Protein AF-A0A1V3NXW6-F1 (afdb_monomer_lite)

Structure (mmCIF, N/CA/C/O backbone):
data_AF-A0A1V3NXW6-F1
#
_entry.id   AF-A0A1V3NXW6-F1
#
loop_
_atom_site.group_PDB
_atom_site.id
_atom_site.type_symbol
_atom_site.label_atom_id
_atom_site.label_alt_id
_atom_site.label_comp_id
_atom_site.label_asym_id
_atom_site.label_entity_id
_atom_site.label_seq_id
_atom_site.pdbx_PDB_ins_code
_atom_site.Cartn_x
_atom_site.Cartn_y
_atom_site.Cartn_z
_atom_site.occupancy
_atom_site.B_iso_or_equiv
_atom_site.auth_seq_id
_atom_site.auth_comp_id
_atom_site.auth_asym_id
_atom_site.auth_atom_id
_atom_site.pdbx_PDB_model_num
ATOM 1 N N . MET A 1 1 ? -33.697 25.728 35.405 1.00 32.59 1 MET A N 1
ATOM 2 C CA . MET A 1 1 ? -32.642 25.578 34.386 1.00 32.59 1 MET A CA 1
ATOM 3 C C . MET A 1 1 ? -33.211 24.656 33.324 1.00 32.59 1 MET A C 1
ATOM 5 O O . MET A 1 1 ? -33.412 23.488 33.623 1.00 32.59 1 MET A O 1
ATOM 9 N N . ARG A 1 2 ? -33.664 25.202 32.186 1.00 36.44 2 ARG A N 1
ATOM 10 C CA . ARG A 1 2 ? -34.114 24.376 31.054 1.00 36.44 2 ARG A CA 1
ATOM 11 C C . ARG A 1 2 ? -32.851 23.839 30.372 1.00 36.44 2 ARG A C 1
ATOM 13 O O . ARG A 1 2 ? -31.898 24.595 30.221 1.00 36.44 2 ARG A O 1
ATOM 20 N N . THR A 1 3 ? -32.864 22.539 30.113 1.00 41.47 3 THR A N 1
ATOM 21 C CA . THR A 1 3 ? -31.847 21.686 29.481 1.00 41.47 3 THR A CA 1
ATOM 22 C C . THR A 1 3 ? -30.960 22.409 28.466 1.00 41.47 3 THR A C 1
ATOM 24 O O . THR A 1 3 ? -31.478 23.018 27.532 1.00 41.47 3 THR A O 1
ATOM 27 N N . THR A 1 4 ? -29.636 22.310 28.628 1.00 50.97 4 THR A N 1
ATOM 28 C CA . THR A 1 4 ? -28.677 22.497 27.530 1.00 50.97 4 THR A CA 1
ATOM 29 C C . THR A 1 4 ? -29.110 21.573 26.395 1.00 50.97 4 THR A C 1
ATOM 31 O O . THR A 1 4 ? -29.297 20.376 26.608 1.00 50.97 4 THR A O 1
ATOM 34 N N . LEU A 1 5 ? -29.391 22.154 25.233 1.00 60.00 5 LEU A N 1
ATOM 35 C CA . LEU A 1 5 ? -29.762 21.433 24.022 1.00 60.00 5 LEU A CA 1
ATOM 36 C C . LEU A 1 5 ? -28.616 21.572 23.035 1.00 60.00 5 LEU A C 1
ATOM 38 O O . LEU A 1 5 ? -28.133 22.675 22.789 1.00 60.00 5 LEU A O 1
ATOM 42 N N . ASN A 1 6 ? -28.225 20.440 22.473 1.00 72.75 6 ASN A N 1
ATOM 43 C CA . ASN A 1 6 ? -27.075 20.309 21.598 1.00 72.75 6 ASN A CA 1
ATOM 44 C C . ASN A 1 6 ? -27.329 21.060 20.281 1.00 72.75 6 ASN A C 1
ATOM 46 O O . ASN A 1 6 ? -28.394 20.911 19.670 1.00 72.75 6 ASN A O 1
ATOM 50 N N . ILE A 1 7 ? -26.343 21.833 19.821 1.00 84.00 7 ILE A N 1
ATOM 51 C CA . ILE A 1 7 ? -26.401 22.553 18.542 1.00 84.00 7 ILE A CA 1
ATOM 52 C C . ILE A 1 7 ? -26.446 21.525 17.396 1.00 84.00 7 ILE A C 1
ATOM 54 O O . ILE A 1 7 ? -25.496 20.782 17.195 1.00 84.00 7 ILE A O 1
ATOM 58 N N . GLN A 1 8 ? -27.550 21.434 16.657 1.00 83.75 8 GLN A N 1
ATOM 59 C CA . GLN A 1 8 ? -27.714 20.390 15.630 1.00 83.75 8 GLN A CA 1
ATOM 60 C C . GLN A 1 8 ? -26.934 20.653 14.335 1.00 83.75 8 GLN A C 1
ATOM 62 O O . GLN A 1 8 ? -26.404 19.712 13.754 1.00 83.75 8 GLN A O 1
ATOM 67 N N . ASP A 1 9 ? -26.865 21.906 13.887 1.00 90.19 9 ASP A N 1
ATOM 68 C CA . ASP A 1 9 ? -26.136 22.298 12.680 1.00 90.19 9 ASP A CA 1
ATOM 69 C C . ASP A 1 9 ? -24.688 22.699 13.026 1.00 90.19 9 ASP A C 1
ATOM 71 O O . ASP A 1 9 ? -24.457 23.284 14.080 1.00 90.19 9 ASP A O 1
ATOM 75 N N . PRO A 1 10 ? -23.680 22.415 12.188 1.00 90.44 10 PRO A N 1
ATOM 76 C CA . PRO A 1 10 ? -22.312 22.856 12.447 1.00 90.44 10 PRO A CA 1
ATOM 77 C C . PRO A 1 10 ? -22.213 24.379 12.300 1.00 90.44 10 PRO A C 1
ATOM 79 O O . PRO A 1 10 ? -22.417 24.907 11.209 1.00 90.44 10 PRO A O 1
ATOM 82 N N . LEU A 1 11 ? -21.909 25.096 13.381 1.00 93.94 11 LEU A N 1
ATOM 83 C CA . LEU A 1 11 ? -21.852 26.557 13.392 1.00 93.94 11 LEU A CA 1
ATOM 84 C C . LEU A 1 11 ? -20.415 27.072 13.456 1.00 93.94 11 LEU A C 1
ATOM 86 O O . LEU A 1 11 ? -19.607 26.592 14.247 1.00 93.94 11 LEU A O 1
ATOM 90 N N . PHE A 1 12 ? -20.145 28.122 12.689 1.00 95.31 12 PHE A N 1
ATOM 91 C CA . PHE A 1 12 ? -19.035 29.041 12.896 1.00 95.31 12 PHE A CA 1
ATOM 92 C C . PHE A 1 12 ? -19.565 30.307 13.559 1.00 95.31 12 PHE A C 1
ATOM 94 O O . PHE A 1 12 ? -20.517 30.915 13.068 1.00 95.31 12 PHE A O 1
ATOM 101 N N . VAL A 1 13 ? -18.963 30.689 14.681 1.00 95.44 13 VAL A N 1
ATOM 102 C CA . VAL A 1 13 ? -19.357 31.851 15.481 1.00 95.44 13 VAL A CA 1
ATOM 103 C C . VAL A 1 13 ? -18.159 32.784 15.598 1.00 95.44 13 VAL A C 1
ATOM 105 O O . VAL A 1 13 ? -17.116 32.366 16.096 1.00 95.44 13 VAL A O 1
ATOM 108 N N . SER A 1 14 ? -18.297 34.029 15.143 1.00 95.31 14 SER A N 1
ATOM 109 C CA . SER A 1 14 ? -17.258 35.052 15.294 1.00 95.31 14 SER A CA 1
ATOM 110 C C . SER A 1 14 ? -17.494 35.926 16.521 1.00 95.31 14 SER A C 1
ATOM 112 O O . SER A 1 14 ? -18.639 36.205 16.897 1.00 95.31 14 SER A O 1
ATOM 114 N N . ALA A 1 15 ? -16.405 36.367 17.144 1.00 91.56 15 ALA A N 1
ATOM 115 C CA . ALA A 1 15 ? -16.421 37.231 18.312 1.00 91.56 15 ALA A CA 1
ATOM 116 C C . ALA A 1 15 ? -15.258 38.247 18.288 1.00 91.56 15 ALA A C 1
ATOM 118 O O . ALA A 1 15 ? -14.107 37.840 18.134 1.00 91.56 15 ALA A O 1
ATOM 119 N N . PRO A 1 16 ? -15.530 39.546 18.503 1.00 88.25 16 PRO A N 1
ATOM 120 C CA . PRO A 1 16 ? -14.519 40.572 18.752 1.00 88.25 16 PRO A CA 1
ATOM 121 C C . PRO A 1 16 ? -14.254 40.747 20.263 1.00 88.25 16 PRO A C 1
ATOM 123 O O . PRO A 1 16 ? -14.947 40.153 21.092 1.00 88.25 16 PRO A O 1
ATOM 126 N N . ASN A 1 17 ? -13.335 41.654 20.621 1.00 82.25 17 ASN A N 1
ATOM 127 C CA . ASN A 1 17 ? -12.969 42.039 21.993 1.00 82.25 17 ASN A CA 1
ATOM 128 C C . ASN A 1 17 ? -12.431 40.875 22.854 1.00 82.25 17 ASN A C 1
ATOM 130 O O . ASN A 1 17 ? -13.090 40.463 23.814 1.00 82.25 17 ASN A O 1
ATOM 134 N N . ASP A 1 18 ? -11.223 40.399 22.544 1.00 73.25 18 ASP A N 1
ATOM 135 C CA . ASP A 1 18 ? -10.594 39.197 23.120 1.00 73.25 18 ASP A CA 1
ATOM 136 C C . ASP A 1 18 ? -11.369 37.908 22.765 1.00 73.25 18 ASP A C 1
ATOM 138 O O . ASP A 1 18 ? -11.457 36.958 23.556 1.00 73.25 18 ASP A O 1
ATOM 142 N N . GLY A 1 19 ? -11.986 37.926 21.578 1.00 79.12 19 GLY A N 1
ATOM 143 C CA . GLY A 1 19 ? -12.781 36.844 21.010 1.00 79.12 19 GLY A CA 1
ATOM 144 C C . GLY A 1 19 ? -12.001 35.995 20.005 1.00 79.12 19 GLY A C 1
ATOM 145 O O . GLY A 1 19 ? -10.820 35.715 20.192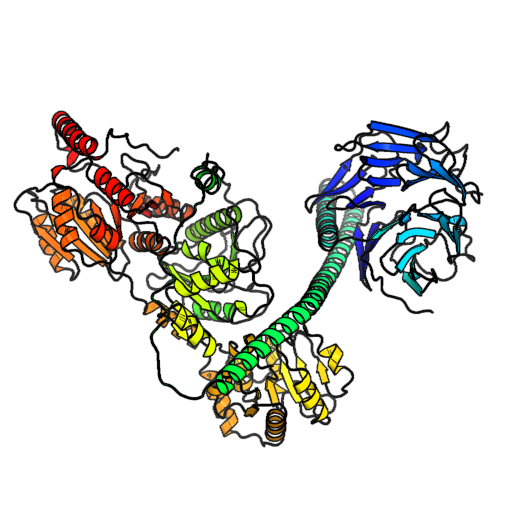 1.00 79.12 19 GLY A O 1
ATOM 146 N N . GLY A 1 20 ? -12.693 35.512 18.974 1.00 90.31 20 GLY A N 1
ATOM 147 C CA . GLY A 1 20 ? -12.120 34.615 17.984 1.00 90.31 20 GLY A CA 1
ATOM 148 C C . GLY A 1 20 ? -13.128 34.017 17.015 1.00 90.31 20 GLY A C 1
ATOM 149 O O . GLY A 1 20 ? -14.271 34.465 16.904 1.00 90.31 20 GLY A O 1
ATOM 150 N N . LEU A 1 21 ? -12.702 32.953 16.335 1.00 93.31 21 LEU A N 1
ATOM 151 C CA . LEU A 1 21 ? -13.572 32.094 15.533 1.00 93.31 21 LEU A CA 1
ATOM 152 C C . LEU A 1 21 ? -13.825 30.797 16.299 1.00 93.31 21 LEU A C 1
ATOM 154 O O . LEU A 1 21 ? -12.881 30.094 16.642 1.00 93.31 21 LEU A O 1
ATOM 158 N N . LEU A 1 22 ? -15.081 30.480 16.597 1.00 92.81 22 LEU A N 1
ATOM 159 C CA . LEU A 1 22 ? -15.494 29.278 17.323 1.00 92.81 22 LEU A CA 1
ATOM 160 C C . LEU A 1 22 ? -16.229 28.341 16.379 1.00 92.81 22 LEU A C 1
ATOM 162 O O . LEU A 1 22 ? -17.185 28.745 15.721 1.00 92.81 22 LEU A O 1
ATOM 166 N N . TYR A 1 23 ? -15.833 27.074 16.382 1.00 93.06 23 TYR A N 1
ATOM 167 C CA . TYR A 1 23 ? -16.652 26.001 15.843 1.00 93.06 23 TYR A CA 1
ATOM 168 C C . TYR A 1 23 ? -17.550 25.431 16.943 1.00 93.06 23 TYR A C 1
ATOM 170 O O . TYR A 1 23 ? -17.068 25.068 18.020 1.00 93.06 23 TYR A O 1
ATOM 178 N N . ALA A 1 24 ? -18.852 25.356 16.682 1.00 89.19 24 ALA A N 1
ATOM 179 C CA . ALA A 1 24 ? -19.843 24.853 17.620 1.00 89.19 24 ALA A CA 1
ATOM 180 C C . ALA A 1 24 ? -20.761 23.823 16.945 1.00 89.19 24 ALA A C 1
ATOM 182 O O . ALA A 1 24 ? -21.493 24.148 16.014 1.00 89.19 24 ALA A O 1
ATOM 183 N N . HIS A 1 25 ? -20.739 22.578 17.421 1.00 88.19 25 HIS A N 1
ATOM 184 C CA . HIS A 1 25 ? -21.610 21.508 16.930 1.00 88.19 25 HIS A CA 1
ATOM 185 C C . HIS A 1 25 ? -21.858 20.478 18.033 1.00 88.19 25 HIS A C 1
ATOM 187 O O . HIS A 1 25 ? -20.939 19.971 18.671 1.00 88.19 25 HIS A O 1
ATOM 193 N N . ARG A 1 26 ? -23.121 20.135 18.249 1.00 83.88 26 ARG A N 1
ATOM 194 C CA . ARG A 1 26 ? -23.621 19.329 19.364 1.00 83.88 26 ARG A CA 1
ATOM 195 C C . ARG A 1 26 ? -23.177 19.905 20.713 1.00 83.88 26 ARG A C 1
ATOM 197 O O . ARG A 1 26 ? -23.616 21.000 21.052 1.00 83.88 26 ARG A O 1
ATOM 204 N N . ASP A 1 27 ? -22.330 19.178 21.438 1.00 74.94 27 ASP A N 1
ATOM 205 C CA . ASP A 1 27 ? -21.734 19.586 22.719 1.00 74.94 27 ASP A CA 1
ATOM 206 C C . ASP A 1 27 ? -20.307 20.135 22.556 1.00 74.94 27 ASP A C 1
ATOM 208 O O . ASP A 1 27 ? -19.681 20.562 23.526 1.00 74.94 27 ASP A O 1
ATOM 212 N N . LEU A 1 28 ? -19.769 20.107 21.333 1.00 77.75 28 LEU A N 1
ATOM 213 C CA . LEU A 1 28 ? -18.425 20.572 21.036 1.00 77.75 28 LEU A CA 1
ATOM 214 C C . LEU A 1 28 ? -18.435 22.087 20.836 1.00 77.75 28 LEU A C 1
ATOM 216 O O . LEU A 1 28 ? -19.126 22.601 19.957 1.00 77.75 28 LEU A O 1
ATOM 220 N N . LEU A 1 29 ? -17.613 22.774 21.625 1.00 84.19 29 LEU A N 1
ATOM 221 C CA . LEU A 1 29 ? -17.270 24.184 21.471 1.00 84.19 29 LEU A CA 1
ATOM 222 C C . LEU A 1 29 ? -15.753 24.275 21.351 1.00 84.19 29 LEU A C 1
ATOM 224 O O . LEU A 1 29 ? -15.038 24.030 22.322 1.00 84.19 29 LEU A O 1
ATOM 228 N N . MET A 1 30 ? -15.260 24.597 20.162 1.00 82.62 30 MET A N 1
ATOM 229 C CA . MET A 1 30 ? -13.836 24.565 19.859 1.00 82.62 30 MET A CA 1
ATOM 230 C C . MET A 1 30 ? -13.376 25.905 19.277 1.00 82.62 30 MET A C 1
ATOM 232 O O . MET A 1 30 ? -13.703 26.218 18.129 1.00 82.62 30 MET A O 1
ATOM 236 N N . PRO A 1 31 ? -12.639 26.717 20.056 1.00 86.75 31 PRO A N 1
ATOM 237 C CA . PRO A 1 31 ? -11.986 27.914 19.543 1.00 86.75 31 PRO A CA 1
ATOM 238 C C . PRO A 1 31 ? -10.969 27.534 18.460 1.00 86.75 31 PRO A C 1
ATOM 240 O O . PRO A 1 31 ? -10.058 26.744 18.709 1.00 86.75 31 PRO A O 1
ATOM 243 N N . LEU A 1 32 ? -11.153 28.073 17.259 1.00 85.88 32 LEU A N 1
ATOM 244 C CA . LEU A 1 32 ? -10.300 27.868 16.089 1.00 85.88 32 LEU A CA 1
ATOM 245 C C . LEU A 1 32 ? -9.214 28.933 15.984 1.00 85.88 32 LEU A C 1
ATOM 247 O O . LEU A 1 32 ? -8.069 28.595 15.719 1.00 85.88 32 LEU A O 1
ATOM 251 N N . LEU A 1 33 ? -9.589 30.196 16.202 1.00 86.38 33 LEU A N 1
ATOM 252 C CA . LEU A 1 33 ? -8.708 31.365 16.181 1.00 86.38 33 LEU A CA 1
ATOM 253 C C . LEU A 1 33 ? -8.976 32.236 17.407 1.00 86.38 33 LEU A C 1
ATOM 255 O O . LEU A 1 33 ? -10.091 32.203 17.928 1.00 86.38 33 LEU A O 1
ATOM 259 N N . HIS A 1 34 ? -7.984 33.017 17.835 1.00 82.69 34 HIS A N 1
ATOM 260 C CA . HIS A 1 34 ? -8.088 33.926 18.994 1.00 82.69 34 HIS A CA 1
ATOM 261 C C . HIS A 1 34 ? -7.875 35.409 18.642 1.00 82.69 34 HIS A C 1
ATOM 263 O O . HIS A 1 34 ? -7.689 36.244 19.526 1.00 82.69 34 HIS A O 1
ATOM 269 N N . GLU A 1 35 ? -7.847 35.733 17.352 1.00 84.50 35 GLU A N 1
ATOM 270 C CA . GLU A 1 35 ? -7.823 37.112 16.863 1.00 84.50 35 GLU A CA 1
ATOM 271 C C . GLU A 1 35 ? -9.232 37.715 16.925 1.00 84.50 35 GLU A C 1
ATOM 273 O O . GLU A 1 35 ? -10.219 36.996 16.790 1.00 84.50 35 GLU A O 1
ATOM 278 N N . ASP A 1 36 ? -9.351 39.033 17.088 1.00 86.88 36 ASP A N 1
ATOM 279 C CA . ASP A 1 36 ? -10.662 39.686 17.080 1.00 86.88 36 ASP A CA 1
ATOM 280 C C . ASP A 1 36 ? -11.295 39.581 15.686 1.00 86.88 36 ASP A C 1
ATOM 282 O O . ASP A 1 36 ? -10.843 40.218 14.733 1.00 86.88 36 ASP A O 1
ATOM 286 N N . ILE A 1 37 ? -12.343 38.762 15.562 1.00 91.25 37 ILE A N 1
ATOM 287 C CA . ILE A 1 37 ? -12.967 38.428 14.278 1.00 91.25 37 ILE A CA 1
ATOM 288 C C . ILE A 1 37 ? -14.409 38.926 14.250 1.00 91.25 37 ILE A C 1
ATOM 290 O O . ILE A 1 37 ? -15.198 38.707 15.173 1.00 91.25 37 ILE A O 1
ATOM 294 N N . THR A 1 38 ? -14.760 39.576 13.147 1.00 92.75 38 THR A N 1
ATOM 295 C CA . THR A 1 38 ? -16.125 40.010 12.824 1.00 92.75 38 THR A CA 1
ATOM 296 C C . THR A 1 38 ? -16.577 39.343 11.520 1.00 92.75 38 THR A C 1
ATOM 298 O O . THR A 1 38 ? -16.036 38.298 11.179 1.00 92.75 38 THR A O 1
ATOM 301 N N . GLY A 1 39 ? -17.621 39.863 10.864 1.00 92.44 39 GLY A N 1
ATOM 302 C CA . GLY A 1 39 ? -18.288 39.384 9.638 1.00 92.44 39 GLY A CA 1
ATOM 303 C C . GLY A 1 39 ? -17.860 38.048 9.033 1.00 92.44 39 GLY A C 1
ATOM 304 O O . GLY A 1 39 ? -16.718 37.900 8.611 1.00 92.44 39 GLY A O 1
ATOM 305 N N . LEU A 1 40 ? -18.796 37.106 8.898 1.00 94.38 40 LEU A N 1
ATOM 306 C CA . LEU A 1 40 ? -18.547 35.821 8.247 1.00 94.38 40 LEU A CA 1
ATOM 307 C C . LEU A 1 40 ? -19.330 35.720 6.933 1.00 94.38 40 LEU A C 1
ATOM 309 O O . LEU A 1 40 ? -20.562 35.825 6.911 1.00 94.38 40 LEU A O 1
ATOM 313 N N . SER A 1 41 ? -18.637 35.391 5.843 1.00 92.44 41 SER A N 1
ATOM 314 C CA . SER A 1 41 ? -19.279 35.060 4.571 1.00 92.44 41 SER A CA 1
ATOM 315 C C . SER A 1 41 ? -18.773 33.735 4.004 1.00 92.44 41 SER A C 1
ATOM 317 O O . SER A 1 41 ? -17.569 33.581 3.796 1.00 92.44 41 SER A O 1
ATOM 319 N N . PRO A 1 42 ? -19.666 32.781 3.689 1.00 87.50 42 PRO A N 1
ATOM 320 C CA . PRO A 1 42 ? -19.302 31.601 2.912 1.00 87.50 42 PRO A CA 1
ATOM 321 C C . PRO A 1 42 ? -18.757 31.987 1.530 1.00 87.50 42 PRO A C 1
ATOM 323 O O . PRO A 1 42 ? -19.251 32.932 0.913 1.00 87.50 42 PRO A O 1
ATOM 326 N N . THR A 1 43 ? -17.779 31.232 1.035 1.00 85.06 43 THR A N 1
ATOM 327 C CA . THR A 1 43 ? -17.318 31.262 -0.363 1.00 85.06 43 THR A CA 1
ATOM 328 C C . THR A 1 43 ? -17.637 29.921 -1.034 1.00 85.06 43 THR A C 1
ATOM 330 O O . THR A 1 43 ? -18.264 29.059 -0.418 1.00 85.06 43 THR A O 1
ATOM 333 N N . ALA A 1 44 ? -17.271 29.734 -2.309 1.00 74.75 44 ALA A N 1
ATOM 334 C CA . ALA A 1 44 ? -17.584 28.498 -3.037 1.00 74.75 44 ALA A CA 1
ATOM 335 C C . ALA A 1 44 ? -17.027 27.240 -2.342 1.00 74.75 44 ALA A C 1
ATOM 337 O O . ALA A 1 44 ? -17.744 26.250 -2.223 1.00 74.75 44 ALA A O 1
ATOM 338 N N . ASP A 1 45 ? -15.796 27.326 -1.828 1.00 69.12 45 ASP A N 1
ATOM 339 C CA . ASP A 1 45 ? -15.056 26.197 -1.247 1.00 69.12 45 ASP A CA 1
ATOM 340 C C . ASP A 1 45 ? -14.504 26.505 0.163 1.00 69.12 45 ASP A C 1
ATOM 342 O O . ASP A 1 45 ? -13.657 25.773 0.679 1.00 69.12 45 ASP A O 1
ATOM 346 N N . GLY A 1 46 ? -14.953 27.598 0.793 1.00 84.88 46 GLY A N 1
ATOM 347 C CA . GLY A 1 46 ? -14.334 28.125 2.009 1.00 84.88 46 GLY A CA 1
ATOM 348 C C . GLY A 1 46 ? -15.181 29.123 2.798 1.00 84.88 46 GLY A C 1
ATOM 349 O O . GLY A 1 46 ? -16.401 29.233 2.645 1.00 84.88 46 GLY A O 1
ATOM 350 N N . LEU A 1 47 ? -14.506 29.846 3.687 1.00 90.62 47 LEU A N 1
ATOM 351 C CA . LEU A 1 47 ? -15.080 30.886 4.533 1.00 90.62 47 LEU A CA 1
ATOM 352 C C . LEU A 1 47 ? -14.167 32.114 4.469 1.00 90.62 47 LEU A C 1
ATOM 354 O O . LEU A 1 47 ? -12.945 31.974 4.527 1.00 90.62 47 LEU A O 1
ATOM 358 N N . LEU A 1 48 ? -14.770 33.292 4.339 1.00 93.06 48 LEU A N 1
ATOM 359 C CA . LEU A 1 48 ? -14.109 34.594 4.341 1.00 93.06 48 LEU A CA 1
ATOM 360 C C . LEU A 1 48 ? -14.557 35.376 5.577 1.00 93.06 48 LEU A C 1
ATOM 362 O O . LEU A 1 48 ? -15.754 35.399 5.883 1.00 93.06 48 LEU A O 1
ATOM 366 N N . TRP A 1 49 ? -13.623 36.026 6.271 1.00 94.19 49 TRP A N 1
ATOM 367 C CA . TRP A 1 49 ? -13.953 36.843 7.437 1.00 94.19 49 TRP A CA 1
ATOM 368 C C . TRP A 1 49 ? -13.049 38.047 7.659 1.00 94.19 49 TRP A C 1
ATOM 370 O O . TRP A 1 49 ? -11.930 38.124 7.152 1.00 94.19 49 TRP A O 1
ATOM 380 N N . CYS A 1 50 ? -13.566 38.983 8.452 1.00 92.31 50 CYS A N 1
ATOM 381 C CA . CYS A 1 50 ? -12.888 40.210 8.852 1.00 92.31 50 CYS A CA 1
ATOM 382 C C . CYS A 1 50 ? -12.020 39.985 10.093 1.00 92.31 50 CYS A C 1
ATOM 384 O O . CYS A 1 50 ? -12.482 39.393 11.069 1.00 92.31 50 CYS A O 1
ATOM 386 N N . VAL A 1 51 ? -10.795 40.519 10.087 1.00 88.75 51 VAL A N 1
ATOM 387 C CA . VAL A 1 51 ? -9.916 40.550 11.265 1.00 88.75 51 VAL A CA 1
ATOM 388 C C . VAL A 1 51 ? -9.743 41.994 11.729 1.00 88.75 51 VAL A C 1
ATOM 390 O O . VAL A 1 51 ? -9.292 42.860 10.973 1.00 88.75 51 VAL A O 1
ATOM 393 N N . GLN A 1 52 ? -10.090 42.266 12.985 1.00 81.19 52 GLN A N 1
ATOM 394 C CA . GLN A 1 52 ? -9.926 43.574 13.607 1.00 81.19 52 GLN A CA 1
ATOM 395 C C . GLN A 1 52 ? -8.504 43.699 14.162 1.00 81.19 52 GLN A C 1
ATOM 397 O O . GLN A 1 52 ? -8.181 43.176 15.225 1.00 81.19 52 GLN A O 1
ATOM 402 N N . THR A 1 53 ? -7.633 44.412 13.446 1.00 69.94 53 THR A N 1
ATOM 403 C CA . THR A 1 53 ? -6.272 44.715 13.915 1.00 69.94 53 THR A CA 1
ATOM 404 C C . THR A 1 53 ? -6.069 46.220 14.070 1.00 69.94 53 THR A C 1
ATOM 406 O O . THR A 1 53 ? -6.684 47.026 13.372 1.00 69.94 53 THR A O 1
ATOM 409 N N . ALA A 1 54 ? -5.189 46.627 14.992 1.00 59.00 54 ALA A N 1
ATOM 410 C CA . ALA A 1 54 ? -4.757 48.019 15.122 1.00 59.00 54 ALA A CA 1
ATOM 411 C C . ALA A 1 54 ? -3.773 48.362 13.985 1.00 59.00 54 ALA A C 1
ATOM 413 O O . ALA A 1 54 ? -2.563 48.440 14.195 1.00 59.00 54 ALA A O 1
ATOM 414 N N . GLY A 1 55 ? -4.276 48.485 12.755 1.00 63.94 55 GLY A N 1
ATOM 415 C CA . GLY A 1 55 ? -3.443 48.652 11.567 1.00 63.94 55 GLY A CA 1
ATOM 416 C C . GLY A 1 55 ? -4.223 48.589 10.256 1.00 63.94 55 GLY A C 1
ATOM 417 O O . GLY A 1 55 ? -5.283 49.196 10.126 1.00 63.94 55 GLY A O 1
ATOM 418 N N . SER A 1 56 ? -3.656 47.900 9.265 1.00 67.44 56 SER A N 1
ATOM 419 C CA . SER A 1 56 ? -4.277 47.712 7.951 1.00 67.44 56 SER A CA 1
ATOM 420 C C . SER A 1 56 ? -5.474 46.756 8.036 1.00 67.44 56 SER A C 1
ATOM 422 O O . SER A 1 56 ? -5.370 45.743 8.727 1.00 67.44 56 SER A O 1
ATOM 424 N N . PRO A 1 57 ? -6.572 47.009 7.303 1.00 75.44 57 PRO A N 1
ATOM 425 C CA . PRO A 1 57 ? -7.693 46.077 7.236 1.00 75.44 57 PRO A CA 1
ATOM 426 C C . PRO A 1 57 ? -7.255 44.743 6.614 1.00 75.44 57 PRO A C 1
ATOM 428 O O . PRO A 1 57 ? -6.697 44.715 5.512 1.00 75.44 57 PRO A O 1
ATOM 431 N N . LEU A 1 58 ? -7.509 43.642 7.327 1.00 85.50 58 LEU A N 1
ATOM 432 C CA . LEU A 1 58 ? -7.185 42.283 6.897 1.00 85.50 58 LEU A CA 1
ATOM 433 C C . LEU A 1 58 ? -8.462 41.451 6.743 1.00 85.50 58 LEU A C 1
ATOM 435 O O . LEU A 1 58 ? -9.344 41.472 7.604 1.00 85.50 58 LEU A O 1
ATOM 439 N N . LEU A 1 59 ? -8.520 40.686 5.656 1.00 88.62 59 LEU A N 1
ATOM 440 C CA . LEU A 1 59 ? -9.460 39.587 5.475 1.00 88.62 59 LEU A CA 1
ATOM 441 C C . LEU A 1 59 ? -8.700 38.268 5.562 1.00 88.62 59 LEU A C 1
ATOM 443 O O . LEU A 1 59 ? -7.587 38.165 5.049 1.00 88.62 59 LEU A O 1
ATOM 447 N N . HIS A 1 60 ? -9.300 37.259 6.176 1.00 91.31 60 HIS A N 1
ATOM 448 C CA . HIS A 1 60 ? -8.816 35.884 6.095 1.00 91.31 60 HIS A CA 1
ATOM 449 C C . HIS A 1 60 ? -9.766 35.079 5.216 1.00 91.31 60 HIS A C 1
ATOM 451 O O . HIS A 1 60 ? -10.977 35.110 5.431 1.00 91.31 60 HIS A O 1
ATOM 457 N N . GLU A 1 61 ? -9.218 34.366 4.233 1.00 90.38 61 GLU A N 1
ATOM 458 C CA . GLU A 1 61 ? -9.967 33.439 3.384 1.00 90.38 61 GLU A CA 1
ATOM 459 C C . GLU A 1 61 ? -9.371 32.039 3.499 1.00 90.38 61 GLU A C 1
ATOM 461 O O . GLU A 1 61 ? -8.156 31.863 3.432 1.00 90.38 61 GLU A O 1
ATOM 466 N N . VAL A 1 62 ? -10.228 31.030 3.630 1.00 86.06 62 VAL A N 1
ATOM 467 C CA . VAL A 1 62 ? -9.818 29.638 3.420 1.00 86.06 62 VAL A CA 1
ATOM 468 C C . VAL A 1 62 ? -9.993 29.298 1.943 1.00 86.06 62 VAL A C 1
ATOM 470 O O . VAL A 1 62 ? -11.121 29.237 1.455 1.00 86.06 62 VAL A O 1
ATOM 473 N N . ARG A 1 63 ? -8.885 29.071 1.232 1.00 75.06 63 ARG A N 1
ATOM 474 C CA . ARG A 1 63 ? -8.842 28.764 -0.205 1.00 75.06 63 ARG A CA 1
ATOM 475 C C . ARG A 1 63 ? -7.926 27.562 -0.437 1.00 75.06 63 ARG A C 1
ATOM 477 O O . ARG A 1 63 ? -6.810 27.531 0.064 1.00 75.06 63 ARG A O 1
ATOM 484 N N . GLN A 1 64 ? -8.410 26.546 -1.161 1.00 67.75 64 GLN A N 1
ATOM 485 C CA . GLN A 1 64 ? -7.642 25.321 -1.472 1.00 67.75 64 GLN A CA 1
ATOM 486 C C . GLN A 1 64 ? -7.008 24.642 -0.235 1.00 67.75 64 GLN A C 1
ATOM 488 O O . GLN A 1 64 ? -5.898 24.124 -0.297 1.00 67.75 64 GLN A O 1
ATOM 493 N N . GLY A 1 65 ? -7.697 24.666 0.912 1.00 67.69 65 GLY A N 1
ATOM 494 C CA . GLY A 1 65 ? -7.202 24.052 2.151 1.00 67.69 65 GLY A CA 1
ATOM 495 C C . GLY A 1 65 ? -6.128 24.859 2.894 1.00 67.69 65 GLY A C 1
ATOM 496 O O . GLY A 1 65 ? -5.583 24.375 3.889 1.00 67.69 65 GLY A O 1
ATOM 497 N N . GLN A 1 66 ? -5.852 26.101 2.487 1.00 77.56 66 GLN A N 1
ATOM 498 C CA . GLN A 1 66 ? -4.951 27.017 3.188 1.00 77.56 66 GLN A CA 1
ATOM 499 C C . GLN A 1 66 ? -5.685 28.275 3.652 1.00 77.56 66 GLN A C 1
ATOM 501 O O . GLN A 1 66 ? -6.632 28.728 3.015 1.00 77.56 66 GLN A O 1
ATOM 506 N N . LEU A 1 67 ? -5.248 28.825 4.789 1.00 86.94 67 LEU A N 1
ATOM 507 C CA . LEU A 1 67 ? -5.724 30.112 5.285 1.00 86.94 67 LEU A CA 1
ATOM 508 C C . LEU A 1 67 ? -4.803 31.206 4.752 1.00 86.94 67 LEU A C 1
ATOM 510 O O . LEU A 1 67 ? -3.616 31.236 5.081 1.00 86.94 67 LEU A O 1
ATOM 514 N N . GLU A 1 68 ? -5.359 32.093 3.941 1.00 88.94 68 GLU A N 1
ATOM 515 C CA . GLU A 1 68 ? -4.656 33.228 3.361 1.00 88.94 68 GLU A CA 1
ATOM 516 C C . GLU A 1 68 ? -5.024 34.512 4.109 1.00 88.94 68 GLU A C 1
ATOM 518 O O . GLU A 1 68 ? -6.202 34.822 4.295 1.00 88.94 68 GLU A O 1
ATOM 523 N N . THR A 1 69 ? -4.013 35.284 4.517 1.00 87.62 69 THR A N 1
ATOM 524 C CA . THR A 1 69 ? -4.200 36.638 5.054 1.00 87.62 69 THR A CA 1
ATOM 525 C C . THR A 1 69 ? -4.100 37.650 3.919 1.00 87.62 69 THR A C 1
ATOM 527 O O . THR A 1 69 ? -3.041 37.823 3.312 1.00 87.62 69 THR A O 1
ATOM 530 N N . ILE A 1 70 ? -5.199 38.347 3.654 1.00 86.94 70 ILE A N 1
ATOM 531 C CA . ILE A 1 70 ? -5.364 39.230 2.506 1.00 86.94 70 ILE A CA 1
ATOM 532 C C . ILE A 1 70 ? -5.430 40.683 2.992 1.00 86.94 70 ILE A C 1
ATOM 534 O O . ILE A 1 70 ? -6.406 41.077 3.639 1.00 86.94 70 ILE A O 1
ATOM 538 N N . PRO A 1 71 ? -4.416 41.514 2.694 1.00 83.19 71 PRO A N 1
ATOM 539 C CA . PRO A 1 71 ? -4.474 42.932 3.000 1.00 83.19 71 PRO A CA 1
ATOM 540 C C . PRO A 1 71 ? -5.429 43.641 2.039 1.00 83.19 71 PRO A C 1
ATOM 542 O O . PRO A 1 71 ? -5.256 43.587 0.820 1.00 83.19 71 PRO A O 1
ATOM 545 N N . VAL A 1 72 ? -6.402 44.367 2.584 1.00 76.12 72 VAL A N 1
ATOM 546 C CA . VAL A 1 72 ? -7.285 45.214 1.781 1.00 76.12 72 VAL A CA 1
ATOM 547 C C . VAL A 1 72 ? -6.587 46.555 1.566 1.00 76.12 72 VAL A C 1
ATOM 549 O O . VAL A 1 72 ? -6.233 47.257 2.513 1.00 76.12 72 VAL A O 1
ATOM 552 N N . ALA A 1 73 ? -6.311 46.893 0.304 1.00 62.38 73 ALA A N 1
ATOM 553 C CA . ALA A 1 73 ? -5.477 48.034 -0.078 1.00 62.38 73 ALA A CA 1
ATOM 554 C C . ALA A 1 73 ? -6.211 49.385 0.051 1.00 62.38 73 ALA A C 1
ATOM 556 O O . ALA A 1 73 ? -6.406 50.095 -0.937 1.00 62.38 73 ALA A O 1
ATOM 557 N N . THR A 1 74 ? -6.608 49.751 1.269 1.00 58.97 74 THR A N 1
ATOM 558 C CA . THR A 1 74 ? -7.269 51.021 1.600 1.00 58.97 74 THR A CA 1
ATOM 559 C C . THR A 1 74 ? -6.739 51.595 2.910 1.00 58.97 74 THR A C 1
ATOM 561 O O . THR A 1 74 ? -6.393 50.861 3.830 1.00 58.97 74 THR A O 1
ATOM 564 N N . ASN A 1 75 ? -6.642 52.923 2.983 1.00 53.25 75 ASN A N 1
ATOM 565 C CA . ASN A 1 75 ? -6.153 53.654 4.150 1.00 53.25 75 ASN A CA 1
ATOM 566 C C . ASN A 1 75 ? -7.162 54.746 4.531 1.00 53.25 75 ASN A C 1
ATOM 568 O O . ASN A 1 75 ? -7.492 55.546 3.646 1.00 53.25 75 ASN A O 1
ATOM 572 N N . PRO A 1 76 ? -7.569 54.879 5.806 1.00 55.72 76 PRO A N 1
ATOM 573 C CA . PRO A 1 76 ? -7.551 53.896 6.911 1.00 55.72 76 PRO A CA 1
ATOM 574 C C . PRO A 1 76 ? -8.773 52.954 6.815 1.00 55.72 76 PRO A C 1
ATOM 576 O O . PRO A 1 76 ? -9.341 52.915 5.730 1.00 55.72 76 PRO A O 1
ATOM 579 N N . LEU A 1 77 ? -9.165 52.232 7.886 1.00 63.38 77 LEU A N 1
ATOM 580 C CA . LEU A 1 77 ? -10.548 51.879 8.313 1.00 63.38 77 LEU A CA 1
ATOM 581 C C . LEU A 1 77 ? -10.775 50.418 8.720 1.00 63.38 77 LEU A C 1
ATOM 583 O O . LEU A 1 77 ? -10.319 49.489 8.058 1.00 63.38 77 LEU A O 1
ATOM 587 N N . ASP A 1 78 ? -11.548 50.245 9.788 1.00 74.06 78 ASP A N 1
ATOM 588 C CA . ASP A 1 78 ? -11.940 48.973 10.386 1.00 74.06 78 ASP A CA 1
ATOM 589 C C . ASP A 1 78 ? -12.888 48.158 9.493 1.00 74.06 78 ASP A C 1
ATOM 591 O O . ASP A 1 78 ? -13.962 48.607 9.102 1.00 74.06 78 ASP A O 1
ATOM 595 N N . LEU A 1 79 ? -12.509 46.914 9.196 1.00 86.00 79 LEU A N 1
ATOM 596 C CA . LEU A 1 79 ? -13.407 45.948 8.569 1.00 86.00 79 LEU A CA 1
ATOM 597 C C . LEU A 1 79 ? -14.396 45.417 9.608 1.00 86.00 79 LEU A C 1
ATOM 599 O O . LEU A 1 79 ? -14.000 44.849 10.630 1.00 86.00 79 LEU A O 1
ATOM 603 N N . HIS A 1 80 ? -15.686 45.586 9.336 1.00 88.38 80 HIS A N 1
ATOM 604 C CA . HIS A 1 80 ? -16.743 45.235 10.284 1.00 88.38 80 HIS A CA 1
ATOM 605 C C . HIS A 1 80 ? -17.602 44.063 9.800 1.00 88.38 80 HIS A C 1
ATOM 607 O O . HIS A 1 80 ? -17.905 43.159 10.573 1.00 88.38 80 HIS A O 1
ATOM 613 N N . ASP A 1 81 ? -17.949 44.024 8.512 1.00 93.69 81 ASP A N 1
ATOM 614 C CA . ASP A 1 81 ? -18.725 42.933 7.915 1.00 93.69 81 ASP A CA 1
ATOM 615 C C . ASP A 1 81 ? -18.308 42.663 6.467 1.00 93.69 81 ASP A C 1
ATOM 617 O O . ASP A 1 81 ? -17.768 43.547 5.797 1.00 93.69 81 ASP A O 1
ATOM 621 N N . VAL A 1 82 ? -18.559 41.446 5.983 1.00 93.94 82 VAL A N 1
ATOM 622 C CA . VAL A 1 82 ? -18.212 41.013 4.625 1.00 93.94 82 VAL A CA 1
ATOM 623 C C . VAL A 1 82 ? -19.320 40.145 4.040 1.00 93.94 82 VAL A C 1
ATOM 625 O O . VAL A 1 82 ? -19.948 39.356 4.740 1.00 93.94 82 VAL A O 1
ATOM 628 N N . LEU A 1 83 ? -19.555 40.283 2.737 1.00 94.38 83 LEU A N 1
ATOM 629 C CA . LEU A 1 83 ? -20.539 39.511 1.988 1.00 94.38 83 LEU A CA 1
ATOM 630 C C . LEU A 1 83 ? -19.955 39.082 0.647 1.00 94.38 83 LEU A C 1
ATOM 632 O O . LEU A 1 83 ? -19.566 39.915 -0.169 1.00 94.38 83 LEU A O 1
ATOM 636 N N . VAL A 1 84 ? -19.968 37.781 0.400 1.00 91.75 84 VAL A N 1
ATOM 637 C CA . VAL A 1 84 ? -19.670 37.163 -0.888 1.00 91.75 84 VAL A CA 1
ATOM 638 C C . VAL A 1 84 ? -20.975 36.636 -1.461 1.00 91.75 84 VAL A C 1
ATOM 640 O O . VAL A 1 84 ? -21.674 35.842 -0.837 1.00 91.75 84 VAL A O 1
ATOM 643 N N . ASP A 1 85 ? -21.307 37.100 -2.657 1.00 85.88 85 ASP A N 1
ATOM 644 C CA . ASP A 1 85 ? -22.477 36.660 -3.409 1.00 85.88 85 ASP A CA 1
ATOM 645 C C . ASP A 1 85 ? -22.119 36.547 -4.901 1.00 85.88 85 ASP A C 1
ATOM 647 O O . ASP A 1 85 ? -21.061 36.999 -5.341 1.00 85.88 85 ASP A O 1
ATOM 651 N N . ALA A 1 86 ? -23.016 35.992 -5.717 1.00 80.06 86 ALA A N 1
ATOM 652 C CA . ALA A 1 86 ? -22.858 35.850 -7.163 1.00 80.06 86 ALA A CA 1
ATOM 653 C C . ALA A 1 86 ? -22.533 37.173 -7.892 1.00 80.06 86 ALA A C 1
ATOM 655 O O . ALA A 1 86 ? -22.048 37.158 -9.022 1.00 80.06 86 ALA A O 1
ATOM 656 N N . THR A 1 87 ? -22.812 38.324 -7.272 1.00 80.38 87 THR A N 1
ATOM 657 C CA . THR A 1 87 ? -22.529 39.655 -7.835 1.00 80.38 87 THR A CA 1
ATOM 658 C C . THR A 1 87 ? -21.156 40.226 -7.451 1.00 80.38 87 THR A C 1
ATOM 660 O O . THR A 1 87 ? -20.743 41.237 -8.029 1.00 80.38 87 THR A O 1
ATOM 663 N N . GLY A 1 88 ? -20.433 39.602 -6.519 1.00 87.12 88 GLY A N 1
ATOM 664 C CA . GLY A 1 88 ? -19.090 40.000 -6.089 1.00 87.12 88 GLY A CA 1
ATOM 665 C C . GLY A 1 88 ? -18.899 39.976 -4.572 1.00 87.12 88 GLY A C 1
ATOM 666 O O . GLY A 1 88 ? -19.749 39.483 -3.830 1.00 87.12 88 GLY A O 1
ATOM 667 N N . ILE A 1 89 ? -17.771 40.539 -4.133 1.00 92.38 89 ILE A N 1
ATOM 668 C CA . ILE A 1 89 ? -17.374 40.653 -2.726 1.00 92.38 89 ILE A CA 1
ATOM 669 C C . ILE A 1 89 ? -17.662 42.079 -2.251 1.00 92.38 89 ILE A C 1
ATOM 671 O O . ILE A 1 89 ? -17.303 43.047 -2.924 1.00 92.38 89 ILE A O 1
ATOM 675 N N . TYR A 1 90 ? -18.300 42.219 -1.096 1.00 93.56 90 TYR A N 1
ATOM 676 C CA . TYR A 1 90 ? -18.634 43.499 -0.484 1.00 93.56 90 TYR A CA 1
ATOM 677 C C . TYR A 1 90 ? -18.134 43.540 0.955 1.00 93.56 90 TYR A C 1
ATOM 679 O O . TYR A 1 90 ? -18.186 42.531 1.651 1.00 93.56 90 TYR A O 1
ATOM 687 N N . ALA A 1 91 ? -17.679 44.704 1.403 1.00 92.38 91 ALA A N 1
ATOM 688 C CA . ALA A 1 91 ? -17.143 44.904 2.742 1.00 92.38 91 ALA A CA 1
ATOM 689 C C . ALA A 1 91 ? -17.698 46.182 3.381 1.00 92.38 91 ALA A C 1
ATOM 691 O O . ALA A 1 91 ? -17.946 47.173 2.689 1.00 92.38 91 ALA A O 1
ATOM 692 N N . VAL A 1 92 ? -17.881 46.150 4.700 1.00 92.12 92 VAL A N 1
ATOM 693 C CA . VAL A 1 92 ? -18.308 47.285 5.526 1.00 92.12 92 VAL A CA 1
ATOM 694 C C . VAL A 1 92 ? -17.105 47.873 6.250 1.00 92.12 92 VAL A C 1
ATOM 696 O O . VAL A 1 92 ? -16.376 47.149 6.928 1.00 92.12 92 VAL A O 1
ATOM 699 N N . PHE A 1 93 ? -16.955 49.191 6.130 1.00 88.69 93 PHE A N 1
ATOM 700 C CA . PHE A 1 93 ? -15.953 50.003 6.809 1.00 88.69 93 PHE A CA 1
ATOM 701 C C . PHE A 1 93 ? -16.653 51.016 7.708 1.00 88.69 93 PHE A C 1
ATOM 703 O O . PHE A 1 93 ? -17.172 52.034 7.240 1.00 88.69 93 PHE A O 1
ATOM 710 N N . THR A 1 94 ? -16.711 50.729 9.000 1.00 85.25 94 THR A N 1
ATOM 711 C CA . THR A 1 94 ? -17.599 51.455 9.910 1.00 85.25 94 THR A CA 1
ATOM 712 C C . THR A 1 94 ? -17.074 52.843 10.247 1.00 85.25 94 THR A C 1
ATOM 714 O O . THR A 1 94 ? -17.846 53.796 10.230 1.00 85.25 94 THR A O 1
ATOM 717 N N . GLU A 1 95 ? -15.770 53.008 10.454 1.00 81.38 95 GLU A N 1
ATOM 718 C CA . GLU A 1 95 ? -15.150 54.288 10.809 1.00 81.38 95 GLU A CA 1
ATOM 719 C C . GLU A 1 95 ? -15.254 55.350 9.692 1.00 81.38 95 GLU A C 1
ATOM 721 O O . GLU A 1 95 ? -15.119 56.536 9.971 1.00 81.38 95 GLU A O 1
ATOM 726 N N . THR A 1 96 ? -15.530 54.983 8.432 1.00 82.00 96 THR A N 1
ATOM 727 C CA . THR A 1 96 ? -15.862 55.937 7.344 1.00 82.00 96 THR A CA 1
ATOM 728 C C . THR A 1 96 ? -17.321 55.884 6.953 1.00 82.00 96 THR A C 1
ATOM 730 O O . THR A 1 96 ? -17.744 56.629 6.065 1.00 82.00 96 THR A O 1
ATOM 733 N N . ASN A 1 97 ? -18.100 55.025 7.599 1.00 87.31 97 ASN A N 1
ATOM 734 C CA . ASN A 1 97 ? -19.484 54.775 7.252 1.00 87.31 97 ASN A CA 1
ATOM 735 C C . ASN A 1 97 ? -19.617 54.306 5.788 1.00 87.31 97 ASN A C 1
ATOM 737 O O . ASN A 1 97 ? -20.476 54.801 5.058 1.00 87.31 97 ASN A O 1
ATOM 741 N N . GLN A 1 98 ? -18.745 53.413 5.319 1.00 89.31 98 GLN A N 1
ATOM 742 C CA . GLN A 1 98 ? -18.714 52.969 3.925 1.00 89.31 98 GLN A CA 1
ATOM 743 C C . GLN A 1 98 ? -19.115 51.507 3.756 1.00 89.31 98 GLN A C 1
ATOM 745 O O . GLN A 1 98 ? -18.779 50.644 4.560 1.00 89.31 98 GLN A O 1
ATOM 750 N N . VAL A 1 99 ? -19.782 51.223 2.641 1.00 92.56 99 VAL A N 1
ATOM 751 C CA . VAL A 1 99 ? -19.845 49.884 2.046 1.00 92.56 99 VAL A CA 1
ATOM 752 C C . VAL A 1 99 ? -19.058 49.942 0.746 1.00 92.56 99 VAL A C 1
ATOM 754 O O . VAL A 1 99 ? -19.255 50.870 -0.036 1.00 92.56 99 VAL A O 1
ATOM 757 N N . ALA A 1 100 ? -18.179 48.980 0.490 1.00 91.12 100 ALA A N 1
ATOM 758 C CA . ALA A 1 100 ? -17.409 48.920 -0.748 1.00 91.12 100 ALA A CA 1
ATOM 759 C C . ALA A 1 100 ? -17.582 47.579 -1.457 1.00 91.12 100 ALA A C 1
ATOM 761 O O . ALA A 1 100 ? -17.724 46.545 -0.811 1.00 91.12 100 ALA A O 1
ATOM 762 N N . ARG A 1 101 ? -17.533 47.599 -2.789 1.00 92.19 101 ARG A N 1
ATOM 763 C CA . ARG A 1 101 ? -17.386 46.415 -3.635 1.00 92.19 101 ARG A CA 1
ATOM 764 C C . ARG A 1 101 ? -15.909 46.199 -3.942 1.00 92.19 101 ARG A C 1
ATOM 766 O O . ARG A 1 101 ? -15.235 47.122 -4.407 1.00 92.19 101 ARG A O 1
ATOM 773 N N . LEU A 1 102 ? -15.437 44.983 -3.714 1.00 89.75 102 LEU A N 1
ATOM 774 C CA . LEU A 1 102 ? -14.064 44.561 -3.952 1.00 89.75 102 LEU A CA 1
ATOM 775 C C . LEU A 1 102 ? -13.960 43.762 -5.261 1.00 89.75 102 LEU A C 1
ATOM 777 O O . LEU A 1 102 ? -14.916 43.098 -5.668 1.00 89.75 102 LEU A O 1
ATOM 781 N N . ASP A 1 103 ? -12.808 43.849 -5.926 1.00 85.62 103 ASP A N 1
ATOM 782 C CA . ASP A 1 103 ? -12.439 42.957 -7.031 1.00 85.62 103 ASP A CA 1
ATOM 783 C C . ASP A 1 103 ? -11.855 41.624 -6.531 1.00 85.62 103 ASP A C 1
ATOM 785 O O . ASP A 1 103 ? -11.666 41.427 -5.332 1.00 85.62 103 ASP A O 1
ATOM 789 N N . ASP A 1 104 ? -11.534 40.712 -7.454 1.00 81.62 104 ASP A N 1
ATOM 790 C CA . ASP A 1 104 ? -10.939 39.403 -7.131 1.00 81.62 104 ASP A CA 1
ATOM 791 C C . ASP A 1 104 ? -9.537 39.509 -6.494 1.00 81.62 104 ASP A C 1
ATOM 793 O O . ASP A 1 104 ? -9.013 38.530 -5.971 1.00 81.62 104 ASP A O 1
ATOM 797 N N . ALA A 1 105 ? -8.915 40.693 -6.541 1.00 80.25 105 ALA A N 1
ATOM 798 C CA . ALA A 1 105 ? -7.665 41.017 -5.860 1.00 80.25 105 ALA A CA 1
ATOM 799 C C . ALA A 1 105 ? -7.899 41.834 -4.571 1.00 80.25 105 ALA A C 1
ATOM 801 O O . ALA A 1 105 ? -6.956 42.431 -4.046 1.00 80.25 105 ALA A O 1
ATOM 802 N N . PHE A 1 106 ? -9.143 41.877 -4.079 1.00 83.38 106 PHE A N 1
ATOM 803 C CA . PHE A 1 106 ? -9.587 42.568 -2.869 1.00 83.38 106 PHE A CA 1
ATOM 804 C C . PHE A 1 106 ? -9.309 44.079 -2.861 1.00 83.38 106 PHE A C 1
ATOM 806 O O . PHE A 1 106 ? -9.100 44.699 -1.815 1.00 83.38 106 PHE A O 1
ATOM 813 N N . ARG A 1 107 ? -9.329 44.707 -4.041 1.00 83.12 107 ARG A N 1
ATOM 814 C CA . ARG A 1 107 ? -9.210 46.161 -4.205 1.00 83.12 107 ARG A CA 1
ATOM 815 C C . ARG A 1 107 ? -10.585 46.788 -4.357 1.00 83.12 107 ARG A C 1
ATOM 817 O O . ARG A 1 107 ? -11.445 46.254 -5.055 1.00 83.12 107 ARG A O 1
ATOM 824 N N . VAL A 1 108 ? -10.781 47.955 -3.748 1.00 85.12 108 VAL A N 1
ATOM 825 C CA . VAL A 1 108 ? -12.041 48.702 -3.858 1.00 85.12 108 VAL A CA 1
ATOM 826 C C . VAL A 1 108 ? -12.272 49.156 -5.301 1.00 85.12 108 VAL A C 1
ATOM 828 O O . VAL A 1 108 ? -11.475 49.911 -5.856 1.00 85.12 108 VAL A O 1
ATOM 831 N N . GLN A 1 109 ? -13.385 48.715 -5.892 1.00 87.62 109 GLN A N 1
ATOM 832 C CA . GLN A 1 109 ? -13.856 49.162 -7.208 1.00 87.62 109 GLN A CA 1
ATOM 833 C C . GLN A 1 109 ? -14.877 50.296 -7.107 1.00 87.62 109 GLN A C 1
ATOM 835 O O . GLN A 1 109 ? -14.856 51.235 -7.898 1.00 87.62 109 GLN A O 1
ATOM 840 N N . GLU A 1 110 ? -15.798 50.177 -6.155 1.00 89.12 110 GLU A N 1
ATOM 841 C CA . GLU A 1 110 ? -16.928 51.083 -5.955 1.00 89.12 110 GLU A CA 1
ATOM 842 C C . GLU A 1 110 ? -17.200 51.180 -4.452 1.00 89.12 110 GLU A C 1
ATOM 844 O O . GLU A 1 110 ? -17.074 50.178 -3.747 1.00 89.12 110 GLU A O 1
ATOM 849 N N . SER A 1 111 ? -17.561 52.360 -3.948 1.00 89.94 111 SER A N 1
ATOM 850 C CA . SER A 1 111 ? -17.949 52.538 -2.549 1.00 89.94 111 SER A CA 1
ATOM 851 C C . SER A 1 111 ? -19.117 53.505 -2.390 1.00 89.94 111 SER A C 1
ATOM 853 O O . SER A 1 111 ? -19.325 54.412 -3.199 1.00 89.94 111 SER A O 1
ATOM 855 N N . TRP A 1 112 ? -19.885 53.291 -1.325 1.00 92.56 112 TRP A N 1
ATOM 856 C CA . TRP A 1 112 ? -21.043 54.081 -0.931 1.00 92.56 112 TRP A CA 1
ATOM 857 C C . TRP A 1 112 ? -20.851 54.536 0.512 1.00 92.56 112 TRP A C 1
ATOM 859 O O . TRP A 1 112 ? -20.711 53.698 1.402 1.00 92.56 112 TRP A O 1
ATOM 869 N N . SER A 1 113 ? -20.836 55.849 0.735 1.00 89.38 113 SER A N 1
ATOM 870 C CA . SER A 1 113 ? -20.667 56.459 2.059 1.00 89.38 113 SER A CA 1
ATOM 871 C C . SER A 1 113 ? -22.004 56.913 2.633 1.00 89.38 113 SER A C 1
ATOM 873 O O . SER A 1 113 ? -22.854 57.439 1.911 1.00 89.38 113 SER A O 1
ATOM 875 N N . PHE A 1 114 ? -22.161 56.782 3.946 1.00 86.75 114 PHE A N 1
ATOM 876 C CA . PHE A 1 114 ? -23.358 57.189 4.671 1.00 86.75 114 PHE A CA 1
ATOM 877 C C . PHE A 1 114 ? -23.024 58.313 5.663 1.00 86.75 114 PHE A C 1
ATOM 879 O O . PHE A 1 114 ? -22.302 58.113 6.632 1.00 86.75 114 PHE A O 1
ATOM 886 N N . GLY A 1 115 ? -23.575 59.508 5.432 1.00 80.44 115 GLY A N 1
ATOM 887 C CA . GLY A 1 115 ? -23.274 60.704 6.229 1.00 80.44 115 GLY A CA 1
ATOM 888 C C . GLY A 1 115 ? -22.098 61.526 5.686 1.00 80.44 115 GLY A C 1
ATOM 889 O O . GLY A 1 115 ? -21.426 61.117 4.742 1.00 80.44 115 GLY A O 1
ATOM 890 N N . GLU A 1 116 ? -21.905 62.725 6.239 1.00 74.88 116 GLU A N 1
ATOM 891 C CA . GLU A 1 116 ? -20.933 63.709 5.725 1.00 74.88 116 GLU A CA 1
ATOM 892 C C . GLU A 1 116 ? -19.548 63.596 6.381 1.00 74.88 116 GLU A C 1
ATOM 894 O O . GLU A 1 116 ? -18.549 63.930 5.750 1.00 74.88 116 GLU A O 1
ATOM 899 N N . GLU A 1 117 ? -19.480 63.082 7.612 1.00 77.50 117 GLU A N 1
ATOM 900 C CA . GLU A 1 117 ? -18.248 62.957 8.400 1.00 77.50 117 GLU A CA 1
ATOM 901 C C . GLU A 1 117 ? -17.960 61.480 8.745 1.00 77.50 117 GLU A C 1
ATOM 903 O O . GLU A 1 117 ? -18.899 60.719 8.998 1.00 77.50 117 GLU A O 1
ATOM 908 N N . PRO A 1 118 ? -16.693 61.032 8.794 1.00 75.75 118 PRO A N 1
ATOM 909 C CA . PRO A 1 118 ? -16.342 59.683 9.248 1.00 75.75 118 PRO A CA 1
ATOM 910 C C . PRO A 1 118 ? -16.880 59.379 10.659 1.00 75.75 118 PRO A C 1
ATOM 912 O O . PRO A 1 118 ? -16.905 60.256 11.523 1.00 75.75 118 PRO A O 1
ATOM 915 N N . ASP A 1 119 ? -17.328 58.143 10.883 1.00 75.12 119 ASP A N 1
ATOM 916 C CA . ASP A 1 119 ? -17.887 57.621 12.142 1.00 75.12 119 ASP A CA 1
ATOM 917 C C . ASP A 1 119 ? -19.130 58.382 12.668 1.00 75.12 119 ASP A C 1
ATOM 919 O O . ASP A 1 119 ? -19.513 58.287 13.838 1.00 75.12 119 ASP A O 1
ATOM 923 N N . CYS A 1 120 ? -19.798 59.153 11.800 1.00 79.44 120 CYS A N 1
ATOM 924 C CA . CYS A 1 120 ? -21.070 59.805 12.117 1.00 79.44 120 CYS A CA 1
ATOM 925 C C . CYS A 1 120 ? -22.280 58.867 11.977 1.00 79.44 120 CYS A C 1
ATOM 927 O O . CYS A 1 120 ? -23.342 59.159 12.527 1.00 79.44 120 CYS A O 1
ATOM 929 N N . VAL A 1 121 ? -22.142 57.732 11.285 1.00 82.94 121 VAL A N 1
ATOM 930 C CA . VAL A 1 121 ? -23.185 56.708 11.138 1.00 82.94 121 VAL A CA 1
ATOM 931 C C . VAL A 1 121 ? -22.539 55.336 11.269 1.00 82.94 121 VAL A C 1
ATOM 933 O O . VAL A 1 121 ? -21.721 54.953 10.443 1.00 82.94 121 VAL A O 1
ATOM 936 N N . HIS A 1 122 ? -22.957 54.549 12.257 1.00 87.25 122 HIS A N 1
ATOM 937 C CA . HIS A 1 122 ? -22.403 53.212 12.438 1.00 87.25 122 HIS A CA 1
ATOM 938 C C . HIS A 1 122 ? -23.064 52.241 11.450 1.00 87.25 122 HIS A C 1
ATOM 940 O O . HIS A 1 122 ? -24.194 51.797 11.677 1.00 87.25 122 HIS A O 1
ATOM 946 N N . VAL A 1 123 ? -22.392 51.955 10.332 1.00 90.38 123 VAL A N 1
ATOM 947 C CA . VAL A 1 123 ? -22.800 50.930 9.355 1.00 90.38 123 VAL A CA 1
ATOM 948 C C . VAL A 1 123 ? -22.363 49.573 9.882 1.00 90.38 123 VAL A C 1
ATOM 950 O O . VAL A 1 123 ? -21.220 49.420 10.275 1.00 90.38 123 VAL A O 1
ATOM 953 N N . ASN A 1 124 ? -23.273 48.607 9.948 1.00 89.62 124 ASN A N 1
ATOM 954 C CA . ASN A 1 124 ? -23.061 47.419 10.764 1.00 89.62 124 ASN A CA 1
ATOM 955 C C . ASN A 1 124 ? -22.961 46.143 9.926 1.00 89.62 124 ASN A C 1
ATOM 957 O O . ASN A 1 124 ? -21.875 45.592 9.795 1.00 89.62 124 ASN A O 1
ATOM 961 N N . CYS A 1 125 ? -24.072 45.696 9.329 1.00 94.75 125 CYS A N 1
ATOM 962 C CA . CYS A 1 125 ? -24.109 44.460 8.546 1.00 94.75 125 CYS A CA 1
ATOM 963 C C . CYS A 1 125 ? -24.693 44.683 7.153 1.00 94.75 125 CYS A C 1
ATOM 965 O O . CYS A 1 125 ? -25.510 45.587 6.957 1.00 94.75 125 CYS A O 1
ATOM 967 N N . ILE A 1 126 ? -24.331 43.820 6.207 1.00 95.88 126 ILE A N 1
ATOM 968 C CA . ILE A 1 126 ? -24.831 43.843 4.826 1.00 95.88 126 ILE A CA 1
ATOM 969 C C . ILE A 1 126 ? -25.452 42.506 4.415 1.00 95.88 126 ILE A C 1
ATOM 971 O O . ILE A 1 126 ? -25.067 41.447 4.896 1.00 95.88 126 ILE A O 1
ATOM 975 N N . ALA A 1 127 ? -26.425 42.549 3.504 1.00 95.12 127 ALA A N 1
ATOM 976 C CA . ALA A 1 127 ? -27.020 41.356 2.901 1.00 95.12 127 ALA A CA 1
ATOM 977 C C . ALA A 1 127 ? -27.509 41.629 1.472 1.00 95.12 127 ALA A C 1
ATOM 979 O O . ALA A 1 127 ? -27.816 42.768 1.112 1.00 95.12 127 ALA A O 1
ATOM 980 N N . MET A 1 128 ? -27.633 40.570 0.668 1.00 94.06 128 MET A N 1
ATOM 981 C CA . MET A 1 128 ? -28.291 40.622 -0.639 1.00 94.06 128 MET A CA 1
ATOM 982 C C . MET A 1 128 ? -29.735 40.127 -0.514 1.00 94.06 128 MET A C 1
ATOM 984 O O . MET A 1 128 ? -29.969 38.931 -0.367 1.00 94.06 128 MET A O 1
ATOM 988 N N . HIS A 1 129 ? -30.717 41.028 -0.595 1.00 92.44 129 HIS A N 1
ATOM 989 C CA . HIS A 1 129 ? -32.143 40.692 -0.499 1.00 92.44 129 HIS A CA 1
ATOM 990 C C . HIS A 1 129 ? -32.861 41.028 -1.805 1.00 92.44 129 HIS A C 1
ATOM 992 O O . HIS A 1 129 ? -32.903 42.184 -2.223 1.00 92.44 129 HIS A O 1
ATOM 998 N N . ASN A 1 130 ? -33.403 40.010 -2.482 1.00 87.31 130 ASN A N 1
ATOM 999 C CA . ASN A 1 130 ? -34.135 40.158 -3.749 1.00 87.31 130 ASN A CA 1
ATOM 1000 C C . ASN A 1 130 ? -33.383 40.995 -4.813 1.00 87.31 130 ASN A C 1
ATOM 1002 O O . ASN A 1 130 ? -33.977 41.809 -5.522 1.00 87.31 130 ASN A O 1
ATOM 1006 N N . GLY A 1 131 ? -32.061 40.807 -4.912 1.00 87.19 131 GLY A N 1
ATOM 1007 C CA . GLY A 1 131 ? -31.190 41.522 -5.853 1.00 87.19 131 GLY A CA 1
ATOM 1008 C C . GLY A 1 131 ? -30.808 42.948 -5.435 1.00 87.19 131 GLY A C 1
ATOM 1009 O O . GLY A 1 131 ? -30.188 43.662 -6.223 1.00 87.19 131 GLY A O 1
ATOM 1010 N N . ARG A 1 132 ? -31.167 43.376 -4.217 1.00 91.38 132 ARG A N 1
ATOM 1011 C CA . ARG A 1 132 ? -30.746 44.650 -3.621 1.00 91.38 132 ARG A CA 1
ATOM 1012 C C . ARG A 1 132 ? -29.693 44.402 -2.550 1.00 91.38 132 ARG A C 1
ATOM 1014 O O . ARG A 1 132 ? -29.907 43.601 -1.642 1.00 91.38 132 ARG A O 1
ATOM 1021 N N . LEU A 1 133 ? -28.583 45.131 -2.636 1.00 95.19 133 LEU A N 1
ATOM 1022 C CA . LEU A 1 133 ? -27.603 45.189 -1.557 1.00 95.19 133 LEU A CA 1
ATOM 1023 C C . LEU A 1 133 ? -28.152 46.123 -0.479 1.00 95.19 133 LEU A C 1
ATOM 1025 O O . LEU A 1 133 ? -28.351 47.310 -0.741 1.00 95.19 133 LEU A O 1
ATOM 1029 N N . VAL A 1 134 ? -28.414 45.587 0.708 1.00 96.50 134 VAL A N 1
ATOM 1030 C CA . VAL A 1 134 ? -28.958 46.339 1.842 1.00 96.50 134 VAL A CA 1
ATOM 1031 C C . VAL A 1 134 ? -27.956 46.386 2.988 1.00 96.50 134 VAL A C 1
ATOM 1033 O O . VAL A 1 134 ? -27.203 45.435 3.185 1.00 96.50 134 VAL A O 1
ATOM 1036 N N . ALA A 1 135 ? -27.952 47.486 3.742 1.00 96.44 135 ALA A N 1
ATOM 1037 C CA . ALA A 1 135 ? -27.090 47.676 4.906 1.00 96.44 135 ALA A CA 1
ATOM 1038 C C . ALA A 1 135 ? -27.903 48.092 6.132 1.00 96.44 135 ALA A C 1
ATOM 1040 O O . ALA A 1 135 ? -28.772 48.966 6.040 1.00 96.44 135 ALA A O 1
ATOM 1041 N N . SER A 1 136 ? -27.599 47.497 7.285 1.00 95.31 136 SER A N 1
ATOM 1042 C CA . SER A 1 136 ? -28.094 47.958 8.577 1.00 95.31 136 SER A CA 1
ATOM 1043 C C . SER A 1 136 ? -27.158 49.019 9.137 1.00 95.31 136 SER A C 1
ATOM 1045 O O . SER A 1 136 ? -25.937 48.912 9.043 1.00 95.31 136 SER A O 1
ATOM 1047 N N . MET A 1 137 ? -27.727 50.068 9.718 1.00 91.75 137 MET A N 1
ATOM 1048 C CA . MET A 1 137 ? -26.953 51.151 10.315 1.00 91.75 137 MET A CA 1
ATOM 1049 C C . MET A 1 137 ? -27.741 51.852 11.412 1.00 91.75 137 MET A C 1
ATOM 1051 O O . MET A 1 137 ? -28.972 51.781 11.446 1.00 91.75 137 MET A O 1
ATOM 1055 N N . PHE A 1 138 ? -27.052 52.554 12.303 1.00 88.19 138 PHE A N 1
ATOM 1056 C CA . PHE A 1 138 ? -27.707 53.357 13.331 1.00 88.19 138 PHE A CA 1
ATOM 1057 C C . PHE A 1 138 ? -26.959 54.640 13.660 1.00 88.19 138 PHE A C 1
ATOM 1059 O O . PHE A 1 138 ? -25.734 54.725 13.577 1.00 88.19 138 PHE A O 1
ATOM 1066 N N . GLY A 1 139 ? -27.757 55.621 14.083 1.00 71.56 139 GLY A N 1
ATOM 1067 C CA . GLY A 1 139 ? -27.285 56.896 14.593 1.00 71.56 139 GLY A CA 1
ATOM 1068 C C . GLY A 1 139 ? -26.981 57.970 13.553 1.00 71.56 139 GLY A C 1
ATOM 1069 O O . GLY A 1 139 ? -26.993 57.737 12.345 1.00 71.56 139 GLY A O 1
ATOM 1070 N N . ALA A 1 140 ? -26.759 59.170 14.086 1.00 68.44 140 ALA A N 1
ATOM 1071 C CA . ALA A 1 140 ? -26.238 60.358 13.421 1.00 68.44 140 ALA A CA 1
ATOM 1072 C C . ALA A 1 140 ? -25.440 61.128 14.486 1.00 68.44 140 ALA A C 1
ATOM 1074 O O . ALA A 1 140 ? -26.013 61.841 15.313 1.00 68.44 140 ALA A O 1
ATOM 1075 N N . PHE A 1 141 ? -24.135 60.892 14.546 1.00 68.62 141 PHE A N 1
ATOM 1076 C CA . PHE A 1 141 ? -23.261 61.358 15.619 1.00 68.62 141 PHE A CA 1
ATOM 1077 C C . PHE A 1 141 ? -22.387 62.512 15.144 1.00 68.62 141 PHE A C 1
ATOM 1079 O O . PHE A 1 141 ? -21.877 62.506 14.033 1.00 68.62 141 PHE A O 1
ATOM 1086 N N . THR A 1 142 ? -22.180 63.504 16.003 1.00 61.06 142 THR A N 1
ATOM 1087 C CA . THR A 1 142 ? -21.273 64.633 15.735 1.00 61.06 142 THR A CA 1
ATOM 1088 C C . THR A 1 142 ? -19.884 64.437 16.353 1.00 61.06 142 THR A C 1
ATOM 1090 O O . THR A 1 142 ? -19.037 65.321 16.252 1.00 61.06 142 THR A O 1
ATOM 1093 N N . ILE A 1 143 ? -19.652 63.295 17.015 1.00 60.62 143 ILE A N 1
ATOM 1094 C CA . ILE A 1 143 ? -18.401 62.927 17.692 1.00 60.62 143 ILE A CA 1
ATOM 1095 C C . ILE A 1 143 ? -18.064 61.449 17.435 1.00 60.62 143 ILE A C 1
ATOM 1097 O O . ILE A 1 143 ? -18.965 60.610 17.396 1.00 60.62 143 ILE A O 1
ATOM 1101 N N . HIS A 1 144 ? -16.768 61.137 17.321 1.00 62.00 144 HIS A N 1
ATOM 1102 C CA . HIS A 1 144 ? -16.245 59.773 17.168 1.00 62.00 144 HIS A CA 1
ATOM 1103 C C . HIS A 1 144 ? -16.758 58.852 18.290 1.00 62.00 144 HIS A C 1
ATOM 1105 O O . HIS A 1 144 ? -16.669 59.189 19.476 1.00 62.00 144 HIS A O 1
ATOM 1111 N N . ARG A 1 145 ? -17.318 57.698 17.915 1.00 63.22 145 ARG A N 1
ATOM 1112 C CA . ARG A 1 145 ? -17.989 56.708 18.771 1.00 63.22 145 ARG A CA 1
ATOM 1113 C C . ARG A 1 145 ? -19.117 57.286 19.634 1.00 63.22 145 ARG A C 1
ATOM 1115 O O . ARG A 1 145 ? -19.379 56.801 20.740 1.00 63.22 145 ARG A O 1
ATOM 1122 N N . GLY A 1 146 ? -19.820 58.300 19.122 1.00 57.50 146 GLY A N 1
ATOM 1123 C CA . GLY A 1 146 ? -20.943 58.969 19.792 1.00 57.50 146 GLY A CA 1
ATOM 1124 C C . GLY A 1 146 ? -22.167 58.085 20.068 1.00 57.50 146 GLY A C 1
ATOM 1125 O O . GLY A 1 146 ? -23.059 58.499 20.803 1.00 57.50 146 GLY A O 1
ATOM 1126 N N . TYR A 1 147 ? -22.195 56.856 19.544 1.00 62.34 147 TYR A N 1
ATOM 1127 C CA . TYR A 1 147 ? -23.255 55.865 19.759 1.00 62.34 147 TYR A CA 1
ATOM 1128 C C . TYR A 1 147 ? -23.304 55.245 21.159 1.00 62.34 147 TYR A C 1
ATOM 1130 O O . TYR A 1 147 ? -24.243 54.512 21.457 1.00 62.34 147 TYR A O 1
ATOM 1138 N N . LYS A 1 148 ? -22.330 55.506 22.040 1.00 58.28 148 LYS A N 1
ATOM 1139 C CA . LYS A 1 148 ? -22.355 55.049 23.445 1.00 58.28 148 LYS A CA 1
ATOM 1140 C C . LYS A 1 148 ? -23.373 55.850 24.300 1.00 58.28 148 LYS A C 1
ATOM 1142 O O . LYS A 1 148 ? -23.020 56.347 25.366 1.00 58.28 148 LYS A O 1
ATOM 1147 N N . GLY A 1 149 ? -24.612 55.991 23.811 1.00 59.16 149 GLY A N 1
ATOM 1148 C CA . GLY A 1 149 ? -25.751 56.756 24.355 1.00 59.16 149 GLY A CA 1
ATOM 1149 C C . GLY A 1 149 ? -27.100 56.313 23.737 1.00 59.16 149 GLY A C 1
ATOM 1150 O O . GLY A 1 149 ? -27.152 55.249 23.124 1.00 59.16 149 GLY A O 1
ATOM 1151 N N . GLU A 1 150 ? -28.187 57.095 23.893 1.00 58.62 150 GLU A N 1
ATOM 1152 C CA . GLU A 1 150 ? -29.562 56.754 23.439 1.00 58.62 150 GLU A CA 1
ATOM 1153 C C . GLU A 1 150 ? -29.642 56.490 21.918 1.00 58.62 150 GLU A C 1
ATOM 1155 O O . GLU A 1 150 ? -29.832 57.398 21.112 1.00 58.62 150 GLU A O 1
ATOM 1160 N N . THR A 1 151 ? -29.500 55.224 21.519 1.00 71.75 151 THR A N 1
ATOM 1161 C CA . THR A 1 151 ? -29.556 54.743 20.119 1.00 71.75 151 THR A CA 1
ATOM 1162 C C . THR A 1 151 ? -30.812 53.920 19.832 1.00 71.75 151 THR A C 1
ATOM 1164 O O . THR A 1 151 ? -31.013 53.408 18.722 1.00 71.75 151 THR A O 1
ATOM 1167 N N . ARG A 1 152 ? -31.707 53.871 20.820 1.00 78.44 152 ARG A N 1
ATOM 1168 C CA . ARG A 1 152 ? -32.985 53.186 20.755 1.00 78.44 152 ARG A CA 1
ATOM 1169 C C . ARG A 1 152 ? -33.875 53.813 19.684 1.00 78.44 152 ARG A C 1
ATOM 1171 O O . ARG A 1 152 ? -34.082 55.021 19.671 1.00 78.44 152 ARG A O 1
ATOM 1178 N N . GLN A 1 153 ? -34.401 52.984 18.790 1.00 84.44 153 GLN A N 1
ATOM 1179 C CA . GLN A 1 153 ? -35.214 53.355 17.626 1.00 84.44 153 GLN A CA 1
ATOM 1180 C C . GLN A 1 153 ? -34.512 54.274 16.605 1.00 84.44 153 GLN A C 1
ATOM 1182 O O . GLN A 1 153 ? -35.156 54.760 15.678 1.00 84.44 153 GLN A O 1
ATOM 1187 N N . ALA A 1 154 ? -33.196 54.483 16.726 1.00 84.88 154 ALA A N 1
ATOM 1188 C CA . ALA A 1 154 ? -32.397 55.312 15.817 1.00 84.88 154 ALA A CA 1
ATOM 1189 C C . ALA A 1 154 ? -31.692 54.502 14.705 1.00 84.88 154 ALA A C 1
ATOM 1191 O O . ALA A 1 154 ? -30.814 55.012 14.003 1.00 84.88 154 ALA A O 1
ATOM 1192 N N . GLY A 1 155 ? -32.035 53.223 14.571 1.00 89.94 155 GLY A N 1
ATOM 1193 C CA . GLY A 1 155 ? -31.513 52.291 13.583 1.00 89.94 155 GLY A CA 1
ATOM 1194 C C . GLY A 1 155 ? -32.429 52.113 12.377 1.00 89.94 155 GLY A C 1
ATOM 1195 O O . GLY A 1 155 ? -33.654 52.227 12.463 1.00 89.94 155 GLY A O 1
ATOM 1196 N N . LYS A 1 156 ? -31.811 51.793 11.243 1.00 93.75 156 LYS A N 1
ATOM 1197 C CA . LYS A 1 156 ? -32.466 51.635 9.945 1.00 93.75 156 LYS A CA 1
ATOM 1198 C C . LYS A 1 156 ? -31.783 50.572 9.087 1.00 93.75 156 LYS A C 1
ATOM 1200 O O . LYS A 1 156 ? -30.628 50.218 9.322 1.00 93.75 156 LYS A O 1
ATOM 1205 N N . VAL A 1 157 ? -32.504 50.094 8.078 1.00 96.44 157 VAL A N 1
ATOM 1206 C CA . VAL A 1 157 ? -31.957 49.339 6.943 1.00 96.44 157 VAL A CA 1
ATOM 1207 C C . VAL A 1 157 ? -32.171 50.168 5.687 1.00 96.44 157 VAL A C 1
ATOM 1209 O O . VAL A 1 157 ? -33.272 50.680 5.465 1.00 96.44 157 VAL A O 1
ATOM 1212 N N . VAL A 1 158 ? -31.128 50.316 4.878 1.00 95.62 158 VAL A N 1
ATOM 1213 C CA . VAL A 1 158 ? -31.162 51.094 3.635 1.00 95.62 158 VAL A CA 1
ATOM 1214 C C . VAL A 1 158 ? -30.721 50.244 2.453 1.00 95.62 158 VAL A C 1
ATOM 1216 O O . VAL A 1 158 ? -29.949 49.300 2.611 1.00 95.62 158 VAL A O 1
ATOM 1219 N N . ASP A 1 159 ? -31.183 50.600 1.262 1.00 95.81 159 ASP A N 1
ATOM 1220 C CA . ASP A 1 159 ? -30.604 50.130 0.008 1.00 95.81 159 ASP A CA 1
ATOM 1221 C C . ASP A 1 159 ? -29.272 50.856 -0.220 1.00 95.81 159 ASP A C 1
ATOM 1223 O O . ASP A 1 159 ? -29.229 52.086 -0.276 1.00 95.81 159 ASP A O 1
ATOM 1227 N N . VAL A 1 160 ? -28.176 50.105 -0.331 1.00 94.75 160 VAL A N 1
ATOM 1228 C CA . VAL A 1 160 ? -26.818 50.665 -0.385 1.00 94.75 160 VAL A CA 1
ATOM 1229 C C . VAL A 1 160 ? -26.598 51.504 -1.638 1.00 94.75 160 VAL A C 1
ATOM 1231 O O . VAL A 1 160 ? -25.933 52.534 -1.586 1.00 94.75 160 VAL A O 1
ATOM 1234 N N . ARG A 1 161 ? -27.180 51.090 -2.766 1.00 92.19 161 ARG A N 1
ATOM 1235 C CA . ARG A 1 161 ? -26.933 51.726 -4.066 1.00 92.19 161 ARG A CA 1
ATOM 1236 C C . ARG A 1 161 ? -27.729 53.014 -4.232 1.00 92.19 161 ARG A C 1
ATOM 1238 O O . ARG A 1 161 ? -27.249 53.956 -4.854 1.00 92.19 161 ARG A O 1
ATOM 1245 N N . THR A 1 162 ? -28.955 53.045 -3.719 1.00 92.00 162 THR A N 1
ATOM 1246 C CA . THR A 1 162 ? -29.874 54.184 -3.879 1.00 92.00 162 THR A CA 1
ATOM 1247 C C . THR A 1 162 ? -29.941 55.089 -2.651 1.00 92.00 162 THR A C 1
ATOM 1249 O O . THR A 1 162 ? -30.432 56.211 -2.754 1.00 92.00 162 THR A O 1
ATOM 1252 N N . GLY A 1 163 ? -29.492 54.610 -1.487 1.00 88.88 163 GLY A N 1
ATOM 1253 C CA . GLY A 1 163 ? -29.662 55.277 -0.195 1.00 88.88 163 GLY A CA 1
ATOM 1254 C C . GLY A 1 163 ? -31.103 55.261 0.328 1.00 88.88 163 GLY A C 1
ATOM 1255 O O . GLY A 1 163 ? -31.392 55.897 1.343 1.00 88.88 163 GLY A O 1
ATOM 1256 N N . ALA A 1 164 ? -32.026 54.570 -0.352 1.00 92.25 164 ALA A N 1
ATOM 1257 C CA . ALA A 1 164 ? -33.429 54.529 0.036 1.00 92.25 164 ALA A CA 1
ATOM 1258 C C . ALA A 1 164 ? -33.596 53.821 1.386 1.00 92.25 164 ALA A C 1
ATOM 1260 O O . ALA A 1 164 ? -33.099 52.715 1.585 1.00 92.25 164 ALA A O 1
ATOM 1261 N N . MET A 1 165 ? -34.324 54.449 2.309 1.00 93.69 165 MET A N 1
ATOM 1262 C CA . MET A 1 165 ? -34.654 53.847 3.598 1.00 93.69 165 MET A CA 1
ATOM 1263 C C . MET A 1 165 ? -35.740 52.784 3.417 1.00 93.69 165 MET A C 1
ATOM 1265 O O . MET A 1 165 ? -36.798 53.068 2.858 1.00 93.69 165 MET A O 1
ATOM 1269 N N . LEU A 1 166 ? -35.459 51.565 3.877 1.00 95.38 166 LEU A N 1
ATOM 1270 C CA . LEU A 1 166 ? -36.321 50.393 3.704 1.00 95.38 166 LEU A CA 1
ATOM 1271 C C . LEU A 1 166 ? -37.021 50.014 5.010 1.00 95.38 166 LEU A C 1
ATOM 1273 O O . LEU A 1 166 ? -38.207 49.703 5.007 1.00 95.38 166 LEU A O 1
ATOM 1277 N N . ILE A 1 167 ? -36.289 50.067 6.126 1.00 95.62 167 ILE A N 1
ATOM 1278 C CA . ILE A 1 167 ? -36.798 49.804 7.477 1.00 95.62 167 ILE A CA 1
ATOM 1279 C C . ILE A 1 167 ? -36.282 50.907 8.404 1.00 95.62 167 ILE A C 1
ATOM 1281 O O . ILE A 1 167 ? -35.113 51.278 8.316 1.00 95.62 167 ILE A O 1
ATOM 1285 N N . GLU A 1 168 ? -37.120 51.395 9.315 1.00 92.81 168 GLU A N 1
ATOM 1286 C CA . GLU A 1 168 ? -36.772 52.388 10.341 1.00 92.81 168 GLU A CA 1
ATOM 1287 C C . GLU A 1 168 ? -37.225 51.940 11.740 1.00 92.81 168 GLU A C 1
ATOM 1289 O O . GLU A 1 168 ? -37.947 50.950 11.888 1.00 92.81 168 GLU A O 1
ATOM 1294 N N . GLY A 1 169 ? -36.806 52.667 12.779 1.00 88.88 169 GLY A N 1
ATOM 1295 C CA . GLY A 1 169 ? -37.249 52.421 14.154 1.00 88.88 169 GLY A CA 1
ATOM 1296 C C . GLY A 1 169 ? -36.635 51.179 14.807 1.00 88.88 169 GLY A C 1
ATOM 1297 O O . GLY A 1 169 ? -37.198 50.654 15.767 1.00 88.88 169 GLY A O 1
ATOM 1298 N N . LEU A 1 170 ? -35.504 50.690 14.289 1.00 92.19 170 LEU A N 1
ATOM 1299 C CA . LEU A 1 170 ? -34.722 49.602 14.886 1.00 92.19 170 LEU A CA 1
ATOM 1300 C C . LEU A 1 170 ? -33.780 50.153 15.965 1.00 92.19 170 LEU A C 1
ATOM 1302 O O . LEU A 1 170 ? -33.461 51.338 15.960 1.00 92.19 170 LEU A O 1
ATOM 1306 N N . SER A 1 171 ? -33.268 49.300 16.848 1.00 89.88 171 SER A N 1
ATOM 1307 C CA . SER A 1 171 ? -32.283 49.698 17.865 1.00 89.88 171 SER A CA 1
ATOM 1308 C C . SER A 1 171 ? -31.013 48.876 17.701 1.00 89.88 171 SER A C 1
ATOM 1310 O O . SER A 1 171 ? -31.000 47.676 17.972 1.00 89.88 171 SER A O 1
ATOM 1312 N N . GLN A 1 172 ? -29.955 49.526 17.211 1.00 89.88 172 GLN A N 1
ATOM 1313 C CA . GLN A 1 172 ? -28.669 48.906 16.860 1.00 89.88 172 GLN A CA 1
ATOM 1314 C C . GLN A 1 172 ? -28.829 47.634 15.990 1.00 89.88 172 GLN A C 1
ATOM 1316 O O . GLN A 1 172 ? -28.463 46.538 16.425 1.00 89.88 172 GLN A O 1
ATOM 1321 N N . PRO A 1 173 ? -29.427 47.739 14.784 1.00 93.94 173 PRO A N 1
ATOM 1322 C CA . PRO A 1 173 ? -29.737 46.586 13.945 1.00 93.94 173 PRO A CA 1
ATOM 1323 C C . PRO A 1 173 ? -28.484 45.845 13.464 1.00 93.94 173 PRO A C 1
ATOM 1325 O O . PRO A 1 173 ? -27.536 46.455 12.964 1.00 93.94 173 PRO A O 1
ATOM 1328 N N . HIS A 1 174 ? -28.509 44.521 13.582 1.00 93.31 174 HIS A N 1
ATOM 1329 C CA . HIS A 1 174 ? -27.397 43.605 13.331 1.00 93.31 174 HIS A CA 1
ATOM 1330 C C . HIS A 1 174 ? -27.896 42.330 12.627 1.00 93.31 174 HIS A C 1
ATOM 1332 O O . HIS A 1 174 ? -29.088 42.023 12.663 1.00 93.31 174 HIS A O 1
ATOM 1338 N N . SER A 1 175 ? -26.980 41.561 12.037 1.00 94.06 175 SER A N 1
ATOM 1339 C CA . SER A 1 175 ? -27.206 40.181 11.571 1.00 94.06 175 SER A CA 1
ATOM 1340 C C . SER A 1 175 ? -28.325 40.045 10.540 1.00 94.06 175 SER A C 1
ATOM 1342 O O . SER A 1 175 ? -29.323 39.365 10.774 1.00 94.06 175 SER A O 1
ATOM 1344 N N . LEU A 1 176 ? -28.168 40.714 9.400 1.00 95.56 176 LEU A N 1
ATOM 1345 C CA . LEU A 1 176 ? -29.097 40.604 8.278 1.00 95.56 176 LEU A CA 1
ATOM 1346 C C . LEU A 1 176 ? -28.981 39.215 7.628 1.00 95.56 176 LEU A C 1
ATOM 1348 O O . LEU A 1 176 ? -27.936 38.877 7.080 1.00 95.56 176 LEU A O 1
ATOM 1352 N N . VAL A 1 177 ? -30.052 38.421 7.654 1.00 94.75 177 VAL A N 1
ATOM 1353 C CA . VAL A 1 177 ? -30.100 37.080 7.048 1.00 94.75 177 VAL A CA 1
ATOM 1354 C C . VAL A 1 177 ? -31.335 36.951 6.171 1.00 94.75 177 VAL A C 1
ATOM 1356 O O . VAL A 1 177 ? -32.451 37.243 6.596 1.00 94.75 177 VAL A O 1
ATOM 1359 N N . VAL A 1 178 ? -31.147 36.490 4.938 1.00 93.62 178 VAL A N 1
ATOM 1360 C CA . VAL A 1 178 ? -32.243 36.275 3.988 1.00 93.62 178 VAL A CA 1
ATOM 1361 C C . VAL A 1 178 ? -32.697 34.820 4.036 1.00 93.62 178 VAL A C 1
ATOM 1363 O O . VAL A 1 178 ? -31.891 33.905 3.885 1.00 93.62 178 VAL A O 1
ATOM 1366 N N . VAL A 1 179 ? -34.000 34.606 4.233 1.00 92.50 179 VAL A N 1
ATOM 1367 C CA . VAL A 1 179 ? -34.620 33.274 4.302 1.00 92.50 179 VAL A CA 1
ATOM 1368 C C . VAL A 1 179 ? -35.789 33.227 3.325 1.00 92.50 179 VAL A C 1
ATOM 1370 O O . VAL A 1 179 ? -36.858 33.780 3.578 1.00 92.50 179 VAL A O 1
ATOM 1373 N N . GLY A 1 180 ? -35.594 32.571 2.180 1.00 91.12 180 GLY A N 1
ATOM 1374 C CA . GLY A 1 180 ? -36.572 32.629 1.090 1.00 91.12 180 GLY A CA 1
ATOM 1375 C C . GLY A 1 180 ? -36.716 34.062 0.573 1.00 91.12 180 GLY A C 1
ATOM 1376 O O . GLY A 1 180 ? -35.726 34.667 0.176 1.00 91.12 180 GLY A O 1
ATOM 1377 N N . GLU A 1 181 ? -37.933 34.611 0.596 1.00 91.44 181 GLU A N 1
ATOM 1378 C CA . GLU A 1 181 ? -38.173 36.018 0.237 1.00 91.44 181 GLU A CA 1
ATOM 1379 C C . GLU A 1 181 ? -38.135 36.975 1.448 1.00 91.44 181 GLU A C 1
ATOM 1381 O O . GLU A 1 181 ? -38.263 38.185 1.267 1.00 91.44 181 GLU A O 1
ATOM 1386 N N . GLN A 1 182 ? -37.960 36.471 2.676 1.00 95.69 182 GLN A N 1
ATOM 1387 C CA . GLN A 1 182 ? -37.970 37.272 3.907 1.00 95.69 182 GLN A CA 1
ATOM 1388 C C . GLN A 1 182 ? -36.577 37.801 4.272 1.00 95.69 182 GLN A C 1
ATOM 1390 O O . GLN A 1 182 ? -35.564 37.153 4.000 1.00 95.69 182 GLN A O 1
ATOM 1395 N N . LEU A 1 183 ? -36.540 38.938 4.972 1.00 96.88 183 LEU A N 1
ATOM 1396 C CA . LEU A 1 183 ? -35.344 39.472 5.626 1.00 96.88 183 LEU A CA 1
ATOM 1397 C C . LEU A 1 183 ? -35.491 39.375 7.148 1.00 96.88 183 LEU A C 1
ATOM 1399 O O . LEU A 1 183 ? -36.396 39.963 7.741 1.00 96.88 183 LEU A O 1
ATOM 1403 N N . TRP A 1 184 ? -34.584 38.642 7.779 1.00 97.38 184 TRP A N 1
ATOM 1404 C CA . TRP A 1 184 ? -34.527 38.450 9.222 1.00 97.38 184 TRP A CA 1
ATOM 1405 C C . TRP A 1 184 ? -33.360 39.260 9.783 1.00 97.38 184 TRP A C 1
ATOM 1407 O O . TRP A 1 184 ? -32.299 39.321 9.162 1.00 97.38 184 TRP A O 1
ATOM 1417 N N . LEU A 1 185 ? -33.545 39.905 10.935 1.00 96.75 185 LEU A N 1
ATOM 1418 C CA . LEU A 1 185 ? -32.486 40.696 11.565 1.00 96.75 185 LEU A CA 1
ATOM 1419 C C . LEU A 1 185 ? -32.635 40.811 13.078 1.00 96.75 185 LEU A C 1
ATOM 1421 O O . LEU A 1 185 ? -33.745 40.787 13.616 1.00 96.75 185 LEU A O 1
ATOM 1425 N N . CYS A 1 186 ? -31.515 41.018 13.761 1.00 95.88 186 CYS A N 1
ATOM 1426 C CA . CYS A 1 186 ? -31.474 41.313 15.187 1.00 95.88 186 CYS A CA 1
ATOM 1427 C C . CYS A 1 186 ? -31.604 42.825 15.423 1.00 95.88 186 CYS A C 1
ATOM 1429 O O . CYS A 1 186 ? -30.821 43.615 14.904 1.00 95.88 186 CYS A O 1
ATOM 1431 N N . SER A 1 187 ? -32.575 43.242 16.235 1.00 93.00 187 SER A N 1
ATOM 1432 C CA . SER A 1 187 ? -32.634 44.589 16.816 1.00 93.00 187 SER A CA 1
ATOM 1433 C C . SER A 1 187 ? -32.010 44.520 18.207 1.00 93.00 187 SER A C 1
ATOM 1435 O O . SER A 1 187 ? -32.698 44.252 19.198 1.00 93.00 187 SER A O 1
ATOM 1437 N N . SER A 1 188 ? -30.685 44.671 18.244 1.00 90.50 188 SER A N 1
ATOM 1438 C CA . SER A 1 188 ? -29.834 44.212 19.342 1.00 90.50 188 SER A CA 1
ATOM 1439 C C . SER A 1 188 ? -30.158 44.843 20.696 1.00 90.50 188 SER A C 1
ATOM 1441 O O . SER A 1 188 ? -30.301 44.135 21.690 1.00 90.50 188 SER A O 1
ATOM 1443 N N . GLU A 1 189 ? -30.298 46.171 20.749 1.00 86.62 189 GLU A N 1
ATOM 1444 C CA . GLU A 1 189 ? -30.525 46.909 22.003 1.00 86.62 189 GLU A CA 1
ATOM 1445 C C . GLU A 1 189 ? -31.948 46.702 22.550 1.00 86.62 189 GLU A C 1
ATOM 1447 O O . GLU A 1 189 ? -32.145 46.672 23.763 1.00 86.62 189 GLU A O 1
ATOM 1452 N N . ASP A 1 190 ? -32.929 46.463 21.675 1.00 86.62 190 ASP A N 1
ATOM 1453 C CA . ASP A 1 190 ? -34.286 46.085 22.093 1.00 86.62 190 ASP A CA 1
ATOM 1454 C C . ASP A 1 190 ? -34.415 44.594 22.439 1.00 86.62 190 ASP A C 1
ATOM 1456 O O . ASP A 1 190 ? -35.480 44.172 22.889 1.00 86.62 190 ASP A O 1
ATOM 1460 N N . CYS A 1 191 ? -33.351 43.802 22.256 1.00 90.62 191 CYS A N 1
ATOM 1461 C CA . CYS A 1 191 ? -33.324 42.361 22.508 1.00 90.62 191 CYS A CA 1
ATOM 1462 C C . CYS A 1 191 ? -34.335 41.573 21.647 1.00 90.62 191 CYS A C 1
ATOM 1464 O O . CYS A 1 191 ? -34.957 40.616 22.112 1.00 90.62 191 CYS A O 1
ATOM 1466 N N . MET A 1 192 ? -34.523 41.980 20.386 1.00 92.81 192 MET A N 1
ATOM 1467 C CA . MET A 1 192 ? -35.538 41.400 19.493 1.00 92.81 192 MET A CA 1
ATOM 1468 C C . MET A 1 192 ? -34.921 40.749 18.250 1.00 92.81 192 MET A C 1
ATOM 1470 O O . MET A 1 192 ? -33.935 41.244 17.705 1.00 92.81 192 MET A O 1
ATOM 1474 N N . LEU A 1 193 ? -35.556 39.685 17.755 1.00 96.25 193 LEU A N 1
ATOM 1475 C CA . LEU A 1 193 ? -35.431 39.187 16.380 1.00 96.25 193 LEU A CA 1
ATOM 1476 C C . LEU A 1 193 ? -36.654 39.661 15.584 1.00 96.25 193 LEU A C 1
ATOM 1478 O O . LEU A 1 193 ? -37.795 39.445 16.002 1.00 96.25 193 LEU A O 1
ATOM 1482 N N . HIS A 1 194 ? -36.428 40.343 14.464 1.00 96.62 194 HIS A N 1
ATOM 1483 C CA . HIS A 1 194 ? -37.478 40.834 13.573 1.00 96.62 194 HIS A CA 1
ATOM 1484 C C . HIS A 1 194 ? -37.458 40.060 12.254 1.00 96.62 194 HIS A C 1
ATOM 1486 O O . HIS A 1 194 ? -36.388 39.796 11.706 1.00 96.62 194 HIS A O 1
ATOM 1492 N N . ILE A 1 195 ? -38.645 39.752 11.734 1.00 96.69 195 ILE A N 1
ATOM 1493 C CA . ILE A 1 195 ? -38.844 39.090 10.442 1.00 96.69 195 ILE A CA 1
ATOM 1494 C C . ILE A 1 195 ? -39.673 40.014 9.557 1.00 96.69 195 ILE A C 1
ATOM 1496 O O . ILE A 1 195 ? -40.763 40.439 9.953 1.00 96.69 195 ILE A O 1
ATOM 1500 N N . TYR A 1 196 ? -39.146 40.327 8.378 1.00 96.69 196 TYR A N 1
ATOM 1501 C CA . TYR A 1 196 ? -39.780 41.168 7.372 1.00 96.69 196 TYR A CA 1
ATOM 1502 C C . TYR A 1 196 ? -40.060 40.372 6.098 1.00 96.69 196 TYR A C 1
ATOM 1504 O O . TYR A 1 196 ? -39.266 39.512 5.716 1.00 96.69 196 TYR A O 1
ATOM 1512 N N . ASP A 1 197 ? -41.162 40.691 5.424 1.00 94.50 197 ASP A N 1
ATOM 1513 C CA . ASP A 1 197 ? -41.512 40.114 4.127 1.00 94.50 197 ASP A CA 1
ATOM 1514 C C . ASP A 1 197 ? -40.613 40.635 2.984 1.00 94.50 197 ASP A C 1
ATOM 1516 O O . ASP A 1 197 ? -39.682 41.428 3.172 1.00 94.50 197 ASP A O 1
ATOM 1520 N N . ARG A 1 198 ? -40.926 40.208 1.756 1.00 92.19 198 ARG A N 1
ATOM 1521 C CA . ARG A 1 198 ? -40.245 40.627 0.519 1.00 92.19 198 ARG A CA 1
ATOM 1522 C C . ARG A 1 198 ? -40.242 42.139 0.259 1.00 92.19 198 ARG A C 1
ATOM 1524 O O . ARG A 1 198 ? -39.386 42.610 -0.487 1.00 92.19 198 ARG A O 1
ATOM 1531 N N . ASP A 1 199 ? -41.200 42.865 0.833 1.00 91.38 199 ASP A N 1
ATOM 1532 C CA . ASP A 1 199 ? -41.435 44.299 0.654 1.00 91.38 199 ASP A CA 1
ATOM 1533 C C . ASP A 1 199 ? -41.014 45.103 1.904 1.00 91.38 199 ASP A C 1
ATOM 1535 O O . ASP A 1 199 ? -41.392 46.268 2.040 1.00 91.38 199 ASP A O 1
ATOM 1539 N N . PHE A 1 200 ? -40.233 44.502 2.813 1.00 94.31 200 PHE A N 1
ATOM 1540 C CA . PHE A 1 200 ? -39.781 45.101 4.075 1.00 94.31 200 PHE A CA 1
ATOM 1541 C C . PHE A 1 200 ? -40.917 45.442 5.057 1.00 94.31 200 PHE A C 1
ATOM 1543 O O . PHE A 1 200 ? -40.763 46.308 5.923 1.00 94.31 200 PHE A O 1
ATOM 1550 N N . ARG A 1 201 ? -42.064 44.754 4.979 1.00 94.31 201 ARG A N 1
ATOM 1551 C CA . ARG A 1 201 ? -43.133 44.869 5.983 1.00 94.31 201 ARG A CA 1
ATOM 1552 C C . ARG A 1 201 ? -42.884 43.894 7.121 1.00 94.31 201 ARG A C 1
ATOM 1554 O O . ARG A 1 201 ? -42.601 42.724 6.896 1.00 94.31 201 ARG A O 1
ATOM 1561 N N . LEU A 1 202 ? -42.990 44.384 8.352 1.00 95.44 202 LEU A N 1
ATOM 1562 C CA . LEU A 1 202 ? -42.776 43.574 9.547 1.00 95.44 202 LEU A CA 1
ATOM 1563 C C . LEU A 1 202 ? -43.867 42.502 9.674 1.00 95.44 202 LEU A C 1
ATOM 1565 O O . LEU A 1 202 ? -45.040 42.838 9.837 1.00 95.44 202 LEU A O 1
ATOM 1569 N N . GLU A 1 203 ? -43.468 41.235 9.680 1.00 94.94 203 GLU A N 1
ATOM 1570 C CA . GLU A 1 203 ? -44.366 40.094 9.876 1.00 94.94 203 GLU A CA 1
ATOM 1571 C C . GLU A 1 203 ? -44.370 39.622 11.330 1.00 94.94 203 GLU A C 1
ATOM 1573 O O . GLU A 1 203 ? -45.434 39.383 11.902 1.00 94.94 203 GLU A O 1
ATOM 1578 N N . GLN A 1 204 ? -43.192 39.516 11.957 1.00 94.44 204 GLN A N 1
ATOM 1579 C CA . GLN A 1 204 ? -43.076 38.959 13.304 1.00 94.44 204 GLN A CA 1
ATOM 1580 C C . GLN A 1 204 ? -41.957 39.604 14.124 1.00 94.44 204 GLN A C 1
ATOM 1582 O O . GLN A 1 204 ? -40.936 40.058 13.603 1.00 94.44 204 GLN A O 1
ATOM 1587 N N . ARG A 1 205 ? -42.167 39.630 15.445 1.00 94.44 205 ARG A N 1
ATOM 1588 C CA . ARG A 1 205 ? -41.193 40.047 16.455 1.00 94.44 205 ARG A CA 1
ATOM 1589 C C . ARG A 1 205 ? -41.067 38.967 17.519 1.00 94.44 205 ARG A C 1
ATOM 1591 O O . ARG A 1 205 ? -42.077 38.563 18.092 1.00 94.44 205 ARG A O 1
ATOM 1598 N N . ILE A 1 206 ? -39.842 38.550 17.809 1.00 94.69 206 ILE A N 1
ATOM 1599 C CA . ILE A 1 206 ? -39.539 37.571 18.852 1.00 94.69 206 ILE A CA 1
ATOM 1600 C C . ILE A 1 206 ? -38.636 38.234 19.890 1.00 94.69 206 ILE A C 1
ATOM 1602 O O . ILE A 1 206 ? -37.562 38.725 19.551 1.00 94.69 206 ILE A O 1
ATOM 1606 N N . ALA A 1 207 ? -39.086 38.269 21.146 1.00 92.25 207 ALA A N 1
ATOM 1607 C CA . ALA A 1 207 ? -38.314 38.809 22.261 1.00 92.25 207 ALA A CA 1
ATOM 1608 C C . ALA A 1 207 ? -37.356 37.753 22.820 1.00 92.25 207 ALA A C 1
ATOM 1610 O O . ALA A 1 207 ? -37.764 36.624 23.100 1.00 92.25 207 ALA A O 1
ATOM 1611 N N . LEU A 1 208 ? -36.096 38.136 23.014 1.00 90.06 208 LEU A N 1
ATOM 1612 C CA . LEU A 1 208 ? -35.033 37.286 23.543 1.00 90.06 208 LEU A CA 1
ATOM 1613 C C . LEU A 1 208 ? -34.444 37.909 24.821 1.00 90.06 208 LEU A C 1
ATOM 1615 O O . LEU A 1 208 ? -34.538 39.117 25.021 1.00 90.06 208 LEU A O 1
ATOM 1619 N N . PRO A 1 209 ? -33.870 37.110 25.739 1.00 80.69 209 PRO A N 1
ATOM 1620 C CA . PRO A 1 209 ? -33.508 37.573 27.084 1.00 80.69 209 PRO A CA 1
ATOM 1621 C C . PRO A 1 209 ? -32.187 38.363 27.157 1.00 80.69 209 PRO A C 1
ATOM 1623 O O . PRO A 1 209 ? -31.515 38.335 28.187 1.00 80.69 209 PRO A O 1
ATOM 1626 N N . GLY A 1 210 ? -31.783 39.046 26.087 1.00 82.62 210 GLY A N 1
ATOM 1627 C CA . GLY A 1 210 ? -30.561 39.839 26.086 1.00 82.62 210 GLY A CA 1
ATOM 1628 C C . GLY A 1 210 ? -30.184 40.375 24.714 1.00 82.62 210 GLY A C 1
ATOM 1629 O O . GLY A 1 210 ? -30.925 40.245 23.743 1.00 82.62 210 GLY A O 1
ATOM 1630 N N . TYR A 1 211 ? -29.003 40.974 24.658 1.00 88.06 211 TYR A N 1
ATOM 1631 C CA . TYR A 1 211 ? -28.538 41.758 23.526 1.00 88.06 211 TYR A CA 1
ATOM 1632 C C . TYR A 1 211 ? -28.259 40.865 22.298 1.00 88.06 211 TYR A C 1
ATOM 1634 O O . TYR A 1 211 ? -27.296 40.097 22.295 1.00 88.06 211 TYR A O 1
ATOM 1642 N N . THR A 1 212 ? -29.108 40.942 21.266 1.00 92.38 212 THR A N 1
ATOM 1643 C CA . THR A 1 212 ? -29.141 39.973 20.153 1.00 92.38 212 THR A CA 1
ATOM 1644 C C . THR A 1 212 ? -28.126 40.297 19.052 1.00 92.38 212 THR A C 1
ATOM 1646 O O . THR A 1 212 ? -28.190 41.365 18.455 1.00 92.38 212 THR A O 1
ATOM 1649 N N . ARG A 1 213 ? -27.199 39.379 18.745 1.00 91.50 213 ARG A N 1
ATOM 1650 C CA . ARG A 1 213 ? -26.201 39.489 17.656 1.00 91.50 213 ARG A CA 1
ATOM 1651 C C . ARG A 1 213 ? -25.799 38.108 17.151 1.00 91.50 213 ARG A C 1
ATOM 1653 O O . ARG A 1 213 ? -25.839 37.150 17.903 1.00 91.50 213 ARG A O 1
ATOM 1660 N N . GLY A 1 214 ? -25.420 38.000 15.883 1.00 94.31 214 GLY A N 1
ATOM 1661 C CA . GLY A 1 214 ? -25.315 36.729 15.166 1.00 94.31 214 GLY A CA 1
ATOM 1662 C C . GLY A 1 214 ? -26.671 36.056 14.922 1.00 94.31 214 GLY A C 1
ATOM 1663 O O . GLY A 1 214 ? -27.499 35.936 15.825 1.00 94.31 214 GLY A O 1
ATOM 1664 N N . LEU A 1 215 ? -26.919 35.650 13.679 1.00 96.31 215 LEU A N 1
ATOM 1665 C CA . LEU A 1 215 ? -28.150 34.972 13.278 1.00 96.31 215 LEU A CA 1
ATOM 1666 C C . LEU A 1 215 ? -27.822 33.937 12.204 1.00 96.31 215 LEU A C 1
ATOM 1668 O O . LEU A 1 215 ? -27.165 34.259 11.221 1.00 96.31 215 LEU A O 1
ATOM 1672 N N . ALA A 1 216 ? -28.321 32.716 12.370 1.00 95.69 216 ALA A N 1
ATOM 1673 C CA . ALA A 1 216 ? -28.309 31.699 11.328 1.00 95.69 216 ALA A CA 1
ATOM 1674 C C . ALA A 1 216 ? -29.603 30.886 11.359 1.00 95.69 216 ALA A C 1
ATOM 1676 O O . ALA A 1 216 ? -30.146 30.595 12.425 1.00 95.69 216 ALA A O 1
ATOM 1677 N N . VAL A 1 217 ? -30.101 30.505 10.185 1.00 94.44 217 VAL A N 1
ATOM 1678 C CA . VAL A 1 217 ? -31.352 29.751 10.052 1.00 94.44 217 VAL A CA 1
ATOM 1679 C C . VAL A 1 217 ? -31.048 28.394 9.439 1.00 94.44 217 VAL A C 1
ATOM 1681 O O . VAL A 1 217 ? -30.770 28.289 8.246 1.00 94.44 217 VAL A O 1
ATOM 1684 N N . GLY A 1 218 ? -31.074 27.367 10.284 1.00 90.69 218 GLY A N 1
ATOM 1685 C CA . GLY A 1 218 ? -30.837 25.980 9.911 1.00 90.69 218 GLY A CA 1
ATOM 1686 C C . GLY A 1 218 ? -32.088 25.282 9.404 1.00 90.69 218 GLY A C 1
ATOM 1687 O O . GLY A 1 218 ? -33.128 25.901 9.154 1.00 90.69 218 GLY A O 1
ATOM 1688 N N . LYS A 1 219 ? -31.996 23.961 9.228 1.00 86.12 219 LYS A N 1
ATOM 1689 C CA . LYS A 1 219 ? -33.105 23.177 8.670 1.00 86.12 219 LYS A CA 1
ATOM 1690 C C . LYS A 1 219 ? -34.318 23.183 9.596 1.00 86.12 219 LYS A C 1
ATOM 1692 O O . LYS A 1 219 ? -35.402 23.524 9.133 1.00 86.12 219 LYS A O 1
ATOM 1697 N N . ASP A 1 220 ? -34.104 22.877 10.872 1.00 89.94 220 ASP A N 1
ATOM 1698 C CA . ASP A 1 220 ? -35.163 22.715 11.876 1.00 89.94 220 ASP A CA 1
ATOM 1699 C C . ASP A 1 220 ? -35.009 23.686 13.063 1.00 89.94 220 ASP A C 1
ATOM 1701 O O . ASP A 1 220 ? -35.928 23.840 13.863 1.00 89.94 220 ASP A O 1
ATOM 1705 N N . THR A 1 221 ? -33.871 24.384 13.166 1.00 94.00 221 THR A N 1
ATOM 1706 C CA . THR A 1 221 ? -33.542 25.291 14.279 1.00 94.00 221 THR A CA 1
ATOM 1707 C C . THR A 1 221 ? -33.076 26.654 13.760 1.00 94.00 221 THR A C 1
ATOM 1709 O O . THR A 1 221 ? -32.392 26.746 12.743 1.00 94.00 221 THR A O 1
ATOM 1712 N N . VAL A 1 222 ? -33.433 27.722 14.469 1.00 96.12 222 VAL A N 1
ATOM 1713 C CA . VAL A 1 222 ? -32.913 29.082 14.284 1.00 96.12 222 VAL A CA 1
ATOM 1714 C C . VAL A 1 222 ? -31.946 29.386 15.425 1.00 96.12 222 VAL A C 1
ATOM 1716 O O . VAL A 1 222 ? -32.279 29.191 16.594 1.00 96.12 222 VAL A O 1
ATOM 1719 N N . TYR A 1 223 ? -30.758 29.876 15.087 1.00 96.81 223 TYR A N 1
ATOM 1720 C CA . TYR A 1 223 ? -29.690 30.195 16.028 1.00 96.81 223 TYR A CA 1
ATOM 1721 C C . TYR A 1 223 ? -29.536 31.705 16.138 1.00 96.81 223 TYR A C 1
ATOM 1723 O O . TYR A 1 223 ? -29.259 32.370 15.140 1.00 96.81 223 TYR A O 1
ATOM 1731 N N . VAL A 1 224 ? -29.695 32.243 17.345 1.00 96.88 224 VAL A N 1
ATOM 1732 C CA . VAL A 1 224 ? -29.537 33.679 17.614 1.00 96.88 224 VAL A CA 1
ATOM 1733 C C . VAL A 1 224 ? -28.543 33.862 18.745 1.00 96.88 224 VAL A C 1
ATOM 1735 O O . VAL A 1 224 ? -28.755 33.338 19.837 1.00 96.88 224 VAL A O 1
ATOM 1738 N N . GLY A 1 225 ? -27.460 34.595 18.519 1.00 94.75 225 GLY A N 1
ATOM 1739 C CA . GLY A 1 225 ? -26.520 34.893 19.593 1.00 94.75 225 GLY A CA 1
ATOM 1740 C C . GLY A 1 225 ? -27.071 35.961 20.539 1.00 94.75 225 GLY A C 1
ATOM 1741 O O . GLY A 1 225 ? -27.789 36.887 20.150 1.00 94.75 225 GLY A O 1
ATOM 1742 N N . ILE A 1 226 ? -26.743 35.812 21.816 1.00 92.25 226 ILE A N 1
ATOM 1743 C CA . ILE A 1 226 ? -27.089 36.729 22.895 1.00 92.25 226 ILE A CA 1
ATOM 1744 C C . ILE A 1 226 ? -25.787 37.112 23.591 1.00 92.25 226 ILE A C 1
ATOM 1746 O O . ILE A 1 226 ? -25.224 36.342 24.373 1.00 92.25 226 ILE A O 1
ATOM 1750 N N . SER A 1 227 ? -25.309 38.312 23.281 1.00 88.31 227 SER A N 1
ATOM 1751 C CA . SER A 1 227 ? -24.066 38.868 23.805 1.00 88.31 227 SER A CA 1
ATOM 1752 C C . SER A 1 227 ? -24.256 39.430 25.211 1.00 88.31 227 SER A C 1
ATOM 1754 O O . SER A 1 227 ? -25.284 40.027 25.548 1.00 88.31 227 SER A O 1
ATOM 1756 N N . ARG A 1 228 ? -23.211 39.326 26.032 1.00 78.06 228 ARG A N 1
ATOM 1757 C CA . ARG A 1 228 ? -23.117 39.989 27.333 1.00 78.06 228 ARG A CA 1
ATOM 1758 C C . ARG A 1 228 ? -22.729 41.452 27.108 1.00 78.06 228 ARG A C 1
ATOM 1760 O O . ARG A 1 228 ? -21.571 41.843 27.223 1.00 78.06 228 ARG A O 1
ATOM 1767 N N . SER A 1 229 ? -23.703 42.270 26.722 1.00 63.28 229 SER A N 1
ATOM 1768 C CA . SER A 1 229 ? -23.450 43.675 26.392 1.00 63.28 229 SER A CA 1
ATOM 1769 C C . SER A 1 229 ? -22.971 44.479 27.605 1.00 63.28 229 SER A C 1
ATOM 1771 O O . SER A 1 229 ? -23.604 44.477 28.659 1.00 63.28 229 SER A O 1
ATOM 1773 N N . ARG A 1 230 ? -21.881 45.236 27.420 1.00 57.19 230 ARG A N 1
ATOM 1774 C CA . ARG A 1 230 ? -21.364 46.235 28.379 1.00 57.19 230 ARG A CA 1
ATOM 1775 C C . ARG A 1 230 ? -22.286 47.457 28.531 1.00 57.19 230 ARG A C 1
ATOM 1777 O O . ARG A 1 230 ? -22.087 48.247 29.448 1.00 57.19 230 ARG A O 1
ATOM 1784 N N . ASN A 1 231 ? -23.268 47.612 27.637 1.00 53.03 231 ASN A N 1
ATOM 1785 C CA . ASN A 1 231 ? -24.173 48.764 27.576 1.00 53.03 231 ASN A CA 1
ATOM 1786 C C . ASN A 1 231 ? -25.503 48.540 28.320 1.00 53.03 231 ASN A C 1
ATOM 1788 O O . ASN A 1 231 ? -26.301 49.467 28.417 1.00 53.03 231 ASN A O 1
ATOM 1792 N N . LEU A 1 232 ? -25.755 47.336 28.847 1.00 54.50 232 LEU A N 1
ATOM 1793 C CA . LEU A 1 232 ? -26.940 47.033 29.654 1.00 54.50 232 LEU A CA 1
ATOM 1794 C C . LEU A 1 232 ? -26.604 47.160 31.149 1.00 54.50 232 LEU A C 1
ATOM 1796 O O . LEU A 1 232 ? -25.552 46.704 31.600 1.00 54.50 232 LEU A O 1
ATOM 1800 N N . ALA A 1 233 ? -27.489 47.780 31.935 1.00 49.00 233 ALA A N 1
ATOM 1801 C CA . ALA A 1 233 ? -27.287 47.931 33.375 1.00 49.00 233 ALA A CA 1
ATOM 1802 C C . ALA A 1 233 ? -27.239 46.556 34.074 1.00 49.00 233 ALA A C 1
ATOM 1804 O O . ALA A 1 233 ? -27.948 45.625 33.687 1.00 49.00 233 ALA A O 1
ATOM 1805 N N . ALA A 1 234 ? -26.442 46.440 35.146 1.00 45.00 234 ALA A N 1
ATOM 1806 C CA . ALA A 1 234 ? -26.105 45.197 35.862 1.00 45.00 234 ALA A CA 1
ATOM 1807 C C . ALA A 1 234 ? -27.280 44.441 36.546 1.00 45.00 234 ALA A C 1
ATOM 1809 O O . ALA A 1 234 ? -27.052 43.598 37.409 1.00 45.00 234 ALA A O 1
ATOM 1810 N N . GLY A 1 235 ? -28.531 44.717 36.174 1.00 47.38 235 GLY A N 1
ATOM 1811 C CA . GLY A 1 235 ? -29.733 44.014 36.632 1.00 47.38 235 GLY A CA 1
ATOM 1812 C C . GLY A 1 235 ? -30.684 43.560 35.516 1.00 47.38 235 GLY A C 1
ATOM 1813 O O . GLY A 1 235 ? -31.631 42.840 35.817 1.00 47.38 235 GLY A O 1
ATOM 1814 N N . GLU A 1 236 ? -30.444 43.935 34.252 1.00 45.78 236 GLU A N 1
ATOM 1815 C CA . GLU A 1 236 ? -31.288 43.546 33.103 1.00 45.78 236 GLU A CA 1
ATOM 1816 C C . GLU A 1 236 ? -30.688 42.393 32.278 1.00 45.78 236 GLU A C 1
ATOM 1818 O O . GLU A 1 236 ? -31.415 41.684 31.584 1.00 45.78 236 GLU A O 1
ATOM 1823 N N . VAL A 1 237 ? -29.382 42.128 32.418 1.00 46.97 237 VAL A N 1
ATOM 1824 C CA . VAL A 1 237 ? -28.692 40.970 31.818 1.00 46.97 237 VAL A CA 1
ATOM 1825 C C . VAL A 1 237 ? -28.953 39.730 32.677 1.00 46.97 237 VAL A C 1
ATOM 1827 O O . VAL A 1 237 ? -28.129 39.284 33.474 1.00 46.97 237 VAL A O 1
ATOM 1830 N N . GLY A 1 238 ? -30.176 39.217 32.593 1.00 46.62 238 GLY A N 1
ATOM 1831 C CA . GLY A 1 238 ? -30.606 38.048 33.343 1.00 46.62 238 GLY A CA 1
ATOM 1832 C C . GLY A 1 238 ? -29.959 36.754 32.836 1.00 46.62 238 GLY A C 1
ATOM 1833 O O . GLY A 1 238 ? -30.225 36.331 31.719 1.00 46.62 238 GLY A O 1
ATOM 1834 N N . ARG A 1 239 ? -29.250 36.064 33.742 1.00 58.50 239 ARG A N 1
ATOM 1835 C CA . ARG A 1 239 ? -29.027 34.597 33.820 1.00 58.50 239 ARG A CA 1
ATOM 1836 C C . ARG A 1 239 ? -27.765 33.944 33.235 1.00 58.50 239 ARG A C 1
ATOM 1838 O O . ARG A 1 239 ? -27.591 32.773 33.566 1.00 58.50 239 ARG A O 1
ATOM 1845 N N . PHE A 1 240 ? -26.891 34.601 32.467 1.00 68.06 240 PHE A N 1
ATOM 1846 C CA . PHE A 1 240 ? -25.742 33.906 31.846 1.00 68.06 240 PHE A CA 1
ATOM 1847 C C . PHE A 1 240 ? -24.374 34.503 32.217 1.00 68.06 240 PHE A C 1
ATOM 1849 O O . PHE A 1 240 ? -24.205 35.722 32.229 1.00 68.06 240 PHE A O 1
ATOM 1856 N N . ASP A 1 241 ? -23.401 33.631 32.508 1.00 75.25 241 ASP A N 1
ATOM 1857 C CA . ASP A 1 241 ? -22.031 34.009 32.896 1.00 75.25 241 ASP A CA 1
ATOM 1858 C C . ASP A 1 241 ? -21.150 34.411 31.690 1.00 75.25 241 ASP A C 1
ATOM 1860 O O . ASP A 1 241 ? -20.159 35.127 31.856 1.00 75.25 241 ASP A O 1
ATOM 1864 N N . SER A 1 242 ? -21.544 34.013 30.476 1.00 84.56 242 SER A N 1
ATOM 1865 C CA . SER A 1 242 ? -20.927 34.341 29.181 1.00 84.56 242 SER A CA 1
ATOM 1866 C C . SER A 1 242 ? -22.004 34.559 28.102 1.00 84.56 242 SER A C 1
ATOM 1868 O O . SER A 1 242 ? -23.200 34.454 28.395 1.00 84.56 242 SER A O 1
ATOM 1870 N N . ALA A 1 243 ? -21.614 34.898 26.866 1.00 88.75 243 ALA A N 1
ATOM 1871 C CA . ALA A 1 243 ? -22.555 34.937 25.747 1.00 88.75 243 ALA A CA 1
ATOM 1872 C C . ALA A 1 243 ? -23.139 33.541 25.478 1.00 88.75 243 ALA A C 1
ATOM 1874 O O . ALA A 1 243 ? -22.513 32.514 25.757 1.00 88.75 243 ALA A O 1
ATOM 1875 N N . VAL A 1 244 ? -24.350 33.500 24.924 1.00 91.25 244 VAL A N 1
ATOM 1876 C CA . VAL A 1 244 ? -25.045 32.245 24.609 1.00 91.25 244 VAL A CA 1
ATOM 1877 C C . VAL A 1 244 ? -25.590 32.261 23.188 1.00 91.25 244 VAL A C 1
ATOM 1879 O O . VAL A 1 244 ? -26.001 33.304 22.690 1.00 91.25 244 VAL A O 1
ATOM 1882 N N . VAL A 1 245 ? -25.665 31.098 22.550 1.00 94.25 245 VAL A N 1
ATOM 1883 C CA . VAL A 1 245 ? -26.484 30.883 21.354 1.00 94.25 245 VAL A CA 1
ATOM 1884 C C . VAL A 1 245 ? -27.857 30.402 21.816 1.00 94.25 245 VAL A C 1
ATOM 1886 O O . VAL A 1 245 ? -27.965 29.365 22.468 1.00 94.25 245 VAL A O 1
ATOM 1889 N N . ALA A 1 246 ? -28.910 31.157 21.522 1.00 93.25 246 ALA A N 1
ATOM 1890 C CA . ALA A 1 246 ? -30.292 30.736 21.711 1.00 93.25 246 ALA A CA 1
ATOM 1891 C C . ALA A 1 246 ? -30.736 29.869 20.529 1.00 93.25 246 ALA A C 1
ATOM 1893 O O . ALA A 1 246 ? -30.561 30.250 19.372 1.00 93.25 246 ALA A O 1
ATOM 1894 N N . LEU A 1 247 ? -31.320 28.711 20.837 1.00 94.31 247 LEU A N 1
ATOM 1895 C CA . LEU A 1 247 ? -31.873 27.774 19.867 1.00 94.31 247 LEU A CA 1
ATOM 1896 C C . LEU A 1 247 ? -33.389 27.949 19.867 1.00 94.31 247 LEU A C 1
ATOM 1898 O O . LEU A 1 247 ? -34.029 27.760 20.905 1.00 94.31 247 LEU A O 1
ATOM 1902 N N . LEU A 1 248 ? -33.958 28.313 18.724 1.00 94.50 248 LEU A N 1
ATOM 1903 C CA . LEU A 1 248 ? -35.398 28.440 18.519 1.00 94.50 248 LEU A CA 1
ATOM 1904 C C . LEU A 1 248 ? -35.864 27.347 17.556 1.00 94.50 248 LEU A C 1
ATOM 1906 O O . LEU A 1 248 ? -35.206 27.096 16.549 1.00 94.50 248 LEU A O 1
ATOM 1910 N N . ASP A 1 249 ? -37.002 26.716 17.829 1.00 92.44 249 ASP A N 1
ATOM 1911 C CA . ASP A 1 249 ? -37.623 25.808 16.858 1.00 92.44 249 ASP A CA 1
ATOM 1912 C C . ASP A 1 249 ? -38.044 26.596 15.607 1.00 92.44 249 ASP A C 1
ATOM 1914 O O . ASP A 1 249 ? -38.668 27.651 15.712 1.00 92.44 249 ASP A O 1
ATOM 1918 N N . ARG A 1 250 ? -37.698 26.116 14.407 1.00 90.94 250 ARG A N 1
ATOM 1919 C CA . ARG A 1 250 ? -37.899 26.891 13.170 1.00 90.94 250 ARG A CA 1
ATOM 1920 C C . ARG A 1 250 ? -39.372 27.145 12.844 1.00 90.94 250 ARG A C 1
ATOM 1922 O O . ARG A 1 250 ? -39.675 28.151 12.207 1.00 90.94 250 ARG A O 1
ATOM 1929 N N . GLN A 1 251 ? -40.276 26.242 13.222 1.00 88.19 251 GLN A N 1
ATOM 1930 C CA . GLN A 1 251 ? -41.692 26.351 12.862 1.00 88.19 251 GLN A CA 1
ATOM 1931 C C . GLN A 1 251 ? -42.454 27.258 13.830 1.00 88.19 251 GLN A C 1
ATOM 1933 O O . GLN A 1 251 ? -43.248 28.092 13.400 1.00 88.19 251 GLN A O 1
ATOM 1938 N N . SER A 1 252 ? -42.222 27.086 15.131 1.00 91.62 252 SER A N 1
ATOM 1939 C CA . SER A 1 252 ? -42.914 27.823 16.197 1.00 91.62 252 SER A CA 1
ATOM 1940 C C . SER A 1 252 ? -42.208 29.117 16.602 1.00 91.62 252 SER A C 1
ATOM 1942 O O . SER A 1 252 ? -42.854 30.026 17.123 1.00 91.62 252 SER A O 1
ATOM 1944 N N . LEU A 1 253 ? -40.897 29.208 16.358 1.00 92.06 253 LEU A N 1
ATOM 1945 C CA . LEU A 1 253 ? -39.995 30.258 16.842 1.00 92.06 253 LEU A CA 1
ATOM 1946 C C . LEU A 1 253 ? -39.946 30.375 18.372 1.00 92.06 253 LEU A C 1
ATOM 1948 O O . LEU A 1 253 ? -39.518 31.396 18.914 1.00 92.06 253 LEU A O 1
ATOM 1952 N N . GLU A 1 254 ? -40.349 29.323 19.087 1.00 91.38 254 GLU A N 1
ATOM 1953 C CA . GLU A 1 254 ? -40.176 29.248 20.532 1.00 91.38 254 GLU A CA 1
ATOM 1954 C C . GLU A 1 254 ? -38.733 28.880 20.880 1.00 91.38 254 GLU A C 1
ATOM 1956 O O . GLU A 1 254 ? -38.129 28.002 20.260 1.00 91.38 254 GLU A O 1
ATOM 1961 N N . VAL A 1 255 ? -38.176 29.529 21.910 1.00 90.06 255 VAL A N 1
ATOM 1962 C CA . VAL A 1 255 ? -36.839 29.187 22.406 1.00 90.06 255 VAL A CA 1
ATOM 1963 C C . VAL A 1 255 ? -36.882 27.814 23.068 1.00 90.06 255 VAL A C 1
ATOM 1965 O O . VAL A 1 255 ? -37.468 27.641 24.143 1.00 90.06 255 VAL A O 1
ATOM 1968 N N . ILE A 1 256 ? -36.206 26.858 22.443 1.00 90.94 256 ILE A N 1
ATOM 1969 C CA . ILE A 1 256 ? -36.089 25.489 22.931 1.00 90.94 256 ILE A CA 1
ATOM 1970 C C . ILE A 1 256 ? -34.915 25.345 23.903 1.00 90.94 256 ILE A C 1
ATOM 1972 O O . ILE A 1 256 ? -35.051 24.630 24.894 1.00 90.94 256 ILE A O 1
ATOM 1976 N N . GLY A 1 257 ? -33.817 26.089 23.717 1.00 87.56 257 GLY A N 1
ATOM 1977 C CA . GLY A 1 257 ? -32.640 25.997 24.587 1.00 87.56 257 GLY A CA 1
ATOM 1978 C C . GLY A 1 257 ? -31.625 27.126 24.423 1.00 87.56 257 GLY A C 1
ATOM 1979 O O . GLY A 1 257 ? -31.784 28.012 23.586 1.00 87.56 257 GLY A O 1
ATOM 1980 N N . TYR A 1 258 ? -30.575 27.076 25.245 1.00 88.50 258 TYR A N 1
ATOM 1981 C CA . TYR A 1 258 ? -29.430 27.988 25.188 1.00 88.50 258 TYR A CA 1
ATOM 1982 C C . TYR A 1 258 ? -28.131 27.193 25.305 1.00 88.50 258 TYR A C 1
ATOM 1984 O O . TYR A 1 258 ? -28.036 26.308 26.159 1.00 88.50 258 TYR A O 1
ATOM 1992 N N . GLN A 1 259 ? -27.135 27.558 24.502 1.00 90.00 259 GLN A N 1
ATOM 1993 C CA . GLN A 1 259 ? -25.786 27.008 24.555 1.00 90.00 259 GLN A CA 1
ATOM 1994 C C . GLN A 1 259 ? -24.784 28.121 24.903 1.00 90.00 259 GLN A C 1
ATOM 1996 O O . GLN A 1 259 ? -24.555 29.002 24.074 1.00 90.00 259 GLN A O 1
ATOM 2001 N N . PRO A 1 260 ? -24.189 28.121 26.109 1.00 88.62 260 PRO A N 1
ATOM 2002 C CA . PRO A 1 260 ? -23.121 29.056 26.457 1.00 88.62 260 PRO A CA 1
ATOM 2003 C C . PRO A 1 260 ? -21.880 28.866 25.590 1.00 88.62 260 PRO A C 1
ATOM 2005 O O . PRO A 1 260 ? -21.545 27.732 25.254 1.00 88.62 260 PRO A O 1
ATOM 2008 N N . ILE A 1 261 ? -21.196 29.965 25.272 1.00 87.81 261 ILE A N 1
ATOM 2009 C CA . ILE A 1 261 ? -19.918 29.989 24.545 1.00 87.81 261 ILE A CA 1
ATOM 2010 C C . ILE A 1 261 ? -18.815 30.627 25.417 1.00 87.81 261 ILE A C 1
ATOM 2012 O O . ILE A 1 261 ? -19.148 31.292 26.402 1.00 87.81 261 ILE A O 1
ATOM 2016 N N . PRO A 1 262 ? -17.511 30.450 25.119 1.00 85.69 262 PRO A N 1
ATOM 2017 C CA . PRO A 1 262 ? -16.436 30.888 26.020 1.00 85.69 262 PRO A CA 1
ATOM 2018 C C . PRO A 1 262 ? -16.174 32.406 26.027 1.00 85.69 262 PRO A C 1
ATOM 2020 O O . PRO A 1 262 ? -15.320 32.865 26.784 1.00 85.69 262 PRO A O 1
ATOM 2023 N N . TRP A 1 263 ? -16.901 33.190 25.225 1.00 88.50 263 TRP A N 1
ATOM 2024 C CA . TRP A 1 263 ? -16.693 34.632 25.070 1.00 88.50 263 TRP A CA 1
ATOM 2025 C C . TRP A 1 263 ? -17.874 35.464 25.562 1.00 88.50 263 TRP A C 1
ATOM 2027 O O . TRP A 1 263 ? -18.974 34.961 25.782 1.00 88.50 263 TRP A O 1
ATOM 2037 N N . ASN A 1 264 ? -17.641 36.763 25.749 1.00 87.31 264 ASN A N 1
ATOM 2038 C CA . ASN A 1 264 ? -18.667 37.703 26.208 1.00 87.31 264 ASN A CA 1
ATOM 2039 C C . ASN A 1 264 ? -19.489 38.305 25.062 1.00 87.31 264 ASN A C 1
ATOM 2041 O O . ASN A 1 264 ? -20.547 38.879 25.314 1.00 87.31 264 ASN A O 1
ATOM 2045 N N . GLU A 1 265 ? -19.034 38.180 23.820 1.00 88.25 265 GLU A N 1
ATOM 2046 C CA . GLU A 1 265 ? -19.668 38.790 22.657 1.00 88.25 265 GLU A CA 1
ATOM 2047 C C . GLU A 1 265 ? -19.741 37.789 21.501 1.00 88.25 265 GLU A C 1
ATOM 2049 O O . GLU A 1 265 ? -18.835 36.986 21.308 1.00 88.25 265 GLU A O 1
ATOM 2054 N N . ILE A 1 266 ? -20.849 37.827 20.766 1.00 92.88 266 ILE A N 1
ATOM 2055 C CA . ILE A 1 266 ? -21.043 37.191 19.463 1.00 92.88 266 ILE A CA 1
ATOM 2056 C C . ILE A 1 266 ? -21.260 38.319 18.461 1.00 92.88 266 ILE A C 1
ATOM 2058 O O . ILE A 1 266 ? -22.052 39.232 18.723 1.00 92.88 266 ILE A O 1
ATOM 2062 N N . TYR A 1 267 ? -20.576 38.247 17.324 1.00 94.25 267 TYR A N 1
ATOM 2063 C CA . TYR A 1 267 ? -20.793 39.146 16.199 1.00 94.25 267 TYR A CA 1
ATOM 2064 C C . TYR A 1 267 ? -21.650 38.476 15.127 1.00 94.25 267 TYR A C 1
ATOM 2066 O O . TYR A 1 267 ? -22.768 38.926 14.873 1.00 94.25 267 TYR A O 1
ATOM 2074 N N . ASP A 1 268 ? -21.182 37.363 14.5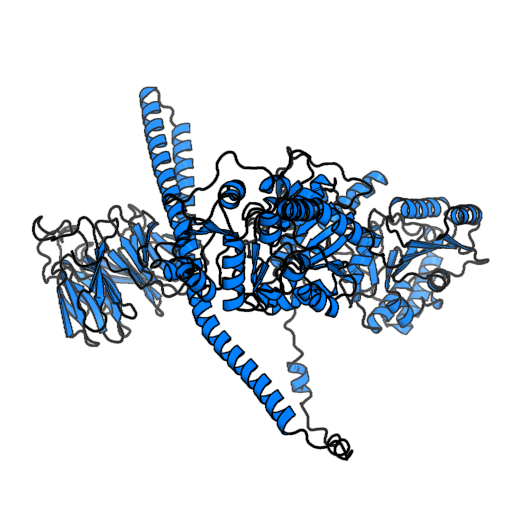60 1.00 95.06 268 ASP A N 1
ATOM 2075 C CA . ASP A 1 268 ? -21.891 36.651 13.498 1.00 95.06 268 ASP A CA 1
ATOM 2076 C C . ASP A 1 268 ? -21.949 35.135 13.734 1.00 95.06 268 ASP A C 1
ATOM 2078 O O . ASP A 1 268 ? -21.141 34.566 14.469 1.00 95.06 268 ASP A O 1
ATOM 2082 N N . ILE A 1 269 ? -22.946 34.488 13.127 1.00 96.25 269 ILE A N 1
ATOM 2083 C CA . ILE A 1 269 ? -23.137 33.034 13.146 1.00 96.25 269 ILE A CA 1
ATOM 2084 C C . ILE A 1 269 ? -23.386 32.572 11.709 1.00 96.25 269 ILE A C 1
ATOM 2086 O O . ILE A 1 269 ? -24.253 33.106 11.012 1.00 96.25 269 ILE A O 1
ATOM 2090 N N . ARG A 1 270 ? -22.658 31.547 11.262 1.00 94.25 270 ARG A N 1
ATOM 2091 C CA . ARG A 1 270 ? -22.850 30.904 9.954 1.00 94.25 270 ARG A CA 1
ATOM 2092 C C . ARG A 1 270 ? -22.889 29.392 10.089 1.00 94.25 270 ARG A C 1
ATOM 2094 O O . ARG A 1 270 ? -22.171 28.823 10.901 1.00 94.25 270 ARG A O 1
ATOM 2101 N N . ILE A 1 271 ? -23.721 28.742 9.281 1.00 92.00 271 ILE A N 1
ATOM 2102 C CA . ILE A 1 271 ? -23.784 27.277 9.214 1.00 92.00 271 ILE A CA 1
ATOM 2103 C C . ILE A 1 271 ? -22.731 26.786 8.217 1.00 92.00 271 ILE A C 1
ATOM 2105 O O . ILE A 1 271 ? -22.682 27.269 7.086 1.00 92.00 271 ILE A O 1
ATOM 2109 N N . GLY A 1 272 ? -21.920 25.810 8.621 1.00 85.06 272 GLY A N 1
ATOM 2110 C CA . GLY A 1 272 ? -21.037 25.057 7.735 1.00 85.06 272 GLY A CA 1
ATOM 2111 C C . GLY A 1 272 ? -21.860 24.163 6.809 1.00 85.06 272 GLY A C 1
ATOM 2112 O O . GLY A 1 272 ? -22.347 23.112 7.214 1.00 85.06 272 GLY A O 1
ATOM 2113 N N . SER A 1 273 ? -22.051 24.590 5.565 1.00 74.81 273 SER A N 1
ATOM 2114 C CA . SER A 1 273 ? -22.967 23.955 4.608 1.00 74.81 273 SER A CA 1
ATOM 2115 C C . SER A 1 273 ? -22.538 22.559 4.126 1.00 74.81 273 SER A C 1
ATOM 2117 O O . SER A 1 273 ? -23.380 21.825 3.606 1.00 74.81 273 SER A O 1
ATOM 2119 N N . SER A 1 274 ? -21.270 22.170 4.302 1.00 72.94 274 SER A N 1
ATOM 2120 C CA . SER A 1 274 ? -20.737 20.849 3.938 1.00 72.94 274 SER A CA 1
ATOM 2121 C C . SER A 1 274 ? -19.671 20.356 4.925 1.00 72.94 274 SER A C 1
ATOM 2123 O O . SER A 1 274 ? -19.035 21.145 5.626 1.00 72.94 274 SER A O 1
ATOM 2125 N N . ALA A 1 275 ? -19.461 19.035 4.968 1.00 67.69 275 ALA A N 1
ATOM 2126 C CA . ALA A 1 275 ? -18.399 18.425 5.772 1.00 67.69 275 ALA A CA 1
ATOM 2127 C C . ALA A 1 275 ? -16.999 18.856 5.298 1.00 67.69 275 ALA A C 1
ATOM 2129 O O . ALA A 1 275 ? -16.130 19.111 6.127 1.00 67.69 275 ALA A O 1
ATOM 2130 N N . ASP A 1 276 ? -16.808 19.006 3.985 1.00 68.00 276 ASP A N 1
ATOM 2131 C CA . ASP A 1 276 ? -15.541 19.451 3.397 1.00 68.00 276 ASP A CA 1
ATOM 2132 C C . ASP A 1 276 ? -15.203 20.885 3.819 1.00 68.00 276 ASP A C 1
ATOM 2134 O O . ASP A 1 276 ? -14.081 21.152 4.237 1.00 68.00 276 ASP A O 1
ATOM 2138 N N . LEU A 1 277 ? -16.188 21.796 3.814 1.00 77.25 277 LEU A N 1
ATOM 2139 C CA . LEU A 1 277 ? -16.009 23.171 4.290 1.00 77.25 277 LEU A CA 1
ATOM 2140 C C . LEU A 1 277 ? -15.582 23.196 5.762 1.00 77.25 277 LEU A C 1
ATOM 2142 O O . LEU A 1 277 ? -14.649 23.910 6.126 1.00 77.25 277 LEU A O 1
ATOM 2146 N N . VAL A 1 278 ? -16.259 22.412 6.608 1.00 78.19 278 VAL A N 1
ATOM 2147 C CA . VAL A 1 278 ? -15.934 22.329 8.038 1.00 78.19 278 VAL A CA 1
ATOM 2148 C C . VAL A 1 278 ? -14.508 21.824 8.241 1.00 78.19 278 VAL A C 1
ATOM 2150 O O . VAL A 1 278 ? -13.737 22.450 8.969 1.00 78.19 278 VAL A O 1
ATOM 2153 N N . THR A 1 279 ? -14.142 20.743 7.555 1.00 74.31 279 THR A N 1
ATOM 2154 C CA . THR A 1 279 ? -12.808 20.142 7.631 1.00 74.31 279 THR A CA 1
ATOM 2155 C C . THR A 1 279 ? -11.725 21.103 7.147 1.00 74.31 279 THR A C 1
ATOM 2157 O O . THR A 1 279 ? -10.734 21.293 7.851 1.00 74.31 279 THR A O 1
ATOM 2160 N N . HIS A 1 280 ? -11.919 21.759 5.997 1.00 77.94 280 HIS A N 1
ATOM 2161 C CA . HIS A 1 280 ? -10.952 22.715 5.457 1.00 77.94 280 HIS A CA 1
ATOM 2162 C C . HIS A 1 280 ? -10.755 23.903 6.394 1.00 77.94 280 HIS A C 1
ATOM 2164 O O . HIS A 1 280 ? -9.621 24.180 6.772 1.00 77.94 280 HIS A O 1
ATOM 2170 N N . VAL A 1 281 ? -11.834 24.560 6.841 1.00 80.25 281 VAL A N 1
ATOM 2171 C CA . VAL A 1 281 ? -11.717 25.712 7.749 1.00 80.25 281 VAL A CA 1
ATOM 2172 C C . VAL A 1 281 ? -10.982 25.311 9.025 1.00 80.25 281 VAL A C 1
ATOM 2174 O O . VAL A 1 281 ? -10.019 25.974 9.399 1.00 80.25 281 VAL A O 1
ATOM 2177 N N . MET A 1 282 ? -11.359 24.188 9.644 1.00 79.19 282 MET A N 1
ATOM 2178 C CA . MET A 1 282 ? -10.707 23.695 10.858 1.00 79.19 282 MET A CA 1
ATOM 2179 C C . MET A 1 282 ? -9.209 23.408 10.659 1.00 79.19 282 MET A C 1
ATOM 2181 O O . MET A 1 282 ? -8.381 23.890 11.438 1.00 79.19 282 MET A O 1
ATOM 2185 N N . ALA A 1 283 ? -8.846 22.660 9.613 1.00 71.81 283 ALA A N 1
ATOM 2186 C CA . ALA A 1 283 ? -7.462 22.279 9.332 1.00 71.81 283 ALA A CA 1
ATOM 2187 C C . ALA A 1 283 ? -6.581 23.491 8.983 1.00 71.81 283 ALA A C 1
ATOM 2189 O O . ALA A 1 283 ? -5.448 23.609 9.468 1.00 71.81 283 ALA A O 1
ATOM 2190 N N . SER A 1 284 ? -7.110 24.425 8.189 1.00 80.56 284 SER A N 1
ATOM 2191 C CA . SER A 1 284 ? -6.402 25.642 7.800 1.00 80.56 284 SER A CA 1
ATOM 2192 C C . SER A 1 284 ? -6.189 26.576 8.994 1.00 80.56 284 SER A C 1
ATOM 2194 O O . SER A 1 284 ? -5.068 27.047 9.193 1.00 80.56 284 SER A O 1
ATOM 2196 N N . THR A 1 285 ? -7.204 26.783 9.849 1.00 81.56 285 THR A N 1
ATOM 2197 C CA . THR A 1 285 ? -7.054 27.597 11.073 1.00 81.56 285 THR A CA 1
ATOM 2198 C C . THR A 1 285 ? -6.066 26.984 12.061 1.00 81.56 285 THR A C 1
ATOM 2200 O O . THR A 1 285 ? -5.257 27.700 12.647 1.00 81.56 285 THR A O 1
ATOM 2203 N N . TRP A 1 286 ? -6.049 25.652 12.187 1.00 74.19 286 TRP A N 1
ATOM 2204 C CA . TRP A 1 286 ? -5.092 24.944 13.039 1.00 74.19 286 TRP A CA 1
ATOM 2205 C C . TRP A 1 286 ? -3.650 25.132 12.564 1.00 74.19 286 TRP A C 1
ATOM 2207 O O . TRP A 1 286 ? -2.746 25.426 13.352 1.00 74.19 286 TRP A O 1
ATOM 2217 N N . THR A 1 287 ? -3.433 24.981 11.258 1.00 74.19 287 THR A N 1
ATOM 2218 C CA . THR A 1 287 ? -2.119 25.173 10.638 1.00 74.19 287 THR A CA 1
ATOM 2219 C C . THR A 1 287 ? -1.640 26.611 10.819 1.00 74.19 287 THR A C 1
ATOM 2221 O O . THR A 1 287 ? -0.482 26.824 11.190 1.00 74.19 287 THR A O 1
ATOM 2224 N N . TYR A 1 288 ? -2.539 27.580 10.630 1.00 81.19 288 TYR A N 1
ATOM 2225 C CA . TYR A 1 288 ? -2.266 29.001 10.816 1.00 81.19 288 TYR A CA 1
ATOM 2226 C C . TYR A 1 288 ? -1.872 29.341 12.259 1.00 81.19 288 TYR A C 1
ATOM 2228 O O . TYR A 1 288 ? -0.782 29.868 12.477 1.00 81.19 288 TYR A O 1
ATOM 2236 N N . GLU A 1 289 ? -2.673 28.955 13.256 1.00 74.06 289 GLU A N 1
ATOM 2237 C CA . GLU A 1 289 ? -2.377 29.187 14.682 1.00 74.06 289 GLU A CA 1
ATOM 2238 C C . GLU A 1 289 ? -1.059 28.535 15.106 1.00 74.06 289 GLU A C 1
ATOM 2240 O O . GLU A 1 289 ? -0.240 29.139 15.800 1.00 74.06 289 GLU A O 1
ATOM 2245 N N . ARG A 1 290 ? -0.774 27.319 14.622 1.00 68.31 290 ARG A N 1
ATOM 2246 C CA . ARG A 1 290 ? 0.513 26.658 14.876 1.00 68.31 290 ARG A CA 1
ATOM 2247 C C . ARG A 1 290 ? 1.682 27.417 14.241 1.00 68.31 290 ARG A C 1
ATOM 2249 O O . ARG A 1 290 ? 2.770 27.456 14.823 1.00 68.31 290 ARG A O 1
ATOM 2256 N N . GLY A 1 291 ? 1.484 27.977 13.050 1.00 73.19 291 GLY A N 1
ATOM 2257 C CA . GLY A 1 291 ? 2.454 28.819 12.352 1.00 73.19 291 GLY A CA 1
ATOM 2258 C C . GLY A 1 291 ? 2.729 30.117 13.107 1.00 73.19 291 GLY A C 1
ATOM 2259 O O . GLY A 1 291 ? 3.886 30.396 13.426 1.00 73.19 291 GLY A O 1
ATOM 2260 N N . MET A 1 292 ? 1.674 30.844 13.478 1.00 71.75 292 MET A N 1
ATOM 2261 C CA . MET A 1 292 ? 1.743 32.067 14.282 1.00 71.75 292 MET A CA 1
ATOM 2262 C C . MET A 1 292 ? 2.414 31.810 15.630 1.00 71.75 292 MET A C 1
ATOM 2264 O O . MET A 1 292 ? 3.330 32.535 16.017 1.00 71.75 292 MET A O 1
ATOM 2268 N N . ALA A 1 293 ? 2.068 30.705 16.293 1.00 63.91 293 ALA A N 1
ATOM 2269 C CA . ALA A 1 293 ? 2.689 30.327 17.552 1.00 63.91 293 ALA A CA 1
ATOM 2270 C C . ALA A 1 293 ? 4.194 30.038 17.410 1.00 63.91 293 ALA A C 1
ATOM 2272 O O . ALA A 1 293 ? 4.992 30.402 18.275 1.00 63.91 293 ALA A O 1
ATOM 2273 N N . LYS A 1 294 ? 4.618 29.399 16.313 1.00 67.12 294 LYS A N 1
ATOM 2274 C CA . LYS A 1 294 ? 6.044 29.180 16.022 1.00 67.12 294 LYS A CA 1
ATOM 2275 C C . LYS A 1 294 ? 6.774 30.480 15.682 1.00 67.12 294 LYS A C 1
ATOM 2277 O O . LYS A 1 294 ? 7.912 30.645 16.120 1.00 67.12 294 LYS A O 1
ATOM 2282 N N . ALA A 1 295 ? 6.151 31.360 14.901 1.00 68.88 295 ALA A N 1
ATOM 2283 C CA . ALA A 1 295 ? 6.729 32.634 14.489 1.00 68.88 295 ALA A CA 1
ATOM 2284 C C . ALA A 1 295 ? 6.920 33.569 15.688 1.00 68.88 295 ALA A C 1
ATOM 2286 O O . ALA A 1 295 ? 8.008 34.112 15.868 1.00 68.88 295 ALA A O 1
ATOM 2287 N N . GLU A 1 296 ? 5.918 33.675 16.561 1.00 63.06 296 GLU A N 1
ATOM 2288 C CA . GLU A 1 296 ? 6.029 34.474 17.779 1.00 63.06 296 GLU A CA 1
ATOM 2289 C C . GLU A 1 296 ? 7.057 33.860 18.739 1.00 63.06 296 GLU A C 1
ATOM 2291 O O . GLU A 1 296 ? 7.942 34.564 19.208 1.00 63.06 296 GLU A O 1
ATOM 2296 N N . LEU A 1 297 ? 7.088 32.528 18.907 1.00 61.22 297 LEU A N 1
ATOM 2297 C CA . LEU A 1 297 ? 8.144 31.846 19.672 1.00 61.22 297 LEU A CA 1
ATOM 2298 C C . LEU A 1 297 ? 9.558 32.152 19.139 1.00 61.22 297 LEU A C 1
ATOM 2300 O O . LEU A 1 297 ? 10.499 32.298 19.924 1.00 61.22 297 LEU A O 1
ATOM 2304 N N . ALA A 1 298 ? 9.729 32.216 17.816 1.00 65.06 298 ALA A N 1
ATOM 2305 C CA . ALA A 1 298 ? 10.994 32.585 17.187 1.00 65.06 298 ALA A CA 1
ATOM 2306 C C . ALA A 1 298 ? 11.334 34.062 17.446 1.00 65.06 298 ALA A C 1
ATOM 2308 O O . ALA A 1 298 ? 12.445 34.355 17.887 1.00 65.06 298 ALA A O 1
ATOM 2309 N N . ARG A 1 299 ? 10.363 34.969 17.291 1.00 66.06 299 ARG A N 1
ATOM 2310 C CA . ARG A 1 299 ? 10.515 36.404 17.562 1.00 66.06 299 ARG A CA 1
ATOM 2311 C C . ARG A 1 299 ? 10.860 36.688 19.023 1.00 66.06 299 ARG A C 1
ATOM 2313 O O . ARG A 1 299 ? 11.767 37.470 19.294 1.00 66.06 299 ARG A O 1
ATOM 2320 N N . THR A 1 300 ? 10.202 36.031 19.978 1.00 60.44 300 THR A N 1
ATOM 2321 C CA . THR A 1 300 ? 10.505 36.162 21.410 1.00 60.44 300 THR A CA 1
ATOM 2322 C C . THR A 1 300 ? 11.910 35.643 21.729 1.00 60.44 300 THR A C 1
ATOM 2324 O O . THR A 1 300 ? 12.616 36.239 22.542 1.00 60.44 300 THR A O 1
ATOM 2327 N N . ARG A 1 301 ? 12.366 34.566 21.068 1.00 62.66 301 ARG A N 1
ATOM 2328 C CA . ARG A 1 301 ? 13.748 34.061 21.192 1.00 62.66 301 ARG A CA 1
ATOM 2329 C C . ARG A 1 301 ? 14.773 35.029 20.608 1.00 62.66 301 ARG A C 1
ATOM 2331 O O . ARG A 1 301 ? 15.826 35.214 21.213 1.00 62.66 301 ARG A O 1
ATOM 2338 N N . GLU A 1 302 ? 14.467 35.660 19.479 1.00 64.56 302 GLU A N 1
ATOM 2339 C CA . GLU A 1 302 ? 15.315 36.683 18.863 1.00 64.56 302 GLU A CA 1
ATOM 2340 C C . GLU A 1 302 ? 15.380 37.959 19.710 1.00 64.56 302 GLU A C 1
ATOM 2342 O O . GLU A 1 302 ? 16.471 38.465 19.951 1.00 64.56 302 GLU A O 1
ATOM 2347 N N . LEU A 1 303 ? 14.253 38.434 20.252 1.00 62.44 303 LEU A N 1
ATOM 2348 C CA . LEU A 1 303 ? 14.210 39.555 21.200 1.00 62.44 303 LEU A CA 1
ATOM 2349 C C . LEU A 1 303 ? 14.987 39.242 22.488 1.00 62.44 303 LEU A C 1
ATOM 2351 O O . LEU A 1 303 ? 15.722 40.096 22.981 1.00 62.44 303 LEU A O 1
ATOM 2355 N N . ALA A 1 304 ? 14.888 38.012 23.002 1.00 58.44 304 ALA A N 1
ATOM 2356 C CA . ALA A 1 304 ? 15.685 37.556 24.142 1.00 58.44 304 ALA A CA 1
ATOM 2357 C C . ALA A 1 304 ? 17.191 37.467 23.821 1.00 58.44 304 ALA A C 1
ATOM 2359 O O . ALA A 1 304 ? 18.010 37.651 24.720 1.00 58.44 304 ALA A O 1
ATOM 2360 N N . ALA A 1 305 ? 17.559 37.203 22.563 1.00 60.19 305 ALA A N 1
ATOM 2361 C CA . ALA A 1 305 ? 18.946 37.156 22.098 1.00 60.19 305 ALA A CA 1
ATOM 2362 C C . ALA A 1 305 ? 19.523 38.544 21.751 1.00 60.19 305 ALA A C 1
ATOM 2364 O O . ALA A 1 305 ? 20.728 38.747 21.880 1.00 60.19 305 ALA A O 1
ATOM 2365 N N . ALA A 1 306 ? 18.681 39.495 21.333 1.00 59.81 306 ALA A N 1
ATOM 2366 C CA . ALA A 1 306 ? 19.063 40.852 20.933 1.00 59.81 306 ALA A CA 1
ATOM 2367 C C . ALA A 1 306 ? 19.102 41.864 22.097 1.00 59.81 306 ALA A C 1
ATOM 2369 O O . ALA A 1 306 ? 19.570 42.990 21.923 1.00 59.81 306 ALA A O 1
ATOM 2370 N N . ALA A 1 307 ? 18.609 41.490 23.280 1.00 57.50 307 ALA A N 1
ATOM 2371 C CA . ALA A 1 307 ? 18.571 42.346 24.459 1.00 57.50 307 ALA A CA 1
ATOM 2372 C C . ALA A 1 307 ? 19.975 42.558 25.075 1.00 57.50 307 ALA A C 1
ATOM 2374 O O . ALA A 1 307 ? 20.390 41.832 25.978 1.00 57.50 307 ALA A O 1
ATOM 2375 N N . ASP A 1 308 ? 20.689 43.596 24.630 1.00 58.38 308 ASP A N 1
ATOM 2376 C CA . ASP A 1 308 ? 21.861 44.159 25.320 1.00 58.38 308 ASP A CA 1
ATOM 2377 C C . ASP A 1 308 ? 21.390 44.959 26.554 1.00 58.38 308 ASP A C 1
ATOM 2379 O O . ASP A 1 308 ? 21.228 46.179 26.524 1.00 58.38 308 ASP A O 1
ATOM 2383 N N . VAL A 1 309 ? 21.036 44.247 27.630 1.00 52.09 309 VAL A N 1
ATOM 2384 C CA . VAL A 1 309 ? 20.428 44.834 28.836 1.00 52.09 309 VAL A CA 1
ATOM 2385 C C . VAL A 1 309 ? 21.394 44.741 30.013 1.00 52.09 309 VAL A C 1
ATOM 2387 O O . VAL A 1 309 ? 21.714 43.671 30.529 1.00 52.09 309 VAL A O 1
ATOM 2390 N N . SER A 1 310 ? 21.838 45.907 30.477 1.00 53.59 310 SER A N 1
ATOM 2391 C CA . SER A 1 310 ? 22.863 46.100 31.509 1.00 53.59 310 SER A CA 1
ATOM 2392 C C . SER A 1 310 ? 22.411 45.798 32.950 1.00 53.59 310 SER A C 1
ATOM 2394 O O . SER A 1 310 ? 23.143 46.088 33.898 1.00 53.59 310 SER A O 1
ATOM 2396 N N . SER A 1 311 ? 21.250 45.162 33.161 1.00 59.28 311 SER A N 1
ATOM 2397 C CA . SER A 1 311 ? 20.817 44.711 34.488 1.00 59.28 311 SER A CA 1
ATOM 2398 C C . SER A 1 311 ? 20.294 43.265 34.477 1.00 59.28 311 SER A C 1
ATOM 2400 O O . SER A 1 311 ? 19.327 42.916 33.802 1.00 59.28 311 SER A O 1
ATOM 2402 N N . LYS A 1 312 ? 20.922 42.395 35.285 1.00 57.44 312 LYS A N 1
ATOM 2403 C CA . LYS A 1 312 ? 20.536 40.975 35.453 1.00 57.44 312 LYS A CA 1
ATOM 2404 C C . LYS A 1 312 ? 19.069 40.774 35.873 1.00 57.44 312 LYS A C 1
ATOM 2406 O O . LYS A 1 312 ? 18.522 39.702 35.645 1.00 57.44 312 LYS A O 1
ATOM 2411 N N . ALA A 1 313 ? 18.450 41.772 36.507 1.00 60.41 313 ALA A N 1
ATOM 2412 C CA . ALA A 1 313 ? 17.070 41.700 36.987 1.00 60.41 313 ALA A CA 1
ATOM 2413 C C . ALA A 1 313 ? 16.039 41.872 35.859 1.00 60.41 313 ALA A C 1
ATOM 2415 O O . ALA A 1 313 ? 14.986 41.241 35.884 1.00 60.41 313 ALA A O 1
ATOM 2416 N N . GLU A 1 314 ? 16.348 42.693 34.859 1.00 58.41 314 GLU A N 1
ATOM 2417 C CA . GLU A 1 314 ? 15.460 42.963 33.727 1.00 58.41 314 GLU A CA 1
ATOM 2418 C C . GLU A 1 314 ? 15.485 41.813 32.714 1.00 58.41 314 GLU A C 1
ATOM 2420 O O . GLU A 1 314 ? 14.432 41.381 32.249 1.00 58.41 314 GLU A O 1
ATOM 2425 N N . LEU A 1 315 ? 16.657 41.197 32.512 1.00 57.84 315 LEU A N 1
ATOM 2426 C CA . LEU A 1 315 ? 16.788 39.951 31.753 1.00 57.84 315 LEU A CA 1
ATOM 2427 C C . LEU A 1 315 ? 15.979 38.805 32.386 1.00 57.84 315 LEU A C 1
ATOM 2429 O O . LEU A 1 315 ? 15.266 38.100 31.680 1.00 57.84 315 LEU A O 1
ATOM 2433 N N . ALA A 1 316 ? 16.031 38.645 33.714 1.00 63.03 316 ALA A N 1
ATOM 2434 C CA . ALA A 1 316 ? 15.250 37.621 34.414 1.00 63.03 316 ALA A CA 1
ATOM 2435 C C . ALA A 1 316 ? 13.734 37.845 34.267 1.00 63.03 316 ALA A C 1
ATOM 2437 O O . ALA A 1 316 ? 12.976 36.885 34.145 1.00 63.03 316 ALA A O 1
ATOM 2438 N N . ARG A 1 317 ? 13.293 39.108 34.229 1.00 68.50 317 ARG A N 1
ATOM 2439 C CA . ARG A 1 317 ? 11.883 39.474 34.054 1.00 68.50 317 ARG A CA 1
ATOM 2440 C C . ARG A 1 317 ? 11.390 39.204 32.630 1.00 68.50 317 ARG A C 1
ATOM 2442 O O . ARG A 1 317 ? 10.320 38.624 32.474 1.00 68.50 317 ARG A O 1
ATOM 2449 N N . LEU A 1 318 ? 12.191 39.545 31.617 1.00 59.56 318 LEU A N 1
ATOM 2450 C CA . LEU A 1 318 ? 11.904 39.244 30.209 1.00 59.56 318 LEU A CA 1
ATOM 2451 C C . LEU A 1 318 ? 11.924 37.734 29.933 1.00 59.56 318 LEU A C 1
ATOM 2453 O O . LEU A 1 318 ? 11.047 37.224 29.246 1.00 59.56 318 LEU A O 1
ATOM 2457 N N . GLN A 1 319 ? 12.868 36.995 30.525 1.00 57.28 319 GLN A N 1
ATOM 2458 C CA . GLN A 1 319 ? 12.917 35.531 30.436 1.00 57.28 319 GLN A CA 1
ATOM 2459 C C . GLN A 1 319 ? 11.723 34.867 31.129 1.00 57.28 319 GLN A C 1
ATOM 2461 O O . GLN A 1 319 ? 11.220 33.856 30.643 1.00 57.28 319 GLN A O 1
ATOM 2466 N N . GLN A 1 320 ? 11.249 35.431 32.243 1.00 67.25 320 GLN A N 1
ATOM 2467 C CA . GLN A 1 320 ? 10.045 34.954 32.916 1.00 67.25 320 GLN A CA 1
ATOM 2468 C C . GLN A 1 320 ? 8.787 35.237 32.085 1.00 67.25 320 GLN A C 1
ATOM 2470 O O . GLN A 1 320 ? 7.999 34.317 31.895 1.00 67.25 320 GLN A O 1
ATOM 2475 N N . GLN A 1 321 ? 8.635 36.448 31.533 1.00 59.28 321 GLN A N 1
ATOM 2476 C CA . GLN A 1 321 ? 7.518 36.789 30.641 1.00 59.28 321 GLN A CA 1
ATOM 2477 C C . GLN A 1 321 ? 7.495 35.901 29.395 1.00 59.28 321 GLN A C 1
ATOM 2479 O O . GLN A 1 321 ? 6.470 35.289 29.118 1.00 59.28 321 GLN A O 1
ATOM 2484 N N . ALA A 1 322 ? 8.637 35.736 28.722 1.00 53.16 322 ALA A N 1
ATOM 2485 C CA . ALA A 1 322 ? 8.764 34.814 27.599 1.00 53.16 322 ALA A CA 1
ATOM 2486 C C . ALA A 1 322 ? 8.441 33.369 28.015 1.00 53.16 322 ALA A C 1
ATOM 2488 O O . ALA A 1 322 ? 7.744 32.658 27.305 1.00 53.16 322 ALA A O 1
ATOM 2489 N N . GLY A 1 323 ? 8.901 32.917 29.186 1.00 53.75 323 GLY A N 1
ATOM 2490 C CA . GLY A 1 323 ? 8.599 31.579 29.698 1.00 53.75 323 GLY A CA 1
ATOM 2491 C C . GLY A 1 323 ? 7.116 31.355 30.018 1.00 53.75 323 GLY A C 1
ATOM 2492 O O . GLY A 1 323 ? 6.609 30.255 29.798 1.00 53.75 323 GLY A O 1
ATOM 2493 N N . ASP A 1 324 ? 6.422 32.372 30.526 1.00 62.16 324 ASP A N 1
ATOM 2494 C CA . ASP A 1 324 ? 4.981 32.336 30.796 1.00 62.16 324 ASP A CA 1
ATOM 2495 C C . ASP A 1 324 ? 4.163 32.366 29.497 1.00 62.16 324 ASP A C 1
ATOM 2497 O O . ASP A 1 324 ? 3.194 31.619 29.365 1.00 62.16 324 ASP A O 1
ATOM 2501 N N . GLU A 1 325 ? 4.593 33.150 28.512 1.00 53.00 325 GLU A N 1
ATOM 2502 C CA . GLU A 1 325 ? 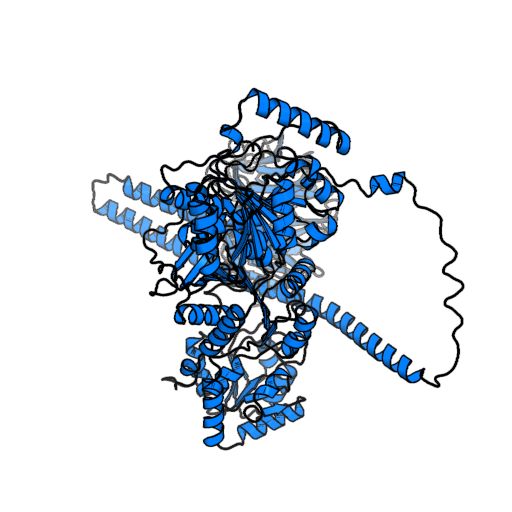3.976 33.239 27.186 1.00 53.00 325 GLU A CA 1
ATOM 2503 C C . GLU A 1 325 ? 4.146 31.932 26.398 1.00 53.00 325 GLU A C 1
ATOM 2505 O O . GLU A 1 325 ? 3.173 31.378 25.892 1.00 53.00 325 GLU A O 1
ATOM 2510 N N . ILE A 1 326 ? 5.341 31.333 26.443 1.00 53.12 326 ILE A N 1
ATOM 2511 C CA . ILE A 1 326 ? 5.611 29.998 25.893 1.00 53.12 326 ILE A CA 1
ATOM 2512 C C . ILE A 1 326 ? 4.724 28.940 26.551 1.00 53.12 326 ILE A C 1
ATOM 2514 O O . ILE A 1 326 ? 4.166 28.097 25.850 1.00 53.12 326 ILE A O 1
ATOM 2518 N N . ARG A 1 327 ? 4.563 28.974 27.881 1.00 58.59 327 ARG A N 1
ATOM 2519 C CA . ARG A 1 327 ? 3.671 28.044 28.593 1.00 58.59 327 ARG A CA 1
ATOM 2520 C C . ARG A 1 327 ? 2.213 28.232 28.183 1.00 58.59 327 ARG A C 1
ATOM 2522 O O . ARG A 1 327 ? 1.532 27.237 27.950 1.00 58.59 327 ARG A O 1
ATOM 2529 N N . ARG A 1 328 ? 1.749 29.478 28.053 1.00 60.28 328 ARG A N 1
ATOM 2530 C CA . ARG A 1 328 ? 0.391 29.798 27.593 1.00 60.28 328 ARG A CA 1
ATOM 2531 C C . ARG A 1 328 ? 0.149 29.267 26.179 1.00 60.28 328 ARG A C 1
ATOM 2533 O O . ARG A 1 328 ? -0.843 28.583 25.960 1.00 60.28 328 ARG A O 1
ATOM 2540 N N . MET A 1 329 ? 1.084 29.491 25.258 1.00 52.38 329 MET A N 1
ATOM 2541 C CA . MET A 1 329 ? 0.993 29.023 23.870 1.00 52.38 329 MET A CA 1
ATOM 2542 C C . MET A 1 329 ? 1.098 27.497 23.758 1.00 52.38 329 MET A C 1
ATOM 2544 O O . MET A 1 329 ? 0.373 26.887 22.982 1.00 52.38 329 MET A O 1
ATOM 2548 N N . GLN A 1 330 ? 1.949 26.848 24.559 1.00 51.06 330 GLN A N 1
ATOM 2549 C CA . GLN A 1 330 ? 2.017 25.383 24.636 1.00 51.06 330 GLN A CA 1
ATOM 2550 C C . GLN A 1 330 ? 0.713 24.784 25.162 1.00 51.06 330 GLN A C 1
ATOM 2552 O O . GLN A 1 330 ? 0.253 23.767 24.646 1.00 51.06 330 GLN A O 1
ATOM 2557 N N . GLN A 1 331 ? 0.100 25.423 26.159 1.00 55.50 331 GLN A N 1
ATOM 2558 C CA . GLN A 1 331 ? -1.197 25.016 26.683 1.00 55.50 331 GLN A CA 1
ATOM 2559 C C . GLN A 1 331 ? -2.307 25.228 25.643 1.00 55.50 331 GLN A C 1
ATOM 2561 O O . GLN A 1 331 ? -3.164 24.366 25.500 1.00 55.50 331 GLN A O 1
ATOM 2566 N N . GLN A 1 332 ? -2.253 26.312 24.867 1.00 51.88 332 GLN A N 1
ATOM 2567 C CA . GLN A 1 332 ? -3.200 26.612 23.789 1.00 51.88 332 GLN A CA 1
ATOM 2568 C C . GLN A 1 332 ? -3.083 25.611 22.629 1.00 51.88 332 GLN A C 1
ATOM 2570 O O . GLN A 1 332 ? -4.080 25.018 22.233 1.00 51.88 332 GLN A O 1
ATOM 2575 N N . VAL A 1 333 ? -1.862 25.307 22.172 1.00 50.19 333 VAL A N 1
ATOM 2576 C CA . VAL A 1 333 ? -1.605 24.255 21.174 1.00 50.19 333 VAL A CA 1
ATOM 2577 C C . VAL A 1 333 ? -2.036 22.882 21.698 1.00 50.19 333 VAL A C 1
ATOM 2579 O O . VAL A 1 333 ? -2.623 22.113 20.948 1.00 50.19 333 VAL A O 1
ATOM 2582 N N . SER A 1 334 ? -1.798 22.566 22.974 1.00 47.28 334 SER A N 1
ATOM 2583 C CA . SER A 1 334 ? -2.248 21.302 23.574 1.00 47.28 334 SER A CA 1
ATOM 2584 C C . SER A 1 334 ? -3.771 21.201 23.615 1.00 47.28 334 SER A C 1
ATOM 2586 O O . SER A 1 334 ? -4.313 20.178 23.218 1.00 47.28 334 SER A O 1
ATOM 2588 N N . LEU A 1 335 ? -4.466 22.258 24.045 1.00 49.62 335 LEU A N 1
ATOM 2589 C CA . LEU A 1 335 ? -5.928 22.282 24.133 1.00 49.62 335 LEU A CA 1
ATOM 2590 C C . LEU A 1 335 ? -6.580 22.133 22.758 1.00 49.62 335 LEU A C 1
ATOM 2592 O O . LEU A 1 335 ? -7.533 21.372 22.612 1.00 49.62 335 LEU A O 1
ATOM 2596 N N . THR A 1 336 ? -6.048 22.808 21.741 1.00 42.22 336 THR A N 1
ATOM 2597 C CA . THR A 1 336 ? -6.561 22.690 20.376 1.00 42.22 336 THR A CA 1
ATOM 2598 C C . THR A 1 336 ? -6.175 21.345 19.741 1.00 42.22 336 THR A C 1
ATOM 2600 O O . THR A 1 336 ? -6.984 20.770 19.022 1.00 42.22 336 THR A O 1
ATOM 2603 N N . HIS A 1 337 ? -5.012 20.764 20.069 1.00 46.16 337 HIS A N 1
ATOM 2604 C CA . HIS A 1 337 ? -4.647 19.400 19.656 1.00 46.16 337 HIS A CA 1
ATOM 2605 C C . HIS A 1 337 ? -5.571 18.341 20.281 1.00 46.16 337 HIS A C 1
ATOM 2607 O O . HIS A 1 337 ? -6.042 17.441 19.587 1.00 46.16 337 HIS A O 1
ATOM 2613 N N . ASP A 1 338 ? -5.875 18.474 21.574 1.00 46.03 338 ASP A N 1
ATOM 2614 C CA . ASP A 1 338 ? -6.783 17.584 22.298 1.00 46.03 338 ASP A CA 1
ATOM 2615 C C . ASP A 1 338 ? -8.227 17.719 21.784 1.00 46.03 338 ASP A C 1
ATOM 2617 O O . ASP A 1 338 ? -8.903 16.710 21.575 1.00 46.03 338 ASP A O 1
ATOM 2621 N N . ALA A 1 339 ? -8.683 18.944 21.498 1.00 42.75 339 ALA A N 1
ATOM 2622 C CA . ALA A 1 339 ? -9.990 19.202 20.893 1.00 42.75 339 ALA A CA 1
ATOM 2623 C C . ALA A 1 339 ? -10.085 18.660 19.456 1.00 42.75 339 ALA A C 1
ATOM 2625 O O . ALA A 1 339 ? -11.095 18.055 19.090 1.00 42.75 339 ALA A O 1
ATOM 2626 N N . MET A 1 340 ? -9.021 18.790 18.657 1.00 42.00 340 MET A N 1
ATOM 2627 C CA . MET A 1 340 ? -8.956 18.241 17.302 1.00 42.00 340 MET A CA 1
ATOM 2628 C C . MET A 1 340 ? -8.973 16.709 17.325 1.00 42.00 340 MET A C 1
ATOM 2630 O O . MET A 1 340 ? -9.728 16.110 16.571 1.00 42.00 340 MET A O 1
ATOM 2634 N N . ARG A 1 341 ? -8.260 16.065 18.261 1.00 46.41 341 ARG A N 1
ATOM 2635 C CA . ARG A 1 341 ? -8.300 14.604 18.451 1.00 46.41 341 ARG A CA 1
ATOM 2636 C C . ARG A 1 341 ? -9.712 14.098 18.765 1.00 46.41 341 ARG A C 1
ATOM 2638 O O . ARG A 1 341 ? -10.140 13.094 18.203 1.00 46.41 341 ARG A O 1
ATOM 2645 N N . VAL A 1 342 ? -10.445 14.804 19.629 1.00 44.38 342 VAL A N 1
ATOM 2646 C CA . VAL A 1 342 ? -11.847 14.483 19.960 1.00 44.38 342 VAL A CA 1
ATOM 2647 C C . VAL A 1 342 ? -12.775 14.720 18.762 1.00 44.38 342 VAL A C 1
ATOM 2649 O O . VAL A 1 342 ? -13.711 13.952 18.548 1.00 44.38 342 VAL A O 1
ATOM 2652 N N . THR A 1 343 ? -12.507 15.743 17.945 1.00 38.88 343 THR A N 1
ATOM 2653 C CA . THR A 1 343 ? -13.341 16.085 16.783 1.00 38.88 343 THR A CA 1
ATOM 2654 C C . THR A 1 343 ? -13.094 15.167 15.590 1.00 38.88 343 THR A C 1
ATOM 2656 O O . THR A 1 343 ? -14.060 14.769 14.952 1.00 38.88 343 THR A O 1
ATOM 2659 N N . THR A 1 344 ? -11.851 14.750 15.333 1.00 41.38 344 THR A N 1
ATOM 2660 C CA . THR A 1 344 ? -11.519 13.706 14.350 1.00 41.38 344 THR A CA 1
ATOM 2661 C C . THR A 1 344 ? -12.229 12.404 14.711 1.00 41.38 344 THR A C 1
ATOM 2663 O O . THR A 1 344 ? -12.950 11.858 13.884 1.00 41.38 344 THR A O 1
ATOM 2666 N N . GLN A 1 345 ? -12.185 11.998 15.984 1.00 42.28 345 GLN A N 1
ATOM 2667 C CA . GLN A 1 345 ? -12.934 10.834 16.472 1.00 42.28 345 GLN A CA 1
ATOM 2668 C C . GLN A 1 345 ? -14.460 10.993 16.325 1.00 42.28 345 GLN A C 1
ATOM 2670 O O . GLN A 1 345 ? -15.168 10.024 16.045 1.00 42.28 345 GLN A O 1
ATOM 2675 N N . HIS A 1 346 ? -15.000 12.206 16.495 1.00 40.03 346 HIS A N 1
ATOM 2676 C CA . HIS A 1 346 ? -16.436 12.463 16.344 1.00 40.03 346 HIS A CA 1
ATOM 2677 C C . HIS A 1 346 ? -16.883 12.551 14.876 1.00 40.03 346 HIS A C 1
ATOM 2679 O O . HIS A 1 346 ? -17.977 12.091 14.552 1.00 40.03 346 HIS A O 1
ATOM 2685 N N . ALA A 1 347 ? -16.052 13.104 13.990 1.00 37.41 347 ALA A N 1
ATOM 2686 C CA . ALA A 1 347 ? -16.279 13.172 12.549 1.00 37.41 347 ALA A CA 1
ATOM 2687 C C . ALA A 1 347 ? -16.216 11.774 11.921 1.00 37.41 347 ALA A C 1
ATOM 2689 O O . ALA A 1 347 ? -17.135 11.394 11.200 1.00 37.41 347 ALA A O 1
ATOM 2690 N N . GLU A 1 348 ? -15.225 10.967 12.305 1.00 42.47 348 GLU A N 1
ATOM 2691 C CA . GLU A 1 348 ? -15.134 9.545 11.957 1.00 42.47 348 GLU A CA 1
ATOM 2692 C C . GLU A 1 348 ? -16.370 8.771 12.450 1.00 42.47 348 GLU A C 1
ATOM 2694 O O . GLU A 1 348 ? -16.934 7.959 11.717 1.00 42.47 348 GLU A O 1
ATOM 2699 N N . SER A 1 349 ? -16.872 9.077 13.654 1.00 37.88 349 SER A N 1
ATOM 2700 C CA . SER A 1 349 ? -18.098 8.474 14.200 1.00 37.88 349 SER A CA 1
ATOM 2701 C C . SER A 1 349 ? -19.374 8.891 13.448 1.00 37.88 349 SER A C 1
ATOM 2703 O O . SER A 1 349 ? -20.239 8.057 13.182 1.00 37.88 349 SER A O 1
ATOM 2705 N N . LEU A 1 350 ? -19.508 10.167 13.078 1.00 37.69 350 LEU A N 1
ATOM 2706 C CA . LEU A 1 350 ? -20.640 10.696 12.306 1.00 37.69 350 LEU A CA 1
ATOM 2707 C C . LEU A 1 350 ? -20.653 10.158 10.875 1.00 37.69 350 LEU A C 1
ATOM 2709 O O . LEU A 1 350 ? -21.711 9.796 10.359 1.00 37.69 350 LEU A O 1
ATOM 2713 N N . GLN A 1 351 ? -19.477 10.064 10.262 1.00 36.19 351 GLN A N 1
ATOM 2714 C CA . GLN A 1 351 ? -19.287 9.471 8.949 1.00 36.19 351 GLN A CA 1
ATOM 2715 C C . GLN A 1 351 ? -19.619 7.977 8.994 1.00 36.19 351 GLN A C 1
ATOM 2717 O O . GLN A 1 351 ? -20.408 7.522 8.170 1.00 36.19 351 GLN A O 1
ATOM 2722 N N . ALA A 1 352 ? -19.190 7.250 10.032 1.00 39.53 352 ALA A N 1
ATOM 2723 C CA . ALA A 1 352 ? -19.595 5.864 10.273 1.00 39.53 352 ALA A CA 1
ATOM 2724 C C . ALA A 1 352 ? -21.119 5.700 10.463 1.00 39.53 352 ALA A C 1
ATOM 2726 O O . ALA A 1 352 ? -21.698 4.737 9.967 1.00 39.53 352 ALA A O 1
ATOM 2727 N N . GLN A 1 353 ? -21.808 6.647 11.114 1.00 37.59 353 GLN A N 1
ATOM 2728 C CA . GLN A 1 353 ? -23.273 6.621 11.271 1.00 37.59 353 GLN A CA 1
ATOM 2729 C C . GLN A 1 353 ? -24.022 6.891 9.952 1.00 37.59 353 GLN A C 1
ATOM 2731 O O . GLN A 1 353 ? -25.028 6.239 9.662 1.00 37.59 353 GLN A O 1
ATOM 2736 N N . LEU A 1 354 ? -23.529 7.820 9.126 1.00 35.47 354 LEU A N 1
ATOM 2737 C CA . LEU A 1 354 ? -24.072 8.113 7.792 1.00 35.47 354 LEU A CA 1
ATOM 2738 C C . LEU A 1 354 ? -23.823 6.956 6.809 1.00 35.47 354 LEU A C 1
ATOM 2740 O O . LEU A 1 354 ? -24.697 6.623 6.003 1.00 35.47 354 LEU A O 1
ATOM 2744 N N . ILE A 1 355 ? -22.662 6.309 6.926 1.00 38.22 355 ILE A N 1
ATOM 2745 C CA . ILE A 1 355 ? -22.287 5.085 6.210 1.00 38.22 355 ILE A CA 1
ATOM 2746 C C . ILE A 1 355 ? -23.173 3.916 6.656 1.00 38.22 355 ILE A C 1
ATOM 2748 O O . ILE A 1 355 ? -23.721 3.220 5.805 1.00 38.22 355 ILE A O 1
ATOM 2752 N N . ALA A 1 356 ? -23.434 3.755 7.957 1.00 37.00 356 ALA A N 1
ATOM 2753 C CA . ALA A 1 356 ? -24.344 2.734 8.477 1.00 37.00 356 ALA A CA 1
ATOM 2754 C C . ALA A 1 356 ? -25.787 2.919 7.966 1.00 37.00 356 ALA A C 1
ATOM 2756 O O . ALA A 1 356 ? -26.430 1.945 7.570 1.00 37.00 356 ALA A O 1
ATOM 2757 N N . ALA A 1 357 ? -26.279 4.161 7.890 1.00 34.78 357 ALA A N 1
ATOM 2758 C CA . ALA A 1 357 ? -27.610 4.470 7.360 1.00 34.78 357 ALA A CA 1
ATOM 2759 C C . ALA A 1 357 ? -27.741 4.194 5.847 1.00 34.78 357 ALA A C 1
ATOM 2761 O O . ALA A 1 357 ? -28.794 3.750 5.387 1.00 34.78 357 ALA A O 1
ATOM 2762 N N . ARG A 1 358 ? -26.678 4.410 5.059 1.00 35.22 358 ARG A N 1
ATOM 2763 C CA . ARG A 1 358 ? -26.633 4.019 3.634 1.00 35.22 358 ARG A CA 1
ATOM 2764 C C . ARG A 1 358 ? -26.438 2.508 3.459 1.00 35.22 358 ARG A C 1
ATOM 2766 O O . ARG A 1 358 ? -27.063 1.911 2.585 1.00 35.22 358 ARG A O 1
ATOM 2773 N N . GLY A 1 359 ? -25.654 1.881 4.332 1.00 36.09 359 GLY A N 1
ATOM 2774 C CA . GLY A 1 359 ? -25.451 0.436 4.400 1.00 36.09 359 GLY A CA 1
ATOM 2775 C C . GLY A 1 359 ? -26.731 -0.332 4.734 1.00 36.09 359 GLY A C 1
ATOM 2776 O O . GLY A 1 359 ? -26.944 -1.404 4.185 1.00 36.09 359 GLY A O 1
ATOM 2777 N N . GLU A 1 360 ? -27.631 0.216 5.553 1.00 36.38 360 GLU A N 1
ATOM 2778 C CA . GLU A 1 360 ? -28.977 -0.334 5.798 1.00 36.38 360 GLU A CA 1
ATOM 2779 C C . GLU A 1 360 ? -29.817 -0.429 4.510 1.00 36.38 360 GLU A C 1
ATOM 2781 O O . GLU A 1 360 ? -30.497 -1.433 4.290 1.00 36.38 360 GLU A O 1
ATOM 2786 N N . ILE A 1 361 ? -29.734 0.574 3.626 1.00 35.56 361 ILE A N 1
ATOM 2787 C CA . ILE A 1 361 ? -30.440 0.597 2.332 1.00 35.56 361 ILE A CA 1
ATOM 2788 C C . ILE A 1 361 ? -29.862 -0.477 1.399 1.00 35.56 361 ILE A C 1
ATOM 2790 O O . ILE A 1 361 ? -30.608 -1.301 0.871 1.00 35.56 361 ILE A O 1
ATOM 2794 N N . VAL A 1 362 ? -28.533 -0.555 1.297 1.00 38.22 362 VAL A N 1
ATOM 2795 C CA . VAL A 1 362 ? -27.831 -1.564 0.482 1.00 38.22 362 VAL A CA 1
ATOM 2796 C C . VAL A 1 362 ? -28.033 -2.986 1.029 1.00 38.22 362 VAL A C 1
ATOM 2798 O O . VAL A 1 362 ? -28.244 -3.922 0.261 1.00 38.22 362 VAL A O 1
ATOM 2801 N N . LYS A 1 363 ? -28.057 -3.170 2.357 1.00 37.72 363 LYS A N 1
ATOM 2802 C CA . LYS A 1 363 ? -28.390 -4.445 3.022 1.00 37.72 363 LYS A CA 1
ATOM 2803 C C . LYS A 1 363 ? -29.819 -4.872 2.704 1.00 37.72 363 LYS A C 1
ATOM 2805 O O . LYS A 1 363 ? -30.061 -6.062 2.513 1.00 37.72 363 LYS A O 1
ATOM 2810 N N . ARG A 1 364 ? -30.766 -3.930 2.631 1.00 37.44 364 ARG A N 1
ATOM 2811 C CA . ARG A 1 364 ? -32.160 -4.203 2.255 1.00 37.44 364 ARG A CA 1
ATOM 2812 C C . ARG A 1 364 ? -32.252 -4.693 0.809 1.00 37.44 364 ARG A C 1
ATOM 2814 O O . ARG A 1 364 ? -32.919 -5.698 0.568 1.00 37.44 364 ARG A O 1
ATOM 2821 N N . ASP A 1 365 ? -31.502 -4.074 -0.098 1.00 38.38 365 ASP A N 1
ATOM 2822 C CA . ASP A 1 365 ? -31.444 -4.451 -1.515 1.00 38.38 365 ASP A CA 1
ATOM 2823 C C . ASP A 1 365 ? -30.712 -5.786 -1.744 1.00 38.38 365 ASP A C 1
ATOM 2825 O O . ASP A 1 365 ? -31.194 -6.641 -2.487 1.00 38.38 365 ASP A O 1
ATOM 2829 N N . ALA A 1 366 ? -29.618 -6.051 -1.023 1.00 37.75 366 ALA A N 1
ATOM 2830 C CA . ALA A 1 366 ? -28.921 -7.339 -1.059 1.00 37.75 366 ALA A CA 1
ATOM 2831 C C . ALA A 1 366 ? -29.787 -8.484 -0.501 1.00 37.75 366 ALA A C 1
ATOM 2833 O O . ALA A 1 366 ? -29.798 -9.590 -1.044 1.00 37.75 366 ALA A O 1
ATOM 2834 N N . ARG A 1 367 ? -30.576 -8.226 0.553 1.00 39.91 367 ARG A N 1
ATOM 2835 C CA . ARG A 1 367 ? -31.522 -9.206 1.117 1.00 39.91 367 ARG A CA 1
ATOM 2836 C C . ARG A 1 367 ? -32.674 -9.492 0.152 1.00 39.91 367 ARG A C 1
ATOM 2838 O O . ARG A 1 367 ? -33.095 -10.642 0.055 1.00 39.91 367 ARG A O 1
ATOM 2845 N N . ILE A 1 368 ? -33.144 -8.482 -0.587 1.00 43.84 368 ILE A N 1
ATOM 2846 C CA . ILE A 1 368 ? -34.110 -8.649 -1.685 1.00 43.84 368 ILE A CA 1
ATOM 2847 C C . ILE A 1 368 ? -33.499 -9.512 -2.795 1.00 43.84 368 ILE A C 1
ATOM 2849 O O . ILE A 1 368 ? -34.128 -10.481 -3.210 1.00 43.84 368 ILE A O 1
ATOM 2853 N N . HIS A 1 369 ? -32.252 -9.255 -3.192 1.00 40.59 369 HIS A N 1
ATOM 2854 C CA . HIS A 1 369 ? -31.567 -10.025 -4.232 1.00 40.59 369 HIS A CA 1
ATOM 2855 C C . HIS A 1 369 ? -31.339 -11.501 -3.847 1.00 40.59 369 HIS A C 1
ATOM 2857 O O . HIS A 1 369 ? -31.577 -12.408 -4.647 1.00 40.59 369 HIS A O 1
ATOM 2863 N N . VAL A 1 370 ? -30.956 -11.775 -2.595 1.00 42.69 370 VAL A N 1
ATOM 2864 C CA . VAL A 1 370 ? -30.820 -13.147 -2.066 1.00 42.69 370 VAL A CA 1
ATOM 2865 C C . VAL A 1 370 ? -32.178 -13.857 -1.993 1.00 42.69 370 VAL A C 1
ATOM 2867 O O . VAL A 1 370 ? -32.275 -15.039 -2.327 1.00 42.69 370 VAL A O 1
ATOM 2870 N N . LEU A 1 371 ? -33.249 -13.148 -1.619 1.00 43.59 371 LEU A N 1
ATOM 2871 C CA . LEU A 1 371 ? -34.613 -13.689 -1.632 1.00 43.59 371 LEU A CA 1
ATOM 2872 C C . LEU A 1 371 ? -35.126 -13.943 -3.060 1.00 43.59 371 LEU A C 1
ATOM 2874 O O . LEU A 1 371 ? -35.862 -14.905 -3.278 1.00 43.59 371 LEU A O 1
ATOM 2878 N N . GLU A 1 372 ? -34.722 -13.132 -4.038 1.00 45.03 372 GLU A N 1
ATOM 2879 C CA . GLU A 1 372 ? -35.024 -13.332 -5.459 1.00 45.03 372 GLU A CA 1
ATOM 2880 C C . GLU A 1 372 ? -34.277 -14.535 -6.048 1.00 45.03 372 GLU A C 1
ATOM 2882 O O . GLU A 1 372 ? -34.879 -15.326 -6.775 1.00 45.03 372 GLU A O 1
ATOM 2887 N N . LEU A 1 373 ? -33.007 -14.739 -5.686 1.00 43.78 373 LEU A N 1
ATOM 2888 C CA . LEU A 1 373 ? -32.229 -15.923 -6.066 1.00 43.78 373 LEU A CA 1
ATOM 2889 C C . LEU A 1 373 ? -32.812 -17.206 -5.459 1.00 43.78 373 LEU A C 1
ATOM 2891 O O . LEU A 1 373 ? -33.058 -18.167 -6.189 1.00 43.78 373 LEU A O 1
ATOM 2895 N N . ALA A 1 374 ? -33.139 -17.192 -4.164 1.00 42.22 374 ALA A N 1
ATOM 2896 C CA . ALA A 1 374 ? -33.789 -18.318 -3.493 1.00 42.22 374 ALA A CA 1
ATOM 2897 C C . ALA A 1 374 ? -35.181 -18.614 -4.079 1.00 42.22 374 ALA A C 1
ATOM 2899 O O . ALA A 1 374 ? -35.570 -19.772 -4.223 1.00 42.22 374 ALA A O 1
ATOM 2900 N N . ARG A 1 375 ? -35.934 -17.576 -4.475 1.00 47.34 375 ARG A N 1
ATOM 2901 C CA . ARG A 1 375 ? -37.219 -17.718 -5.175 1.00 47.34 375 ARG A CA 1
ATOM 2902 C C . ARG A 1 375 ? -37.040 -18.319 -6.570 1.00 47.34 375 ARG A C 1
ATOM 2904 O O . ARG A 1 375 ? -37.826 -19.186 -6.943 1.00 47.34 375 ARG A O 1
ATOM 2911 N N . ASN A 1 376 ? -36.020 -17.902 -7.318 1.00 48.00 376 ASN A N 1
ATOM 2912 C CA . ASN A 1 376 ? -35.719 -18.437 -8.645 1.00 48.00 376 ASN A CA 1
ATOM 2913 C C . ASN A 1 376 ? -35.285 -19.908 -8.577 1.00 48.00 376 ASN A C 1
ATOM 2915 O O . ASN A 1 376 ? -35.753 -20.702 -9.391 1.00 48.00 376 ASN A O 1
ATOM 2919 N N . GLU A 1 377 ? -34.485 -20.305 -7.583 1.00 43.94 377 GLU A N 1
ATOM 2920 C CA . GLU A 1 377 ? -34.175 -21.719 -7.319 1.00 43.94 377 GLU A CA 1
ATOM 2921 C C . GLU A 1 377 ? -35.425 -22.522 -6.938 1.00 43.94 377 GLU A C 1
ATOM 2923 O O . GLU A 1 377 ? -35.631 -23.628 -7.442 1.00 43.94 377 GLU A O 1
ATOM 2928 N N . LEU A 1 378 ? -36.317 -21.954 -6.117 1.00 41.66 378 LEU A N 1
ATOM 2929 C CA . LEU A 1 378 ? -37.574 -22.606 -5.744 1.00 41.66 378 LEU A CA 1
ATOM 2930 C C . LEU A 1 378 ? -38.503 -22.809 -6.956 1.00 41.66 378 LEU A C 1
ATOM 2932 O O . LEU A 1 378 ? -39.161 -23.844 -7.063 1.00 41.66 378 LEU A O 1
ATOM 2936 N N . GLU A 1 379 ? -38.555 -21.847 -7.880 1.00 45.38 379 GLU A N 1
ATOM 2937 C CA . GLU A 1 379 ? -39.321 -21.940 -9.132 1.00 45.38 379 GLU A CA 1
ATOM 2938 C C . GLU A 1 379 ? -38.665 -22.894 -10.154 1.00 45.38 379 GLU A C 1
ATOM 2940 O O . GLU A 1 379 ? -39.364 -23.621 -10.866 1.00 45.38 379 GLU A O 1
ATOM 2945 N N . LEU A 1 380 ? -37.331 -22.995 -10.173 1.00 42.66 380 LEU A N 1
ATOM 2946 C CA . LEU A 1 380 ? -36.574 -24.008 -10.926 1.00 42.66 380 LEU A CA 1
ATOM 2947 C C . LEU A 1 380 ? -36.844 -25.433 -10.418 1.00 42.66 380 LEU A C 1
ATOM 2949 O O . LEU A 1 380 ? -37.008 -26.361 -11.210 1.00 42.66 380 LEU A O 1
ATOM 2953 N N . ILE A 1 381 ? -36.972 -25.609 -9.102 1.00 44.00 381 ILE A N 1
ATOM 2954 C CA . ILE A 1 381 ? -37.313 -26.898 -8.487 1.00 44.00 381 ILE A CA 1
ATOM 2955 C C . ILE A 1 381 ? -38.783 -27.253 -8.762 1.00 44.00 381 ILE A C 1
ATOM 2957 O O . ILE A 1 381 ? -39.072 -28.383 -9.169 1.00 44.00 381 ILE A O 1
ATOM 2961 N N . LYS A 1 382 ? -39.710 -26.288 -8.639 1.00 37.97 382 LYS A N 1
ATOM 2962 C CA . LYS A 1 382 ? -41.146 -26.469 -8.944 1.00 37.97 382 LYS A CA 1
ATOM 2963 C C . LYS A 1 382 ? -41.433 -26.760 -10.419 1.00 37.97 382 LYS A C 1
ATOM 2965 O O . LYS A 1 382 ? -42.401 -27.457 -10.717 1.00 37.97 382 LYS A O 1
ATOM 2970 N N . SER A 1 383 ? -40.610 -26.250 -11.336 1.00 41.06 383 SER A N 1
ATOM 2971 C CA . SER A 1 383 ? -40.756 -26.465 -12.784 1.00 41.06 383 SER A CA 1
ATOM 2972 C C . SER A 1 383 ? -40.086 -27.749 -13.292 1.00 41.06 383 SER A C 1
ATOM 2974 O O . SER A 1 383 ? -40.272 -28.128 -14.451 1.00 41.06 383 SER A O 1
ATOM 2976 N N . SER A 1 384 ? -39.371 -28.484 -12.434 1.00 34.97 384 SER A N 1
ATOM 2977 C CA . SER A 1 384 ? -38.717 -29.732 -12.823 1.00 34.97 384 SER A CA 1
ATOM 2978 C C . SER A 1 384 ? -39.676 -30.937 -12.793 1.00 34.97 384 SER A C 1
ATOM 2980 O O . SER A 1 384 ? -39.758 -31.720 -11.848 1.00 34.97 384 SER A O 1
ATOM 2982 N N . ARG A 1 385 ? -40.393 -31.149 -13.903 1.00 30.94 385 ARG A N 1
ATOM 2983 C CA . ARG A 1 385 ? -40.834 -32.491 -14.312 1.00 30.94 385 ARG A CA 1
ATOM 2984 C C . ARG A 1 385 ? -40.351 -32.802 -15.724 1.00 30.94 385 ARG A C 1
ATOM 2986 O O . ARG A 1 385 ? -40.683 -32.121 -16.686 1.00 30.94 385 ARG A O 1
ATOM 2993 N N . SER A 1 386 ? -39.638 -33.923 -15.802 1.00 32.53 386 SER A N 1
ATOM 2994 C CA . SER A 1 386 ? -39.304 -34.715 -16.991 1.00 32.53 386 SER A CA 1
ATOM 2995 C C . SER A 1 386 ? -38.368 -34.101 -18.038 1.00 32.53 386 SER A C 1
ATOM 2997 O O . SER A 1 386 ? -38.752 -33.436 -18.992 1.00 32.53 386 SER A O 1
ATOM 2999 N N . TRP A 1 387 ? -37.118 -34.532 -17.898 1.00 38.78 387 TRP A N 1
ATOM 3000 C CA . TRP A 1 387 ? -36.170 -34.882 -18.950 1.00 38.78 387 TRP A CA 1
ATOM 3001 C C . TRP A 1 387 ? -36.856 -35.641 -20.112 1.00 38.78 387 TRP A C 1
ATOM 3003 O O . TRP A 1 387 ? -37.316 -36.763 -19.891 1.00 38.78 387 TRP A O 1
ATOM 3013 N N . ARG A 1 388 ? -36.935 -35.039 -21.317 1.00 29.78 388 ARG A N 1
ATOM 3014 C CA . ARG A 1 388 ? -36.849 -35.653 -22.675 1.00 29.78 388 ARG A CA 1
ATOM 3015 C C . ARG A 1 388 ? -37.414 -34.714 -23.774 1.00 29.78 388 ARG A C 1
ATOM 3017 O O . ARG A 1 388 ? -38.578 -34.347 -23.699 1.00 29.78 388 ARG A O 1
ATOM 3024 N N . TRP A 1 389 ? -36.606 -34.477 -24.830 1.00 30.50 389 TRP A N 1
ATOM 3025 C CA . TRP A 1 389 ? -36.906 -33.807 -26.131 1.00 30.50 389 TRP A CA 1
ATOM 3026 C C . TRP A 1 389 ? -37.028 -32.266 -26.073 1.00 30.50 389 TRP A C 1
ATOM 3028 O O . TRP A 1 389 ? -37.670 -31.745 -25.181 1.00 30.50 389 TRP A O 1
ATOM 3038 N N . THR A 1 390 ? -36.454 -31.403 -26.924 1.00 34.16 390 THR A N 1
ATOM 3039 C CA . THR A 1 390 ? -35.784 -31.432 -28.250 1.00 34.16 390 THR A CA 1
ATOM 3040 C C . THR A 1 390 ? -35.059 -30.072 -28.361 1.00 34.16 390 THR A C 1
ATOM 3042 O O . THR A 1 390 ? -35.666 -29.041 -28.106 1.00 34.16 390 THR A O 1
ATOM 3045 N N . ARG A 1 391 ? -33.751 -29.942 -28.614 1.00 30.89 391 ARG A N 1
ATOM 3046 C CA . ARG A 1 391 ? -33.059 -30.054 -29.915 1.00 30.89 391 ARG A CA 1
ATOM 3047 C C . ARG A 1 391 ? -33.790 -29.423 -31.114 1.00 30.89 391 ARG A C 1
ATOM 3049 O O . ARG A 1 391 ? -33.817 -30.042 -32.165 1.00 30.89 391 ARG A O 1
ATOM 3056 N N . LEU A 1 392 ? -34.359 -28.216 -30.994 1.00 29.67 392 LEU A N 1
ATOM 3057 C CA . LEU A 1 392 ? -34.776 -27.451 -32.183 1.00 29.67 392 LEU A CA 1
ATOM 3058 C C . LEU A 1 392 ? -34.979 -25.937 -31.957 1.00 29.67 392 LEU A C 1
ATOM 3060 O O . LEU A 1 392 ? -36.042 -25.431 -32.274 1.00 29.67 392 LEU A O 1
ATOM 3064 N N . LEU A 1 393 ? -33.998 -25.186 -31.434 1.00 29.83 393 LEU A N 1
ATOM 3065 C CA . LEU A 1 393 ? -34.049 -23.704 -31.511 1.00 29.83 393 LEU A CA 1
ATOM 3066 C C . LEU A 1 393 ? -32.685 -23.004 -31.346 1.00 29.83 393 LEU A C 1
ATOM 3068 O O . LEU A 1 393 ? -32.577 -21.923 -30.782 1.00 29.83 393 LEU A O 1
ATOM 3072 N N . ARG A 1 394 ? -31.620 -23.605 -31.896 1.00 34.84 394 ARG A N 1
ATOM 3073 C CA . ARG A 1 394 ? -30.323 -22.925 -32.125 1.00 34.84 394 ARG A CA 1
ATOM 3074 C C . ARG A 1 394 ? -29.971 -22.739 -33.605 1.00 34.84 394 ARG A C 1
ATOM 3076 O O . ARG A 1 394 ? -28.823 -22.455 -33.920 1.00 34.84 394 ARG A O 1
ATOM 3083 N N . PHE A 1 395 ? -30.936 -22.868 -34.516 1.00 29.91 395 PHE A N 1
ATOM 3084 C CA . PHE A 1 395 ? -30.645 -22.822 -35.955 1.00 29.91 395 PHE A CA 1
ATOM 3085 C C . PHE A 1 395 ? -31.278 -21.652 -36.729 1.00 29.91 395 PHE A C 1
ATOM 3087 O O . PHE A 1 395 ? -31.016 -21.538 -37.916 1.00 29.91 395 PHE A O 1
ATOM 3094 N N . VAL A 1 396 ? -32.066 -20.752 -36.116 1.00 28.25 396 VAL A N 1
ATOM 3095 C CA . VAL A 1 396 ? -32.825 -19.754 -36.918 1.00 28.25 396 VAL A CA 1
ATOM 3096 C C . VAL A 1 396 ? -32.632 -18.277 -36.545 1.00 28.25 396 VAL A C 1
ATOM 3098 O O . VAL A 1 396 ? -33.110 -17.416 -37.266 1.00 28.25 396 VAL A O 1
ATOM 3101 N N . THR A 1 397 ? -31.842 -17.898 -35.540 1.00 28.19 397 THR A N 1
ATOM 3102 C CA . THR A 1 397 ? -31.632 -16.452 -35.258 1.00 28.19 397 THR A CA 1
ATOM 3103 C C . THR A 1 397 ? -30.176 -16.002 -35.246 1.00 28.19 397 THR A C 1
ATOM 3105 O O . THR A 1 397 ? -29.858 -14.915 -34.777 1.00 28.19 397 THR A O 1
ATOM 3108 N N . ARG A 1 398 ? -29.294 -16.783 -35.886 1.00 30.83 398 ARG A N 1
ATOM 3109 C CA . ARG A 1 398 ? -27.925 -16.371 -36.251 1.00 30.83 398 ARG A CA 1
ATOM 3110 C C . ARG A 1 398 ? -27.789 -15.928 -37.715 1.00 30.83 398 ARG A C 1
ATOM 3112 O O . ARG A 1 398 ? -26.695 -15.952 -38.268 1.00 30.83 398 ARG A O 1
ATOM 3119 N N . THR A 1 399 ? -28.884 -15.498 -38.342 1.00 28.30 399 THR A N 1
ATOM 3120 C CA . THR A 1 399 ? -28.869 -15.064 -39.750 1.00 28.30 399 THR A CA 1
ATOM 3121 C C . THR A 1 399 ? -29.737 -13.835 -40.003 1.00 28.30 399 THR A C 1
ATOM 3123 O O . THR A 1 399 ? -30.431 -13.775 -41.005 1.00 28.30 399 THR A O 1
ATOM 3126 N N . ILE A 1 400 ? -29.680 -12.836 -39.118 1.00 27.45 400 ILE A N 1
ATOM 3127 C CA . ILE A 1 400 ? -29.947 -11.436 -39.489 1.00 27.45 400 ILE A CA 1
ATOM 3128 C C . ILE A 1 400 ? -28.915 -10.564 -38.761 1.00 27.45 400 ILE A C 1
ATOM 3130 O O . ILE A 1 400 ? -29.147 -10.034 -37.679 1.00 27.45 400 ILE A O 1
ATOM 3134 N N . GLN A 1 401 ? -27.723 -10.486 -39.351 1.00 32.09 401 GLN A N 1
ATOM 3135 C CA . GLN A 1 401 ? -26.771 -9.406 -39.116 1.00 32.09 401 GLN A CA 1
ATOM 3136 C C . GLN A 1 401 ? -27.107 -8.216 -40.038 1.00 32.09 401 GLN A C 1
ATOM 3138 O O . GLN A 1 401 ? -27.551 -8.408 -41.167 1.00 32.09 401 GLN A O 1
ATOM 3143 N N . HIS A 1 402 ? -26.753 -7.020 -39.555 1.00 31.09 402 HIS A N 1
ATOM 3144 C CA . HIS A 1 402 ? -26.456 -5.776 -40.284 1.00 31.09 402 HIS A CA 1
ATOM 3145 C C . HIS A 1 402 ? -27.590 -4.808 -40.656 1.00 31.09 402 HIS A C 1
ATOM 3147 O O . HIS A 1 402 ? -28.195 -4.922 -41.715 1.00 31.09 402 HIS A O 1
ATOM 3153 N N . ARG A 1 403 ? -27.688 -3.723 -39.870 1.00 30.20 403 ARG A N 1
ATOM 3154 C CA . ARG A 1 403 ? -27.358 -2.318 -40.236 1.00 30.20 403 ARG A CA 1
ATOM 3155 C C . ARG A 1 403 ? -26.961 -1.609 -38.922 1.00 30.20 403 ARG A C 1
ATOM 3157 O O . ARG A 1 403 ? -27.705 -1.738 -37.967 1.00 30.20 403 ARG A O 1
ATOM 3164 N N . GLY A 1 404 ? -25.850 -0.912 -38.696 1.00 30.62 404 GLY A N 1
ATOM 3165 C CA . GLY A 1 404 ? -24.758 -0.387 -39.513 1.00 30.62 404 GLY A CA 1
ATOM 3166 C C . GLY A 1 404 ? -24.373 0.976 -38.911 1.00 30.62 404 GLY A C 1
ATOM 3167 O O . GLY A 1 404 ? -25.057 1.949 -39.191 1.00 30.62 404 GLY A O 1
ATOM 3168 N N . LEU A 1 405 ? -23.344 1.045 -38.053 1.00 35.75 405 LEU A N 1
ATOM 3169 C CA . LEU A 1 405 ? -22.761 2.322 -37.595 1.00 35.75 405 LEU A CA 1
ATOM 3170 C C . LEU A 1 405 ? -21.789 2.846 -38.659 1.00 35.75 405 LEU A C 1
ATOM 3172 O O . LEU A 1 405 ? -21.044 2.054 -39.247 1.00 35.75 405 LEU A O 1
ATOM 3176 N N . SER A 1 406 ? -21.811 4.155 -38.913 1.00 38.16 406 SER A N 1
ATOM 3177 C CA . SER A 1 406 ? -21.062 4.783 -40.004 1.00 38.16 406 SER A CA 1
ATOM 3178 C C . SER A 1 406 ? -19.554 4.884 -39.717 1.00 38.16 406 SER A C 1
ATOM 3180 O O . SER A 1 406 ? -19.089 4.775 -38.580 1.00 38.16 406 SER A O 1
ATOM 3182 N N . VAL A 1 407 ? -18.764 5.095 -40.776 1.00 37.84 407 VAL A N 1
ATOM 3183 C CA . VAL A 1 407 ? -17.297 5.255 -40.720 1.00 37.84 407 VAL A CA 1
ATOM 3184 C C . VAL A 1 407 ? -16.883 6.536 -39.970 1.00 37.84 407 VAL A C 1
ATOM 3186 O O . VAL A 1 407 ? -15.796 6.581 -39.392 1.00 37.84 407 VAL A O 1
ATOM 3189 N N . GLU A 1 408 ? -17.753 7.547 -39.907 1.00 35.03 408 GLU A N 1
ATOM 3190 C CA . GLU A 1 408 ? -17.536 8.769 -39.118 1.00 35.03 408 GLU A CA 1
ATOM 3191 C C . GLU A 1 408 ? -17.787 8.559 -37.618 1.00 35.03 408 GLU A C 1
ATOM 3193 O O . GLU A 1 408 ? -17.022 9.077 -36.799 1.00 35.03 408 GLU A O 1
ATOM 3198 N N . ASP A 1 409 ? -18.749 7.708 -37.249 1.00 41.91 409 ASP A N 1
ATOM 3199 C CA . ASP A 1 409 ? -19.024 7.358 -35.845 1.00 41.91 409 ASP A CA 1
ATOM 3200 C C . ASP A 1 409 ? -17.878 6.540 -35.229 1.00 41.91 409 ASP A C 1
ATOM 3202 O O . ASP A 1 409 ? -17.511 6.731 -34.069 1.00 41.91 409 ASP A O 1
ATOM 3206 N N . ARG A 1 410 ? -17.215 5.693 -36.033 1.00 43.78 410 ARG A N 1
ATOM 3207 C CA . ARG A 1 410 ? -16.012 4.950 -35.609 1.00 43.78 410 ARG A CA 1
ATOM 3208 C C . ARG A 1 410 ? -14.778 5.841 -35.440 1.00 43.78 410 ARG A C 1
ATOM 3210 O O . ARG A 1 410 ? -13.920 5.530 -34.621 1.00 43.78 410 ARG A O 1
ATOM 3217 N N . ARG A 1 411 ? -14.679 6.955 -36.178 1.00 35.56 411 ARG A N 1
ATOM 3218 C CA . ARG A 1 411 ? -13.560 7.913 -36.062 1.00 35.56 411 ARG A CA 1
ATOM 3219 C C . ARG A 1 411 ? -13.706 8.876 -34.880 1.00 35.56 411 ARG A C 1
ATOM 3221 O O . ARG A 1 411 ? -12.690 9.357 -34.386 1.00 35.56 411 ARG A O 1
ATOM 3228 N N . ARG A 1 412 ? -14.929 9.138 -34.401 1.00 36.25 412 ARG A N 1
ATOM 3229 C CA . ARG A 1 412 ? -15.176 9.971 -33.207 1.00 36.25 412 ARG A CA 1
ATOM 3230 C C . ARG A 1 412 ? -14.965 9.223 -31.886 1.00 36.25 412 ARG A C 1
ATOM 3232 O O . ARG A 1 412 ? -14.507 9.841 -30.935 1.00 36.25 412 ARG A O 1
ATOM 3239 N N . LEU A 1 413 ? -15.199 7.909 -31.852 1.00 37.62 413 LEU A N 1
ATOM 3240 C CA . LEU A 1 413 ? -14.984 7.063 -30.664 1.00 37.62 413 LEU A CA 1
ATOM 3241 C C . LEU A 1 413 ? -13.511 6.672 -30.413 1.00 37.62 413 LEU A C 1
ATOM 3243 O O . LEU A 1 413 ? -13.195 6.160 -29.346 1.00 37.62 413 LEU A O 1
ATOM 3247 N N . LEU A 1 414 ? -12.604 6.924 -31.367 1.00 34.09 414 LEU A N 1
ATOM 3248 C CA . LEU A 1 414 ? -11.171 6.587 -31.273 1.00 34.09 414 LEU A CA 1
ATOM 3249 C C . LEU A 1 414 ? -10.249 7.808 -31.094 1.00 34.09 414 LEU A C 1
ATOM 3251 O O . LEU A 1 414 ? -9.027 7.674 -31.149 1.00 34.09 414 LEU A O 1
ATOM 3255 N N . ARG A 1 415 ? -10.798 9.006 -30.853 1.00 27.23 415 ARG A N 1
ATOM 3256 C CA . ARG A 1 415 ? -9.997 10.179 -30.474 1.00 27.23 415 ARG A CA 1
ATOM 3257 C C . ARG A 1 415 ? -9.783 10.197 -28.961 1.00 27.23 415 ARG A C 1
ATOM 3259 O O . ARG A 1 415 ? -10.557 10.800 -28.229 1.00 27.23 415 ARG A O 1
ATOM 3266 N N . ARG A 1 416 ? -8.698 9.563 -28.507 1.00 30.78 416 ARG A N 1
ATOM 3267 C CA . ARG A 1 416 ? -8.056 9.965 -27.248 1.00 30.78 416 ARG A CA 1
ATOM 3268 C C . ARG A 1 416 ? -7.569 11.416 -27.399 1.00 30.78 416 ARG A C 1
ATOM 3270 O O . ARG A 1 416 ? -7.073 11.752 -28.481 1.00 30.78 416 ARG A O 1
ATOM 3277 N N . PRO A 1 417 ? -7.694 12.279 -26.375 1.00 27.52 417 PRO A N 1
ATOM 3278 C CA . PRO A 1 417 ? -6.931 13.520 -26.365 1.00 27.52 417 PRO A CA 1
ATOM 3279 C C . PRO A 1 417 ? -5.436 13.172 -26.482 1.00 27.52 417 PRO A C 1
ATOM 3281 O O . PRO A 1 417 ? -5.029 12.092 -26.036 1.00 27.52 417 PRO A O 1
ATOM 3284 N N . PRO A 1 418 ? -4.617 14.017 -27.128 1.00 24.92 418 PRO A N 1
ATOM 3285 C CA . PRO A 1 418 ? -3.182 13.791 -27.162 1.00 24.92 418 PRO A CA 1
ATOM 3286 C C . PRO A 1 418 ? -2.673 13.722 -25.721 1.00 24.92 418 PRO A C 1
ATOM 3288 O O . PRO A 1 418 ? -2.873 14.652 -24.944 1.00 24.92 418 PRO A O 1
ATOM 3291 N N . VAL A 1 419 ? -2.036 12.603 -25.375 1.00 27.69 419 VAL A N 1
ATOM 3292 C CA . VAL A 1 419 ? -1.141 12.541 -24.220 1.00 27.69 419 VAL A CA 1
ATOM 3293 C C . VAL A 1 419 ? -0.075 13.604 -24.492 1.00 27.69 419 VAL A C 1
ATOM 3295 O O . VAL A 1 419 ? 0.531 13.549 -25.570 1.00 27.69 419 VAL A O 1
ATOM 3298 N N . PRO A 1 420 ? 0.121 14.608 -23.620 1.00 23.73 420 PRO A N 1
ATOM 3299 C CA . PRO A 1 420 ? 1.248 15.505 -23.791 1.00 23.73 420 PRO A CA 1
ATOM 3300 C C . PRO A 1 420 ? 2.503 14.633 -23.796 1.00 23.73 420 PRO A C 1
ATOM 3302 O O . PRO A 1 420 ? 2.686 13.792 -22.916 1.00 23.73 420 PRO A O 1
ATOM 3305 N N . ALA A 1 421 ? 3.327 14.776 -24.835 1.00 23.50 421 ALA A N 1
ATOM 3306 C CA . ALA A 1 421 ? 4.665 14.214 -24.821 1.00 23.50 421 ALA A CA 1
ATOM 3307 C C . ALA A 1 421 ? 5.315 14.637 -23.500 1.00 23.50 421 ALA A C 1
ATOM 3309 O O . ALA A 1 421 ? 5.252 15.819 -23.157 1.00 23.50 421 ALA A O 1
ATOM 3310 N N . ALA A 1 422 ? 5.884 13.685 -22.759 1.00 27.77 422 ALA A N 1
ATOM 3311 C CA . ALA A 1 422 ? 6.740 13.979 -21.622 1.00 27.77 422 ALA A CA 1
ATOM 3312 C C . ALA A 1 422 ? 7.954 14.756 -22.151 1.00 27.77 422 ALA A C 1
ATOM 3314 O O . ALA A 1 422 ? 8.965 14.189 -22.553 1.00 27.77 422 ALA A O 1
ATOM 3315 N N . SER A 1 423 ? 7.795 16.070 -22.276 1.00 26.55 423 SER A N 1
ATOM 3316 C CA . SER A 1 423 ? 8.849 17.004 -22.614 1.00 26.55 423 SER A CA 1
ATOM 3317 C C . SER A 1 423 ? 9.554 17.368 -21.319 1.00 26.55 423 SER A C 1
ATOM 3319 O O . SER A 1 423 ? 8.982 18.075 -20.492 1.00 26.55 423 SER A O 1
ATOM 3321 N N . GLY A 1 424 ? 10.787 16.886 -21.181 1.00 25.14 424 GLY A N 1
ATOM 3322 C CA . GLY A 1 424 ? 11.700 17.236 -20.103 1.00 25.14 424 GLY A CA 1
ATOM 3323 C C . GLY A 1 424 ? 11.441 16.443 -18.830 1.00 25.14 424 GLY A C 1
ATOM 3324 O O . GLY A 1 424 ? 10.507 16.730 -18.087 1.00 25.14 424 GLY A O 1
ATOM 3325 N N . ALA A 1 425 ? 12.325 15.490 -18.537 1.00 28.06 425 ALA A N 1
ATOM 3326 C CA . ALA A 1 425 ? 12.577 15.115 -17.157 1.00 28.06 425 ALA A CA 1
ATOM 3327 C C . ALA A 1 425 ? 13.020 16.393 -16.428 1.00 28.06 425 ALA A C 1
ATOM 3329 O O . ALA A 1 425 ? 14.153 16.848 -16.579 1.00 28.06 425 ALA A O 1
ATOM 3330 N N . ALA A 1 426 ? 12.104 17.031 -15.699 1.00 25.72 426 ALA A N 1
ATOM 3331 C CA . ALA A 1 426 ? 12.509 17.991 -14.693 1.00 25.72 426 ALA A CA 1
ATOM 3332 C C . ALA A 1 426 ? 13.421 17.222 -13.733 1.00 25.72 426 ALA A C 1
ATOM 3334 O O . ALA A 1 426 ? 13.044 16.152 -13.256 1.00 25.72 426 ALA A O 1
ATOM 3335 N N . GLN A 1 427 ? 14.637 17.715 -13.500 1.00 31.73 427 GLN A N 1
ATOM 3336 C CA . GLN A 1 427 ? 15.461 17.221 -12.404 1.00 31.73 427 GLN A CA 1
ATOM 3337 C C . GLN A 1 427 ? 14.717 17.544 -11.108 1.00 31.73 427 GLN A C 1
ATOM 3339 O O . GLN A 1 427 ? 14.797 18.655 -10.591 1.00 31.73 427 GLN A O 1
ATOM 3344 N N . VAL A 1 428 ? 13.929 16.575 -10.657 1.00 38.44 428 VAL A N 1
ATOM 3345 C CA . VAL A 1 428 ? 13.240 16.573 -9.374 1.00 38.44 428 VAL A CA 1
ATOM 3346 C C . VAL A 1 428 ? 14.328 16.615 -8.299 1.00 38.44 428 VAL A C 1
ATOM 3348 O O . VAL A 1 428 ? 15.288 15.834 -8.345 1.00 38.44 428 VAL A O 1
ATOM 3351 N N . GLY A 1 429 ? 14.243 17.580 -7.386 1.00 42.81 429 GLY A N 1
ATOM 3352 C CA . GLY A 1 429 ? 15.170 17.656 -6.266 1.00 42.81 429 GLY A CA 1
ATOM 3353 C C . GLY A 1 429 ? 15.045 16.382 -5.429 1.00 42.81 429 GLY A C 1
ATOM 3354 O O . GLY A 1 429 ? 13.974 15.820 -5.284 1.00 42.81 429 GLY A O 1
ATOM 3355 N N . MET A 1 430 ? 16.137 15.864 -4.879 1.00 55.81 430 MET A N 1
ATOM 3356 C CA . MET A 1 430 ? 16.067 14.722 -3.958 1.00 55.81 430 MET A CA 1
ATOM 3357 C C . MET A 1 430 ? 16.453 15.191 -2.564 1.00 55.81 430 MET A C 1
ATOM 3359 O O . MET A 1 430 ? 17.492 15.836 -2.394 1.00 55.81 430 MET A O 1
ATOM 3363 N N . VAL A 1 431 ? 15.653 14.846 -1.555 1.00 67.44 431 VAL A N 1
ATOM 3364 C CA . VAL A 1 431 ? 15.964 15.189 -0.161 1.00 67.44 431 VAL A CA 1
ATOM 3365 C C . VAL A 1 431 ? 16.709 14.038 0.496 1.00 67.44 431 VAL A C 1
ATOM 3367 O O . VAL A 1 431 ? 16.134 12.993 0.792 1.00 67.44 431 VAL A O 1
ATOM 3370 N N . ALA A 1 432 ? 18.009 14.222 0.731 1.00 61.59 432 ALA A N 1
ATOM 3371 C CA . ALA A 1 432 ? 18.830 13.219 1.400 1.00 61.59 432 ALA A CA 1
ATOM 3372 C C . ALA A 1 432 ? 18.387 13.027 2.869 1.00 61.59 432 ALA A C 1
ATOM 3374 O O . ALA A 1 432 ? 18.349 14.005 3.622 1.00 61.59 432 ALA A O 1
ATOM 3375 N N . PRO A 1 433 ? 18.095 11.790 3.312 1.00 63.44 433 PRO A N 1
ATOM 3376 C CA . PRO A 1 433 ? 17.698 11.534 4.689 1.00 63.44 433 PRO A CA 1
ATOM 3377 C C . PRO A 1 433 ? 18.865 11.667 5.678 1.00 63.44 433 PRO A C 1
ATOM 3379 O O . PRO A 1 433 ? 20.023 11.404 5.331 1.00 63.44 433 PRO A O 1
ATOM 3382 N N . PRO A 1 434 ? 18.592 12.013 6.948 1.00 68.50 434 PRO A N 1
ATOM 3383 C CA . PRO A 1 434 ? 19.607 12.082 7.994 1.00 68.50 434 PRO A CA 1
ATOM 3384 C C . PRO A 1 434 ? 20.000 10.672 8.477 1.00 68.50 434 PRO A C 1
ATOM 3386 O O . PRO A 1 434 ? 19.535 10.191 9.506 1.00 68.50 434 PRO A O 1
ATOM 3389 N N . LEU A 1 435 ? 20.884 9.998 7.736 1.00 81.00 435 LEU A N 1
ATOM 3390 C CA . LEU A 1 435 ? 21.266 8.594 7.976 1.00 81.00 435 LEU A CA 1
ATOM 3391 C C . LEU A 1 435 ? 22.491 8.400 8.887 1.00 81.00 435 LEU A C 1
ATOM 3393 O O . LEU A 1 435 ? 22.803 7.271 9.262 1.00 81.00 435 LEU A O 1
ATOM 3397 N N . ALA A 1 436 ? 23.199 9.476 9.246 1.00 66.50 436 ALA A N 1
ATOM 3398 C CA . ALA A 1 436 ? 24.557 9.427 9.810 1.00 66.50 436 ALA A CA 1
ATOM 3399 C C . ALA A 1 436 ? 24.712 8.627 11.124 1.00 66.50 436 ALA A C 1
ATOM 3401 O O . ALA A 1 436 ? 25.828 8.253 11.471 1.00 66.50 436 ALA A O 1
ATOM 3402 N N . ASN A 1 437 ? 23.613 8.333 11.826 1.00 77.12 437 ASN A N 1
ATOM 3403 C CA . ASN A 1 437 ? 23.611 7.612 13.103 1.00 77.12 437 ASN A CA 1
ATOM 3404 C C . ASN A 1 437 ? 22.804 6.302 13.077 1.00 77.12 437 ASN A C 1
ATOM 3406 O O . ASN A 1 437 ? 22.598 5.690 14.126 1.00 77.12 437 ASN A O 1
ATOM 3410 N N . ILE A 1 438 ? 22.327 5.864 11.909 1.00 86.06 438 ILE A N 1
ATOM 3411 C CA . ILE A 1 438 ? 21.480 4.675 11.797 1.00 86.06 438 ILE A CA 1
ATOM 3412 C C . ILE A 1 438 ? 22.343 3.461 11.475 1.00 86.06 438 ILE A C 1
ATOM 3414 O O . ILE A 1 438 ? 22.985 3.378 10.428 1.00 86.06 438 ILE A O 1
ATOM 3418 N N . ARG A 1 439 ? 22.345 2.487 12.386 1.00 88.69 439 ARG A N 1
ATOM 3419 C CA . ARG A 1 439 ? 23.036 1.215 12.185 1.00 88.69 439 ARG A CA 1
ATOM 3420 C C . ARG A 1 439 ? 22.215 0.329 11.253 1.00 88.69 439 ARG A C 1
ATOM 3422 O O . ARG A 1 439 ? 21.162 -0.152 11.650 1.00 88.69 439 ARG A O 1
ATOM 3429 N N . LEU A 1 440 ? 22.746 0.051 10.068 1.00 92.25 440 LEU A N 1
ATOM 3430 C CA . LEU A 1 440 ? 22.210 -0.946 9.146 1.00 92.25 440 LEU A CA 1
ATOM 3431 C C . LEU A 1 440 ? 23.100 -2.192 9.154 1.00 92.25 440 LEU A C 1
ATOM 3433 O O . LEU A 1 440 ? 24.314 -2.099 8.962 1.00 92.25 440 LEU A O 1
ATOM 3437 N N . ALA A 1 441 ? 22.508 -3.363 9.386 1.00 91.94 441 ALA A N 1
ATOM 3438 C CA . ALA A 1 441 ? 23.210 -4.629 9.240 1.00 91.94 441 ALA A CA 1
ATOM 3439 C C . ALA A 1 441 ? 23.677 -4.807 7.780 1.00 91.94 441 ALA A C 1
ATOM 3441 O O . ALA A 1 441 ? 22.950 -4.435 6.850 1.00 91.94 441 ALA A O 1
ATOM 3442 N N . PRO A 1 442 ? 24.877 -5.370 7.547 1.00 86.25 442 PRO A N 1
ATOM 3443 C CA . PRO A 1 442 ? 25.339 -5.625 6.191 1.00 86.25 442 PRO A CA 1
ATOM 3444 C C . PRO A 1 442 ? 24.403 -6.627 5.492 1.00 86.25 442 PRO A C 1
ATOM 3446 O O . PRO A 1 442 ? 23.828 -7.488 6.170 1.00 86.25 442 PRO A O 1
ATOM 3449 N N . PRO A 1 443 ? 24.261 -6.549 4.156 1.00 77.94 443 PRO A N 1
ATOM 3450 C CA . PRO A 1 443 ? 23.534 -7.555 3.392 1.00 77.94 443 PRO A CA 1
ATOM 3451 C C . PRO A 1 443 ? 24.085 -8.956 3.690 1.00 77.94 443 PRO A C 1
ATOM 3453 O O . PRO A 1 443 ? 25.301 -9.164 3.686 1.00 77.94 443 PRO A O 1
ATOM 3456 N N . SER A 1 444 ? 23.200 -9.916 3.958 1.00 72.31 444 SER A N 1
ATOM 3457 C CA . SER A 1 444 ? 23.583 -11.325 4.074 1.00 72.31 444 SER A CA 1
ATOM 3458 C C . SER A 1 444 ? 23.548 -11.933 2.678 1.00 72.31 444 SER A C 1
ATOM 3460 O O . SER A 1 444 ? 22.488 -11.965 2.066 1.00 72.31 444 SER A O 1
ATOM 3462 N N . GLY A 1 445 ? 24.679 -12.424 2.168 1.00 63.72 445 GLY A N 1
ATOM 3463 C CA . GLY A 1 445 ? 24.768 -12.958 0.800 1.00 63.72 445 GLY A CA 1
ATOM 3464 C C . GLY A 1 445 ? 23.867 -14.166 0.502 1.00 63.72 445 GLY A C 1
ATOM 3465 O O . GLY A 1 445 ? 23.774 -14.552 -0.650 1.00 63.72 445 GLY A O 1
ATOM 3466 N N . MET A 1 446 ? 23.216 -14.758 1.512 1.00 71.12 446 MET A N 1
ATOM 3467 C CA . MET A 1 446 ? 22.280 -15.879 1.342 1.00 71.12 446 MET A CA 1
ATOM 3468 C C . MET A 1 446 ? 20.819 -15.527 1.657 1.00 71.12 446 MET A C 1
ATOM 3470 O O . MET A 1 446 ? 19.939 -16.314 1.335 1.00 71.12 446 MET A O 1
ATOM 3474 N N . LEU A 1 447 ? 20.542 -14.396 2.322 1.00 88.25 447 LEU A N 1
ATOM 3475 C CA . LEU A 1 447 ? 19.187 -14.067 2.784 1.00 88.25 447 LEU A CA 1
ATOM 3476 C C . LEU A 1 447 ? 18.626 -12.878 2.011 1.00 88.25 447 LEU A C 1
ATOM 3478 O O . LEU A 1 447 ? 19.306 -11.870 1.826 1.00 88.25 447 LEU A O 1
ATOM 3482 N N . ARG A 1 448 ? 17.351 -12.979 1.633 1.00 91.38 448 ARG A N 1
ATOM 3483 C CA . ARG A 1 448 ? 16.600 -11.874 1.032 1.00 91.38 448 ARG A CA 1
ATOM 3484 C C . ARG A 1 448 ? 16.273 -10.808 2.073 1.00 91.38 448 ARG A C 1
ATOM 3486 O O . ARG A 1 448 ? 15.979 -11.135 3.227 1.00 91.38 448 ARG A O 1
ATOM 3493 N N . ASP A 1 449 ? 16.275 -9.552 1.645 1.00 95.88 449 ASP A N 1
ATOM 3494 C CA . ASP A 1 449 ? 15.701 -8.457 2.423 1.00 95.88 449 ASP A CA 1
ATOM 3495 C C . ASP A 1 449 ? 14.185 -8.423 2.226 1.00 95.88 449 ASP A C 1
ATOM 3497 O O . ASP A 1 449 ? 13.693 -8.573 1.108 1.00 95.88 449 ASP A O 1
ATOM 3501 N N . PHE A 1 450 ? 13.438 -8.199 3.301 1.00 97.75 450 PHE A N 1
ATOM 3502 C CA . PHE A 1 450 ? 11.984 -8.106 3.258 1.00 97.75 450 PHE A CA 1
ATOM 3503 C C . PHE A 1 450 ? 11.539 -6.651 3.244 1.00 97.75 450 PHE A C 1
ATOM 3505 O O . PHE A 1 450 ? 11.921 -5.865 4.108 1.00 97.75 450 PHE A O 1
ATOM 3512 N N . PHE A 1 451 ? 10.681 -6.315 2.290 1.00 98.25 451 PHE A N 1
ATOM 3513 C CA . PHE A 1 451 ? 9.942 -5.062 2.256 1.00 98.25 451 PHE A CA 1
ATOM 3514 C C . PHE A 1 451 ? 8.489 -5.396 2.570 1.00 98.25 451 PHE A C 1
ATOM 3516 O O . PHE A 1 451 ? 7.813 -6.061 1.784 1.00 98.25 451 PHE A O 1
ATOM 3523 N N . VAL A 1 452 ? 8.037 -5.006 3.761 1.00 98.31 452 VAL A N 1
ATOM 3524 C CA . VAL A 1 452 ? 6.663 -5.248 4.213 1.00 98.31 452 VAL A CA 1
ATOM 3525 C C . VAL A 1 452 ? 5.838 -4.034 3.824 1.00 98.31 452 VAL A C 1
ATOM 3527 O O . VAL A 1 452 ? 5.945 -2.986 4.455 1.00 98.31 452 VAL A O 1
ATOM 3530 N N . TRP A 1 453 ? 5.046 -4.167 2.765 1.00 97.44 453 TRP A N 1
ATOM 3531 C CA . TRP A 1 453 ? 4.186 -3.107 2.251 1.00 97.44 453 TRP A CA 1
ATOM 3532 C C . TRP A 1 453 ? 2.884 -3.085 3.036 1.00 97.44 453 TRP A C 1
ATOM 3534 O O . TRP A 1 453 ? 1.899 -3.736 2.665 1.00 97.44 453 TRP A O 1
ATOM 3544 N N . ALA A 1 454 ? 2.940 -2.416 4.184 1.00 95.00 454 ALA A N 1
ATOM 3545 C CA . ALA A 1 454 ? 1.985 -2.624 5.247 1.00 95.00 454 ALA A CA 1
ATOM 3546 C C . ALA A 1 454 ? 0.633 -1.967 4.974 1.00 95.00 454 ALA A C 1
ATOM 3548 O O . ALA A 1 454 ? 0.528 -0.898 4.371 1.00 95.00 454 ALA A O 1
ATOM 3549 N N . VAL A 1 455 ? -0.413 -2.617 5.479 1.00 93.56 455 VAL A N 1
ATOM 3550 C CA . VAL A 1 455 ? -1.774 -2.070 5.486 1.00 93.56 455 VAL A CA 1
ATOM 3551 C C . VAL A 1 455 ? -2.000 -1.104 6.653 1.00 93.56 455 VAL A C 1
ATOM 3553 O O . VAL A 1 455 ? -2.854 -0.238 6.549 1.00 93.56 455 VAL A O 1
ATOM 3556 N N . ILE A 1 456 ? -1.213 -1.199 7.734 1.00 92.38 456 ILE A N 1
ATOM 3557 C CA . ILE A 1 456 ? -1.307 -0.337 8.926 1.00 92.38 456 ILE A CA 1
ATOM 3558 C C . ILE A 1 456 ? 0.055 0.225 9.333 1.00 92.38 456 ILE A C 1
ATOM 3560 O O . ILE A 1 456 ? 1.089 -0.417 9.134 1.00 92.38 456 ILE A O 1
ATOM 3564 N N . ASP A 1 457 ? 0.048 1.383 9.991 1.00 93.06 457 ASP A N 1
ATOM 3565 C CA . ASP A 1 457 ? 1.244 1.952 10.603 1.00 93.06 457 ASP A CA 1
ATOM 3566 C C . ASP A 1 457 ? 1.750 1.096 11.779 1.00 93.06 457 ASP A C 1
ATOM 3568 O O . ASP A 1 457 ? 0.977 0.454 12.502 1.00 93.06 457 ASP A O 1
ATOM 3572 N N . TRP A 1 458 ? 3.067 1.097 11.990 1.00 94.75 458 TRP A N 1
ATOM 3573 C CA . TRP A 1 458 ? 3.715 0.316 13.040 1.00 94.75 458 TRP A CA 1
ATOM 3574 C C . TRP A 1 458 ? 3.190 0.642 14.444 1.00 94.75 458 TRP A C 1
ATOM 3576 O O . TRP A 1 458 ? 2.928 -0.280 15.223 1.00 94.75 458 TRP A O 1
ATOM 3586 N N . HIS A 1 459 ? 3.014 1.932 14.757 1.00 91.06 459 HIS A N 1
ATOM 3587 C CA . HIS A 1 459 ? 2.667 2.415 16.099 1.00 91.06 459 HIS A CA 1
ATOM 3588 C C . HIS A 1 459 ? 1.154 2.470 16.354 1.00 91.06 459 HIS A C 1
ATOM 3590 O O . HIS A 1 459 ? 0.738 2.869 17.439 1.00 91.06 459 HIS A O 1
ATOM 3596 N N . PHE A 1 460 ? 0.319 2.056 15.392 1.00 84.38 460 PHE A N 1
ATOM 3597 C CA . PHE A 1 460 ? -1.139 2.090 15.531 1.00 84.38 460 PHE A CA 1
ATOM 3598 C C . PHE A 1 460 ? -1.669 1.026 16.507 1.00 84.38 460 PHE A C 1
ATOM 3600 O O . PHE A 1 460 ? -2.031 1.318 17.645 1.00 84.38 460 PHE A O 1
ATOM 3607 N N . ARG A 1 461 ? -1.746 -0.231 16.059 1.00 83.56 461 ARG A N 1
ATOM 3608 C CA . ARG A 1 461 ? -2.186 -1.387 16.853 1.00 83.56 461 ARG A CA 1
ATOM 3609 C C . ARG A 1 461 ? -1.334 -2.576 16.464 1.00 83.56 461 ARG A C 1
ATOM 3611 O O . ARG A 1 461 ? -1.174 -2.843 15.276 1.00 83.56 461 ARG A O 1
ATOM 3618 N N . ILE A 1 462 ? -0.825 -3.299 17.458 1.00 86.56 462 ILE A N 1
ATOM 3619 C CA . ILE A 1 462 ? -0.033 -4.502 17.200 1.00 86.56 462 ILE A CA 1
ATOM 3620 C C . ILE A 1 462 ? -0.956 -5.562 16.596 1.00 86.56 462 ILE A C 1
ATOM 3622 O O . ILE A 1 462 ? -1.919 -5.994 17.229 1.00 86.56 462 ILE A O 1
ATOM 3626 N N . GLN A 1 463 ? -0.660 -5.951 15.361 1.00 90.56 463 GLN A N 1
ATOM 3627 C CA . GLN A 1 463 ? -1.373 -6.972 14.609 1.00 90.56 463 GLN A CA 1
ATOM 3628 C C . GLN A 1 463 ? -0.370 -7.867 13.862 1.00 90.56 463 GLN A C 1
ATOM 3630 O O . GLN A 1 463 ? 0.848 -7.789 14.056 1.00 90.56 463 GLN A O 1
ATOM 3635 N N . ARG A 1 464 ? -0.890 -8.751 13.003 1.00 93.69 464 ARG A N 1
ATOM 3636 C CA . ARG A 1 464 ? -0.106 -9.664 12.163 1.00 93.69 464 ARG A CA 1
ATOM 3637 C C . ARG A 1 464 ? 1.067 -8.987 11.433 1.00 93.69 464 ARG A C 1
ATOM 3639 O O . ARG A 1 464 ? 2.160 -9.551 11.514 1.00 93.69 464 ARG A O 1
ATOM 3646 N N . PRO A 1 465 ? 0.915 -7.817 10.775 1.00 96.06 465 PRO A N 1
ATOM 3647 C CA . PRO A 1 465 ? 2.013 -7.187 10.042 1.00 96.06 465 PRO A CA 1
ATOM 3648 C C . PRO A 1 465 ? 3.273 -6.972 10.879 1.00 96.06 465 PRO A C 1
ATOM 3650 O O . PRO A 1 465 ? 4.365 -7.383 10.485 1.00 96.06 465 PRO A O 1
ATOM 3653 N N . GLN A 1 466 ? 3.123 -6.385 12.068 1.00 96.50 466 GLN A N 1
ATOM 3654 C CA . GLN A 1 466 ? 4.254 -6.095 12.942 1.00 96.50 466 GLN A CA 1
ATOM 3655 C C . GLN A 1 466 ? 4.852 -7.379 13.522 1.00 96.50 466 GLN A C 1
ATOM 3657 O O . GLN A 1 466 ? 6.067 -7.467 13.691 1.00 96.50 466 GLN A O 1
ATOM 3662 N N . HIS A 1 467 ? 4.029 -8.392 13.811 1.00 96.44 467 HIS A N 1
ATOM 3663 C CA . HIS A 1 467 ? 4.530 -9.679 14.289 1.00 96.44 467 HIS A CA 1
ATOM 3664 C C . HIS A 1 467 ? 5.378 -10.404 13.242 1.00 96.44 467 HIS A C 1
ATOM 3666 O O . HIS A 1 467 ? 6.490 -10.818 13.562 1.00 96.44 467 HIS A O 1
ATOM 3672 N N . LEU A 1 468 ? 4.902 -10.507 11.997 1.00 97.62 468 LEU A N 1
ATOM 3673 C CA . LEU A 1 468 ? 5.678 -11.114 10.912 1.00 97.62 468 LEU A CA 1
ATOM 3674 C C . LEU A 1 468 ? 6.994 -10.363 10.689 1.00 97.62 468 LEU A C 1
ATOM 3676 O O . LEU A 1 468 ? 8.047 -10.987 10.604 1.00 97.62 468 LEU A O 1
ATOM 3680 N N . ALA A 1 469 ? 6.957 -9.028 10.672 1.00 98.12 469 ALA A N 1
ATOM 3681 C CA . ALA A 1 469 ? 8.152 -8.207 10.498 1.00 98.12 469 ALA A CA 1
ATOM 3682 C C . ALA A 1 469 ? 9.195 -8.417 11.616 1.00 98.12 469 ALA A C 1
ATOM 3684 O O . ALA A 1 469 ? 10.386 -8.547 11.330 1.00 98.12 469 ALA A O 1
ATOM 3685 N N . ARG A 1 470 ? 8.765 -8.504 12.885 1.00 97.50 470 ARG A N 1
ATOM 3686 C CA . ARG A 1 470 ? 9.663 -8.785 14.025 1.00 97.50 470 ARG A CA 1
ATOM 3687 C C . ARG A 1 470 ? 10.316 -10.156 13.912 1.00 97.50 470 ARG A C 1
ATOM 3689 O O . ARG A 1 470 ? 11.526 -10.264 14.094 1.00 97.50 470 ARG A O 1
ATOM 3696 N N . GLU A 1 471 ? 9.531 -11.180 13.600 1.00 97.75 471 GLU A N 1
ATOM 3697 C CA . GLU A 1 471 ? 10.024 -12.556 13.511 1.00 97.75 471 GLU A CA 1
ATOM 3698 C C . GLU A 1 471 ? 10.920 -12.774 12.281 1.00 97.75 471 GLU A C 1
ATOM 3700 O O . GLU A 1 471 ? 11.904 -13.505 12.364 1.00 97.75 471 GLU A O 1
ATOM 3705 N N . LEU A 1 472 ? 10.675 -12.069 11.170 1.00 97.69 472 LEU A N 1
ATOM 3706 C CA . LEU A 1 472 ? 11.602 -12.015 10.032 1.00 97.69 472 LEU A CA 1
ATOM 3707 C C . LEU A 1 472 ? 12.954 -11.405 10.435 1.00 97.69 472 LEU A C 1
ATOM 3709 O O . LEU A 1 472 ? 14.008 -11.953 10.102 1.00 97.69 472 LEU A O 1
ATOM 3713 N N . GLY A 1 473 ? 12.935 -10.308 11.200 1.00 96.38 473 GLY A N 1
ATOM 3714 C CA . GLY A 1 473 ? 14.146 -9.699 11.758 1.00 96.38 473 GLY A CA 1
ATOM 3715 C C . GLY A 1 473 ? 14.896 -10.644 12.703 1.00 96.38 473 GLY A C 1
ATOM 3716 O O . GLY A 1 473 ? 16.118 -10.787 12.605 1.00 96.38 473 GLY A O 1
ATOM 3717 N N . ALA A 1 474 ? 14.163 -11.350 13.571 1.00 95.38 474 ALA A N 1
ATOM 3718 C CA . ALA A 1 474 ? 14.708 -12.354 14.486 1.00 95.38 474 ALA A CA 1
ATOM 3719 C C . ALA A 1 474 ? 15.304 -13.569 13.752 1.00 95.38 474 ALA A C 1
ATOM 3721 O O . ALA A 1 474 ? 16.332 -14.097 14.178 1.00 95.38 474 ALA A O 1
ATOM 3722 N N . ALA A 1 475 ? 14.722 -13.960 12.614 1.00 94.94 475 ALA A N 1
ATOM 3723 C CA . ALA A 1 475 ? 15.254 -14.982 11.712 1.00 94.94 475 ALA A CA 1
ATOM 3724 C C . ALA A 1 475 ? 16.503 -14.520 10.926 1.00 94.94 475 ALA A C 1
ATOM 3726 O O . ALA A 1 475 ? 17.115 -15.308 10.209 1.00 94.94 475 ALA A O 1
ATOM 3727 N N . GLY A 1 476 ? 16.929 -13.262 11.089 1.00 94.50 476 GLY A N 1
ATOM 3728 C CA . GLY A 1 476 ? 18.172 -12.729 10.534 1.00 94.50 476 GLY A CA 1
ATOM 3729 C C . GLY A 1 476 ? 18.008 -11.932 9.240 1.00 94.50 476 GLY A C 1
ATOM 3730 O O . GLY A 1 476 ? 19.004 -11.398 8.741 1.00 94.50 476 GLY A O 1
ATOM 3731 N N . HIS A 1 477 ? 16.791 -11.780 8.717 1.00 96.06 477 HIS A N 1
ATOM 3732 C CA . HIS A 1 477 ? 16.532 -10.927 7.557 1.00 96.06 477 HIS A CA 1
ATOM 3733 C C . HIS A 1 477 ? 16.636 -9.448 7.932 1.00 96.06 477 HIS A C 1
ATOM 3735 O O . HIS A 1 477 ? 16.393 -9.074 9.078 1.00 96.06 477 HIS A O 1
ATOM 3741 N N . ARG A 1 478 ? 16.995 -8.587 6.973 1.00 97.31 478 ARG A N 1
ATOM 3742 C CA . ARG A 1 478 ? 16.720 -7.149 7.108 1.00 97.31 478 ARG A CA 1
ATOM 3743 C C . ARG A 1 478 ? 15.293 -6.912 6.636 1.00 97.31 478 ARG A C 1
ATOM 3745 O O . ARG A 1 478 ? 14.872 -7.497 5.641 1.00 97.31 478 ARG A O 1
ATOM 3752 N N . VAL A 1 479 ? 14.558 -6.093 7.366 1.00 98.25 479 VAL A N 1
ATOM 3753 C CA . VAL A 1 479 ? 13.131 -5.869 7.201 1.00 98.25 479 VAL A CA 1
ATOM 3754 C C . VAL A 1 479 ? 12.879 -4.369 7.187 1.00 98.25 479 VAL A C 1
ATOM 3756 O O . VAL A 1 479 ? 13.155 -3.662 8.160 1.00 98.25 479 VAL A O 1
ATOM 3759 N N . PHE A 1 480 ? 12.337 -3.901 6.073 1.00 98.19 480 PHE A N 1
ATOM 3760 C CA . PHE A 1 480 ? 11.919 -2.528 5.846 1.00 98.19 480 PHE A CA 1
ATOM 3761 C C . PHE A 1 480 ? 10.390 -2.504 5.844 1.00 98.19 480 PHE A C 1
ATOM 3763 O O . PHE A 1 480 ? 9.742 -2.927 4.887 1.00 98.19 480 PHE A O 1
ATOM 3770 N N . TYR A 1 481 ? 9.811 -2.085 6.964 1.00 98.56 481 TYR A N 1
ATOM 3771 C CA . TYR A 1 481 ? 8.373 -1.958 7.147 1.00 98.56 481 TYR A CA 1
ATOM 3772 C C . TYR A 1 481 ? 7.911 -0.627 6.558 1.00 98.56 481 TYR A C 1
ATOM 3774 O O . TYR A 1 481 ? 8.186 0.438 7.112 1.00 98.56 481 TYR A O 1
ATOM 3782 N N . MET A 1 482 ? 7.237 -0.684 5.417 1.00 98.00 482 MET A N 1
ATOM 3783 C CA . MET A 1 482 ? 6.757 0.491 4.702 1.00 98.00 482 MET A CA 1
ATOM 3784 C C . MET A 1 482 ? 5.467 0.972 5.362 1.00 98.00 482 MET A C 1
ATOM 3786 O O . MET A 1 482 ? 4.450 0.281 5.313 1.00 98.00 482 MET A O 1
ATOM 3790 N N . SER A 1 483 ? 5.526 2.134 6.012 1.00 95.56 483 SER A N 1
ATOM 3791 C CA . SER A 1 483 ? 4.362 2.751 6.644 1.00 95.56 483 SER A CA 1
ATOM 3792 C C . SER A 1 483 ? 3.346 3.202 5.590 1.00 95.56 483 SER A C 1
ATOM 3794 O O . SER A 1 483 ? 3.711 3.650 4.502 1.00 95.56 483 SER A O 1
ATOM 3796 N N . ASN A 1 484 ? 2.063 3.111 5.941 1.00 92.94 484 ASN A N 1
ATOM 3797 C CA . ASN A 1 484 ? 0.958 3.691 5.180 1.00 92.94 484 ASN A CA 1
ATOM 3798 C C . ASN A 1 484 ? 0.730 5.185 5.485 1.00 92.94 484 ASN A C 1
ATOM 3800 O O . ASN A 1 484 ? -0.192 5.780 4.933 1.00 92.94 484 ASN A O 1
ATOM 3804 N N . HIS A 1 485 ? 1.553 5.789 6.348 1.00 92.44 485 HIS A N 1
ATOM 3805 C CA . HIS A 1 485 ? 1.608 7.226 6.570 1.00 92.44 485 HIS A CA 1
ATOM 3806 C C . HIS A 1 485 ? 2.755 7.834 5.762 1.00 92.44 485 HIS A C 1
ATOM 3808 O O . HIS A 1 485 ? 3.935 7.557 5.995 1.00 92.44 485 HIS A O 1
ATOM 3814 N N . PHE A 1 486 ? 2.406 8.697 4.815 1.00 94.44 486 PHE A N 1
ATOM 3815 C CA . PHE A 1 486 ? 3.384 9.425 4.019 1.00 94.44 486 PHE A CA 1
ATOM 3816 C C . PHE A 1 486 ? 3.813 10.721 4.702 1.00 94.44 486 PHE A C 1
ATOM 3818 O O . PHE A 1 486 ? 3.047 11.348 5.439 1.00 94.44 486 PHE A O 1
ATOM 3825 N N . ILE A 1 487 ? 5.041 11.143 4.415 1.00 93.81 487 ILE A N 1
ATOM 3826 C CA . ILE A 1 487 ? 5.506 12.493 4.724 1.00 93.81 487 ILE A CA 1
ATOM 3827 C C . ILE A 1 487 ? 5.050 13.401 3.588 1.00 93.81 487 ILE A C 1
ATOM 3829 O O . ILE A 1 487 ? 5.469 13.197 2.449 1.00 93.81 487 ILE A O 1
ATOM 3833 N N . ASP A 1 488 ? 4.242 14.407 3.912 1.00 93.94 488 ASP A N 1
ATOM 3834 C CA . ASP A 1 488 ? 3.816 15.407 2.938 1.00 93.94 488 ASP A CA 1
ATOM 3835 C C . ASP A 1 488 ? 5.023 16.244 2.506 1.00 93.94 488 ASP A C 1
ATOM 3837 O O . ASP A 1 488 ? 5.590 17.021 3.286 1.00 93.94 488 ASP A O 1
ATOM 3841 N N . HIS A 1 489 ? 5.480 16.002 1.281 1.00 91.50 489 HIS A N 1
ATOM 3842 C CA . HIS A 1 489 ? 6.650 16.652 0.718 1.00 91.50 489 HIS A CA 1
ATOM 3843 C C . HIS A 1 489 ? 6.582 16.637 -0.821 1.00 91.50 489 HIS A C 1
ATOM 3845 O O . HIS A 1 489 ? 6.274 15.596 -1.405 1.00 91.50 489 HIS A O 1
ATOM 3851 N N . PRO A 1 490 ? 6.907 17.753 -1.508 1.00 87.25 490 PRO A N 1
ATOM 3852 C CA . PRO A 1 490 ? 6.822 17.841 -2.972 1.00 87.25 490 PRO A CA 1
ATOM 3853 C C . PRO A 1 490 ? 7.923 17.049 -3.691 1.00 87.25 490 PRO A C 1
ATOM 3855 O O . PRO A 1 490 ? 7.749 16.608 -4.824 1.00 87.25 490 PRO A O 1
ATOM 3858 N N . GLU A 1 491 ? 9.057 16.836 -3.028 1.00 91.00 491 GLU A N 1
ATOM 3859 C CA . GLU A 1 491 ? 10.176 16.058 -3.566 1.00 91.00 491 GLU A CA 1
ATOM 3860 C C . GLU A 1 491 ? 10.203 14.623 -3.007 1.00 91.00 491 GLU A C 1
ATOM 3862 O O . GLU A 1 491 ? 9.950 14.443 -1.806 1.00 91.00 491 GLU A O 1
ATOM 3867 N N . PRO A 1 492 ? 10.600 13.623 -3.817 1.00 92.56 492 PRO A N 1
ATOM 3868 C CA . PRO A 1 492 ? 10.799 12.252 -3.376 1.00 92.56 492 PRO A CA 1
ATOM 3869 C C . PRO A 1 492 ? 11.865 12.162 -2.280 1.00 92.56 492 PRO A C 1
ATOM 3871 O O . PRO A 1 492 ? 12.861 12.892 -2.251 1.00 92.56 492 PRO A O 1
ATOM 3874 N N . GLY A 1 493 ? 11.656 11.212 -1.378 1.00 93.38 493 GLY A N 1
ATOM 3875 C CA . GLY A 1 493 ? 12.512 10.977 -0.229 1.00 93.38 493 GLY A CA 1
ATOM 3876 C C . GLY A 1 493 ? 11.900 9.950 0.710 1.00 93.38 493 GLY A C 1
ATOM 3877 O O . GLY A 1 493 ? 10.838 9.381 0.442 1.00 93.38 493 GLY A O 1
ATOM 3878 N N . PHE A 1 494 ? 12.592 9.698 1.814 1.00 95.31 494 PHE A N 1
ATOM 3879 C CA . PHE A 1 494 ? 12.091 8.841 2.877 1.00 95.31 494 PHE A CA 1
ATOM 3880 C C . PHE A 1 494 ? 12.637 9.283 4.233 1.00 95.31 494 PHE A C 1
ATOM 3882 O O . PHE A 1 494 ? 13.708 9.881 4.316 1.00 95.31 494 PHE A O 1
ATOM 3889 N N . SER A 1 495 ? 11.936 8.928 5.305 1.00 94.00 495 SER A N 1
ATOM 3890 C CA . SER A 1 495 ? 12.493 8.888 6.657 1.00 94.00 495 SER A CA 1
ATOM 3891 C C . SER A 1 495 ? 12.564 7.451 7.152 1.00 94.00 495 SER A C 1
ATOM 3893 O O . SER A 1 495 ? 11.874 6.566 6.642 1.00 94.00 495 SER A O 1
ATOM 3895 N N . VAL A 1 496 ? 13.411 7.220 8.149 1.00 95.25 496 VAL A N 1
ATOM 3896 C CA . VAL A 1 496 ? 13.639 5.893 8.709 1.00 95.25 496 VAL A CA 1
ATOM 3897 C C . VAL A 1 496 ? 13.702 5.948 10.231 1.00 95.25 496 VAL A C 1
ATOM 3899 O O . VAL A 1 496 ? 14.401 6.780 10.809 1.00 95.25 496 VAL A O 1
ATOM 3902 N N . GLU A 1 497 ? 12.997 5.018 10.866 1.00 94.56 497 GLU A N 1
ATOM 3903 C CA . GLU A 1 497 ? 13.011 4.765 12.303 1.00 94.56 497 GLU A CA 1
ATOM 3904 C C . GLU A 1 497 ? 13.555 3.347 12.564 1.00 94.56 497 GLU A C 1
ATOM 3906 O O . GLU A 1 497 ? 12.978 2.371 12.079 1.00 94.56 497 GLU A O 1
ATOM 3911 N N . PRO A 1 498 ? 14.660 3.188 13.315 1.00 95.00 498 PRO A N 1
ATOM 3912 C CA . PRO A 1 498 ? 15.098 1.882 13.797 1.00 95.00 498 PRO A CA 1
ATOM 3913 C C . PRO A 1 498 ? 14.126 1.353 14.853 1.00 95.00 498 PRO A C 1
ATOM 3915 O O . PRO A 1 498 ? 13.904 1.996 15.877 1.00 95.00 498 PRO A O 1
ATOM 3918 N N . LEU A 1 499 ? 13.587 0.159 14.626 1.00 95.38 499 LEU A N 1
ATOM 3919 C CA . LEU A 1 499 ? 12.625 -0.488 15.524 1.00 95.38 499 LEU A CA 1
ATOM 3920 C C . LEU A 1 499 ? 13.281 -1.535 16.434 1.00 95.38 499 LEU A C 1
ATOM 3922 O O . LEU A 1 499 ? 12.644 -2.068 17.344 1.00 95.38 499 LEU A O 1
ATOM 3926 N N . ASP A 1 500 ? 14.552 -1.846 16.180 1.00 92.31 500 ASP A N 1
ATOM 3927 C CA . ASP A 1 500 ? 15.375 -2.712 17.008 1.00 92.31 500 ASP A CA 1
ATOM 3928 C C . ASP A 1 500 ? 16.817 -2.195 17.136 1.00 92.31 500 ASP A C 1
ATOM 3930 O O . ASP A 1 500 ? 17.248 -1.259 16.464 1.00 92.31 500 ASP A O 1
ATOM 3934 N N . ASN A 1 501 ? 17.590 -2.840 18.013 1.00 91.19 501 ASN A N 1
ATOM 3935 C CA . ASN A 1 501 ? 19.008 -2.526 18.216 1.00 91.19 501 ASN A CA 1
ATOM 3936 C C . ASN A 1 501 ? 19.946 -3.398 17.361 1.00 91.19 501 ASN A C 1
ATOM 3938 O O . ASN A 1 501 ? 21.174 -3.274 17.457 1.00 91.19 501 ASN A O 1
ATOM 3942 N N . THR A 1 502 ? 19.398 -4.318 16.562 1.00 92.19 502 THR A N 1
ATOM 3943 C CA . THR A 1 502 ? 20.191 -5.240 15.736 1.00 92.19 502 THR A CA 1
ATOM 3944 C C . THR A 1 502 ? 20.588 -4.603 14.405 1.00 92.19 502 THR A C 1
ATOM 3946 O O . THR A 1 502 ? 21.570 -5.027 13.789 1.00 92.19 502 THR A O 1
ATOM 3949 N N . GLY A 1 503 ? 19.879 -3.540 14.006 1.00 93.75 503 GLY A N 1
ATOM 3950 C CA . GLY A 1 503 ? 20.047 -2.879 12.718 1.00 93.75 503 GLY A CA 1
ATOM 3951 C C . GLY A 1 503 ? 19.408 -3.675 11.585 1.00 93.75 503 GLY A C 1
ATOM 3952 O O . GLY A 1 503 ? 19.902 -3.628 10.456 1.00 93.75 503 GLY A O 1
ATOM 3953 N N . ARG A 1 504 ? 18.367 -4.459 11.892 1.00 95.88 504 ARG A N 1
ATOM 3954 C CA . ARG A 1 504 ? 17.661 -5.296 10.916 1.00 95.88 504 ARG A CA 1
ATOM 3955 C C . ARG A 1 504 ? 16.210 -4.897 10.723 1.00 95.88 504 ARG A C 1
ATOM 3957 O O . ARG A 1 504 ? 15.703 -5.181 9.653 1.00 95.88 504 ARG A O 1
ATOM 3964 N N . LEU A 1 505 ? 15.560 -4.251 11.686 1.00 97.81 505 LEU A N 1
ATOM 3965 C CA . LEU A 1 505 ? 14.145 -3.900 11.587 1.00 97.81 505 LEU A CA 1
ATOM 3966 C C . LEU A 1 505 ? 13.956 -2.385 11.598 1.00 97.81 505 LEU A C 1
ATOM 3968 O O . LEU A 1 505 ? 14.359 -1.706 12.544 1.00 97.81 505 LEU A O 1
ATOM 3972 N N . PHE A 1 506 ? 13.325 -1.870 10.547 1.00 97.75 506 PHE A N 1
ATOM 3973 C CA . PHE A 1 506 ? 13.131 -0.440 10.333 1.00 97.75 506 PHE A CA 1
ATOM 3974 C C . PHE A 1 506 ? 11.704 -0.145 9.901 1.00 97.75 506 PHE A C 1
ATOM 3976 O O . PHE A 1 506 ? 11.134 -0.902 9.119 1.00 97.75 506 PHE A O 1
ATOM 3983 N N . GLN A 1 507 ? 11.164 0.982 10.349 1.00 97.69 507 GLN A N 1
ATOM 3984 C CA . GLN A 1 507 ? 9.980 1.592 9.759 1.00 97.69 507 GLN A CA 1
ATOM 3985 C C . GLN A 1 507 ? 10.411 2.691 8.797 1.00 97.69 507 GLN A C 1
ATOM 3987 O O . GLN A 1 507 ? 11.275 3.507 9.121 1.00 97.69 507 GLN A O 1
ATOM 3992 N N . ILE A 1 508 ? 9.808 2.701 7.612 1.00 97.81 508 ILE A N 1
ATOM 3993 C CA . ILE A 1 508 ? 10.107 3.638 6.536 1.00 97.81 508 ILE A CA 1
ATOM 3994 C C . ILE A 1 508 ? 8.852 4.444 6.215 1.00 97.81 508 ILE A C 1
ATOM 3996 O O . ILE A 1 508 ? 7.803 3.862 5.944 1.00 97.81 508 ILE A O 1
ATOM 4000 N N . HIS A 1 509 ? 8.976 5.770 6.187 1.00 96.88 509 HIS A N 1
ATOM 4001 C CA . HIS A 1 509 ? 7.924 6.663 5.695 1.00 96.88 509 HIS A CA 1
ATOM 4002 C C . HIS A 1 509 ? 8.398 7.298 4.395 1.00 96.88 509 HIS A C 1
ATOM 4004 O O . HIS A 1 509 ? 9.414 7.996 4.392 1.00 96.88 509 HIS A O 1
ATOM 4010 N N . LEU A 1 510 ? 7.690 7.045 3.297 1.00 96.31 510 LEU A N 1
ATOM 4011 C CA . LEU A 1 510 ? 7.994 7.651 2.002 1.00 96.31 510 LEU A CA 1
ATOM 4012 C C . LEU A 1 510 ? 7.406 9.061 1.917 1.00 96.31 510 LEU A C 1
ATOM 4014 O O . LEU A 1 510 ? 6.393 9.364 2.546 1.00 96.31 510 LEU A O 1
ATOM 4018 N N . HIS A 1 511 ? 8.054 9.917 1.138 1.00 95.56 511 HIS A N 1
ATOM 4019 C CA . HIS A 1 511 ? 7.525 11.229 0.795 1.00 95.56 511 HIS A CA 1
ATOM 4020 C C . HIS A 1 511 ? 6.488 11.094 -0.317 1.00 95.56 511 HIS A C 1
ATOM 4022 O O . HIS A 1 511 ? 6.799 10.533 -1.370 1.00 95.56 511 HIS A O 1
ATOM 4028 N N . VAL A 1 512 ? 5.288 11.616 -0.085 1.00 94.00 512 VAL A N 1
ATOM 4029 C CA . VAL A 1 512 ? 4.242 11.751 -1.102 1.00 94.00 512 VAL A CA 1
ATOM 4030 C C . VAL A 1 512 ? 3.498 13.045 -0.813 1.00 94.00 512 VAL A C 1
ATOM 4032 O O . VAL A 1 512 ? 3.063 13.255 0.318 1.00 94.00 512 VAL A O 1
ATOM 4035 N N . GLN A 1 513 ? 3.373 13.908 -1.815 1.00 91.31 513 GLN A N 1
ATOM 4036 C CA . GLN A 1 513 ? 2.653 15.170 -1.690 1.00 91.31 513 GLN A CA 1
ATOM 4037 C C . GLN A 1 513 ? 1.189 14.912 -1.303 1.00 91.31 513 GLN A C 1
ATOM 4039 O O . GLN A 1 513 ? 0.582 13.953 -1.777 1.00 91.31 513 GLN A O 1
ATOM 4044 N N . ASP A 1 514 ? 0.655 15.748 -0.413 1.00 88.75 514 ASP A N 1
ATOM 4045 C CA . ASP A 1 514 ? -0.707 15.680 0.135 1.00 88.75 514 ASP A CA 1
ATOM 4046 C C . ASP A 1 514 ? -0.992 14.439 1.009 1.00 88.75 514 ASP A C 1
ATOM 4048 O O . ASP A 1 514 ? -2.110 14.265 1.495 1.00 88.75 514 ASP A O 1
ATOM 4052 N N . SER A 1 515 ? 0.012 13.583 1.248 1.00 86.44 515 SER A N 1
ATOM 4053 C CA . SER A 1 515 ? -0.061 12.373 2.081 1.00 86.44 515 SER A CA 1
ATOM 4054 C C . SER A 1 515 ? -1.352 11.548 1.901 1.00 86.44 515 SER A C 1
ATOM 4056 O O . SER A 1 515 ? -2.108 11.366 2.862 1.00 86.44 515 SER A O 1
ATOM 4058 N N . PRO A 1 516 ? -1.625 11.011 0.695 1.00 85.94 516 PRO A N 1
ATOM 4059 C CA . PRO A 1 516 ? -2.879 10.324 0.405 1.00 85.94 516 PRO A CA 1
ATOM 4060 C C . PRO A 1 516 ? -3.071 9.069 1.268 1.00 85.94 516 PRO A C 1
ATOM 4062 O O . PRO A 1 516 ? -2.130 8.327 1.550 1.00 85.94 516 PRO A O 1
ATOM 4065 N N . ALA A 1 517 ? -4.319 8.785 1.648 1.00 86.50 517 ALA A N 1
ATOM 4066 C CA . ALA A 1 517 ? -4.665 7.544 2.332 1.00 86.50 517 ALA A CA 1
ATOM 4067 C C . ALA A 1 517 ? -4.693 6.367 1.346 1.00 86.50 517 ALA A C 1
ATOM 4069 O O . ALA A 1 517 ? -5.333 6.435 0.297 1.00 86.50 517 ALA A O 1
ATOM 4070 N N . ILE A 1 518 ? -4.070 5.247 1.720 1.00 87.69 518 ILE A N 1
ATOM 4071 C CA . ILE A 1 518 ? -3.906 4.101 0.812 1.00 87.69 518 ILE A CA 1
ATOM 4072 C C . ILE A 1 518 ? -5.192 3.300 0.551 1.00 87.69 518 ILE A C 1
ATOM 4074 O O . ILE A 1 518 ? -5.204 2.464 -0.345 1.00 87.69 518 ILE A O 1
ATOM 4078 N N . TYR A 1 519 ? -6.254 3.501 1.339 1.00 83.25 519 TYR A N 1
ATOM 4079 C CA . TYR A 1 519 ? -7.417 2.600 1.377 1.00 83.25 519 TYR A CA 1
ATOM 4080 C C . TYR A 1 519 ? -8.468 2.857 0.292 1.00 83.25 519 TYR A C 1
ATOM 4082 O O . TYR A 1 519 ? -9.254 1.968 -0.018 1.00 83.25 519 TYR A O 1
ATOM 4090 N N . HIS A 1 520 ? -8.525 4.066 -0.269 1.00 77.06 520 HIS A N 1
ATOM 4091 C CA . HIS A 1 520 ? -9.695 4.492 -1.049 1.00 77.06 520 HIS A CA 1
ATOM 4092 C C . HIS A 1 520 ? -9.439 4.584 -2.558 1.00 77.06 520 HIS A C 1
ATOM 4094 O O . HIS A 1 520 ? -10.372 4.441 -3.352 1.00 77.06 520 HIS A O 1
ATOM 4100 N N . ALA A 1 521 ? -8.188 4.787 -2.966 1.00 78.56 521 ALA A N 1
ATOM 4101 C CA . ALA A 1 521 ? -7.802 4.957 -4.362 1.00 78.56 521 ALA A CA 1
ATOM 4102 C C . ALA A 1 521 ? -6.391 4.419 -4.608 1.00 78.56 521 ALA A C 1
ATOM 4104 O O . ALA A 1 521 ? -5.598 4.330 -3.675 1.00 78.56 521 ALA A O 1
ATOM 4105 N N . SER A 1 522 ? -6.076 4.089 -5.860 1.00 84.00 522 SER A N 1
ATOM 4106 C CA . SER A 1 522 ? -4.701 3.807 -6.290 1.00 84.00 522 SER A CA 1
ATOM 4107 C C . SER A 1 522 ? -3.855 5.090 -6.282 1.00 84.00 522 SER A C 1
ATOM 4109 O O . SER A 1 522 ? -4.413 6.180 -6.438 1.00 84.00 522 SER A O 1
ATOM 4111 N N . PRO A 1 523 ? -2.516 4.996 -6.160 1.00 88.06 523 PRO A N 1
ATOM 4112 C CA . PRO A 1 523 ? -1.649 6.158 -6.331 1.00 88.06 523 PRO A CA 1
ATOM 4113 C C . PRO A 1 523 ? -1.776 6.702 -7.757 1.00 88.06 523 PRO A C 1
ATOM 4115 O O . PRO A 1 523 ? -1.692 5.939 -8.724 1.00 88.06 523 PRO A O 1
ATOM 4118 N N . ASP A 1 524 ? -1.936 8.017 -7.897 1.00 88.75 524 ASP A N 1
ATOM 4119 C CA . ASP A 1 524 ? -1.892 8.670 -9.204 1.00 88.75 524 ASP A CA 1
ATOM 4120 C C . ASP A 1 524 ? -0.461 8.725 -9.773 1.00 88.75 524 ASP A C 1
ATOM 4122 O O . ASP A 1 524 ? 0.514 8.357 -9.118 1.00 88.75 524 ASP A O 1
ATOM 4126 N N . ALA A 1 525 ? -0.310 9.202 -11.009 1.00 88.25 525 ALA A N 1
ATOM 4127 C CA . ALA A 1 525 ? 0.989 9.231 -11.681 1.00 88.25 525 ALA A CA 1
ATOM 4128 C C . ALA A 1 525 ? 2.053 10.081 -10.952 1.00 88.25 525 ALA A C 1
ATOM 4130 O O . ALA A 1 525 ? 3.244 9.775 -11.052 1.00 88.25 525 ALA A O 1
ATOM 4131 N N . ALA A 1 526 ? 1.651 11.137 -10.235 1.00 89.19 526 ALA A N 1
ATOM 4132 C CA . ALA A 1 526 ? 2.578 11.988 -9.494 1.00 89.19 526 ALA A CA 1
ATOM 4133 C C . ALA A 1 526 ? 3.052 11.278 -8.221 1.00 89.19 526 ALA A C 1
ATOM 4135 O O . ALA A 1 526 ? 4.261 11.159 -7.998 1.00 89.19 526 ALA A O 1
ATOM 4136 N N . ALA A 1 527 ? 2.119 10.707 -7.455 1.00 91.19 527 ALA A N 1
ATOM 4137 C CA . ALA A 1 527 ? 2.420 9.893 -6.285 1.00 91.19 527 ALA A CA 1
ATOM 4138 C C . ALA A 1 527 ? 3.287 8.680 -6.656 1.00 91.19 527 ALA A C 1
ATOM 4140 O O . ALA A 1 527 ? 4.289 8.408 -5.998 1.00 91.19 527 ALA A O 1
ATOM 4141 N N . GLN A 1 528 ? 2.978 7.987 -7.756 1.00 90.88 528 GLN A N 1
ATOM 4142 C CA . GLN A 1 528 ? 3.788 6.877 -8.271 1.00 90.88 528 GLN A CA 1
ATOM 4143 C C . GLN A 1 528 ? 5.233 7.298 -8.566 1.00 90.88 528 GLN A C 1
ATOM 4145 O O . GLN A 1 528 ? 6.174 6.577 -8.222 1.00 90.88 528 GLN A O 1
ATOM 4150 N N . ALA A 1 529 ? 5.433 8.465 -9.187 1.00 89.75 529 ALA A N 1
ATOM 4151 C CA . ALA A 1 529 ? 6.767 8.979 -9.479 1.00 89.75 529 ALA A CA 1
ATOM 4152 C C . ALA A 1 529 ? 7.548 9.310 -8.194 1.00 89.75 529 ALA A C 1
ATOM 4154 O O . ALA A 1 529 ? 8.725 8.956 -8.086 1.00 89.75 529 ALA A O 1
ATOM 4155 N N . GLN A 1 530 ? 6.894 9.924 -7.202 1.00 92.38 530 GLN A N 1
ATOM 4156 C CA . GLN A 1 530 ? 7.508 10.228 -5.905 1.00 92.38 530 GLN A CA 1
ATOM 4157 C C . GLN A 1 530 ? 7.866 8.961 -5.121 1.00 92.38 530 GLN A C 1
ATOM 4159 O O . GLN A 1 530 ? 8.993 8.834 -4.638 1.00 92.38 530 GLN A O 1
ATOM 4164 N N . LEU A 1 531 ? 6.948 7.992 -5.062 1.00 94.31 531 LEU A N 1
ATOM 4165 C CA . LEU A 1 531 ? 7.169 6.689 -4.435 1.00 94.31 531 LEU A CA 1
ATOM 4166 C C . LEU A 1 531 ? 8.364 5.974 -5.073 1.00 94.31 531 LEU A C 1
ATOM 4168 O O . LEU A 1 531 ? 9.264 5.524 -4.362 1.00 94.31 531 LEU A O 1
ATOM 4172 N N . ARG A 1 532 ? 8.430 5.936 -6.410 1.00 91.94 532 ARG A N 1
ATOM 4173 C CA . ARG A 1 532 ? 9.560 5.355 -7.149 1.00 91.94 532 ARG A CA 1
ATOM 4174 C C . ARG A 1 532 ? 10.878 6.054 -6.816 1.00 91.94 532 ARG A C 1
ATOM 4176 O O . ARG A 1 532 ? 11.868 5.378 -6.542 1.00 91.94 532 ARG A O 1
ATOM 4183 N N . GLY A 1 533 ? 10.891 7.387 -6.788 1.00 90.81 533 GLY A N 1
ATOM 4184 C CA . GLY A 1 533 ? 12.068 8.166 -6.399 1.00 90.81 533 GLY A CA 1
ATOM 4185 C C . GLY A 1 533 ? 12.528 7.858 -4.970 1.00 90.81 533 GLY A C 1
ATOM 4186 O O . GLY A 1 533 ? 13.709 7.592 -4.744 1.00 90.81 533 GLY A O 1
ATOM 4187 N N . GLY A 1 534 ? 11.594 7.806 -4.015 1.00 93.69 534 GLY A N 1
ATOM 4188 C CA . GLY A 1 534 ? 11.872 7.462 -2.619 1.00 93.69 534 GLY A CA 1
ATOM 4189 C C . GLY A 1 534 ? 12.439 6.049 -2.455 1.00 93.69 534 GLY A C 1
ATOM 4190 O O . GLY A 1 534 ? 13.420 5.858 -1.733 1.00 93.69 534 GLY A O 1
ATOM 4191 N N . ILE A 1 535 ? 11.897 5.068 -3.185 1.00 94.31 535 ILE A N 1
ATOM 4192 C CA . ILE A 1 535 ? 12.430 3.699 -3.209 1.00 94.31 535 ILE A CA 1
ATOM 4193 C C . ILE A 1 535 ? 13.821 3.642 -3.829 1.00 94.31 535 ILE A C 1
ATOM 4195 O O . ILE A 1 535 ? 14.690 2.964 -3.287 1.00 94.31 535 ILE A O 1
ATOM 4199 N N . GLY A 1 536 ? 14.084 4.390 -4.899 1.00 90.88 536 GLY A N 1
ATOM 4200 C CA . GLY A 1 536 ? 15.423 4.448 -5.478 1.00 90.88 536 GLY A CA 1
ATOM 4201 C C . GLY A 1 536 ? 16.478 4.958 -4.491 1.00 90.88 536 GLY A C 1
ATOM 4202 O O . GLY A 1 536 ? 17.576 4.405 -4.388 1.00 90.88 536 GLY A O 1
ATOM 4203 N N . MET A 1 537 ? 16.124 5.962 -3.682 1.00 90.44 537 MET A N 1
ATOM 4204 C CA . MET A 1 537 ? 16.981 6.458 -2.600 1.00 90.44 537 MET A CA 1
ATOM 4205 C C . MET A 1 537 ? 17.152 5.428 -1.477 1.00 90.44 537 MET A C 1
ATOM 4207 O O . MET A 1 537 ? 18.254 5.261 -0.947 1.00 90.44 537 MET A O 1
ATOM 4211 N N . LEU A 1 538 ? 16.077 4.724 -1.120 1.00 92.81 538 LEU A N 1
ATOM 4212 C CA . LEU A 1 538 ? 16.101 3.659 -0.121 1.00 92.81 538 LEU A CA 1
ATOM 4213 C C . LEU A 1 538 ? 17.004 2.500 -0.567 1.00 92.81 538 LEU A C 1
ATOM 4215 O O . LEU A 1 538 ? 17.816 2.017 0.220 1.00 92.81 538 LEU A O 1
ATOM 4219 N N . LEU A 1 539 ? 16.938 2.091 -1.834 1.00 90.44 539 LEU A N 1
ATOM 4220 C CA . LEU A 1 539 ? 17.801 1.059 -2.418 1.00 90.44 539 LEU A CA 1
ATOM 4221 C C . LEU A 1 539 ? 19.272 1.487 -2.444 1.00 90.44 539 LEU A C 1
ATOM 4223 O O . LEU A 1 539 ? 20.143 0.698 -2.070 1.00 90.44 539 LEU A O 1
ATOM 4227 N N . ALA A 1 540 ? 19.552 2.750 -2.778 1.00 86.56 540 ALA A N 1
ATOM 4228 C CA . ALA A 1 540 ? 20.910 3.292 -2.742 1.00 86.56 540 ALA A CA 1
ATOM 4229 C C . ALA A 1 540 ? 21.522 3.239 -1.327 1.00 86.56 540 ALA A C 1
ATOM 4231 O O . ALA A 1 540 ? 22.702 2.914 -1.163 1.00 86.56 540 ALA A O 1
ATOM 4232 N N . TRP A 1 541 ? 20.723 3.509 -0.287 1.00 88.75 541 TRP A N 1
ATOM 4233 C CA . TRP A 1 541 ? 21.170 3.389 1.104 1.00 88.75 541 TRP A CA 1
ATOM 4234 C C . TRP A 1 541 ? 21.331 1.929 1.545 1.00 88.75 541 TRP A C 1
ATOM 4236 O O . TRP A 1 541 ? 22.359 1.551 2.112 1.00 88.75 541 TRP A O 1
ATOM 4246 N N . THR A 1 542 ? 20.319 1.102 1.290 1.00 90.38 542 THR A N 1
ATOM 4247 C CA . THR A 1 542 ? 20.236 -0.266 1.824 1.00 90.38 542 THR A CA 1
ATOM 4248 C C . THR A 1 542 ? 21.144 -1.256 1.105 1.00 90.38 542 THR A C 1
ATOM 4250 O O . THR A 1 542 ? 21.542 -2.273 1.694 1.00 90.38 542 THR A O 1
ATOM 4253 N N . ARG A 1 543 ? 21.481 -0.955 -0.156 1.00 86.69 543 ARG A N 1
ATOM 4254 C CA . ARG A 1 543 ? 22.206 -1.832 -1.084 1.00 86.69 543 ARG A CA 1
ATOM 4255 C C . ARG A 1 543 ? 21.544 -3.207 -1.214 1.00 86.69 543 ARG A C 1
ATOM 4257 O O . ARG A 1 543 ? 22.238 -4.219 -1.330 1.00 86.69 543 ARG A O 1
ATOM 4264 N N . SER A 1 544 ? 20.215 -3.245 -1.124 1.00 87.50 544 SER A N 1
ATOM 4265 C CA . SER A 1 544 ? 19.419 -4.458 -1.308 1.00 87.50 544 SER A CA 1
ATOM 4266 C C . SER A 1 544 ? 19.542 -4.969 -2.744 1.00 87.50 544 SER A C 1
ATOM 4268 O O . SER A 1 544 ? 19.528 -4.187 -3.689 1.00 87.50 544 SER A O 1
ATOM 4270 N N . ARG A 1 545 ? 19.714 -6.287 -2.903 1.00 80.38 545 ARG A N 1
ATOM 4271 C CA . ARG A 1 545 ? 19.941 -6.941 -4.212 1.00 80.38 545 ARG A CA 1
ATOM 4272 C C . ARG A 1 545 ? 18.959 -8.069 -4.505 1.00 80.38 545 ARG A C 1
ATOM 4274 O O . ARG A 1 545 ? 18.573 -8.256 -5.655 1.00 80.38 545 ARG A O 1
ATOM 4281 N N . ALA A 1 546 ? 18.572 -8.799 -3.462 1.00 85.69 546 ALA A N 1
ATOM 4282 C CA . ALA A 1 546 ? 17.556 -9.835 -3.505 1.00 85.69 546 ALA A CA 1
ATOM 4283 C C . ALA A 1 546 ? 16.478 -9.493 -2.480 1.00 85.69 546 ALA A C 1
ATOM 4285 O O . ALA A 1 546 ? 16.740 -9.489 -1.275 1.00 85.69 546 ALA A O 1
ATOM 4286 N N . CYS A 1 547 ? 15.282 -9.177 -2.969 1.00 91.56 547 CYS A N 1
ATOM 4287 C CA . CYS A 1 547 ? 14.189 -8.698 -2.130 1.00 91.56 547 CYS A CA 1
ATOM 4288 C C . CYS A 1 547 ? 13.030 -9.703 -2.082 1.00 91.56 547 CYS A C 1
ATOM 4290 O O . CYS A 1 547 ? 12.866 -10.546 -2.969 1.00 91.56 547 CYS A O 1
ATOM 4292 N N . ALA A 1 548 ? 12.212 -9.600 -1.044 1.00 94.88 548 ALA A N 1
ATOM 4293 C CA . ALA A 1 548 ? 10.872 -10.160 -0.976 1.00 94.88 548 ALA A CA 1
ATOM 4294 C C . ALA A 1 548 ? 9.901 -9.024 -0.628 1.00 94.88 548 ALA A C 1
ATOM 4296 O O . ALA A 1 548 ? 10.029 -8.391 0.421 1.00 94.88 548 ALA A O 1
ATOM 4297 N N . SER A 1 549 ? 8.952 -8.757 -1.521 1.00 96.94 549 SER A N 1
ATOM 4298 C CA . SER A 1 549 ? 7.870 -7.794 -1.316 1.00 96.94 549 SER A CA 1
ATOM 4299 C C . SER A 1 549 ? 6.705 -8.518 -0.656 1.00 96.94 549 SER A C 1
ATOM 4301 O O . SER A 1 549 ? 5.957 -9.210 -1.341 1.00 96.94 549 SER A O 1
ATOM 4303 N N . LEU A 1 550 ? 6.549 -8.370 0.662 1.00 97.88 550 LEU A N 1
ATOM 4304 C CA . LEU A 1 550 ? 5.385 -8.867 1.396 1.00 97.88 550 LEU A CA 1
ATOM 4305 C C . LEU A 1 550 ? 4.298 -7.791 1.376 1.00 97.88 550 LEU A C 1
ATOM 4307 O O . LEU A 1 550 ? 4.331 -6.847 2.163 1.00 97.88 550 LEU A O 1
ATOM 4311 N N . ILE A 1 551 ? 3.371 -7.907 0.432 1.00 97.38 551 ILE A N 1
ATOM 4312 C CA . ILE A 1 551 ? 2.318 -6.929 0.176 1.00 97.38 551 ILE A CA 1
ATOM 4313 C C . ILE A 1 551 ? 1.089 -7.256 1.011 1.00 97.38 551 ILE A C 1
ATOM 4315 O O . ILE A 1 551 ? 0.630 -8.393 1.014 1.00 97.38 551 ILE A O 1
ATOM 4319 N N . GLN A 1 552 ? 0.544 -6.256 1.702 1.00 95.19 552 GLN A N 1
ATOM 4320 C CA . GLN A 1 552 ? -0.658 -6.402 2.530 1.00 95.19 552 GLN A CA 1
ATOM 4321 C C . GLN A 1 552 ? -1.820 -5.519 2.074 1.00 95.19 552 GLN A C 1
ATOM 4323 O O . GLN A 1 552 ? -2.931 -5.689 2.565 1.00 95.19 552 GLN A O 1
ATOM 4328 N N . HIS A 1 553 ? -1.586 -4.602 1.130 1.00 93.44 553 HIS A N 1
ATOM 4329 C CA . HIS A 1 553 ? -2.628 -3.759 0.549 1.00 93.44 553 HIS A CA 1
ATOM 4330 C C . HIS A 1 553 ? -2.390 -3.521 -0.958 1.00 93.44 553 HIS A C 1
ATOM 4332 O O . HIS A 1 553 ? -1.245 -3.246 -1.334 1.00 93.44 553 HIS A O 1
ATOM 4338 N N . PRO A 1 554 ? -3.431 -3.566 -1.821 1.00 91.81 554 PRO A N 1
ATOM 4339 C CA . PRO A 1 554 ? -3.288 -3.413 -3.278 1.00 91.81 554 PRO A CA 1
ATOM 4340 C C . PRO A 1 554 ? -2.663 -2.094 -3.746 1.00 91.81 554 PRO A C 1
ATOM 4342 O O . PRO A 1 554 ? -2.019 -2.071 -4.790 1.00 91.81 554 PRO A O 1
ATOM 4345 N N . TYR A 1 555 ? -2.796 -1.016 -2.962 1.00 91.94 555 TYR A N 1
ATOM 4346 C CA . TYR A 1 555 ? -2.169 0.292 -3.231 1.00 91.94 555 TYR A CA 1
ATOM 4347 C C . TYR A 1 555 ? -0.672 0.184 -3.553 1.00 91.94 555 TYR A C 1
ATOM 4349 O O . TYR A 1 555 ? -0.134 0.935 -4.362 1.00 91.94 555 TYR A O 1
ATOM 4357 N N . TRP A 1 556 ? 0.007 -0.767 -2.913 1.00 93.50 556 TRP A N 1
ATOM 4358 C CA . TRP A 1 556 ? 1.448 -0.923 -3.015 1.00 93.50 556 TRP A CA 1
ATOM 4359 C C . TRP A 1 556 ? 1.911 -1.711 -4.234 1.00 93.50 556 TRP A C 1
ATOM 4361 O O . TRP A 1 556 ? 3.116 -1.758 -4.454 1.00 93.50 556 TRP A O 1
ATOM 4371 N N . LEU A 1 557 ? 1.006 -2.326 -5.008 1.00 90.00 557 LEU A N 1
ATOM 4372 C CA . LEU A 1 557 ? 1.351 -3.258 -6.088 1.00 90.00 557 LEU A CA 1
ATOM 4373 C C . LEU A 1 557 ? 2.442 -2.701 -7.013 1.00 90.00 557 L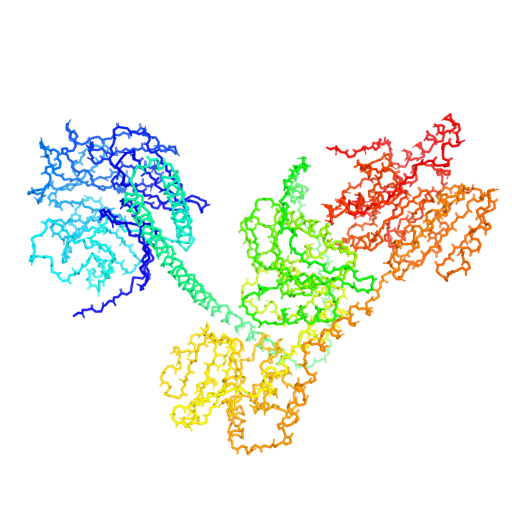EU A C 1
ATOM 4375 O O . LEU A 1 557 ? 3.489 -3.322 -7.167 1.00 90.00 557 LEU A O 1
ATOM 4379 N N . GLU A 1 558 ? 2.230 -1.511 -7.571 1.00 88.00 558 GLU A N 1
ATOM 4380 C CA . GLU A 1 558 ? 3.145 -0.928 -8.559 1.00 88.00 558 GLU A CA 1
ATOM 4381 C C . GLU A 1 558 ? 4.496 -0.537 -7.940 1.00 88.00 558 GLU A C 1
ATOM 4383 O O . GLU A 1 558 ? 5.552 -0.784 -8.518 1.00 88.00 558 GLU A O 1
ATOM 4388 N N . THR A 1 559 ? 4.488 0.019 -6.728 1.00 90.69 559 THR A N 1
ATOM 4389 C CA . THR A 1 559 ? 5.719 0.397 -6.013 1.00 90.69 559 THR A CA 1
ATOM 4390 C C . THR A 1 559 ? 6.491 -0.831 -5.530 1.00 90.69 559 THR A C 1
ATOM 4392 O O . THR A 1 559 ? 7.715 -0.823 -5.496 1.00 90.69 559 THR A O 1
ATOM 4395 N N . ALA A 1 560 ? 5.803 -1.915 -5.186 1.00 92.12 560 ALA A N 1
ATOM 4396 C CA . ALA A 1 560 ? 6.412 -3.162 -4.744 1.00 92.12 560 ALA A CA 1
ATOM 4397 C C . ALA A 1 560 ? 7.070 -3.960 -5.877 1.00 92.12 560 ALA A C 1
ATOM 4399 O O . ALA A 1 560 ? 7.856 -4.864 -5.583 1.00 92.12 560 ALA A O 1
ATOM 4400 N N . GLN A 1 561 ? 6.746 -3.632 -7.134 1.00 88.69 561 GLN A N 1
ATOM 4401 C CA . GLN A 1 561 ? 7.246 -4.275 -8.351 1.00 88.69 561 GLN A CA 1
ATOM 4402 C C . GLN A 1 561 ? 8.586 -3.715 -8.861 1.00 88.69 561 GLN A C 1
ATOM 4404 O O . GLN A 1 561 ? 9.129 -4.246 -9.832 1.00 88.69 561 GLN A O 1
ATOM 4409 N N . ILE A 1 562 ? 9.137 -2.665 -8.249 1.00 87.31 562 ILE A N 1
ATOM 4410 C CA . ILE A 1 562 ? 10.382 -2.025 -8.723 1.00 87.31 562 ILE A CA 1
ATOM 4411 C C . ILE A 1 562 ? 11.631 -2.462 -7.945 1.00 87.31 562 ILE A C 1
ATOM 4413 O O . ILE A 1 562 ? 12.727 -1.967 -8.207 1.00 87.31 562 ILE A O 1
ATOM 4417 N N . LEU A 1 563 ? 11.483 -3.338 -6.949 1.00 89.38 563 LEU A N 1
ATOM 4418 C CA . LEU A 1 563 ? 12.601 -3.816 -6.146 1.00 89.38 563 LEU A CA 1
ATOM 4419 C C . LEU A 1 563 ? 13.476 -4.812 -6.935 1.00 89.38 563 LEU A C 1
ATOM 4421 O O . LEU A 1 563 ? 12.988 -5.633 -7.717 1.00 89.38 563 LEU A O 1
ATOM 4425 N N . PRO A 1 564 ? 14.797 -4.810 -6.697 1.00 81.88 564 PRO A N 1
ATOM 4426 C CA . PRO A 1 564 ? 15.711 -5.689 -7.409 1.00 81.88 564 PRO A CA 1
ATOM 4427 C C . PRO A 1 564 ? 15.511 -7.154 -7.006 1.00 81.88 564 PRO A C 1
ATOM 4429 O O . PRO A 1 564 ? 15.403 -7.493 -5.820 1.00 81.88 564 PRO A O 1
ATOM 4432 N N . SER A 1 565 ? 15.495 -8.026 -8.018 1.00 80.19 565 SER A N 1
ATOM 4433 C CA . SER A 1 565 ? 15.368 -9.489 -7.899 1.00 80.19 565 SER A CA 1
ATOM 4434 C C . SER A 1 565 ? 14.260 -9.940 -6.935 1.00 80.19 565 SER A C 1
ATOM 4436 O O . SER A 1 565 ? 14.451 -10.866 -6.138 1.00 80.19 565 SER A O 1
ATOM 4438 N N . GLN A 1 566 ? 13.128 -9.236 -6.949 1.00 86.00 566 GLN A N 1
ATOM 4439 C CA . GLN A 1 566 ? 12.074 -9.407 -5.956 1.00 86.00 566 GLN A CA 1
ATOM 4440 C C . GLN A 1 566 ? 11.270 -10.702 -6.139 1.00 86.00 566 GLN A C 1
ATOM 4442 O O . GLN A 1 566 ? 11.082 -11.189 -7.254 1.00 86.00 566 GLN A O 1
ATOM 4447 N N . ARG A 1 567 ? 10.738 -11.212 -5.028 1.00 90.38 567 ARG A N 1
ATOM 4448 C CA . ARG A 1 567 ? 9.594 -12.133 -5.010 1.00 90.38 567 ARG A CA 1
ATOM 4449 C C . ARG A 1 567 ? 8.374 -11.384 -4.496 1.00 90.38 567 ARG A C 1
ATOM 4451 O O . ARG A 1 567 ? 8.447 -10.795 -3.417 1.00 90.38 567 ARG A O 1
ATOM 4458 N N . ILE A 1 568 ? 7.285 -11.390 -5.252 1.00 93.56 568 ILE A N 1
ATOM 4459 C CA . ILE A 1 568 ? 6.027 -10.745 -4.878 1.00 93.56 568 ILE A CA 1
ATOM 4460 C C . ILE A 1 568 ? 5.198 -11.737 -4.075 1.00 93.56 568 ILE A C 1
ATOM 4462 O O . ILE A 1 568 ? 4.759 -12.763 -4.589 1.00 93.56 568 ILE A O 1
ATOM 4466 N N . VAL A 1 569 ? 4.974 -11.417 -2.808 1.00 97.12 569 VAL A N 1
ATOM 4467 C CA . VAL A 1 569 ? 4.184 -12.225 -1.887 1.00 97.12 569 VAL A CA 1
ATOM 4468 C C . VAL A 1 569 ? 2.990 -11.403 -1.452 1.00 97.12 569 VAL A C 1
ATOM 4470 O O . VAL A 1 569 ? 3.167 -10.349 -0.848 1.00 97.12 569 VAL A O 1
ATOM 4473 N N . TYR A 1 570 ? 1.779 -11.868 -1.735 1.00 97.38 570 TYR A N 1
ATOM 4474 C CA . TYR A 1 570 ? 0.574 -11.194 -1.262 1.00 97.38 570 TYR A CA 1
ATOM 4475 C C . TYR A 1 570 ? 0.048 -11.880 0.001 1.00 97.38 570 TYR A C 1
ATOM 4477 O O . TYR A 1 570 ? -0.359 -13.035 -0.061 1.00 97.38 570 TYR A O 1
ATOM 4485 N N . ASP A 1 571 ? 0.064 -11.187 1.142 1.00 96.56 571 ASP A N 1
ATOM 4486 C CA . ASP A 1 571 ? -0.537 -11.638 2.405 1.00 96.56 571 ASP A CA 1
ATOM 4487 C C . ASP A 1 571 ? -2.006 -11.195 2.442 1.00 96.56 571 ASP A C 1
ATOM 4489 O O . ASP A 1 571 ? -2.360 -10.140 2.970 1.00 96.56 571 ASP A O 1
ATOM 4493 N N . CYS A 1 572 ? -2.866 -12.004 1.821 1.00 93.25 572 CYS A N 1
ATOM 4494 C CA . CYS A 1 572 ? -4.312 -11.823 1.798 1.00 93.25 572 CYS A CA 1
ATOM 4495 C C . CYS A 1 572 ? -4.900 -12.255 3.151 1.00 93.25 572 CYS A C 1
ATOM 4497 O O . CYS A 1 572 ? -5.247 -13.418 3.385 1.00 93.25 572 CYS A O 1
ATOM 4499 N N . MET A 1 573 ? -4.945 -11.298 4.077 1.00 88.56 573 MET A N 1
ATOM 4500 C CA . MET A 1 573 ? -5.353 -11.530 5.465 1.00 88.56 573 MET A CA 1
ATOM 4501 C C . MET A 1 573 ? -6.867 -11.567 5.654 1.00 88.56 573 MET A C 1
ATOM 4503 O O . MET A 1 573 ? -7.346 -12.299 6.519 1.00 88.56 573 MET A O 1
ATOM 4507 N N . ASP A 1 574 ? -7.585 -10.802 4.836 1.00 81.12 574 ASP A N 1
ATOM 4508 C CA . ASP A 1 574 ? -9.023 -10.585 4.906 1.00 81.12 574 ASP A CA 1
ATOM 4509 C C . ASP A 1 574 ? -9.610 -10.507 3.491 1.00 81.12 574 ASP A C 1
ATOM 4511 O O . ASP A 1 574 ? -8.901 -10.316 2.503 1.00 81.12 574 ASP A O 1
ATOM 4515 N N . HIS A 1 575 ? -10.931 -10.641 3.388 1.00 78.38 575 HIS A N 1
ATOM 4516 C CA . HIS A 1 575 ? -11.646 -10.449 2.130 1.00 78.38 575 HIS A CA 1
ATOM 4517 C C . HIS A 1 575 ? -11.892 -8.950 1.902 1.00 78.38 575 HIS A C 1
ATOM 4519 O O . HIS A 1 575 ? -12.862 -8.411 2.443 1.00 78.38 575 HIS A O 1
ATOM 4525 N N . HIS A 1 576 ? -11.049 -8.276 1.104 1.00 72.12 576 HIS A N 1
ATOM 4526 C CA . HIS A 1 576 ? -11.169 -6.825 0.902 1.00 72.12 576 HIS A CA 1
ATOM 4527 C C . HIS A 1 576 ? -12.546 -6.450 0.329 1.00 72.12 576 HIS A C 1
ATOM 4529 O O . HIS A 1 576 ? -13.200 -5.552 0.851 1.00 72.12 576 HIS A O 1
ATOM 4535 N N . GLY A 1 577 ? -13.090 -7.209 -0.628 1.00 59.62 577 GLY A N 1
ATOM 4536 C CA . GLY A 1 577 ? -14.460 -7.008 -1.138 1.00 59.62 577 GLY A CA 1
ATOM 4537 C C . GLY A 1 577 ? -15.588 -7.102 -0.093 1.00 59.62 577 GLY A C 1
ATOM 4538 O O . GLY A 1 577 ? -16.744 -6.838 -0.413 1.00 59.62 577 GLY A O 1
ATOM 4539 N N . GLY A 1 578 ? -15.285 -7.507 1.145 1.00 51.66 578 GLY A N 1
ATOM 4540 C CA . GLY A 1 578 ? -16.213 -7.533 2.274 1.00 51.66 578 GLY A CA 1
ATOM 4541 C C . GLY A 1 578 ? -16.282 -6.229 3.074 1.00 51.66 578 GLY A C 1
ATOM 4542 O O . GLY A 1 578 ? -17.216 -6.087 3.861 1.00 51.66 578 GLY A O 1
ATOM 4543 N N . PHE A 1 579 ? -15.340 -5.298 2.886 1.00 59.53 579 PHE A N 1
ATOM 4544 C CA . PHE A 1 579 ? -15.374 -3.971 3.507 1.00 59.53 579 PHE A CA 1
ATOM 4545 C C . PHE A 1 579 ? -16.163 -2.997 2.627 1.00 59.53 579 PHE A C 1
ATOM 4547 O O . PHE A 1 579 ? -15.949 -2.925 1.417 1.00 59.53 579 PHE A O 1
ATOM 4554 N N . ALA A 1 580 ? -17.081 -2.243 3.235 1.00 47.69 580 ALA A N 1
ATOM 4555 C CA . ALA A 1 580 ? -18.037 -1.396 2.517 1.00 47.69 580 ALA A CA 1
ATOM 4556 C C . ALA A 1 580 ? -17.408 -0.188 1.788 1.00 47.69 580 ALA A C 1
ATOM 4558 O O . ALA A 1 580 ? -18.058 0.388 0.918 1.00 47.69 580 ALA A O 1
ATOM 4559 N N . ASP A 1 581 ? -16.162 0.168 2.118 1.00 60.44 581 ASP A N 1
ATOM 4560 C CA . ASP A 1 581 ? -15.495 1.402 1.677 1.00 60.44 581 ASP A CA 1
ATOM 4561 C C . ASP A 1 581 ? -14.511 1.204 0.505 1.00 60.44 581 ASP A C 1
ATOM 4563 O O . ASP A 1 581 ? -13.857 2.160 0.082 1.00 60.44 581 ASP A O 1
ATOM 4567 N N . ASN A 1 582 ? -14.382 -0.019 -0.026 1.00 66.25 582 ASN A N 1
ATOM 4568 C CA . ASN A 1 582 ? -13.447 -0.308 -1.116 1.00 66.25 582 ASN A CA 1
ATOM 4569 C C . ASN A 1 582 ? -13.996 0.129 -2.479 1.00 66.25 582 ASN A C 1
ATOM 4571 O O . ASN A 1 582 ? -15.108 -0.232 -2.869 1.00 66.25 582 ASN A O 1
ATOM 4575 N N . SER A 1 583 ? -13.188 0.878 -3.232 1.00 73.81 583 SER A N 1
ATOM 4576 C CA . SER A 1 583 ? -13.517 1.272 -4.602 1.00 73.81 583 SER A CA 1
ATOM 4577 C C . SER A 1 583 ? -13.372 0.097 -5.579 1.00 73.81 583 SER A C 1
ATOM 4579 O O . SER A 1 583 ? -12.590 -0.831 -5.358 1.00 73.81 583 SER A O 1
ATOM 4581 N N . GLU A 1 584 ? -14.103 0.139 -6.702 1.00 79.19 584 GLU A N 1
ATOM 4582 C CA . GLU A 1 584 ? -13.985 -0.875 -7.767 1.00 79.19 584 GLU A CA 1
ATOM 4583 C C . GLU A 1 584 ? -12.544 -1.001 -8.290 1.00 79.19 584 GLU A C 1
ATOM 4585 O O . GLU A 1 584 ? -12.106 -2.086 -8.672 1.00 79.19 584 GLU A O 1
ATOM 4590 N N . GLU A 1 585 ? -11.799 0.104 -8.276 1.00 80.81 585 GLU A N 1
ATOM 4591 C CA . GLU A 1 585 ? -10.403 0.153 -8.694 1.00 80.81 585 GLU A CA 1
ATOM 4592 C C . GLU A 1 585 ? -9.488 -0.628 -7.742 1.00 80.81 585 GLU A C 1
ATOM 4594 O O . GLU A 1 585 ? -8.712 -1.466 -8.200 1.00 80.81 585 GLU A O 1
ATOM 4599 N N . VAL A 1 586 ? -9.626 -0.435 -6.423 1.00 81.25 586 VAL A N 1
ATOM 4600 C CA . VAL A 1 586 ? -8.845 -1.174 -5.414 1.00 81.25 586 VAL A CA 1
ATOM 4601 C C . VAL A 1 586 ? -9.110 -2.680 -5.512 1.00 81.25 586 VAL A C 1
ATOM 4603 O O . VAL A 1 586 ? -8.170 -3.470 -5.455 1.00 81.25 586 VAL A O 1
ATOM 4606 N N . LEU A 1 587 ? -10.361 -3.089 -5.752 1.00 84.44 587 LEU A N 1
ATOM 4607 C CA . LEU A 1 587 ? -10.711 -4.502 -5.957 1.00 84.44 587 LEU A CA 1
ATOM 4608 C C . LEU A 1 587 ? -10.136 -5.066 -7.264 1.00 84.44 587 LEU A C 1
ATOM 4610 O O . LEU A 1 587 ? -9.683 -6.209 -7.309 1.00 84.44 587 LEU A O 1
ATOM 4614 N N . ALA A 1 588 ? -10.116 -4.276 -8.341 1.00 86.31 588 ALA A N 1
ATOM 4615 C CA . ALA A 1 588 ? -9.478 -4.688 -9.589 1.00 86.31 588 ALA A CA 1
ATOM 4616 C C . ALA A 1 588 ? -7.965 -4.902 -9.406 1.00 86.31 588 ALA A C 1
ATOM 4618 O O . ALA A 1 588 ? -7.428 -5.898 -9.897 1.00 86.31 588 ALA A O 1
ATOM 4619 N N . ARG A 1 589 ? -7.299 -4.010 -8.661 1.00 87.62 589 ARG A N 1
ATOM 4620 C CA . ARG A 1 589 ? -5.879 -4.127 -8.291 1.00 87.62 589 ARG A CA 1
ATOM 4621 C C . ARG A 1 589 ? -5.620 -5.316 -7.366 1.00 87.62 589 ARG A C 1
ATOM 4623 O O . ARG A 1 589 ? -4.613 -5.996 -7.526 1.00 87.62 589 ARG A O 1
ATOM 4630 N N . GLU A 1 590 ? -6.525 -5.616 -6.436 1.00 90.81 590 GLU A N 1
ATOM 4631 C CA . GLU A 1 590 ? -6.422 -6.812 -5.594 1.00 90.81 590 GLU A CA 1
ATOM 4632 C C . GLU A 1 590 ? -6.466 -8.092 -6.438 1.00 90.81 590 GLU A C 1
ATOM 4634 O O . GLU A 1 590 ? -5.626 -8.969 -6.265 1.00 90.81 590 GLU A O 1
ATOM 4639 N N . HIS A 1 591 ? -7.395 -8.197 -7.392 1.00 91.00 591 HIS A N 1
ATOM 4640 C CA . HIS A 1 591 ? -7.477 -9.363 -8.276 1.00 91.00 591 HIS A CA 1
ATOM 4641 C C . HIS A 1 591 ? -6.244 -9.526 -9.175 1.00 91.00 591 HIS A C 1
ATOM 4643 O O . HIS A 1 591 ? -5.873 -10.653 -9.508 1.00 91.00 591 HIS A O 1
ATOM 4649 N N . GLU A 1 592 ? -5.634 -8.420 -9.599 1.00 90.25 592 GLU A N 1
ATOM 4650 C CA . GLU A 1 592 ? -4.347 -8.419 -10.299 1.00 90.25 592 GLU A CA 1
ATOM 4651 C C . GLU A 1 592 ? -3.240 -8.941 -9.383 1.00 90.25 592 GLU A C 1
ATOM 4653 O O . GLU A 1 592 ? -2.585 -9.925 -9.711 1.00 90.25 592 GLU A O 1
ATOM 4658 N N . LEU A 1 593 ? -3.127 -8.390 -8.175 1.00 91.56 593 LEU A N 1
ATOM 4659 C CA . LEU A 1 593 ? -2.154 -8.829 -7.181 1.00 91.56 593 LEU A CA 1
ATOM 4660 C C . LEU A 1 593 ? -2.328 -10.309 -6.795 1.00 91.56 593 LEU A C 1
ATOM 4662 O O . LEU A 1 593 ? -1.342 -11.034 -6.694 1.00 91.56 593 LEU A O 1
ATOM 4666 N N . MET A 1 594 ? -3.562 -10.796 -6.632 1.00 93.31 594 MET A N 1
ATOM 4667 C CA . MET A 1 594 ? -3.834 -12.214 -6.382 1.00 93.31 594 MET A CA 1
ATOM 4668 C C . MET A 1 594 ? -3.328 -13.097 -7.522 1.00 93.31 594 MET A C 1
ATOM 4670 O O . MET A 1 594 ? -2.760 -14.154 -7.257 1.00 93.31 594 MET A O 1
ATOM 4674 N N . ARG A 1 595 ? -3.537 -12.681 -8.775 1.00 91.19 595 ARG A N 1
ATOM 4675 C CA . ARG A 1 595 ? -3.149 -13.441 -9.970 1.00 91.19 595 ARG A CA 1
ATOM 4676 C C . ARG A 1 595 ? -1.638 -13.439 -10.193 1.00 91.19 595 ARG A C 1
ATOM 4678 O O . ARG A 1 595 ? -1.087 -14.483 -10.532 1.00 91.19 595 ARG A O 1
ATOM 4685 N N . ASP A 1 596 ? -1.002 -12.293 -9.977 1.00 88.00 596 ASP A N 1
ATOM 4686 C CA . ASP A 1 596 ? 0.365 -12.036 -10.432 1.00 88.00 596 ASP A CA 1
ATOM 4687 C C . ASP A 1 596 ? 1.417 -12.224 -9.329 1.00 88.00 596 ASP A C 1
ATOM 4689 O O . ASP A 1 596 ? 2.612 -12.296 -9.628 1.00 88.00 596 ASP A O 1
ATOM 4693 N N . ALA A 1 597 ? 1.001 -12.347 -8.061 1.00 93.25 597 ALA A N 1
ATOM 4694 C CA . ALA A 1 597 ? 1.906 -12.696 -6.970 1.00 93.25 597 ALA A CA 1
ATOM 4695 C C . ALA A 1 597 ? 2.633 -14.024 -7.245 1.00 93.25 597 ALA A C 1
ATOM 4697 O O . ALA A 1 597 ? 2.037 -15.009 -7.686 1.00 93.25 597 ALA A O 1
ATOM 4698 N N . ASP A 1 598 ? 3.924 -14.079 -6.916 1.00 92.88 598 ASP A N 1
ATOM 4699 C CA . ASP A 1 598 ? 4.688 -15.326 -6.949 1.00 92.88 598 ASP A CA 1
ATOM 4700 C C . ASP A 1 598 ? 4.176 -16.319 -5.897 1.00 92.88 598 ASP A C 1
ATOM 4702 O O . ASP A 1 598 ? 4.141 -17.524 -6.140 1.00 92.88 598 ASP A O 1
ATOM 4706 N N . LEU A 1 599 ? 3.764 -15.802 -4.734 1.00 95.75 599 LEU A N 1
ATOM 4707 C CA . LEU A 1 599 ? 3.150 -16.572 -3.658 1.00 95.75 599 LEU A CA 1
ATOM 4708 C C . LEU A 1 599 ? 1.955 -15.818 -3.069 1.00 95.75 599 LEU A C 1
ATOM 4710 O O . LEU A 1 599 ? 2.094 -14.709 -2.553 1.00 95.75 599 LEU A O 1
ATOM 4714 N N . LEU A 1 600 ? 0.787 -16.456 -3.089 1.00 96.81 600 LEU A N 1
ATOM 4715 C CA . LEU A 1 600 ? -0.420 -15.949 -2.445 1.00 96.81 600 LEU A CA 1
ATOM 4716 C C . LEU A 1 600 ? -0.597 -16.585 -1.061 1.00 96.81 600 LEU A C 1
ATOM 4718 O O . LEU A 1 600 ? -0.922 -17.766 -0.936 1.00 96.81 600 LEU A O 1
ATOM 4722 N N . VAL A 1 601 ? -0.383 -15.807 -0.009 1.00 97.38 601 VAL A N 1
ATOM 4723 C CA . VAL A 1 601 ? -0.568 -16.229 1.379 1.00 97.38 601 VAL A CA 1
ATOM 4724 C C . VAL A 1 601 ? -1.977 -15.874 1.836 1.00 97.38 601 VAL A C 1
ATOM 4726 O O . VAL A 1 601 ? -2.453 -14.769 1.606 1.00 97.38 601 VAL A O 1
ATOM 4729 N N . VAL A 1 602 ? -2.649 -16.817 2.491 1.00 95.88 602 VAL A N 1
ATOM 4730 C CA . VAL A 1 602 ? -4.014 -16.651 3.010 1.00 95.88 602 VAL A CA 1
ATOM 4731 C C . VAL A 1 602 ? -4.119 -17.127 4.452 1.00 95.88 602 VAL A C 1
ATOM 4733 O O . VAL A 1 602 ? -3.360 -17.996 4.888 1.00 95.88 602 VAL A O 1
ATOM 4736 N N . THR A 1 603 ? -5.084 -16.585 5.193 1.00 94.56 603 THR A N 1
ATOM 4737 C CA . THR A 1 603 ? -5.222 -16.827 6.640 1.00 94.56 603 THR A CA 1
ATOM 4738 C C . THR A 1 603 ? -6.340 -17.796 7.021 1.00 94.56 603 THR A C 1
ATOM 4740 O O . THR A 1 603 ? -6.330 -18.270 8.155 1.00 94.56 603 THR A O 1
ATOM 4743 N N . SER A 1 604 ? -7.283 -18.105 6.124 1.00 93.00 604 SER A N 1
ATOM 4744 C CA . SER A 1 604 ? -8.444 -18.960 6.415 1.00 93.00 604 SER A CA 1
ATOM 4745 C C . SER A 1 604 ? -8.806 -19.903 5.273 1.00 93.00 604 SER A C 1
ATOM 4747 O O . SER A 1 604 ? -8.510 -19.642 4.103 1.00 93.00 604 SER A O 1
ATOM 4749 N N . ASP A 1 605 ? -9.491 -21.003 5.601 1.00 91.38 605 ASP A N 1
ATOM 4750 C CA . ASP A 1 605 ? -9.902 -22.014 4.612 1.00 91.38 605 ASP A CA 1
ATOM 4751 C C . ASP A 1 605 ? -10.777 -21.428 3.493 1.00 91.38 605 ASP A C 1
ATOM 4753 O O . ASP A 1 605 ? -10.670 -21.836 2.333 1.00 91.38 605 ASP A O 1
ATOM 4757 N N . TRP A 1 606 ? -11.627 -20.452 3.826 1.00 89.12 606 TRP A N 1
ATOM 4758 C CA . TRP A 1 606 ? -12.466 -19.768 2.846 1.00 89.12 606 TRP A CA 1
ATOM 4759 C C . TRP A 1 606 ? -11.620 -18.944 1.869 1.00 89.12 606 TRP A C 1
ATOM 4761 O O . TRP A 1 606 ? -11.759 -19.113 0.656 1.00 89.12 606 TRP A O 1
ATOM 4771 N N . LEU A 1 607 ? -10.683 -18.135 2.383 1.00 91.12 607 LEU A N 1
ATOM 4772 C CA . LEU A 1 607 ? -9.760 -17.361 1.548 1.00 91.12 607 LEU A CA 1
ATOM 4773 C C . LEU A 1 607 ? -8.901 -18.278 0.681 1.00 91.12 607 LEU A C 1
ATOM 4775 O O . LEU A 1 607 ? -8.687 -17.984 -0.485 1.00 91.12 607 LEU A O 1
ATOM 4779 N N . HIS A 1 608 ? -8.473 -19.430 1.193 1.00 93.00 608 HIS A N 1
ATOM 4780 C CA . HIS A 1 608 ? -7.707 -20.400 0.413 1.00 93.00 608 HIS A CA 1
ATOM 4781 C C . HIS A 1 608 ? -8.480 -20.997 -0.767 1.00 93.00 608 HIS A C 1
ATOM 4783 O O . HIS A 1 608 ? -7.889 -21.280 -1.816 1.00 93.00 608 HIS A O 1
ATOM 4789 N N . ALA A 1 609 ? -9.790 -21.199 -0.621 1.00 90.56 609 ALA A N 1
ATOM 4790 C CA . ALA A 1 609 ? -10.644 -21.615 -1.727 1.00 90.56 609 ALA A CA 1
ATOM 4791 C C . ALA A 1 609 ? -10.851 -20.478 -2.740 1.00 90.56 609 ALA A C 1
ATOM 4793 O O . ALA A 1 609 ? -10.792 -20.724 -3.945 1.00 90.56 609 ALA A O 1
ATOM 4794 N N . GLU A 1 610 ? -11.051 -19.247 -2.262 1.00 87.56 610 GLU A N 1
ATOM 4795 C CA . GLU A 1 610 ? -11.255 -18.065 -3.106 1.00 87.56 610 GLU A CA 1
ATOM 4796 C C . GLU A 1 610 ? -9.994 -17.712 -3.908 1.00 87.56 610 GLU A C 1
ATOM 4798 O O . GLU A 1 610 ? -10.022 -17.678 -5.137 1.00 87.56 610 GLU A O 1
ATOM 4803 N N . ALA A 1 611 ? -8.861 -17.577 -3.221 1.00 89.50 611 ALA A N 1
ATOM 4804 C CA . ALA A 1 611 ? -7.529 -17.358 -3.778 1.00 89.50 611 ALA A CA 1
ATOM 4805 C C . ALA A 1 611 ? -7.149 -18.401 -4.841 1.00 89.50 611 ALA A C 1
ATOM 4807 O O . ALA A 1 611 ? -6.529 -18.075 -5.853 1.00 89.50 611 ALA A O 1
ATOM 4808 N N . GLY A 1 612 ? -7.568 -19.658 -4.650 1.00 91.31 612 GLY A N 1
ATOM 4809 C CA . GLY A 1 612 ? -7.313 -20.752 -5.589 1.00 91.31 612 GLY A CA 1
ATOM 4810 C C . GLY A 1 612 ? -7.945 -20.577 -6.971 1.00 91.31 612 GLY A C 1
ATOM 4811 O O . GLY A 1 612 ? -7.562 -21.292 -7.895 1.00 91.31 612 GLY A O 1
ATOM 4812 N N . LYS A 1 613 ? -8.886 -19.637 -7.135 1.00 92.25 613 LYS A N 1
ATOM 4813 C CA . LYS A 1 613 ? -9.444 -19.261 -8.443 1.00 92.25 613 LYS A CA 1
ATOM 4814 C C . LYS A 1 613 ? -8.497 -18.373 -9.254 1.00 92.25 613 LYS A C 1
ATOM 4816 O O . LYS A 1 613 ? -8.618 -18.343 -10.476 1.00 92.25 613 LYS A O 1
ATOM 4821 N N . TYR A 1 614 ? -7.590 -17.664 -8.582 1.00 92.06 614 TYR A N 1
ATOM 4822 C CA . TYR A 1 614 ? -6.680 -16.691 -9.185 1.00 92.06 614 TYR A CA 1
ATOM 4823 C C . TYR A 1 614 ? -5.267 -17.243 -9.331 1.00 92.06 614 TYR A C 1
ATOM 4825 O O . TYR A 1 614 ? -4.648 -17.044 -10.372 1.00 92.06 614 TYR A O 1
ATOM 4833 N N . ASN A 1 615 ? -4.773 -17.955 -8.312 1.00 92.88 615 ASN A N 1
ATOM 4834 C CA . ASN A 1 615 ? -3.383 -18.389 -8.269 1.00 92.88 615 ASN A CA 1
ATOM 4835 C C . ASN A 1 615 ? -3.228 -19.793 -7.683 1.00 92.88 615 ASN A C 1
ATOM 4837 O O . ASN A 1 615 ? -3.742 -20.138 -6.612 1.00 92.88 615 ASN A O 1
ATOM 4841 N N . THR A 1 616 ? -2.499 -20.631 -8.415 1.00 91.12 616 THR A N 1
ATOM 4842 C CA . THR A 1 616 ? -2.197 -22.000 -8.002 1.00 91.12 616 THR A CA 1
ATOM 4843 C C . THR A 1 616 ? -1.097 -22.055 -6.946 1.00 91.12 616 THR A C 1
ATOM 4845 O O . THR A 1 616 ? -1.129 -22.961 -6.115 1.00 91.12 616 THR A O 1
ATOM 4848 N N . HIS A 1 617 ? -0.174 -21.089 -6.941 1.00 93.50 617 HIS A N 1
ATOM 4849 C CA . HIS A 1 617 ? 0.908 -20.957 -5.964 1.00 93.50 617 HIS A CA 1
ATOM 4850 C C . HIS A 1 617 ? 0.406 -20.186 -4.744 1.00 93.50 617 HIS A C 1
ATOM 4852 O O . HIS A 1 617 ? 0.648 -18.992 -4.574 1.00 93.50 617 HIS A O 1
ATOM 4858 N N . ARG A 1 618 ? -0.349 -20.885 -3.896 1.00 95.06 618 ARG A N 1
ATOM 4859 C CA . ARG A 1 618 ? -0.912 -20.320 -2.669 1.00 95.06 618 ARG A CA 1
ATOM 4860 C C . ARG A 1 618 ? -0.588 -21.169 -1.452 1.00 95.06 618 ARG A C 1
ATOM 4862 O O . ARG A 1 618 ? -0.496 -22.392 -1.554 1.00 95.06 618 ARG A O 1
ATOM 4869 N N . MET A 1 619 ? -0.467 -20.519 -0.302 1.00 95.50 619 MET A N 1
ATOM 4870 C CA . MET A 1 619 ? -0.129 -21.153 0.965 1.00 95.50 619 MET A CA 1
ATOM 4871 C C . MET A 1 619 ? -1.034 -20.653 2.089 1.00 95.50 619 MET A C 1
ATOM 4873 O O . MET A 1 619 ? -1.328 -19.466 2.201 1.00 95.50 619 MET A O 1
ATOM 4877 N N . MET A 1 620 ? -1.444 -21.574 2.956 1.00 95.44 620 MET A N 1
ATOM 4878 C CA . MET A 1 620 ? -2.134 -21.244 4.196 1.00 95.44 620 MET A CA 1
ATOM 4879 C C . MET A 1 620 ? -1.122 -20.847 5.273 1.00 95.44 620 MET A C 1
ATOM 4881 O O . MET A 1 620 ? -0.375 -21.699 5.748 1.00 95.44 620 MET A O 1
ATOM 4885 N N . ILE A 1 621 ? -1.150 -19.592 5.718 1.00 96.44 621 ILE A N 1
ATOM 4886 C CA . ILE A 1 621 ? -0.408 -19.123 6.893 1.00 96.44 621 ILE A CA 1
ATOM 4887 C C . ILE A 1 621 ? -1.392 -18.405 7.810 1.00 96.44 621 ILE A C 1
ATOM 4889 O O . ILE A 1 621 ? -1.609 -17.196 7.718 1.00 96.44 621 ILE A O 1
ATOM 4893 N N . ARG A 1 622 ? -1.992 -19.172 8.720 1.00 95.31 622 ARG A N 1
ATOM 4894 C CA . ARG A 1 622 ? -2.956 -18.679 9.714 1.00 95.31 622 ARG A CA 1
ATOM 4895 C C . ARG A 1 622 ? -2.327 -17.659 10.659 1.00 95.31 622 ARG A C 1
ATOM 4897 O O . ARG A 1 622 ? -1.101 -17.545 10.741 1.00 95.31 622 ARG A O 1
ATOM 4904 N N . ASN A 1 623 ? -3.156 -16.935 11.404 1.00 96.06 623 ASN A N 1
ATOM 4905 C CA . ASN A 1 623 ? -2.659 -16.128 12.510 1.00 96.06 623 ASN A CA 1
ATOM 4906 C C . ASN A 1 623 ? -2.029 -17.009 13.600 1.00 96.06 623 ASN A C 1
ATOM 4908 O O . ASN A 1 623 ? -2.059 -18.247 13.572 1.00 96.06 623 ASN A O 1
ATOM 4912 N N . ALA A 1 624 ? -1.375 -16.331 14.529 1.00 95.69 624 ALA A N 1
ATOM 4913 C CA . ALA A 1 624 ? -0.663 -16.914 15.646 1.00 95.69 624 ALA A CA 1
ATOM 4914 C C . ALA A 1 624 ? -0.767 -15.976 16.856 1.00 95.69 624 ALA A C 1
ATOM 4916 O O . ALA A 1 624 ? -1.370 -14.904 16.774 1.00 95.69 624 ALA A O 1
ATOM 4917 N N . CYS A 1 625 ? -0.171 -16.374 17.975 1.00 93.06 625 CYS A N 1
ATOM 4918 C CA . CYS A 1 625 ? -0.068 -15.541 19.168 1.00 93.06 625 CYS A CA 1
ATOM 4919 C C . CYS A 1 625 ? 1.373 -15.459 19.680 1.00 93.06 625 CYS A C 1
ATOM 4921 O O . CYS A 1 625 ? 2.233 -16.277 19.345 1.00 93.06 625 CYS A O 1
ATOM 4923 N N . GLN A 1 626 ? 1.629 -14.480 20.548 1.00 93.94 626 GLN A N 1
ATOM 4924 C CA . GLN A 1 626 ? 2.821 -14.464 21.395 1.00 93.94 626 GLN A CA 1
ATOM 4925 C C . GLN A 1 626 ? 2.567 -15.354 22.614 1.00 93.94 626 GLN A C 1
ATOM 4927 O O . GLN A 1 626 ? 2.084 -14.876 23.640 1.00 93.94 626 GLN A O 1
ATOM 4932 N N . TYR A 1 627 ? 2.839 -16.652 22.477 1.00 96.19 627 TYR A N 1
ATOM 4933 C CA . TYR A 1 627 ? 2.489 -17.659 23.480 1.00 96.19 627 TYR A CA 1
ATOM 4934 C C . TYR A 1 627 ? 2.978 -17.284 24.886 1.00 96.19 627 TYR A C 1
ATOM 4936 O O . TYR A 1 627 ? 2.181 -17.244 25.819 1.00 96.19 627 TYR A O 1
ATOM 4944 N N . GLU A 1 628 ? 4.252 -16.920 25.044 1.00 95.50 628 GLU A N 1
ATOM 4945 C CA . GLU A 1 628 ? 4.848 -16.604 26.346 1.00 95.50 628 GLU A CA 1
ATOM 4946 C C . GLU A 1 628 ? 4.175 -15.406 27.029 1.00 95.50 628 GLU A C 1
ATOM 4948 O O . GLU A 1 628 ? 4.047 -15.400 28.254 1.00 95.50 628 GLU A O 1
ATOM 4953 N N . HIS A 1 629 ? 3.707 -14.416 26.258 1.00 95.06 629 HIS A N 1
ATOM 4954 C CA . HIS A 1 629 ? 3.019 -13.226 26.780 1.00 95.06 629 HIS A CA 1
ATOM 4955 C C . HIS A 1 629 ? 1.701 -13.585 27.474 1.00 95.06 629 HIS A C 1
ATOM 4957 O O . HIS A 1 629 ? 1.398 -13.056 28.539 1.00 95.06 629 HIS A O 1
ATOM 4963 N N . PHE A 1 630 ? 0.939 -14.518 26.901 1.00 96.56 630 PHE A N 1
ATOM 4964 C CA . PHE A 1 630 ? -0.371 -14.923 27.424 1.00 96.56 630 PHE A CA 1
ATOM 4965 C C . PHE A 1 630 ? -0.321 -16.158 28.332 1.00 96.56 630 PHE A C 1
ATOM 4967 O O . PHE A 1 630 ? -1.203 -16.335 29.169 1.00 96.56 630 PHE A O 1
ATOM 4974 N N . ALA A 1 631 ? 0.694 -17.012 28.189 1.00 96.31 631 ALA A N 1
ATOM 4975 C CA . ALA A 1 631 ? 0.891 -18.185 29.037 1.00 96.31 631 ALA A CA 1
ATOM 4976 C C . ALA A 1 631 ? 1.518 -17.837 30.397 1.00 96.31 631 ALA A C 1
ATOM 4978 O O . ALA A 1 631 ? 1.392 -18.612 31.349 1.00 96.31 631 ALA A O 1
ATOM 4979 N N . THR A 1 632 ? 2.198 -16.690 30.498 1.00 94.56 632 THR A N 1
ATOM 4980 C CA . THR A 1 632 ? 2.812 -16.224 31.746 1.00 94.56 632 THR A CA 1
ATOM 4981 C C . THR A 1 632 ? 1.765 -15.550 32.638 1.00 94.56 632 THR A C 1
ATOM 4983 O O . THR A 1 632 ? 1.183 -14.543 32.232 1.00 94.56 632 THR A O 1
ATOM 4986 N N . PRO A 1 633 ? 1.539 -16.036 33.875 1.00 90.00 633 PRO A N 1
ATOM 4987 C CA . PRO A 1 633 ? 0.589 -15.408 34.786 1.00 90.00 633 PRO A CA 1
ATOM 4988 C C . PRO A 1 633 ? 0.993 -13.962 35.126 1.00 90.00 633 PRO A C 1
ATOM 4990 O O . PRO A 1 633 ? 2.143 -13.726 35.516 1.00 90.00 633 PRO A O 1
ATOM 4993 N N . PRO A 1 634 ? 0.075 -12.985 35.028 1.00 94.19 634 PRO A N 1
ATOM 4994 C CA . PRO A 1 634 ? 0.372 -11.597 35.360 1.00 94.19 634 PRO A CA 1
ATOM 4995 C C . PRO A 1 634 ? 0.497 -11.391 36.878 1.00 94.19 634 PRO A C 1
ATOM 4997 O O . PRO A 1 634 ? -0.094 -12.105 37.687 1.00 94.19 634 PRO A O 1
ATOM 5000 N N . ALA A 1 635 ? 1.225 -10.347 37.292 1.00 92.81 635 ALA A N 1
ATOM 5001 C CA . ALA A 1 635 ? 1.406 -10.010 38.712 1.00 92.81 635 ALA A CA 1
ATOM 5002 C C . ALA A 1 635 ? 0.096 -9.612 39.421 1.00 92.81 635 ALA A C 1
ATOM 5004 O O . ALA A 1 635 ? -0.027 -9.712 40.643 1.00 92.81 635 ALA A O 1
ATOM 5005 N N . ARG A 1 636 ? -0.880 -9.124 38.653 1.00 94.88 636 ARG A N 1
ATOM 5006 C CA . ARG A 1 636 ? -2.231 -8.786 39.101 1.00 94.88 636 ARG A CA 1
ATOM 5007 C C . ARG A 1 636 ? -3.218 -9.420 38.134 1.00 94.88 636 ARG A C 1
ATOM 5009 O O . ARG A 1 636 ? -2.921 -9.540 36.954 1.00 94.88 636 ARG A O 1
ATOM 5016 N N . VAL A 1 637 ? -4.396 -9.758 38.641 1.00 95.31 637 VAL A N 1
ATOM 5017 C CA . VAL A 1 637 ? -5.483 -10.364 37.866 1.00 95.31 637 VAL A CA 1
ATOM 5018 C C . VAL A 1 637 ? -6.748 -9.545 38.087 1.00 95.31 637 VAL A C 1
ATOM 5020 O O . VAL A 1 637 ? -6.981 -9.067 39.205 1.00 95.31 637 VAL A O 1
ATOM 5023 N N . PHE A 1 638 ? -7.542 -9.357 37.035 1.00 96.81 638 PHE A N 1
ATOM 5024 C CA . PHE A 1 638 ? -8.858 -8.742 37.144 1.00 96.81 638 PHE A CA 1
ATOM 5025 C C . PHE A 1 638 ? -9.768 -9.576 38.051 1.00 96.81 638 PHE A C 1
ATOM 5027 O O . PHE A 1 638 ? -9.806 -10.801 37.963 1.00 96.81 638 PHE A O 1
ATOM 5034 N N . LYS A 1 639 ? -10.504 -8.907 38.938 1.00 94.50 639 LYS A N 1
ATOM 5035 C CA . LYS A 1 639 ? -11.518 -9.536 39.783 1.00 94.50 639 LYS A CA 1
ATOM 5036 C C . LYS A 1 639 ? -12.751 -8.657 39.786 1.00 94.50 639 LYS A C 1
ATOM 5038 O O . LYS A 1 639 ? -12.637 -7.464 40.066 1.00 94.50 639 LYS A O 1
ATOM 5043 N N . ASP A 1 640 ? -13.902 -9.260 39.519 1.00 95.62 640 ASP A N 1
ATOM 5044 C CA . ASP A 1 640 ? -15.181 -8.585 39.687 1.00 95.62 640 ASP A CA 1
ATOM 5045 C C . ASP A 1 640 ? -15.346 -8.124 41.142 1.00 95.62 640 ASP A C 1
ATOM 5047 O O . ASP A 1 640 ? -15.053 -8.857 42.092 1.00 95.62 640 ASP A O 1
ATOM 5051 N N . THR A 1 641 ? -15.840 -6.902 41.316 1.00 91.50 641 THR A N 1
ATOM 5052 C CA . THR A 1 641 ? -16.012 -6.282 42.638 1.00 91.50 641 THR A CA 1
ATOM 5053 C C . THR A 1 641 ? -17.073 -6.985 43.487 1.00 91.50 641 THR A C 1
ATOM 5055 O O . THR A 1 641 ? -17.000 -6.932 44.714 1.00 91.50 641 THR A O 1
ATOM 5058 N N . HIS A 1 642 ? -18.008 -7.696 42.850 1.00 92.44 642 HIS A N 1
ATOM 5059 C CA . HIS A 1 642 ? -19.062 -8.474 43.500 1.00 92.44 642 HIS A CA 1
ATOM 5060 C C . HIS A 1 642 ? -18.721 -9.971 43.608 1.00 92.44 642 HIS A C 1
ATOM 5062 O O . HIS A 1 642 ? -19.530 -10.747 44.113 1.00 92.44 642 HIS A O 1
ATOM 5068 N N . GLY A 1 643 ? -17.527 -10.389 43.167 1.00 93.88 643 GLY A N 1
ATOM 5069 C CA . GLY A 1 643 ? -17.085 -11.785 43.206 1.00 93.88 643 GLY A CA 1
ATOM 5070 C C . GLY A 1 643 ? -17.832 -12.718 42.246 1.00 93.88 643 GLY A C 1
ATOM 5071 O O . GLY A 1 643 ? -17.815 -13.931 42.461 1.00 93.88 643 GLY A O 1
ATOM 5072 N N . ARG A 1 644 ? -18.497 -12.177 41.217 1.00 96.94 644 ARG A N 1
ATOM 5073 C CA . ARG A 1 644 ? -19.162 -12.955 40.162 1.00 96.94 644 ARG A CA 1
ATOM 5074 C C . ARG A 1 644 ? -18.129 -13.666 39.286 1.00 96.94 644 ARG A C 1
ATOM 5076 O O . ARG A 1 644 ? -17.002 -13.191 39.138 1.00 96.94 644 ARG A O 1
ATOM 5083 N N . LYS A 1 645 ? -18.540 -14.771 38.653 1.00 97.19 645 LYS A N 1
ATOM 5084 C CA . LYS A 1 645 ? -17.784 -15.353 37.533 1.00 97.19 645 LYS A CA 1
ATOM 5085 C C . LYS A 1 645 ? -17.756 -14.375 36.360 1.00 97.19 645 LYS A C 1
ATOM 5087 O O . LYS A 1 645 ? -18.727 -13.647 36.156 1.00 97.19 645 LYS A O 1
ATOM 5092 N N . VAL A 1 646 ? -16.678 -14.375 35.585 1.00 98.38 646 VAL A N 1
ATOM 5093 C CA . VAL A 1 646 ? -16.458 -13.436 34.483 1.00 98.38 646 VAL A CA 1
ATOM 5094 C C . VAL A 1 646 ? -16.530 -14.155 33.138 1.00 98.38 646 VAL A C 1
ATOM 5096 O O . VAL A 1 646 ? -15.689 -14.990 32.803 1.00 98.38 646 VAL A O 1
ATOM 5099 N N . ILE A 1 647 ? -17.525 -13.786 32.338 1.00 98.62 647 ILE A N 1
ATOM 5100 C CA . ILE A 1 647 ? -17.656 -14.143 30.928 1.00 98.62 647 ILE A CA 1
ATOM 5101 C C . ILE A 1 647 ? -17.008 -13.014 30.122 1.00 98.62 647 ILE A C 1
ATOM 5103 O O . ILE A 1 647 ? -17.526 -11.899 30.073 1.00 98.62 647 ILE A O 1
ATOM 5107 N N . GLY A 1 648 ? -15.846 -13.278 29.535 1.00 98.06 648 GLY A N 1
ATOM 5108 C CA . GLY A 1 648 ? -14.989 -12.248 28.960 1.00 98.06 648 GLY A CA 1
ATOM 5109 C C . GLY A 1 648 ? -14.918 -12.266 27.439 1.00 98.06 648 GLY A C 1
ATOM 5110 O O . GLY A 1 648 ? -14.886 -13.322 26.808 1.00 98.06 648 GLY A O 1
ATOM 5111 N N . TYR A 1 649 ? -14.808 -11.082 26.849 1.00 98.31 649 TYR A N 1
ATOM 5112 C CA . TYR A 1 649 ? -14.315 -10.887 25.487 1.00 98.31 649 TYR A CA 1
ATOM 5113 C C . TYR A 1 649 ? -13.330 -9.725 25.475 1.00 98.31 649 TYR A C 1
ATOM 5115 O O . TYR A 1 649 ? -13.536 -8.716 26.156 1.00 98.31 649 TYR A O 1
ATOM 5123 N N . TYR A 1 650 ? -12.294 -9.839 24.644 1.00 95.94 650 TYR A N 1
ATOM 5124 C CA . TYR A 1 650 ? -11.511 -8.675 24.262 1.00 95.94 650 TYR A CA 1
ATOM 5125 C C . TYR A 1 650 ? -11.260 -8.591 22.758 1.00 95.94 650 TYR A C 1
ATOM 5127 O O . TYR A 1 650 ? -11.178 -9.598 22.051 1.00 95.94 650 TYR A O 1
ATOM 5135 N N . GLY A 1 651 ? -11.104 -7.364 22.271 1.00 91.94 651 GLY A N 1
ATOM 5136 C CA . GLY A 1 651 ? -10.893 -7.034 20.866 1.00 91.94 651 GLY A CA 1
ATOM 5137 C C . GLY A 1 651 ? -11.849 -5.945 20.393 1.00 91.94 651 GLY A C 1
ATOM 5138 O O . GLY A 1 651 ? -12.670 -5.448 21.156 1.00 91.94 651 GLY A O 1
ATOM 5139 N N . ALA A 1 652 ? -11.757 -5.574 19.116 1.00 89.81 652 ALA A N 1
ATOM 5140 C CA . ALA A 1 652 ? -12.712 -4.641 18.523 1.00 89.81 652 ALA A CA 1
ATOM 5141 C C . ALA A 1 652 ? -14.148 -5.187 18.639 1.00 89.81 652 ALA A C 1
ATOM 5143 O O . ALA A 1 652 ? -14.406 -6.350 18.302 1.00 89.81 652 ALA A O 1
ATOM 5144 N N . ILE A 1 653 ? -15.056 -4.346 19.128 1.00 93.56 653 ILE A N 1
ATOM 5145 C CA . ILE A 1 653 ? -16.495 -4.585 19.234 1.00 93.56 653 ILE A CA 1
ATOM 5146 C C . ILE A 1 653 ? -17.130 -3.760 18.116 1.00 93.56 653 ILE A C 1
ATOM 5148 O O . ILE A 1 653 ? -17.347 -2.558 18.253 1.00 93.56 653 ILE A O 1
ATOM 5152 N N . ALA A 1 654 ? -17.331 -4.408 16.974 1.00 89.94 654 ALA A N 1
ATOM 5153 C CA . ALA A 1 654 ? -17.730 -3.760 15.730 1.00 89.94 654 ALA A CA 1
ATOM 5154 C C . ALA A 1 654 ? -18.938 -4.468 15.102 1.00 89.94 654 ALA A C 1
ATOM 5156 O O . ALA A 1 654 ? -19.590 -5.299 15.729 1.00 89.94 654 ALA A O 1
ATOM 5157 N N . GLU A 1 655 ? -19.257 -4.140 13.855 1.00 84.25 655 GLU A N 1
ATOM 5158 C CA . GLU A 1 655 ? -20.460 -4.605 13.156 1.00 84.25 655 GLU A CA 1
ATOM 5159 C C . GLU A 1 655 ? -20.583 -6.127 12.989 1.00 84.25 655 GLU A C 1
ATOM 5161 O O . GLU A 1 655 ? -21.693 -6.632 12.841 1.00 84.25 655 GLU A O 1
ATOM 5166 N N . TRP A 1 656 ? -19.473 -6.868 13.045 1.00 86.19 656 TRP A N 1
ATOM 5167 C CA . TRP A 1 656 ? -19.465 -8.335 13.024 1.00 86.19 656 TRP A CA 1
ATOM 5168 C C . TRP A 1 656 ? -19.779 -8.969 14.385 1.00 86.19 656 TRP A C 1
ATOM 5170 O O . TRP A 1 656 ? -19.886 -10.191 14.484 1.00 86.19 656 TRP A O 1
ATOM 5180 N N . PHE A 1 657 ? -19.899 -8.170 15.444 1.00 92.62 657 PHE A N 1
ATOM 5181 C CA . PHE A 1 657 ? -20.217 -8.631 16.790 1.00 92.62 657 PHE A CA 1
ATOM 5182 C C . PHE A 1 657 ? -21.730 -8.873 16.921 1.00 92.62 657 PHE A C 1
ATOM 5184 O O . PHE A 1 657 ? -22.543 -8.039 16.520 1.00 92.62 657 PHE A O 1
ATOM 5191 N N . ASP A 1 658 ? -22.135 -10.030 17.444 1.00 95.38 658 ASP A N 1
ATOM 5192 C CA . ASP A 1 658 ? -23.545 -10.405 17.578 1.00 95.38 658 ASP A CA 1
ATOM 5193 C C . ASP A 1 658 ? -24.119 -9.878 18.902 1.00 95.38 658 ASP A C 1
ATOM 5195 O O . ASP A 1 658 ? -24.059 -10.525 19.952 1.00 95.38 658 ASP A O 1
ATOM 5199 N N . LEU A 1 659 ? -24.665 -8.660 18.853 1.00 95.12 659 LEU A N 1
ATOM 5200 C CA . LEU A 1 659 ? -25.257 -8.009 20.024 1.00 95.12 659 LEU A CA 1
ATOM 5201 C C . LEU A 1 659 ? -26.536 -8.705 20.508 1.00 95.12 659 LEU A C 1
ATOM 5203 O O . LEU A 1 659 ? -26.801 -8.694 21.707 1.00 95.12 659 LEU A O 1
ATOM 5207 N N . ASP A 1 660 ? -27.296 -9.348 19.616 1.00 95.81 660 ASP A N 1
ATOM 5208 C CA . ASP A 1 660 ? -28.497 -10.107 19.988 1.00 95.81 660 ASP A CA 1
ATOM 5209 C C . ASP A 1 660 ? -28.119 -11.361 20.790 1.00 95.81 660 ASP A C 1
ATOM 5211 O O . ASP A 1 660 ? -28.809 -11.753 21.735 1.00 95.81 660 ASP A O 1
ATOM 5215 N N . LEU A 1 661 ? -27.030 -12.029 20.404 1.00 97.00 661 LEU A N 1
ATOM 5216 C CA . LEU A 1 661 ? -26.464 -13.143 21.155 1.00 97.00 661 LEU A CA 1
ATOM 5217 C C . LEU A 1 661 ? -25.927 -12.677 22.505 1.00 97.00 661 LEU A C 1
ATOM 5219 O O . LEU A 1 661 ? -26.224 -13.310 23.517 1.00 97.00 661 LEU A O 1
ATOM 5223 N N . LEU A 1 662 ? -25.182 -11.573 22.535 1.00 96.62 662 LEU A N 1
ATOM 5224 C CA . LEU A 1 662 ? -24.588 -11.076 23.771 1.00 96.62 662 LEU A CA 1
ATOM 5225 C C . LEU A 1 662 ? -25.643 -10.616 24.789 1.00 96.62 662 LEU A C 1
ATOM 5227 O O . LEU A 1 662 ? -25.523 -10.920 25.973 1.00 96.62 662 LEU A O 1
ATOM 5231 N N . GLU A 1 663 ? -26.712 -9.962 24.336 1.00 96.81 663 GLU A N 1
ATOM 5232 C CA . GLU A 1 663 ? -27.859 -9.597 25.175 1.00 96.81 663 GLU A CA 1
ATOM 5233 C C . GLU A 1 663 ? -28.517 -10.845 25.792 1.00 96.81 663 GLU A C 1
ATOM 5235 O O . GLU A 1 663 ? -28.801 -10.888 26.991 1.00 96.81 663 GLU A O 1
ATOM 5240 N N . LYS A 1 664 ? -28.671 -11.925 25.010 1.00 98.06 664 LYS A N 1
ATOM 5241 C CA . LYS A 1 664 ? -29.168 -13.213 25.525 1.00 98.06 664 LYS A CA 1
ATOM 5242 C C . LYS A 1 664 ? -28.210 -13.857 26.530 1.00 98.06 664 LYS A C 1
ATOM 5244 O O . LYS A 1 664 ? -28.687 -14.448 27.497 1.00 98.06 664 LYS A O 1
ATOM 5249 N N . VAL A 1 665 ? -26.894 -13.755 26.321 1.00 98.25 665 VAL A N 1
ATOM 5250 C CA . VAL A 1 665 ? -25.877 -14.220 27.283 1.00 98.25 665 VAL A CA 1
ATOM 5251 C C . VAL A 1 665 ? -26.032 -13.460 28.599 1.00 98.25 665 VAL A C 1
ATOM 5253 O O . VAL A 1 665 ? -26.208 -14.085 29.642 1.00 98.25 665 VAL A O 1
ATOM 5256 N N . ALA A 1 666 ? -26.056 -12.128 28.551 1.00 97.88 666 ALA A N 1
ATOM 5257 C CA . ALA A 1 666 ? -26.175 -11.287 29.738 1.00 97.88 666 ALA A CA 1
ATOM 5258 C C . ALA A 1 666 ? -27.464 -11.566 30.531 1.00 97.88 666 ALA A C 1
ATOM 5260 O O . ALA A 1 666 ? -27.412 -11.699 31.753 1.00 97.88 666 ALA A O 1
ATOM 5261 N N . HIS A 1 667 ? -28.602 -11.750 29.853 1.00 98.00 667 HIS A N 1
ATOM 5262 C CA . HIS A 1 667 ? -29.858 -12.126 30.508 1.00 98.00 667 HIS A CA 1
ATOM 5263 C C . HIS A 1 667 ? -29.850 -13.540 31.096 1.00 98.00 667 HIS A C 1
ATOM 5265 O O . HIS A 1 667 ? -30.414 -13.761 32.167 1.00 98.00 667 HIS A O 1
ATOM 5271 N N . ARG A 1 668 ? -29.268 -14.516 30.389 1.00 98.06 668 ARG A N 1
ATOM 5272 C CA . ARG A 1 668 ? -29.253 -15.915 30.836 1.00 98.06 668 ARG A CA 1
ATOM 5273 C C . ARG A 1 668 ? -28.351 -16.116 32.053 1.00 98.06 668 ARG A C 1
ATOM 5275 O O . ARG A 1 668 ? -28.705 -16.911 32.919 1.00 98.06 668 ARG A O 1
ATOM 5282 N N . PHE A 1 669 ? -27.230 -15.404 32.102 1.00 97.81 669 PHE A N 1
ATOM 5283 C CA . PHE A 1 669 ? -26.202 -15.507 33.138 1.00 97.81 669 PHE A CA 1
ATOM 5284 C C . PHE A 1 669 ? -26.137 -14.216 33.964 1.00 97.81 669 PHE A C 1
ATOM 5286 O O . PHE A 1 669 ? -25.084 -13.595 34.098 1.00 97.81 669 PHE A O 1
ATOM 5293 N N . SER A 1 670 ? -27.285 -13.783 34.499 1.00 96.88 670 SER A N 1
ATOM 5294 C CA . SER A 1 670 ? -27.422 -12.530 35.262 1.00 96.88 670 SER A CA 1
ATOM 5295 C C . SER A 1 670 ? -26.618 -12.497 36.571 1.00 96.88 670 SER A C 1
ATOM 5297 O O . SER A 1 670 ? -26.417 -11.437 37.155 1.00 96.88 670 SER A O 1
ATOM 5299 N N . ASP A 1 671 ? -26.184 -13.661 37.054 1.00 96.56 671 ASP A N 1
ATOM 5300 C CA . ASP A 1 671 ? -25.306 -13.856 38.211 1.00 96.56 671 ASP A CA 1
ATOM 5301 C C . ASP A 1 671 ? -23.806 -13.809 37.858 1.00 96.56 671 ASP A C 1
ATOM 5303 O O . ASP A 1 671 ? -22.961 -13.796 38.754 1.00 96.56 671 ASP A O 1
ATOM 5307 N N . CYS A 1 672 ? -23.466 -13.745 36.569 1.00 98.12 672 CYS A N 1
ATOM 5308 C CA . CYS A 1 672 ? -22.108 -13.578 36.057 1.00 98.12 672 CYS A CA 1
ATOM 5309 C C . CYS A 1 672 ? -21.884 -12.138 35.573 1.00 98.12 672 CYS A C 1
ATOM 5311 O O . CYS A 1 672 ? -22.822 -11.472 35.141 1.00 98.12 672 CYS A O 1
ATOM 5313 N N . LEU A 1 673 ? -20.636 -11.671 35.597 1.00 98.50 673 LEU A N 1
ATOM 5314 C CA . LEU A 1 673 ? -20.216 -10.448 34.915 1.00 98.50 673 LEU A CA 1
ATOM 5315 C C . LEU A 1 673 ? -19.892 -10.763 33.448 1.00 98.50 673 LEU A C 1
ATOM 5317 O O . LEU A 1 673 ? -19.051 -11.615 33.177 1.00 98.50 673 LEU A O 1
ATOM 5321 N N . VAL A 1 674 ? -20.494 -10.037 32.509 1.00 98.44 674 VAL A N 1
ATOM 5322 C CA . VAL A 1 674 ? -20.079 -10.002 31.102 1.00 98.44 674 VAL A CA 1
ATOM 5323 C C . VAL A 1 674 ? -19.121 -8.825 30.916 1.00 98.44 674 VAL A C 1
ATOM 5325 O O . VAL A 1 674 ? -19.548 -7.671 30.922 1.00 98.44 674 VAL A O 1
ATOM 5328 N N . LEU A 1 675 ? -17.825 -9.107 30.771 1.00 98.12 675 LEU A N 1
ATOM 5329 C CA . LEU A 1 675 ? -16.787 -8.083 30.637 1.00 98.12 675 LEU A CA 1
ATOM 5330 C C . LEU A 1 675 ? -16.319 -7.956 29.185 1.00 98.12 675 LEU A C 1
ATOM 5332 O O . LEU A 1 675 ? -15.798 -8.907 28.600 1.00 98.12 675 LEU A O 1
ATOM 5336 N N . LEU A 1 676 ? -16.456 -6.754 28.627 1.00 98.12 676 LEU A N 1
ATOM 5337 C CA . LEU A 1 676 ? -16.070 -6.423 27.259 1.00 98.12 676 LEU A CA 1
ATOM 5338 C C . LEU A 1 676 ? -14.900 -5.436 27.262 1.00 98.12 676 LEU A C 1
ATOM 5340 O O . LEU A 1 676 ? -15.008 -4.312 27.759 1.00 98.12 676 LEU A O 1
ATOM 5344 N N . VAL A 1 677 ? -13.767 -5.850 26.701 1.00 97.19 677 VAL A N 1
ATOM 5345 C CA . VAL A 1 677 ? -12.532 -5.055 26.672 1.00 97.19 677 VAL A CA 1
ATOM 5346 C C . VAL A 1 677 ? -12.169 -4.719 25.225 1.00 97.19 677 VAL A C 1
ATOM 5348 O O . VAL A 1 677 ? -11.831 -5.595 24.435 1.00 97.19 677 VAL A O 1
ATOM 5351 N N . GLY A 1 678 ? -12.215 -3.445 24.858 1.00 93.25 678 GLY A N 1
ATOM 5352 C CA . GLY A 1 678 ? -11.846 -2.978 23.525 1.00 93.25 678 GLY A CA 1
ATOM 5353 C C . GLY A 1 678 ? -12.667 -1.792 23.033 1.00 93.25 678 GLY A C 1
ATOM 5354 O O . GLY A 1 678 ? -13.537 -1.266 23.732 1.00 93.25 678 GLY A O 1
ATOM 5355 N N . ALA A 1 679 ? -12.352 -1.373 21.809 1.00 91.00 679 ALA A N 1
ATOM 5356 C CA . ALA A 1 679 ? -13.030 -0.297 21.099 1.00 91.00 679 ALA A CA 1
ATOM 5357 C C . ALA A 1 679 ? -14.473 -0.692 20.768 1.00 91.00 679 ALA A C 1
ATOM 5359 O O . ALA A 1 679 ? -14.677 -1.745 20.164 1.00 91.00 679 ALA A O 1
ATOM 5360 N N . ASP A 1 680 ? -15.442 0.154 21.112 1.00 92.69 680 ASP A N 1
ATOM 5361 C CA . ASP A 1 680 ? -16.842 -0.004 20.709 1.00 92.69 680 ASP A CA 1
ATOM 5362 C C . ASP A 1 680 ? -17.150 0.915 19.526 1.00 92.69 680 ASP A C 1
ATOM 5364 O O . ASP A 1 680 ? -17.279 2.128 19.693 1.00 92.69 680 ASP A O 1
ATOM 5368 N N . THR A 1 681 ? -17.251 0.332 18.332 1.00 88.69 681 THR A N 1
ATOM 5369 C CA . THR A 1 681 ? -17.568 1.047 17.086 1.00 88.69 681 THR A CA 1
ATOM 5370 C C . THR A 1 681 ? -18.972 0.742 16.565 1.00 88.69 681 THR A C 1
ATOM 5372 O O . THR A 1 681 ? -19.400 1.351 15.588 1.00 88.69 681 THR A O 1
ATOM 5375 N N . CYS A 1 682 ? -19.719 -0.158 17.216 1.00 87.06 682 CYS A N 1
ATOM 5376 C CA . CYS A 1 682 ? -21.093 -0.514 16.841 1.00 87.06 682 CYS A CA 1
ATOM 5377 C C . CYS A 1 682 ? -22.149 -0.085 17.874 1.00 87.06 682 CYS A C 1
ATOM 5379 O O . CYS A 1 682 ? -23.291 -0.541 17.814 1.00 87.06 682 CYS A O 1
ATOM 5381 N N . ALA A 1 683 ? -21.779 0.805 18.801 1.00 90.12 683 ALA A N 1
ATOM 5382 C CA . ALA A 1 683 ? -22.635 1.304 19.877 1.00 90.12 683 ALA A CA 1
ATOM 5383 C C . ALA A 1 683 ? -23.189 0.184 20.783 1.00 90.12 683 ALA A C 1
ATOM 5385 O O . ALA A 1 683 ? -24.300 0.274 21.321 1.00 90.12 683 ALA A O 1
ATOM 5386 N N . ALA A 1 684 ? -22.393 -0.866 20.998 1.00 92.19 684 ALA A N 1
ATOM 5387 C CA . ALA A 1 684 ? -22.716 -1.967 21.895 1.00 92.19 684 ALA A CA 1
ATOM 5388 C C . ALA A 1 684 ? -22.993 -1.472 23.322 1.00 92.19 684 ALA A C 1
ATOM 5390 O O . ALA A 1 684 ? -23.947 -1.921 23.961 1.00 92.19 684 ALA A O 1
ATOM 5391 N N . ARG A 1 685 ? -22.211 -0.498 23.808 1.00 94.12 685 ARG A N 1
ATOM 5392 C CA . ARG A 1 685 ? -22.391 0.120 25.127 1.00 94.12 685 ARG A CA 1
ATOM 5393 C C . ARG A 1 685 ? -23.753 0.785 25.239 1.00 94.12 685 ARG A C 1
ATOM 5395 O O . ARG A 1 685 ? -24.428 0.601 26.243 1.00 94.12 685 ARG A O 1
ATOM 5402 N N . GLN A 1 686 ? -24.184 1.513 24.209 1.00 92.69 686 GLN A N 1
ATOM 5403 C CA . GLN A 1 686 ? -25.495 2.160 24.201 1.00 92.69 686 GLN A CA 1
ATOM 5404 C C . GLN A 1 686 ? -26.627 1.129 24.257 1.00 92.69 686 GLN A C 1
ATOM 5406 O O . GLN A 1 686 ? -27.610 1.339 24.963 1.00 92.69 686 GLN A O 1
ATOM 5411 N N . ARG A 1 687 ? -26.493 0.002 23.553 1.00 93.31 687 ARG A N 1
ATOM 5412 C CA . ARG A 1 687 ? -27.515 -1.050 23.544 1.00 93.31 687 ARG A CA 1
ATOM 5413 C C . ARG A 1 687 ? -27.597 -1.813 24.866 1.00 93.31 687 ARG A C 1
ATOM 5415 O O . ARG A 1 687 ? -28.692 -2.110 25.328 1.00 93.31 687 ARG A O 1
ATOM 5422 N N . LEU A 1 688 ? -26.454 -2.112 25.475 1.00 93.75 688 LEU A N 1
ATOM 5423 C CA . LEU A 1 688 ? -26.367 -3.002 26.635 1.00 93.75 688 LEU A CA 1
ATOM 5424 C C . LEU A 1 688 ? -26.321 -2.262 27.983 1.00 93.75 688 LEU A C 1
ATOM 5426 O O . LEU A 1 688 ? -26.311 -2.917 29.019 1.00 93.75 688 LEU A O 1
ATOM 5430 N N . HIS A 1 689 ? -26.334 -0.920 27.997 1.00 89.69 689 HIS A N 1
ATOM 5431 C CA . HIS A 1 689 ? -26.202 -0.113 29.225 1.00 89.69 689 HIS A CA 1
ATOM 5432 C C . HIS A 1 689 ? -27.262 -0.389 30.303 1.00 89.69 689 HIS A C 1
ATOM 5434 O O . HIS A 1 689 ? -27.033 -0.072 31.465 1.00 89.69 689 HIS A O 1
ATOM 5440 N N . ALA A 1 690 ? -28.428 -0.921 29.924 1.00 91.38 690 ALA A N 1
ATOM 5441 C CA . ALA A 1 690 ? -29.523 -1.214 30.847 1.00 91.38 690 ALA A CA 1
ATOM 5442 C C . ALA A 1 690 ? -29.332 -2.534 31.621 1.00 91.38 690 ALA A C 1
ATOM 5444 O O . ALA A 1 690 ? -30.172 -2.878 32.451 1.00 91.38 690 ALA A O 1
ATOM 5445 N N . LEU A 1 691 ? -28.274 -3.295 31.326 1.00 96.00 691 LEU A N 1
ATOM 5446 C CA . LEU A 1 691 ? -27.980 -4.580 31.951 1.00 96.00 691 LEU A CA 1
ATOM 5447 C C . LEU A 1 691 ? -26.904 -4.402 33.028 1.00 96.00 691 LEU A C 1
ATOM 5449 O O . LEU A 1 691 ? -25.738 -4.168 32.717 1.00 96.00 691 LEU A O 1
ATOM 5453 N N . ASP A 1 692 ? -27.286 -4.580 34.294 1.00 94.19 692 ASP A N 1
ATOM 5454 C CA . ASP A 1 692 ? -26.420 -4.357 35.470 1.00 94.19 692 ASP A CA 1
ATOM 5455 C C . ASP A 1 692 ? -25.207 -5.309 35.555 1.00 94.19 692 ASP A C 1
ATOM 5457 O O . ASP A 1 692 ? -24.313 -5.145 36.390 1.00 94.19 692 ASP A O 1
ATOM 5461 N N . ASN A 1 693 ? -25.182 -6.346 34.719 1.00 97.81 693 ASN A N 1
ATOM 5462 C CA . ASN A 1 693 ? -24.125 -7.345 34.674 1.00 97.81 693 ASN A CA 1
ATOM 5463 C C . ASN A 1 693 ? -23.231 -7.252 33.431 1.00 97.81 693 ASN A C 1
ATOM 5465 O O . ASN A 1 693 ? -22.456 -8.174 33.193 1.00 97.81 693 ASN A O 1
ATOM 5469 N N . VAL A 1 694 ? -23.310 -6.167 32.655 1.00 97.75 694 VAL A N 1
ATOM 5470 C CA . VAL A 1 694 ? -22.426 -5.919 31.508 1.00 97.75 694 VAL A CA 1
ATOM 5471 C C . VAL A 1 694 ? -21.507 -4.737 31.809 1.00 97.75 694 VAL A C 1
ATOM 5473 O O . VAL A 1 694 ? -21.972 -3.631 32.074 1.00 97.75 694 VAL A O 1
ATOM 5476 N N . GLU A 1 695 ? -20.193 -4.944 31.717 1.00 97.00 695 GLU A N 1
ATOM 5477 C CA . GLU A 1 695 ? -19.199 -3.881 31.895 1.00 97.00 695 GLU A CA 1
ATOM 5478 C C . GLU A 1 695 ? -18.294 -3.740 30.671 1.00 97.00 695 GLU A C 1
ATOM 5480 O O . GLU A 1 695 ? -17.935 -4.713 30.006 1.00 97.00 695 GLU A O 1
ATOM 5485 N N . PHE A 1 696 ? -17.891 -2.499 30.398 1.00 97.06 696 PHE A N 1
ATOM 5486 C CA . PHE A 1 696 ? -17.002 -2.154 29.295 1.00 97.06 696 PHE A CA 1
ATOM 5487 C C . PHE A 1 696 ? -15.739 -1.481 29.828 1.00 97.06 696 PHE A C 1
ATOM 5489 O O . PHE A 1 696 ? -15.801 -0.340 30.298 1.00 97.06 696 PHE A O 1
ATOM 5496 N N . ALA A 1 697 ? -14.592 -2.141 29.673 1.00 95.06 697 ALA A N 1
ATOM 5497 C CA . ALA A 1 697 ? -13.296 -1.594 30.078 1.00 95.06 697 ALA A CA 1
ATOM 5498 C C . ALA A 1 697 ? -12.753 -0.534 29.097 1.00 95.06 697 ALA A C 1
ATOM 5500 O O . ALA A 1 697 ? -11.883 0.250 29.463 1.00 95.06 697 ALA A O 1
ATOM 5501 N N . GLY A 1 698 ? -13.289 -0.481 27.869 1.00 93.50 698 GLY A N 1
ATOM 5502 C CA . GLY A 1 698 ? -12.755 0.360 26.793 1.00 93.50 698 GLY A CA 1
ATOM 5503 C C . GLY A 1 698 ? -11.463 -0.205 26.198 1.00 93.50 698 GLY A C 1
ATOM 5504 O O . GLY A 1 698 ? -11.129 -1.370 26.418 1.00 93.50 698 GLY A O 1
ATOM 5505 N N . GLU A 1 699 ? -10.754 0.605 25.411 1.00 92.19 699 GLU A N 1
ATOM 5506 C CA . GLU A 1 699 ? -9.450 0.220 24.863 1.00 92.19 699 GLU A CA 1
ATOM 5507 C C . GLU A 1 699 ? -8.387 0.140 25.961 1.00 92.19 699 GLU A C 1
ATOM 5509 O O . GLU A 1 699 ? -8.279 1.027 26.807 1.00 92.19 699 GLU A O 1
ATOM 5514 N N . VAL A 1 700 ? -7.581 -0.922 25.918 1.00 92.44 700 VAL A N 1
ATOM 5515 C CA . VAL A 1 700 ? -6.479 -1.153 26.857 1.00 92.44 700 VAL A CA 1
ATOM 5516 C C . VAL A 1 700 ? -5.195 -1.470 26.087 1.00 92.44 700 VAL A C 1
ATOM 5518 O O . VAL A 1 700 ? -5.271 -2.054 24.999 1.00 92.44 700 VAL A O 1
ATOM 5521 N N . PRO A 1 701 ? -4.011 -1.118 26.620 1.00 90.88 701 PRO A N 1
ATOM 5522 C CA . PRO A 1 701 ? -2.741 -1.502 26.017 1.00 90.88 701 PRO A CA 1
ATOM 5523 C C . PRO A 1 701 ? -2.620 -3.022 25.851 1.00 90.88 701 PRO A C 1
ATOM 5525 O O . PRO A 1 701 ? -2.995 -3.789 26.735 1.00 90.88 701 PRO A O 1
ATOM 5528 N N . TYR A 1 702 ? -2.022 -3.471 24.743 1.00 89.94 702 TYR A N 1
ATOM 5529 C CA . TYR A 1 702 ? -1.832 -4.901 24.453 1.00 89.94 702 TYR A CA 1
ATOM 5530 C C . TYR A 1 702 ? -1.070 -5.647 25.570 1.00 89.94 702 TYR A C 1
ATOM 5532 O O . TYR A 1 702 ? -1.375 -6.797 25.890 1.00 89.94 702 TYR A O 1
ATOM 5540 N N . ALA A 1 703 ? -0.109 -4.972 26.210 1.00 91.94 703 ALA A N 1
ATOM 5541 C CA . ALA A 1 703 ? 0.660 -5.520 27.326 1.00 91.94 703 ALA A CA 1
ATOM 5542 C C . ALA A 1 703 ? -0.200 -5.844 28.565 1.00 91.94 703 ALA A C 1
ATOM 5544 O O . ALA A 1 703 ? 0.180 -6.706 29.354 1.00 91.94 703 ALA A O 1
ATOM 5545 N N . ASP A 1 704 ? -1.365 -5.203 28.702 1.00 93.88 704 ASP A N 1
ATOM 5546 C CA . ASP A 1 704 ? -2.269 -5.358 29.843 1.00 93.88 704 ASP A CA 1
ATOM 5547 C C . ASP A 1 704 ? -3.370 -6.401 29.590 1.00 93.88 704 ASP A C 1
ATOM 5549 O O . ASP A 1 704 ? -4.108 -6.756 30.506 1.00 93.88 704 ASP A O 1
ATOM 5553 N N . LEU A 1 705 ? -3.495 -6.949 28.376 1.00 95.38 705 LEU A N 1
ATOM 5554 C CA . LEU A 1 705 ? -4.505 -7.974 28.077 1.00 95.38 705 LEU A CA 1
ATOM 5555 C C . LEU A 1 705 ? -4.414 -9.221 28.981 1.00 95.38 705 LEU A C 1
ATOM 5557 O O . LEU A 1 705 ? -5.473 -9.689 29.413 1.00 95.38 705 LEU A O 1
ATOM 5561 N N . PRO A 1 706 ? -3.220 -9.740 29.352 1.00 97.19 706 PRO A N 1
ATOM 5562 C CA . PRO A 1 706 ? -3.116 -10.859 30.289 1.00 97.19 706 PRO A CA 1
ATOM 5563 C C . PRO A 1 706 ? -3.784 -10.602 31.650 1.00 97.19 706 PRO A C 1
ATOM 5565 O O . PRO A 1 706 ? -4.339 -11.534 32.229 1.00 97.19 706 PRO A O 1
ATOM 5568 N N . TYR A 1 707 ? -3.805 -9.352 32.145 1.00 97.31 707 TYR A N 1
ATOM 5569 C CA . TYR A 1 707 ? -4.479 -8.988 33.404 1.00 97.31 707 TYR A CA 1
ATOM 5570 C C . TYR A 1 707 ? -5.978 -9.316 33.370 1.00 97.31 707 TYR A C 1
ATOM 5572 O O . TYR A 1 707 ? -6.515 -9.849 34.345 1.00 97.31 707 TYR A O 1
ATOM 5580 N N . TYR A 1 708 ? -6.641 -9.016 32.250 1.00 97.81 708 TYR A N 1
ATOM 5581 C CA . TYR A 1 708 ? -8.059 -9.318 32.052 1.00 97.81 708 TYR A CA 1
ATOM 5582 C C . TYR A 1 708 ? -8.278 -10.790 31.724 1.00 97.81 708 TYR A C 1
ATOM 5584 O O . TYR A 1 708 ? -9.144 -11.416 32.329 1.00 97.81 708 TYR A O 1
ATOM 5592 N N . LEU A 1 709 ? -7.463 -11.349 30.821 1.00 97.44 709 LEU A N 1
ATOM 5593 C CA . LEU A 1 709 ? -7.581 -12.740 30.387 1.00 97.44 709 LEU A CA 1
ATOM 5594 C C . LEU A 1 709 ? -7.550 -13.707 31.566 1.00 97.44 709 LEU A C 1
ATOM 5596 O O . LEU A 1 709 ? -8.394 -14.594 31.665 1.00 97.44 709 LEU A O 1
ATOM 5600 N N . GLU A 1 710 ? -6.598 -13.521 32.480 1.00 96.12 710 GLU A N 1
ATOM 5601 C CA . GLU A 1 710 ? -6.456 -14.397 33.639 1.00 96.12 710 GLU A CA 1
ATOM 5602 C C . GLU A 1 710 ? -7.679 -14.323 34.567 1.00 96.12 710 GLU A C 1
ATOM 5604 O O . GLU A 1 710 ? -8.005 -15.310 35.226 1.00 96.12 710 GLU A O 1
ATOM 5609 N N . GLY A 1 711 ? -8.406 -13.202 34.558 1.00 95.69 711 GLY A N 1
ATOM 5610 C CA . GLY A 1 711 ? -9.649 -13.013 35.305 1.00 95.69 711 GLY A CA 1
ATOM 5611 C C . GLY A 1 711 ? -10.891 -13.618 34.646 1.00 95.69 711 GLY A C 1
ATOM 5612 O O . GLY A 1 711 ? -11.920 -13.699 35.306 1.00 95.69 711 GLY A O 1
ATOM 5613 N N . PHE A 1 712 ? -10.827 -14.044 33.380 1.00 97.31 712 PHE A N 1
ATOM 5614 C CA . PHE A 1 712 ? -11.961 -14.670 32.693 1.00 97.31 712 PHE A CA 1
ATOM 5615 C C . PHE A 1 712 ? -12.148 -16.122 33.141 1.00 97.31 712 PHE A C 1
ATOM 5617 O O . PHE A 1 712 ? -11.192 -16.902 33.156 1.00 97.31 712 PHE A O 1
ATOM 5624 N N . ASP A 1 713 ? -13.387 -16.502 33.446 1.00 96.69 713 ASP A N 1
ATOM 5625 C CA . ASP A 1 713 ? -13.789 -17.896 33.654 1.00 96.69 713 ASP A CA 1
ATOM 5626 C C . ASP A 1 713 ? -14.131 -18.569 32.317 1.00 96.69 713 ASP A C 1
ATOM 5628 O O . ASP A 1 713 ? -13.749 -19.713 32.080 1.00 96.69 713 ASP A O 1
ATOM 5632 N N . VAL A 1 714 ? -14.800 -17.841 31.415 1.00 97.38 714 VAL A N 1
ATOM 5633 C CA . VAL A 1 714 ? -15.127 -18.293 30.053 1.00 97.38 714 VAL A CA 1
ATOM 5634 C C . VAL A 1 714 ? -14.844 -17.171 29.063 1.00 97.38 714 VAL A C 1
ATOM 5636 O O . VAL A 1 714 ? -15.285 -16.042 29.264 1.00 97.38 714 VAL A O 1
ATOM 5639 N N . CYS A 1 715 ? -14.129 -17.478 27.981 1.00 98.38 715 CYS A N 1
ATOM 5640 C CA . CYS A 1 715 ? -13.832 -16.532 26.908 1.00 98.38 715 CYS A CA 1
ATOM 5641 C C . CYS A 1 715 ? -14.807 -16.720 25.738 1.00 98.38 715 CYS A C 1
ATOM 5643 O O . CYS A 1 715 ? -15.060 -17.852 25.319 1.00 98.38 715 CYS A O 1
ATOM 5645 N N . LEU A 1 716 ? -15.337 -15.632 25.180 1.00 98.06 716 LEU A N 1
ATOM 5646 C CA . LEU A 1 716 ? -16.320 -15.687 24.096 1.00 98.06 716 LEU A CA 1
ATOM 5647 C C . LEU A 1 716 ? -15.750 -15.257 22.742 1.00 98.06 716 LEU A C 1
ATOM 5649 O O . LEU A 1 716 ? -14.906 -14.372 22.663 1.00 98.06 716 LEU A O 1
ATOM 5653 N N . LEU A 1 717 ? -16.312 -15.808 21.665 1.00 96.94 717 LEU A N 1
ATOM 5654 C CA . LEU A 1 717 ? -16.291 -15.233 20.316 1.00 96.94 717 LEU A CA 1
ATOM 5655 C C . LEU A 1 717 ? -17.724 -15.182 19.750 1.00 96.94 717 LEU A C 1
ATOM 5657 O O . LEU A 1 717 ? -18.128 -16.070 18.990 1.00 96.94 717 LEU A O 1
ATOM 5661 N N . PRO A 1 718 ? -18.524 -14.170 20.136 1.00 95.38 718 PRO A N 1
ATOM 5662 C CA . PRO A 1 718 ? -19.923 -14.048 19.739 1.00 95.38 718 PRO A CA 1
ATOM 5663 C C . PRO A 1 718 ? -20.027 -13.286 18.409 1.00 95.38 718 PRO A C 1
ATOM 5665 O O . PRO A 1 718 ? -20.486 -12.148 18.357 1.00 95.38 718 PRO A O 1
ATOM 5668 N N . PHE A 1 719 ? -19.516 -13.875 17.330 1.00 94.56 719 PHE A N 1
ATOM 5669 C CA . PHE A 1 719 ? -19.519 -13.241 16.010 1.00 94.56 719 PHE A CA 1
ATOM 5670 C C . PHE A 1 719 ? -20.759 -13.615 15.199 1.00 94.56 719 PHE A C 1
ATOM 5672 O O . PHE A 1 719 ? -21.293 -14.715 15.318 1.00 94.56 719 PHE A O 1
ATOM 5679 N N . GLN A 1 720 ? -21.180 -12.708 14.325 1.00 90.94 720 GLN A N 1
ATOM 5680 C CA . GLN A 1 720 ? -22.176 -12.993 13.299 1.00 90.94 720 GLN A CA 1
ATOM 5681 C C . GLN A 1 720 ? -21.573 -13.899 12.220 1.00 90.94 720 GLN A C 1
ATOM 5683 O O . GLN A 1 720 ? -20.365 -13.876 11.987 1.00 90.94 720 GLN A O 1
ATOM 5688 N N . VAL A 1 721 ? -22.405 -14.670 11.515 1.00 87.25 721 VAL A N 1
ATOM 5689 C CA . VAL A 1 721 ? -21.979 -15.472 10.355 1.00 87.25 721 VAL A CA 1
ATOM 5690 C C . VAL A 1 721 ? -22.208 -14.663 9.079 1.00 87.25 721 VAL A C 1
ATOM 5692 O O . VAL A 1 721 ? -23.295 -14.674 8.505 1.00 87.25 721 VAL A O 1
ATOM 5695 N N . ILE A 1 722 ? -21.181 -13.934 8.651 1.00 82.88 722 ILE A N 1
ATOM 5696 C CA . ILE A 1 722 ? -21.193 -13.038 7.486 1.00 82.88 722 ILE A CA 1
ATOM 5697 C C . ILE A 1 722 ? -19.928 -13.269 6.644 1.00 82.88 722 ILE A C 1
ATOM 5699 O O . ILE A 1 722 ? -18.968 -13.836 7.164 1.00 82.88 722 ILE A O 1
ATOM 5703 N N . PRO A 1 723 ? -19.870 -12.841 5.367 1.00 78.00 723 PRO A N 1
ATOM 5704 C CA . PRO A 1 723 ? -18.691 -13.064 4.521 1.00 78.00 723 PRO A CA 1
ATOM 5705 C C . PRO A 1 723 ? -17.362 -12.661 5.176 1.00 78.00 723 PRO A C 1
ATOM 5707 O O . PRO A 1 723 ? -16.405 -13.428 5.126 1.00 78.00 723 PRO A O 1
ATOM 5710 N N . LEU A 1 724 ? -17.335 -11.523 5.880 1.00 81.00 724 LEU A N 1
ATOM 5711 C CA . LEU A 1 724 ? -16.162 -11.054 6.621 1.00 81.00 724 LEU A CA 1
ATOM 5712 C C . LEU A 1 724 ? -15.682 -12.072 7.675 1.00 81.00 724 LEU A C 1
ATOM 5714 O O . LEU A 1 724 ? -14.509 -12.436 7.708 1.00 81.00 724 LEU A O 1
ATOM 5718 N N . THR A 1 725 ? -16.587 -12.590 8.511 1.00 85.50 725 THR A N 1
ATOM 5719 C CA . THR A 1 725 ? -16.239 -13.537 9.585 1.00 85.50 725 THR A CA 1
ATOM 5720 C C . THR A 1 725 ? -15.994 -14.956 9.078 1.00 85.50 725 THR A C 1
ATOM 5722 O O . THR A 1 725 ? -15.274 -15.712 9.725 1.00 85.50 725 THR A O 1
ATOM 5725 N N . LEU A 1 726 ? -16.522 -15.320 7.903 1.00 84.62 726 LEU A N 1
ATOM 5726 C CA . LEU A 1 726 ? -16.181 -16.575 7.220 1.00 84.62 726 LEU A CA 1
ATOM 5727 C C . LEU A 1 726 ? -14.728 -16.593 6.728 1.00 84.62 726 LEU A C 1
ATOM 5729 O O . LEU A 1 726 ? -14.119 -17.662 6.695 1.00 84.62 726 LEU A O 1
ATOM 5733 N N . ALA A 1 727 ? -14.185 -15.426 6.377 1.00 85.06 727 ALA A N 1
ATOM 5734 C CA . ALA A 1 727 ? -12.794 -15.248 5.973 1.00 85.06 727 ALA A CA 1
ATOM 5735 C C . ALA A 1 727 ? -11.831 -15.045 7.162 1.00 85.06 727 ALA A C 1
ATOM 5737 O O . ALA A 1 727 ? -10.618 -15.055 6.965 1.00 85.06 727 ALA A O 1
ATOM 5738 N N . THR A 1 728 ? -12.339 -14.888 8.389 1.00 87.31 728 THR A N 1
ATOM 5739 C CA . THR A 1 728 ? -11.536 -14.514 9.561 1.00 87.31 728 THR A CA 1
ATOM 5740 C C . THR A 1 728 ? -10.873 -15.719 10.233 1.00 87.31 728 THR A C 1
ATOM 5742 O O . THR A 1 728 ? -11.548 -16.668 10.633 1.00 87.31 728 THR A O 1
ATOM 5745 N N . ASN A 1 729 ? -9.566 -15.618 10.497 1.00 93.38 729 ASN A N 1
ATOM 5746 C CA . ASN A 1 729 ? -8.850 -16.482 11.439 1.00 93.38 729 ASN A CA 1
ATOM 5747 C C . ASN A 1 729 ? -8.631 -15.762 12.788 1.00 93.38 729 ASN A C 1
ATOM 5749 O O . ASN A 1 729 ? -7.817 -14.839 12.876 1.00 93.38 729 ASN A O 1
ATOM 5753 N N . PRO A 1 730 ? -9.383 -16.112 13.850 1.00 92.38 730 PRO A N 1
ATOM 5754 C CA . PRO A 1 730 ? -9.479 -15.276 15.042 1.00 92.38 730 PRO A CA 1
ATOM 5755 C C . PRO A 1 730 ? -8.271 -15.428 15.976 1.00 92.38 730 PRO A C 1
ATOM 5757 O O . PRO A 1 730 ? -8.167 -16.398 16.723 1.00 92.38 730 PRO A O 1
ATOM 5760 N N . VAL A 1 731 ? -7.418 -14.396 16.010 1.00 93.88 731 VAL A N 1
ATOM 5761 C CA . VAL A 1 731 ? -6.224 -14.305 16.882 1.00 93.88 731 VAL A CA 1
ATOM 5762 C C . VAL A 1 731 ? -6.539 -14.645 18.347 1.00 93.88 731 VAL A C 1
ATOM 5764 O O . VAL A 1 731 ? -5.823 -15.430 18.964 1.00 93.88 731 VAL A O 1
ATOM 5767 N N . LYS A 1 732 ? -7.672 -14.139 18.856 1.00 94.44 732 LYS A N 1
ATOM 5768 C CA . LYS A 1 732 ? -8.117 -14.290 20.251 1.00 94.44 732 LYS A CA 1
ATOM 5769 C C . LYS A 1 732 ? -8.169 -15.735 20.718 1.00 94.44 732 LYS A C 1
ATOM 5771 O O . LYS A 1 732 ? -7.885 -16.005 21.876 1.00 94.44 732 LYS A O 1
ATOM 5776 N N . VAL A 1 733 ? -8.506 -16.675 19.833 1.00 97.12 733 VAL A N 1
ATOM 5777 C CA . VAL A 1 733 ? -8.553 -18.089 20.216 1.00 97.12 733 VAL A CA 1
ATOM 5778 C C . VAL A 1 733 ? -7.163 -18.556 20.640 1.00 97.12 733 VAL A C 1
ATOM 5780 O O . VAL A 1 733 ? -7.025 -19.112 21.722 1.00 97.12 733 VAL A O 1
ATOM 5783 N N . TYR A 1 734 ? -6.120 -18.268 19.860 1.00 97.19 734 TYR A N 1
ATOM 5784 C CA . TYR A 1 734 ? -4.747 -18.645 20.212 1.00 97.19 734 TYR A CA 1
ATOM 5785 C C . TYR A 1 734 ? -4.292 -17.987 21.529 1.00 97.19 734 TYR A C 1
ATOM 5787 O O . TYR A 1 734 ? -3.657 -18.633 22.364 1.00 97.19 734 TYR A O 1
ATOM 5795 N N . GLU A 1 735 ? -4.680 -16.732 21.759 1.00 97.06 735 GLU A N 1
ATOM 5796 C CA . GLU A 1 735 ? -4.370 -15.994 22.990 1.00 97.06 735 GLU A CA 1
ATOM 5797 C C . GLU A 1 735 ? -5.073 -16.613 24.216 1.00 97.06 735 GLU A C 1
ATOM 5799 O O . GLU A 1 735 ? -4.439 -16.870 25.240 1.00 97.06 735 GLU A O 1
ATOM 5804 N N . TYR A 1 736 ? -6.362 -16.954 24.103 1.00 98.00 736 TYR A N 1
ATOM 5805 C CA . TYR A 1 736 ? -7.129 -17.618 25.164 1.00 98.00 736 TYR A CA 1
ATOM 5806 C C . TYR A 1 736 ? -6.594 -19.019 25.480 1.00 98.00 736 TYR A C 1
ATOM 5808 O O . TYR A 1 736 ? -6.448 -19.391 26.650 1.00 98.00 736 TYR A O 1
ATOM 5816 N N . LEU A 1 737 ? -6.255 -19.789 24.443 1.00 97.69 737 LEU A N 1
ATOM 5817 C CA . LEU A 1 737 ? -5.680 -21.125 24.590 1.00 97.69 737 LEU A CA 1
ATOM 5818 C C . LEU A 1 737 ? -4.279 -21.081 25.223 1.00 97.69 737 LEU A C 1
ATOM 5820 O O . LEU A 1 737 ? -3.948 -21.982 25.994 1.00 97.69 737 LEU A O 1
ATOM 5824 N N . SER A 1 738 ? -3.503 -20.015 24.997 1.00 97.75 738 SER A N 1
ATOM 5825 C CA . SER A 1 738 ? -2.198 -19.803 25.649 1.00 97.75 738 SER A CA 1
ATOM 5826 C C . SER A 1 738 ? -2.319 -19.683 27.170 1.00 97.75 738 SER A C 1
ATOM 5828 O O . SER A 1 738 ? -1.510 -20.249 27.901 1.00 97.75 738 SER A O 1
ATOM 5830 N N . ALA A 1 739 ? -3.371 -19.027 27.669 1.00 96.19 739 ALA A N 1
ATOM 5831 C CA . ALA A 1 739 ? -3.679 -19.001 29.102 1.00 96.19 739 ALA A CA 1
ATOM 5832 C C . ALA A 1 739 ? -4.329 -20.314 29.597 1.00 96.19 739 ALA A C 1
ATOM 5834 O O . ALA A 1 739 ? -4.375 -20.581 30.801 1.00 96.19 739 ALA A O 1
ATOM 5835 N N . GLY A 1 740 ? -4.769 -21.185 28.681 1.00 95.94 740 GLY A N 1
ATOM 5836 C CA . GLY A 1 740 ? -5.464 -22.442 28.969 1.00 95.94 740 GLY A CA 1
ATOM 5837 C C . GLY A 1 740 ? -6.964 -22.279 29.241 1.00 95.94 740 GLY A C 1
ATOM 5838 O O . GLY A 1 740 ? -7.573 -23.165 29.841 1.00 95.94 740 GLY A O 1
ATOM 5839 N N . LYS A 1 741 ? -7.560 -21.154 28.834 1.00 95.62 741 LYS A N 1
ATOM 5840 C CA . LYS A 1 741 ? -8.947 -20.788 29.153 1.00 95.62 741 LYS A CA 1
ATOM 5841 C C . LYS A 1 741 ? -9.970 -21.581 28.338 1.00 95.62 741 LYS A C 1
ATOM 5843 O O . LYS A 1 741 ? -9.700 -21.991 27.211 1.00 95.62 741 LYS A O 1
ATOM 5848 N N . GLU A 1 742 ? -11.159 -21.779 28.910 1.00 96.12 742 GLU A N 1
ATOM 5849 C CA . GLU A 1 742 ? -12.327 -22.259 28.161 1.00 96.12 742 GLU A CA 1
ATOM 5850 C C . GLU A 1 742 ? -12.755 -21.192 27.150 1.00 96.12 742 GLU A C 1
ATOM 5852 O O . GLU A 1 742 ? -12.887 -20.015 27.492 1.00 96.12 742 GLU A O 1
ATOM 5857 N N . VAL A 1 743 ? -12.990 -21.617 25.909 1.00 97.62 743 VAL A N 1
ATOM 5858 C CA . VAL A 1 743 ? -13.404 -20.740 24.812 1.00 97.62 743 VAL A CA 1
ATOM 5859 C C . VAL A 1 743 ? -14.709 -21.255 24.227 1.00 97.62 743 VAL A C 1
ATOM 5861 O O . VAL A 1 743 ? -14.812 -22.435 23.884 1.00 97.62 743 VAL A O 1
ATOM 5864 N N . VAL A 1 744 ? -15.683 -20.360 24.073 1.00 98.31 744 VAL A N 1
ATOM 5865 C CA . VAL A 1 744 ? -16.957 -20.631 23.403 1.00 98.31 744 VAL A CA 1
ATOM 5866 C C . VAL A 1 744 ? -17.093 -19.710 22.198 1.00 98.31 744 VAL A C 1
ATOM 5868 O O . VAL A 1 744 ? -17.020 -18.488 22.321 1.00 98.31 744 VAL A O 1
ATOM 5871 N N . SER A 1 745 ? -17.300 -20.292 21.021 1.00 97.50 745 SER A N 1
ATOM 5872 C CA . SER A 1 745 ? -17.405 -19.561 19.756 1.00 97.50 745 SER A CA 1
ATOM 5873 C C . SER A 1 745 ? -18.653 -19.968 18.979 1.00 97.50 745 SER A C 1
ATOM 5875 O O . SER A 1 745 ? -19.131 -21.098 19.091 1.00 97.50 745 SER A O 1
ATOM 5877 N N . ILE A 1 746 ? -19.160 -19.082 18.119 1.00 93.56 746 ILE A N 1
ATOM 5878 C CA . ILE A 1 746 ? -20.059 -19.523 17.048 1.00 93.56 746 ILE A CA 1
ATOM 5879 C C . ILE A 1 746 ? -19.276 -20.461 16.105 1.00 93.56 746 ILE A C 1
ATOM 5881 O O . ILE A 1 746 ? -18.055 -20.321 15.953 1.00 93.56 746 ILE A O 1
ATOM 5885 N N . ALA A 1 747 ? -19.952 -21.426 15.486 1.00 90.75 747 ALA A N 1
ATOM 5886 C CA . ALA A 1 747 ? -19.347 -22.458 14.642 1.00 90.75 747 ALA A CA 1
ATOM 5887 C C . ALA A 1 747 ? -18.921 -21.933 13.252 1.00 90.75 747 ALA A C 1
ATOM 5889 O O . ALA A 1 747 ? -19.447 -22.358 12.220 1.00 90.75 747 ALA A O 1
ATOM 5890 N N . LEU A 1 748 ? -17.951 -21.014 13.213 1.00 90.06 748 LEU A N 1
ATOM 5891 C CA . LEU A 1 748 ? -17.310 -20.579 11.968 1.00 90.06 748 LEU A CA 1
ATOM 5892 C C . LEU A 1 748 ? -16.446 -21.714 11.385 1.00 90.06 748 LEU A C 1
ATOM 5894 O O . LEU A 1 748 ? -15.907 -22.518 12.153 1.00 90.06 748 LEU A O 1
ATOM 5898 N N . PRO A 1 749 ? -16.262 -21.787 10.049 1.00 87.06 749 PRO A N 1
ATOM 5899 C CA . PRO A 1 749 ? -15.429 -22.815 9.417 1.00 87.06 749 PRO A CA 1
ATOM 5900 C C . PRO A 1 749 ? -14.036 -22.908 10.040 1.00 87.06 749 PRO A C 1
ATOM 5902 O O . PRO A 1 749 ? -13.573 -23.998 10.366 1.00 87.06 749 PRO A O 1
ATOM 5905 N N . GLU A 1 750 ? -13.434 -21.751 10.299 1.00 91.69 750 GLU A N 1
ATOM 5906 C CA . GLU A 1 750 ? -12.074 -21.634 10.810 1.00 91.69 750 GLU A CA 1
ATOM 5907 C C . GLU A 1 750 ? -11.925 -22.131 12.258 1.00 91.69 750 GLU A C 1
ATOM 5909 O O . GLU A 1 750 ? -10.838 -22.531 12.665 1.00 91.69 750 GLU A O 1
ATOM 5914 N N . ILE A 1 751 ? -13.012 -22.199 13.037 1.00 94.38 751 ILE A N 1
ATOM 5915 C CA . ILE A 1 751 ? -12.976 -22.729 14.409 1.00 94.38 751 ILE A CA 1
ATOM 5916 C C . ILE A 1 751 ? -12.797 -24.255 14.423 1.00 94.38 751 ILE A C 1
ATOM 5918 O O . ILE A 1 751 ? -12.297 -24.816 15.397 1.00 94.38 751 ILE A O 1
ATOM 5922 N N . ARG A 1 752 ? -13.132 -24.951 13.327 1.00 91.69 752 ARG A N 1
ATOM 5923 C CA . ARG A 1 752 ? -13.026 -26.420 13.244 1.00 91.69 752 ARG A CA 1
ATOM 5924 C C . ARG A 1 752 ? -11.609 -26.931 13.490 1.00 91.69 752 ARG A C 1
ATOM 5926 O O . ARG A 1 752 ? -11.458 -28.040 13.993 1.00 91.69 752 ARG A O 1
ATOM 5933 N N . GLN A 1 753 ? -10.589 -26.131 13.175 1.00 93.25 753 GLN A N 1
ATOM 5934 C CA . GLN A 1 753 ? -9.188 -26.505 13.379 1.00 93.25 753 GLN A CA 1
ATOM 5935 C C . GLN A 1 753 ? -8.838 -26.759 14.852 1.00 93.25 753 GLN A C 1
ATOM 5937 O O . GLN A 1 753 ? -7.910 -27.508 15.135 1.00 93.25 753 GLN A O 1
ATOM 5942 N N . PHE A 1 754 ? -9.568 -26.142 15.787 1.00 95.19 754 PHE A N 1
ATOM 5943 C CA . PHE A 1 754 ? -9.292 -26.263 17.217 1.00 95.19 754 PHE A CA 1
ATOM 5944 C C . PHE A 1 754 ? -9.908 -27.529 17.831 1.00 95.19 754 PHE A C 1
ATOM 5946 O O . PHE A 1 754 ? -9.604 -27.857 18.975 1.00 95.19 754 PHE A O 1
ATOM 5953 N N . GLY A 1 755 ? -10.755 -28.255 17.091 1.00 94.62 755 GLY A N 1
ATOM 5954 C CA . GLY A 1 755 ? -11.359 -29.503 17.552 1.00 94.62 755 GLY A CA 1
ATOM 5955 C C . GLY A 1 755 ? -12.086 -29.350 18.890 1.00 94.62 755 GLY A C 1
ATOM 5956 O O . GLY A 1 755 ? -12.935 -28.479 19.050 1.00 94.62 755 GLY A O 1
ATOM 5957 N N . ASP A 1 756 ? -11.740 -30.200 19.854 1.00 94.25 756 ASP A N 1
ATOM 5958 C CA . ASP A 1 756 ? -12.306 -30.221 21.206 1.00 94.25 756 ASP A CA 1
ATOM 5959 C C . ASP A 1 756 ? -11.667 -29.205 22.174 1.00 94.25 756 ASP A C 1
ATOM 5961 O O . ASP A 1 756 ? -12.056 -29.142 23.341 1.00 94.25 756 ASP A O 1
ATOM 5965 N N . LEU A 1 757 ? -10.707 -28.391 21.716 1.00 96.38 757 LEU A N 1
ATOM 5966 C CA . LEU A 1 757 ? -10.096 -27.330 22.528 1.00 96.38 757 LEU A CA 1
ATOM 5967 C C . LEU A 1 757 ? -11.025 -26.118 22.701 1.00 96.38 757 LEU A C 1
ATOM 5969 O O . LEU A 1 757 ? -10.889 -25.388 23.688 1.00 96.38 757 LEU A O 1
ATOM 5973 N N . VAL A 1 758 ? -11.964 -25.925 21.766 1.00 97.12 758 VAL A N 1
ATOM 5974 C CA . VAL A 1 758 ? -12.941 -24.827 21.722 1.00 97.12 758 VAL A CA 1
ATOM 5975 C C . VAL A 1 758 ? -14.350 -25.406 21.625 1.00 97.12 758 VAL A C 1
ATOM 5977 O O . VAL A 1 758 ? -14.634 -26.243 20.769 1.00 97.12 758 VAL A O 1
ATOM 5980 N N . ARG A 1 759 ? -15.268 -24.932 22.469 1.00 96.62 759 ARG A N 1
ATOM 5981 C CA . ARG A 1 759 ? -16.687 -25.295 22.381 1.00 96.62 759 ARG A CA 1
ATOM 5982 C C . ARG A 1 759 ? -17.374 -24.437 21.328 1.00 96.62 759 ARG A C 1
ATOM 5984 O O . ARG A 1 759 ? -17.093 -23.243 21.212 1.00 96.62 759 ARG A O 1
ATOM 5991 N N . THR A 1 760 ? -18.297 -25.029 20.575 1.00 96.62 760 THR A N 1
ATOM 5992 C CA . THR A 1 760 ? -18.997 -24.318 19.500 1.00 96.62 760 THR A CA 1
ATOM 5993 C C . THR A 1 760 ? -20.510 -24.432 19.590 1.00 96.62 760 THR A C 1
ATOM 5995 O O . THR A 1 760 ? -21.046 -25.490 19.912 1.00 96.62 760 THR A O 1
ATOM 5998 N N . GLY A 1 761 ? -21.193 -23.330 19.278 1.00 93.81 761 GLY A N 1
ATOM 5999 C CA . GLY A 1 761 ? -22.632 -23.290 19.023 1.00 93.81 761 GLY A CA 1
ATOM 6000 C C . GLY A 1 761 ? -22.906 -22.963 17.556 1.00 93.81 761 GLY A C 1
ATOM 6001 O O . GLY A 1 761 ? -22.256 -22.089 16.987 1.00 93.81 761 GLY A O 1
ATOM 6002 N N . ILE A 1 762 ? -23.856 -23.655 16.928 1.00 89.62 762 ILE A N 1
ATOM 6003 C CA . ILE A 1 762 ? -24.283 -23.366 15.544 1.00 89.62 762 ILE A CA 1
ATOM 6004 C C . ILE A 1 762 ? -25.366 -22.281 15.483 1.00 89.62 762 ILE A C 1
ATOM 6006 O O . ILE A 1 762 ? -25.620 -21.713 14.426 1.00 89.62 762 ILE A O 1
ATOM 6010 N N . ASP A 1 763 ? -26.006 -22.007 16.617 1.00 90.25 763 ASP A N 1
ATOM 6011 C CA . ASP A 1 763 ? -27.047 -21.005 16.804 1.00 90.25 763 ASP A CA 1
ATOM 6012 C C . ASP A 1 763 ? -26.984 -20.435 18.233 1.00 90.25 763 ASP A C 1
ATOM 6014 O O . ASP A 1 763 ? -26.172 -20.861 19.057 1.00 90.25 763 ASP A O 1
ATOM 6018 N N . HIS A 1 764 ? -27.855 -19.476 18.558 1.00 96.94 764 HIS A N 1
ATOM 6019 C CA . HIS A 1 764 ? -27.834 -18.827 19.872 1.00 96.94 764 HIS A CA 1
ATOM 6020 C C . HIS A 1 764 ? -28.160 -19.815 21.003 1.00 96.94 764 HIS A C 1
ATOM 6022 O O . HIS A 1 764 ? -27.626 -19.678 22.097 1.00 96.94 764 HIS A O 1
ATOM 6028 N N . ALA A 1 765 ? -29.035 -20.799 20.772 1.00 96.38 765 ALA A N 1
ATOM 6029 C CA . ALA A 1 765 ? -29.454 -21.735 21.815 1.00 96.38 765 ALA A CA 1
ATOM 6030 C C . ALA A 1 765 ? -28.314 -22.690 22.194 1.00 96.38 765 ALA A C 1
ATOM 6032 O O . ALA A 1 765 ? -28.001 -22.854 23.372 1.00 96.38 765 ALA A O 1
ATOM 6033 N N . THR A 1 766 ? -27.663 -23.271 21.189 1.00 96.81 766 THR A N 1
ATOM 6034 C CA . THR A 1 766 ? -26.498 -24.146 21.355 1.00 96.81 766 THR A CA 1
ATOM 6035 C C . THR A 1 766 ? -25.276 -23.381 21.858 1.00 96.81 766 THR A C 1
ATOM 6037 O O . THR A 1 766 ? -24.531 -23.914 22.675 1.00 96.81 766 THR A O 1
ATOM 6040 N N . PHE A 1 767 ? -25.102 -22.113 21.466 1.00 98.25 767 PHE A N 1
ATOM 6041 C CA . PHE A 1 767 ? -24.059 -21.250 22.027 1.00 98.25 767 PHE A CA 1
ATOM 6042 C C . PHE A 1 767 ? -24.278 -21.006 23.527 1.00 98.25 767 PHE A C 1
ATOM 6044 O O . PHE A 1 767 ? -23.359 -21.195 24.316 1.00 98.25 767 PHE A O 1
ATOM 6051 N N . LEU A 1 768 ? -25.497 -20.644 23.947 1.00 98.44 768 LEU A N 1
ATOM 6052 C CA . LEU A 1 768 ? -25.821 -20.453 25.367 1.00 98.44 768 LEU A CA 1
ATOM 6053 C C . LEU A 1 768 ? -25.638 -21.743 26.177 1.00 98.44 768 LEU A C 1
ATOM 6055 O O . LEU A 1 768 ? -25.124 -21.685 27.290 1.00 98.44 768 LEU A O 1
ATOM 6059 N N . ALA A 1 769 ? -26.018 -22.898 25.623 1.00 98.12 769 ALA A N 1
ATOM 6060 C CA . ALA A 1 769 ? -25.771 -24.193 26.256 1.00 98.12 769 ALA A CA 1
ATOM 6061 C C . ALA A 1 769 ? -24.265 -24.460 26.431 1.00 98.12 769 ALA A C 1
ATOM 6063 O O . ALA A 1 769 ? -23.839 -24.868 27.506 1.00 98.12 769 ALA A O 1
ATOM 6064 N N . ALA A 1 770 ? -23.448 -24.147 25.421 1.00 97.88 770 ALA A N 1
ATOM 6065 C CA . ALA A 1 770 ? -21.996 -24.281 25.506 1.00 97.88 770 ALA A CA 1
ATOM 6066 C C . ALA A 1 770 ? -21.365 -23.346 26.557 1.00 97.88 770 ALA A C 1
ATOM 6068 O O . ALA A 1 770 ? -20.417 -23.752 27.229 1.00 97.88 770 ALA A O 1
ATOM 6069 N N . VAL A 1 771 ? -21.890 -22.123 26.733 1.00 98.25 771 VAL A N 1
ATOM 6070 C CA . VAL A 1 771 ? -21.468 -21.214 27.818 1.00 98.25 771 VAL A CA 1
ATOM 6071 C C . VAL A 1 771 ? -21.838 -21.782 29.191 1.00 98.25 771 VAL A C 1
ATOM 6073 O O . VAL A 1 771 ? -20.999 -21.770 30.088 1.00 98.25 771 VAL A O 1
ATOM 6076 N N . ASP A 1 772 ? -23.050 -22.320 29.356 1.00 97.94 772 ASP A N 1
ATOM 6077 C CA . ASP A 1 772 ? -23.492 -22.940 30.615 1.00 97.94 772 ASP A CA 1
ATOM 6078 C C . ASP A 1 772 ? -22.613 -24.146 30.983 1.00 97.94 772 ASP A C 1
ATOM 6080 O O . ASP A 1 772 ? -22.099 -24.235 32.097 1.00 97.94 772 ASP A O 1
ATOM 6084 N N . GLU A 1 773 ? -22.343 -25.028 30.017 1.00 96.38 773 GLU A N 1
ATOM 6085 C CA . GLU A 1 773 ? -21.423 -26.152 30.202 1.00 96.38 773 GLU A CA 1
ATOM 6086 C C . GLU A 1 773 ? -20.011 -25.692 30.581 1.00 96.38 773 GLU A C 1
ATOM 6088 O O . GLU A 1 773 ? -19.407 -26.271 31.483 1.00 96.38 773 GLU A O 1
ATOM 6093 N N . ALA A 1 774 ? -19.483 -24.652 29.926 1.00 95.94 774 ALA A N 1
ATOM 6094 C CA . ALA A 1 774 ? -18.159 -24.112 30.231 1.00 95.94 774 ALA A CA 1
ATOM 6095 C C . ALA A 1 774 ? -18.090 -23.513 31.646 1.00 95.94 774 ALA A C 1
ATOM 6097 O O . ALA A 1 774 ? -17.111 -23.727 32.355 1.00 95.94 774 ALA A O 1
ATOM 6098 N N . LEU A 1 775 ? -19.142 -22.816 32.091 1.00 96.00 775 LEU A N 1
ATOM 6099 C CA . LEU A 1 775 ? -19.224 -22.249 33.440 1.00 96.00 775 LEU A CA 1
ATOM 6100 C C . LEU A 1 775 ? -19.367 -23.320 34.529 1.00 96.00 775 LEU A C 1
ATOM 6102 O O . LEU A 1 775 ? -18.941 -23.087 35.666 1.00 96.00 775 LEU A O 1
ATOM 6106 N N . GLN A 1 776 ? -19.994 -24.458 34.219 1.00 92.81 776 GLN A N 1
ATOM 6107 C CA . GLN A 1 776 ? -20.210 -25.561 35.161 1.00 92.81 776 GLN A CA 1
ATOM 6108 C C . GLN A 1 776 ? -19.072 -26.590 35.172 1.00 92.81 776 GLN A C 1
ATOM 6110 O O . GLN A 1 776 ? -18.929 -27.322 36.155 1.00 92.81 776 GLN A O 1
ATOM 6115 N N . ALA A 1 777 ? -18.262 -26.658 34.113 1.00 84.50 777 ALA A N 1
ATOM 6116 C CA . ALA A 1 777 ? -17.157 -27.602 34.016 1.00 84.50 777 ALA A CA 1
ATOM 6117 C C . ALA A 1 777 ? -16.089 -27.321 35.096 1.00 84.50 777 ALA A C 1
ATOM 6119 O O . ALA A 1 777 ? -15.615 -26.188 35.218 1.00 84.50 777 ALA A O 1
ATOM 6120 N N . PRO A 1 778 ? -15.675 -28.326 35.891 1.00 79.94 778 PRO A N 1
ATOM 6121 C CA . PRO A 1 778 ? -14.532 -28.162 36.778 1.00 79.94 778 PRO A CA 1
ATOM 6122 C C . PRO A 1 778 ? -13.252 -27.974 35.945 1.00 79.94 778 PRO A C 1
ATOM 6124 O O . PRO A 1 778 ? -13.165 -28.532 34.849 1.00 79.94 778 PRO A O 1
ATOM 6127 N N . PRO A 1 779 ? -12.240 -27.245 36.455 1.00 76.81 779 PRO A N 1
ATOM 6128 C CA . PRO A 1 779 ? -10.953 -27.130 35.778 1.00 76.81 779 PRO A CA 1
ATOM 6129 C C . PRO A 1 779 ? -10.354 -28.515 35.500 1.00 76.81 779 PRO A C 1
ATOM 6131 O O . PRO A 1 779 ? -9.983 -29.239 36.425 1.00 76.81 779 PRO A O 1
ATOM 6134 N N . ASP A 1 780 ? -10.271 -28.879 34.223 1.00 90.31 780 ASP A N 1
ATOM 6135 C CA . ASP A 1 780 ? -9.645 -30.112 33.753 1.00 90.31 780 ASP A CA 1
ATOM 6136 C C . ASP A 1 780 ? -8.186 -29.818 33.388 1.00 90.31 780 ASP A C 1
ATOM 6138 O O . ASP A 1 780 ? -7.894 -29.138 32.400 1.00 90.31 780 ASP A O 1
ATOM 6142 N N . ALA A 1 781 ? -7.264 -30.311 34.217 1.00 93.00 781 ALA A N 1
ATOM 6143 C CA . ALA A 1 781 ? -5.834 -30.076 34.052 1.00 93.00 781 ALA A CA 1
ATOM 6144 C C . ALA A 1 781 ? -5.296 -30.618 32.717 1.00 93.00 781 ALA A C 1
ATOM 6146 O O . ALA A 1 781 ? -4.419 -29.983 32.126 1.00 93.00 781 ALA A O 1
ATOM 6147 N N . ASP A 1 782 ? -5.841 -31.733 32.221 1.00 95.12 782 ASP A N 1
ATOM 6148 C CA . ASP A 1 782 ? -5.410 -32.328 30.957 1.00 95.12 782 ASP A CA 1
ATOM 6149 C C . ASP A 1 782 ? -5.866 -31.457 29.782 1.00 95.12 782 ASP A C 1
ATOM 6151 O O . ASP A 1 782 ? -5.075 -31.158 28.884 1.00 95.12 782 ASP A O 1
ATOM 6155 N N . GLN A 1 783 ? -7.105 -30.954 29.813 1.00 94.31 783 GLN A N 1
ATOM 6156 C CA . GLN A 1 783 ? -7.587 -30.017 28.792 1.00 94.31 783 GLN A CA 1
ATOM 6157 C C . GLN A 1 783 ? -6.826 -28.690 28.818 1.00 94.31 783 GLN A C 1
ATOM 6159 O O . GLN A 1 783 ? -6.422 -28.201 27.764 1.00 94.31 783 GLN A O 1
ATOM 6164 N N . VAL A 1 784 ? -6.555 -28.125 29.998 1.00 95.69 784 VAL A N 1
ATOM 6165 C CA . VAL A 1 784 ? -5.728 -26.913 30.134 1.00 95.69 784 VAL A CA 1
ATOM 6166 C C . VAL A 1 784 ? -4.337 -27.133 29.528 1.00 95.69 784 VAL A C 1
ATOM 6168 O O . VAL A 1 784 ? -3.861 -26.289 28.766 1.00 95.69 784 VAL A O 1
ATOM 6171 N N . ALA A 1 785 ? -3.699 -28.274 29.811 1.00 96.75 785 ALA A N 1
ATOM 6172 C CA . ALA A 1 785 ? -2.392 -28.614 29.255 1.00 96.75 785 ALA A CA 1
ATOM 6173 C C . ALA A 1 785 ? -2.433 -28.752 27.725 1.00 96.75 785 ALA A C 1
ATOM 6175 O O . ALA A 1 785 ? -1.575 -28.191 27.045 1.00 96.75 785 ALA A O 1
ATOM 6176 N N . ARG A 1 786 ? -3.456 -29.418 27.172 1.00 97.56 786 ARG A N 1
ATOM 6177 C CA . ARG A 1 786 ? -3.640 -29.565 25.718 1.00 97.56 786 ARG A CA 1
ATOM 6178 C C . ARG A 1 786 ? -3.835 -28.225 25.010 1.00 97.56 786 ARG A C 1
ATOM 6180 O O . ARG A 1 786 ? -3.241 -28.011 23.956 1.00 97.56 786 ARG A O 1
ATOM 6187 N N . ARG A 1 787 ? -4.620 -27.307 25.589 1.00 97.06 787 ARG A N 1
ATOM 6188 C CA . ARG A 1 787 ? -4.817 -25.947 25.046 1.00 97.06 787 ARG A CA 1
ATOM 6189 C C . ARG A 1 787 ? -3.505 -25.171 24.980 1.00 97.06 787 ARG A C 1
ATOM 6191 O O . ARG A 1 787 ? -3.181 -24.611 23.935 1.00 97.06 787 ARG A O 1
ATOM 6198 N N . ARG A 1 788 ? -2.736 -25.197 26.074 1.00 97.44 788 ARG A N 1
ATOM 6199 C CA . ARG A 1 788 ? -1.429 -24.531 26.157 1.00 97.44 788 ARG A CA 1
ATOM 6200 C C . ARG A 1 788 ? -0.419 -25.137 25.194 1.00 97.44 788 ARG A C 1
ATOM 6202 O O . ARG A 1 788 ? 0.266 -24.395 24.501 1.00 97.44 788 ARG A O 1
ATOM 6209 N N . GLN A 1 789 ? -0.364 -26.466 25.110 1.00 97.12 789 GLN A N 1
ATOM 6210 C CA . GLN A 1 789 ? 0.513 -27.158 24.170 1.00 97.12 789 GLN A CA 1
ATOM 6211 C C . GLN A 1 789 ? 0.185 -26.779 22.724 1.00 97.12 789 GLN A C 1
ATOM 6213 O O . GLN A 1 789 ? 1.084 -26.387 21.988 1.00 97.12 789 GLN A O 1
ATOM 6218 N N . PHE A 1 790 ? -1.093 -26.836 22.334 1.00 97.12 790 PHE A N 1
ATOM 6219 C CA . PHE A 1 790 ? -1.508 -26.428 20.995 1.00 97.12 790 PHE A CA 1
ATOM 6220 C C . PHE A 1 790 ? -1.079 -24.985 20.708 1.00 97.12 790 PHE A C 1
ATOM 6222 O O . PHE A 1 790 ? -0.443 -24.734 19.692 1.00 97.12 790 PHE A O 1
ATOM 6229 N N . ALA A 1 791 ? -1.362 -24.041 21.612 1.00 96.75 791 ALA A N 1
ATOM 6230 C CA . ALA A 1 791 ? -1.003 -22.636 21.423 1.00 96.75 791 ALA A CA 1
ATOM 6231 C C . ALA A 1 791 ? 0.519 -22.396 21.326 1.00 96.75 791 ALA A C 1
ATOM 6233 O O . ALA A 1 791 ? 0.948 -21.572 20.519 1.00 96.75 791 ALA A O 1
ATOM 6234 N N . ALA A 1 792 ? 1.339 -23.146 22.072 1.00 96.94 792 ALA A N 1
ATOM 6235 C CA . ALA A 1 792 ? 2.805 -23.075 22.005 1.00 96.94 792 ALA A CA 1
ATOM 6236 C C . ALA A 1 792 ? 3.373 -23.492 20.634 1.00 96.94 792 ALA A C 1
ATOM 6238 O O . ALA A 1 792 ? 4.457 -23.059 20.247 1.00 96.94 792 ALA A O 1
ATOM 6239 N N . GLU A 1 793 ? 2.632 -24.303 19.880 1.00 95.62 793 GLU A N 1
ATOM 6240 C CA . GLU A 1 793 ? 2.968 -24.714 18.513 1.00 95.62 793 GLU A CA 1
ATOM 6241 C C . GLU A 1 793 ? 2.424 -23.726 17.454 1.00 95.62 793 GLU A C 1
ATOM 6243 O O . GLU A 1 793 ? 2.700 -23.866 16.265 1.00 95.62 793 GLU A O 1
ATOM 6248 N N . GLN A 1 794 ? 1.655 -22.704 17.860 1.00 95.75 794 GLN A N 1
ATOM 6249 C CA . GLN A 1 794 ? 1.038 -21.705 16.976 1.00 95.75 794 GLN A CA 1
ATOM 6250 C C . GLN A 1 794 ? 1.605 -20.293 17.214 1.00 95.75 794 GLN A C 1
ATOM 6252 O O . GLN A 1 794 ? 0.871 -19.354 17.531 1.00 95.75 794 GLN A O 1
ATOM 6257 N N . THR A 1 795 ? 2.919 -20.127 17.038 1.00 96.38 795 THR A N 1
ATOM 6258 C CA . THR A 1 795 ? 3.605 -18.831 17.223 1.00 96.38 795 THR A CA 1
ATOM 6259 C C . THR A 1 795 ? 3.955 -18.147 15.903 1.00 96.38 795 THR A C 1
ATOM 6261 O O . THR A 1 795 ? 4.035 -18.780 14.849 1.00 96.38 795 THR A O 1
ATOM 6264 N N . TRP A 1 796 ? 4.195 -16.836 15.959 1.00 97.12 796 TRP A N 1
ATOM 6265 C CA . TRP A 1 796 ? 4.605 -16.052 14.791 1.00 97.12 796 TRP A CA 1
ATOM 6266 C C . TRP A 1 796 ? 5.948 -16.508 14.201 1.00 97.12 796 TRP A C 1
ATOM 6268 O O . TRP A 1 796 ? 6.100 -16.484 12.982 1.00 97.12 796 TRP A O 1
ATOM 6278 N N . ALA A 1 797 ? 6.872 -17.009 15.028 1.00 96.94 797 ALA A N 1
ATOM 6279 C CA . ALA A 1 797 ? 8.136 -17.585 14.568 1.00 96.94 797 ALA A CA 1
ATOM 6280 C C . ALA A 1 797 ? 7.909 -18.793 13.641 1.00 96.94 797 ALA A C 1
ATOM 6282 O O . ALA A 1 797 ? 8.514 -18.876 12.573 1.00 96.94 797 ALA A O 1
ATOM 6283 N N . HIS A 1 798 ? 6.981 -19.691 13.997 1.00 96.94 798 HIS A N 1
ATOM 6284 C CA . HIS A 1 798 ? 6.595 -20.810 13.131 1.00 96.94 798 HIS A CA 1
ATOM 6285 C C . HIS A 1 798 ? 5.979 -20.313 11.812 1.00 96.94 798 HIS A C 1
ATOM 6287 O O . HIS A 1 798 ? 6.308 -20.828 10.747 1.00 96.94 798 HIS A O 1
ATOM 6293 N N . ARG A 1 799 ? 5.141 -19.262 11.853 1.00 97.31 799 ARG A N 1
ATOM 6294 C CA . ARG A 1 799 ? 4.556 -18.664 10.634 1.00 97.31 799 ARG A CA 1
ATOM 6295 C C . ARG A 1 799 ? 5.610 -18.079 9.706 1.00 97.31 799 ARG A C 1
ATOM 6297 O O . ARG A 1 799 ? 5.498 -18.241 8.496 1.00 97.31 799 ARG A O 1
ATOM 6304 N N . VAL A 1 800 ? 6.631 -17.428 10.257 1.00 98.00 800 VAL A N 1
ATOM 6305 C CA . VAL A 1 800 ? 7.748 -16.902 9.467 1.00 98.00 800 VAL A CA 1
ATOM 6306 C C . VAL A 1 800 ? 8.597 -18.023 8.878 1.00 98.00 800 VAL A C 1
ATOM 6308 O O . VAL A 1 800 ? 8.980 -17.921 7.718 1.00 98.00 800 VAL A O 1
ATOM 6311 N N . GLN A 1 801 ? 8.840 -19.114 9.609 1.00 97.19 801 GLN A N 1
ATOM 6312 C CA . GLN A 1 801 ? 9.528 -20.284 9.050 1.00 97.19 801 GLN A CA 1
ATOM 6313 C C . GLN A 1 801 ? 8.772 -20.866 7.848 1.00 97.19 801 GLN A C 1
ATOM 6315 O O . GLN A 1 801 ? 9.385 -21.161 6.824 1.00 97.19 801 GLN A O 1
ATOM 6320 N N . ASP A 1 802 ? 7.446 -20.994 7.951 1.00 97.31 802 ASP A N 1
ATOM 6321 C CA . ASP A 1 802 ? 6.609 -21.463 6.845 1.00 97.31 802 ASP A CA 1
ATOM 6322 C C . ASP A 1 802 ? 6.602 -20.477 5.667 1.00 97.31 802 ASP A C 1
ATOM 6324 O O . ASP A 1 802 ? 6.746 -20.901 4.521 1.00 97.31 802 ASP A O 1
ATOM 6328 N N . LEU A 1 803 ? 6.499 -19.170 5.944 1.00 97.38 803 LEU A N 1
ATOM 6329 C CA . LEU A 1 803 ? 6.543 -18.107 4.936 1.00 97.38 803 LEU A CA 1
ATOM 6330 C C . LEU A 1 803 ? 7.861 -18.118 4.157 1.00 97.38 803 LEU A C 1
ATOM 6332 O O . LEU A 1 803 ? 7.848 -18.133 2.930 1.00 97.38 803 LEU A O 1
ATOM 6336 N N . VAL A 1 804 ? 8.992 -18.121 4.864 1.00 96.19 804 VAL A N 1
ATOM 6337 C CA . VAL A 1 804 ? 10.328 -18.115 4.255 1.00 96.19 804 VAL A CA 1
ATOM 6338 C C . VAL A 1 804 ? 10.531 -19.375 3.423 1.00 96.19 804 VAL A C 1
ATOM 6340 O O . VAL A 1 804 ? 10.899 -19.262 2.257 1.00 96.19 804 VAL A O 1
ATOM 6343 N N . ARG A 1 805 ? 10.181 -20.553 3.960 1.00 95.31 805 ARG A N 1
ATOM 6344 C CA . ARG A 1 805 ? 10.237 -21.815 3.209 1.00 95.31 805 ARG A CA 1
ATOM 6345 C C . ARG A 1 805 ? 9.398 -21.744 1.931 1.00 95.31 805 ARG A C 1
ATOM 6347 O O . ARG A 1 805 ? 9.884 -22.100 0.865 1.00 95.31 805 ARG A O 1
ATOM 6354 N N . GLY A 1 806 ? 8.168 -21.235 2.022 1.00 95.00 806 GLY A N 1
ATOM 6355 C CA . GLY A 1 806 ? 7.284 -21.080 0.867 1.00 95.00 806 GLY A CA 1
ATOM 6356 C C . GLY A 1 806 ? 7.844 -20.155 -0.213 1.00 95.00 806 GLY A C 1
ATOM 6357 O O . GLY A 1 806 ? 7.658 -20.427 -1.394 1.00 95.00 806 GLY A O 1
ATOM 6358 N N . ILE A 1 807 ? 8.550 -19.088 0.173 1.00 93.62 807 ILE A N 1
ATOM 6359 C CA . ILE A 1 807 ? 9.211 -18.165 -0.762 1.00 93.62 807 ILE A CA 1
ATOM 6360 C C . ILE A 1 807 ? 10.449 -18.811 -1.397 1.00 93.62 807 ILE A C 1
ATOM 6362 O O . ILE A 1 807 ? 10.693 -18.632 -2.589 1.00 93.62 807 ILE A O 1
ATOM 6366 N N . GLU A 1 808 ? 11.236 -19.552 -0.619 1.00 89.19 808 GLU A N 1
ATOM 6367 C CA . GLU A 1 808 ? 12.453 -20.228 -1.086 1.00 89.19 808 GLU A CA 1
ATOM 6368 C C . GLU A 1 808 ? 12.157 -21.402 -2.033 1.00 89.19 808 GLU A C 1
ATOM 6370 O O . GLU A 1 808 ? 12.951 -21.687 -2.926 1.00 89.19 808 GLU A O 1
ATOM 6375 N N . GLU A 1 809 ? 10.998 -22.048 -1.888 1.00 90.56 809 GLU A N 1
ATOM 6376 C CA . GLU A 1 809 ? 10.536 -23.135 -2.762 1.00 90.56 809 GLU A CA 1
ATOM 6377 C C . GLU A 1 809 ? 10.018 -22.647 -4.133 1.00 90.56 809 GLU A C 1
ATOM 6379 O O . GLU A 1 809 ? 9.755 -23.464 -5.021 1.00 90.56 809 GLU A O 1
ATOM 6384 N N . LEU A 1 810 ? 9.888 -21.331 -4.348 1.00 88.56 810 LEU A N 1
ATOM 6385 C CA . LEU A 1 810 ? 9.428 -20.770 -5.619 1.00 88.56 810 LEU A CA 1
ATOM 6386 C C . LEU A 1 810 ? 10.459 -20.971 -6.736 1.00 88.56 810 LEU A C 1
ATOM 6388 O O . LEU A 1 810 ? 11.536 -20.364 -6.749 1.00 88.56 810 LEU A O 1
ATOM 6392 N N . SER A 1 811 ? 10.077 -21.733 -7.758 1.00 84.75 811 SER A N 1
ATOM 6393 C CA . SER A 1 811 ? 10.891 -21.903 -8.961 1.00 84.75 811 SER A CA 1
ATOM 6394 C C . SER A 1 811 ? 11.063 -20.589 -9.725 1.00 84.75 811 SER A C 1
ATOM 6396 O O . SER A 1 811 ? 10.138 -19.780 -9.815 1.00 84.75 811 SER A O 1
ATOM 6398 N N . GLU A 1 812 ? 12.239 -20.393 -10.314 1.00 86.00 812 GLU A N 1
ATOM 6399 C CA . GLU A 1 812 ? 12.492 -19.316 -11.275 1.00 86.00 812 GLU A CA 1
ATOM 6400 C C . GLU A 1 812 ? 12.255 -19.828 -12.698 1.00 86.00 812 GLU A C 1
ATOM 6402 O O . GLU A 1 812 ? 12.591 -20.986 -12.977 1.00 86.00 812 GLU A O 1
ATOM 6407 N N . PRO A 1 813 ? 11.680 -19.012 -13.603 1.00 91.44 813 PRO A N 1
ATOM 6408 C CA . PRO A 1 813 ? 11.617 -19.372 -15.015 1.00 91.44 813 PRO A CA 1
ATOM 6409 C C . PRO A 1 813 ? 13.030 -19.567 -15.562 1.00 91.44 813 PRO A C 1
ATOM 6411 O O . PRO A 1 813 ? 13.974 -18.945 -15.086 1.00 91.44 813 PRO A O 1
ATOM 6414 N N . ARG A 1 814 ? 13.211 -20.446 -16.546 1.00 96.06 814 ARG A N 1
ATOM 6415 C CA . ARG A 1 814 ? 14.560 -20.704 -17.065 1.00 96.06 814 ARG A CA 1
ATOM 6416 C C . ARG A 1 814 ? 14.997 -19.564 -17.983 1.00 96.06 814 ARG A C 1
ATOM 6418 O O . ARG A 1 814 ? 14.219 -19.106 -18.818 1.00 96.06 814 ARG A O 1
ATOM 6425 N N . VAL A 1 815 ? 16.250 -19.134 -17.872 1.00 98.12 815 VAL A N 1
ATOM 6426 C CA . VAL A 1 815 ? 16.851 -18.125 -18.757 1.00 98.12 815 VAL A CA 1
ATOM 6427 C C . VAL A 1 815 ? 17.991 -18.763 -19.542 1.00 98.12 815 VAL A C 1
ATOM 6429 O O . VAL A 1 815 ? 18.856 -19.408 -18.954 1.00 98.12 815 VAL A O 1
ATOM 6432 N N . SER A 1 816 ? 18.012 -18.571 -20.861 1.00 98.69 816 SER A N 1
ATOM 6433 C CA . SER A 1 816 ? 19.116 -19.011 -21.724 1.00 98.69 816 SER A CA 1
ATOM 6434 C C . SER A 1 816 ? 19.899 -17.817 -22.242 1.00 98.69 816 SER A C 1
ATOM 6436 O O . SER A 1 816 ? 19.372 -17.032 -23.030 1.00 98.69 816 SER A O 1
ATOM 6438 N N . VAL A 1 817 ? 21.164 -17.699 -21.850 1.00 98.69 817 VAL A N 1
ATOM 6439 C CA . VAL A 1 817 ? 22.074 -16.673 -22.370 1.00 98.69 817 VAL A CA 1
ATOM 6440 C C . VAL A 1 817 ? 22.889 -17.253 -23.516 1.00 98.69 817 VAL A C 1
ATOM 6442 O O . VAL A 1 817 ? 23.675 -18.177 -23.327 1.00 98.69 817 VAL A O 1
ATOM 6445 N N . VAL A 1 818 ? 22.710 -16.701 -24.710 1.00 98.69 818 VAL A N 1
ATOM 6446 C CA . VAL A 1 818 ? 23.463 -17.037 -25.915 1.00 98.69 818 VAL A CA 1
ATOM 6447 C C . VAL A 1 818 ? 24.577 -16.015 -26.096 1.00 98.69 818 VAL A C 1
ATOM 6449 O O . VAL A 1 818 ? 24.308 -14.830 -26.288 1.00 98.69 818 VAL A O 1
ATOM 6452 N N . VAL A 1 819 ? 25.824 -16.483 -26.056 1.00 98.38 819 VAL A N 1
ATOM 6453 C CA . VAL A 1 819 ? 27.019 -15.667 -26.290 1.00 98.38 819 VAL A CA 1
ATOM 6454 C C . VAL A 1 819 ? 27.656 -16.071 -27.609 1.00 98.38 819 VAL A C 1
ATOM 6456 O O . VAL A 1 819 ? 28.066 -17.217 -27.775 1.00 98.38 819 VAL A O 1
ATOM 6459 N N . VAL A 1 820 ? 27.789 -15.138 -28.548 1.00 96.00 820 VAL A N 1
ATOM 6460 C CA . VAL A 1 820 ? 28.538 -15.371 -29.792 1.00 96.00 820 VAL A CA 1
ATOM 6461 C C . VAL A 1 820 ? 29.943 -14.799 -29.649 1.00 96.00 820 VAL A C 1
ATOM 6463 O O . VAL A 1 820 ? 30.112 -13.649 -29.248 1.00 96.00 820 VAL A O 1
ATOM 6466 N N . THR A 1 821 ? 30.959 -15.588 -29.998 1.00 94.56 821 THR A N 1
ATOM 6467 C CA . THR A 1 821 ? 32.363 -15.160 -29.950 1.00 94.56 821 THR A CA 1
ATOM 6468 C C . THR A 1 821 ? 33.102 -15.433 -31.260 1.00 94.56 821 THR A C 1
ATOM 6470 O O . THR A 1 821 ? 32.760 -16.344 -32.013 1.00 94.56 821 THR A O 1
ATOM 6473 N N . TYR A 1 822 ? 34.094 -14.592 -31.560 1.00 92.50 822 TYR A N 1
ATOM 6474 C CA . TYR A 1 822 ? 35.001 -14.718 -32.702 1.00 92.50 822 TYR A CA 1
ATOM 6475 C C . TYR A 1 822 ? 36.331 -14.018 -32.383 1.00 92.50 822 TYR A C 1
ATOM 6477 O O . TYR A 1 822 ? 36.478 -12.802 -32.553 1.00 92.50 822 TYR A O 1
ATOM 6485 N N . ASN A 1 823 ? 37.314 -14.804 -31.952 1.00 89.50 823 ASN A N 1
ATOM 6486 C CA . ASN A 1 823 ? 38.563 -14.382 -31.318 1.00 89.50 823 ASN A CA 1
ATOM 6487 C C . ASN A 1 823 ? 38.321 -13.539 -30.046 1.00 89.50 823 ASN A C 1
ATOM 6489 O O . ASN A 1 823 ? 37.220 -13.495 -29.499 1.00 89.50 823 ASN A O 1
ATOM 6493 N N . ASN A 1 824 ? 39.353 -12.812 -29.606 1.00 89.06 824 ASN A N 1
ATOM 6494 C CA . ASN A 1 824 ? 39.327 -11.945 -28.424 1.00 89.06 824 ASN A CA 1
ATOM 6495 C C . ASN A 1 824 ? 39.110 -12.751 -27.136 1.00 89.06 824 ASN A C 1
ATOM 6497 O O . ASN A 1 824 ? 38.204 -12.462 -26.349 1.00 89.06 824 ASN A O 1
ATOM 6501 N N . LEU A 1 825 ? 39.972 -13.747 -26.915 1.00 94.69 825 LEU A N 1
ATOM 6502 C CA . LEU A 1 825 ? 39.959 -14.581 -25.714 1.00 94.69 825 LEU A CA 1
ATOM 6503 C C . LEU A 1 825 ? 39.791 -13.789 -24.407 1.00 94.69 825 LEU A C 1
ATOM 6505 O O . LEU A 1 825 ? 38.982 -14.173 -23.568 1.00 94.69 825 LEU A O 1
ATOM 6509 N N . ASP A 1 826 ? 40.517 -12.683 -24.230 1.00 94.69 826 ASP A N 1
ATOM 6510 C CA . ASP A 1 826 ? 40.479 -11.913 -22.978 1.00 94.69 826 ASP A CA 1
ATOM 6511 C C . ASP A 1 826 ? 39.106 -11.282 -22.710 1.00 94.69 826 ASP A C 1
ATOM 6513 O O . ASP A 1 826 ? 38.636 -11.293 -21.574 1.00 94.69 826 ASP A O 1
ATOM 6517 N N . LEU A 1 827 ? 38.426 -10.796 -23.756 1.00 93.56 827 LEU A N 1
ATOM 6518 C CA . LEU A 1 827 ? 37.060 -10.275 -23.635 1.00 93.56 827 LEU A CA 1
ATOM 6519 C C . LEU A 1 827 ? 36.075 -11.406 -23.346 1.00 93.56 827 LEU A C 1
ATOM 6521 O O . LEU A 1 827 ? 35.268 -11.290 -22.431 1.00 93.56 827 LEU A O 1
ATOM 6525 N N . THR A 1 828 ? 36.220 -12.538 -24.040 1.00 96.06 828 THR A N 1
ATOM 6526 C CA . THR A 1 828 ? 35.395 -13.729 -23.792 1.00 96.06 828 THR A CA 1
ATOM 6527 C C . THR A 1 828 ? 35.527 -14.201 -22.340 1.00 96.06 828 THR A C 1
ATOM 6529 O O . THR A 1 828 ? 34.518 -14.443 -21.682 1.00 96.06 828 THR A O 1
ATOM 6532 N N . LYS A 1 829 ? 36.753 -14.265 -21.803 1.00 96.88 829 LYS A N 1
ATOM 6533 C CA . LYS A 1 829 ? 37.013 -14.583 -20.390 1.00 96.88 829 LYS A CA 1
ATOM 6534 C C . LYS A 1 829 ? 36.344 -13.587 -19.450 1.00 96.88 829 LYS A C 1
ATOM 6536 O O . LYS A 1 829 ? 35.712 -14.007 -18.487 1.00 96.88 829 LYS A O 1
ATOM 6541 N N . ALA A 1 830 ? 36.468 -12.288 -19.721 1.00 95.62 830 ALA A N 1
ATOM 6542 C CA . ALA A 1 830 ? 35.860 -11.250 -18.894 1.00 95.62 830 ALA A CA 1
ATOM 6543 C C . ALA A 1 830 ? 34.322 -11.331 -18.895 1.00 95.62 830 ALA A C 1
ATOM 6545 O O . ALA A 1 830 ? 33.713 -11.262 -17.828 1.00 95.62 830 ALA A O 1
ATOM 6546 N N . CYS A 1 831 ? 33.703 -11.544 -20.061 1.00 97.06 831 CYS A N 1
ATOM 6547 C CA . CYS A 1 831 ? 32.256 -11.705 -20.199 1.00 97.06 831 CYS A CA 1
ATOM 6548 C C . CYS A 1 831 ? 31.756 -12.931 -19.420 1.00 97.06 831 CYS A C 1
ATOM 6550 O O . CYS A 1 831 ? 30.905 -12.784 -18.539 1.00 97.06 831 CYS A O 1
ATOM 6552 N N . LEU A 1 832 ? 32.339 -14.115 -19.653 1.00 97.44 832 LEU A N 1
ATOM 6553 C CA . LEU A 1 832 ? 31.939 -15.342 -18.952 1.00 97.44 832 LEU A CA 1
ATOM 6554 C C . LEU A 1 832 ? 32.187 -15.258 -17.440 1.00 97.44 832 LEU A C 1
ATOM 6556 O O . LEU A 1 832 ? 31.343 -15.695 -16.662 1.00 97.44 832 LEU A O 1
ATOM 6560 N N . HIS A 1 833 ? 33.284 -14.629 -17.013 1.00 95.69 833 HIS A N 1
ATOM 6561 C CA . HIS A 1 833 ? 33.540 -14.386 -15.595 1.00 95.69 833 HIS A CA 1
ATOM 6562 C C . HIS A 1 833 ? 32.479 -13.472 -14.964 1.00 95.69 833 HIS A C 1
ATOM 6564 O O . HIS A 1 833 ? 31.971 -13.774 -13.887 1.00 95.69 833 HIS A O 1
ATOM 6570 N N . SER A 1 834 ? 32.091 -12.385 -15.643 1.00 96.69 834 SER A N 1
ATOM 6571 C CA . SER A 1 834 ? 31.032 -11.495 -15.147 1.00 96.69 834 SER A CA 1
ATOM 6572 C C . SER A 1 834 ? 29.671 -12.199 -15.071 1.00 96.69 834 SER A C 1
ATOM 6574 O O . SER A 1 834 ? 28.929 -11.990 -14.111 1.00 96.69 834 SER A O 1
ATOM 6576 N N . LEU A 1 835 ? 29.366 -13.091 -16.026 1.00 96.00 835 LEU A N 1
ATOM 6577 C CA . LEU A 1 835 ? 28.162 -13.922 -15.992 1.00 96.00 835 LEU A CA 1
ATOM 6578 C C . LEU A 1 835 ? 28.147 -14.822 -14.754 1.00 96.00 835 LEU A C 1
ATOM 6580 O O . LEU A 1 835 ? 27.138 -14.849 -14.055 1.00 96.00 835 LEU A O 1
ATOM 6584 N N . GLU A 1 836 ? 29.255 -15.500 -14.457 1.00 92.88 836 GLU A N 1
ATOM 6585 C CA . GLU A 1 836 ? 29.395 -16.354 -13.269 1.00 92.88 836 GLU A CA 1
ATOM 6586 C C . GLU A 1 836 ? 29.301 -15.567 -11.959 1.00 92.88 836 GLU A C 1
ATOM 6588 O O . GLU A 1 836 ? 28.745 -16.058 -10.980 1.00 92.88 836 GLU A O 1
ATOM 6593 N N . GLN A 1 837 ? 29.844 -14.350 -11.930 1.00 91.31 837 GLN A N 1
ATOM 6594 C CA . GLN A 1 837 ? 29.927 -13.554 -10.711 1.00 91.31 837 GLN A CA 1
ATOM 6595 C C . GLN A 1 837 ? 28.624 -12.817 -10.374 1.00 91.31 837 GLN A C 1
ATOM 6597 O O . GLN A 1 837 ? 28.323 -12.620 -9.195 1.00 91.31 837 GLN A O 1
ATOM 6602 N N . TYR A 1 838 ? 27.874 -12.365 -11.383 1.00 91.38 838 TYR A N 1
ATOM 6603 C CA . TYR A 1 838 ? 26.781 -11.402 -11.190 1.00 91.38 838 TYR A CA 1
ATOM 6604 C C . TYR A 1 838 ? 25.403 -11.876 -11.650 1.00 91.38 838 TYR A C 1
ATOM 6606 O O . TYR A 1 838 ? 24.412 -11.180 -11.405 1.00 91.38 838 TYR A O 1
ATOM 6614 N N . SER A 1 839 ? 25.311 -13.056 -12.261 1.00 89.81 839 SER A N 1
ATOM 6615 C CA . SER A 1 839 ? 24.033 -13.671 -12.636 1.00 89.81 839 SER A CA 1
ATOM 6616 C C . SER A 1 839 ? 23.543 -14.606 -11.529 1.00 89.81 839 SER A C 1
ATOM 6618 O O . SER A 1 839 ? 23.439 -15.811 -11.735 1.00 89.81 839 SER A O 1
ATOM 6620 N N . ASP A 1 840 ? 23.268 -14.046 -10.347 1.00 80.19 840 ASP A N 1
ATOM 6621 C CA . ASP A 1 840 ? 22.674 -14.764 -9.208 1.00 80.19 840 ASP A CA 1
ATOM 6622 C C . ASP A 1 840 ? 21.206 -15.117 -9.513 1.00 80.19 840 ASP A C 1
ATOM 6624 O O . ASP A 1 840 ? 20.265 -14.438 -9.103 1.00 80.19 840 ASP A O 1
ATOM 6628 N N . TYR A 1 841 ? 21.040 -16.119 -10.375 1.00 88.06 841 TYR A N 1
ATOM 6629 C CA . TYR A 1 841 ? 19.779 -16.585 -10.927 1.00 88.06 841 TYR A CA 1
ATOM 6630 C C . TYR A 1 841 ? 19.848 -18.103 -11.059 1.00 88.06 841 TYR A C 1
ATOM 6632 O O . TYR A 1 841 ? 20.661 -18.636 -11.819 1.00 88.06 841 TYR A O 1
ATOM 6640 N N . ALA A 1 842 ? 19.029 -18.815 -10.288 1.00 86.44 842 ALA A N 1
ATOM 6641 C CA . ALA A 1 842 ? 19.246 -20.240 -10.046 1.00 86.44 842 ALA A CA 1
ATOM 6642 C C . ALA A 1 842 ? 18.989 -21.099 -11.294 1.00 86.44 842 ALA A C 1
ATOM 6644 O O . ALA A 1 842 ? 19.611 -22.146 -11.468 1.00 86.44 842 ALA A O 1
ATOM 6645 N N . ASN A 1 843 ? 18.074 -20.662 -12.164 1.00 93.38 843 ASN A N 1
ATOM 6646 C CA . ASN A 1 843 ? 17.648 -21.402 -13.352 1.00 93.38 843 ASN A CA 1
ATOM 6647 C C . ASN A 1 843 ? 18.223 -20.787 -14.641 1.00 93.38 843 ASN A C 1
ATOM 6649 O O . ASN A 1 843 ? 17.490 -20.365 -15.538 1.00 93.38 843 ASN A O 1
ATOM 6653 N N . LEU A 1 844 ? 19.551 -20.690 -14.705 1.00 95.56 844 LEU A N 1
ATOM 6654 C CA . LEU A 1 844 ? 20.297 -20.089 -15.810 1.00 95.56 844 LEU A CA 1
ATOM 6655 C C . LEU A 1 844 ? 21.075 -21.148 -16.598 1.00 95.56 844 LEU A C 1
ATOM 6657 O O . LEU A 1 844 ? 21.785 -21.965 -16.016 1.00 95.56 844 LEU A O 1
ATOM 6661 N N . GLU A 1 845 ? 21.017 -21.073 -17.927 1.00 97.44 845 GLU A N 1
ATOM 6662 C CA . GLU A 1 845 ? 21.958 -21.761 -18.814 1.00 97.44 845 GLU A CA 1
ATOM 6663 C C . GLU A 1 845 ? 22.704 -20.776 -19.715 1.00 97.44 845 GLU A C 1
ATOM 6665 O O . GLU A 1 845 ? 22.157 -19.750 -20.127 1.00 97.44 845 GLU A O 1
ATOM 6670 N N . VAL A 1 846 ? 23.951 -21.106 -20.050 1.00 98.44 846 VAL A N 1
ATOM 6671 C CA . VAL A 1 846 ? 24.801 -20.289 -20.922 1.00 98.44 846 VAL A CA 1
ATOM 6672 C C . VAL A 1 846 ? 25.268 -21.125 -22.109 1.00 98.44 846 VAL A C 1
ATOM 6674 O O . VAL A 1 846 ? 25.874 -22.184 -21.946 1.00 98.44 846 VAL A O 1
ATOM 6677 N N . ILE A 1 847 ? 24.992 -20.638 -23.316 1.00 98.62 847 ILE A N 1
ATOM 6678 C CA . ILE A 1 847 ? 25.298 -21.287 -24.590 1.00 98.62 847 ILE A CA 1
ATOM 6679 C C . ILE A 1 847 ? 26.273 -20.395 -25.353 1.00 98.62 847 ILE A C 1
ATOM 6681 O O . ILE A 1 847 ? 25.909 -19.306 -25.789 1.00 98.62 847 ILE A O 1
ATOM 6685 N N . VAL A 1 848 ? 27.506 -20.856 -25.545 1.00 98.62 848 VAL A N 1
ATOM 6686 C CA . VAL A 1 848 ? 28.536 -20.108 -26.271 1.00 98.62 848 VAL A CA 1
ATOM 6687 C C . VAL A 1 848 ? 28.708 -20.667 -27.680 1.00 98.62 848 VAL A C 1
ATOM 6689 O O . VAL A 1 848 ? 29.025 -21.842 -27.866 1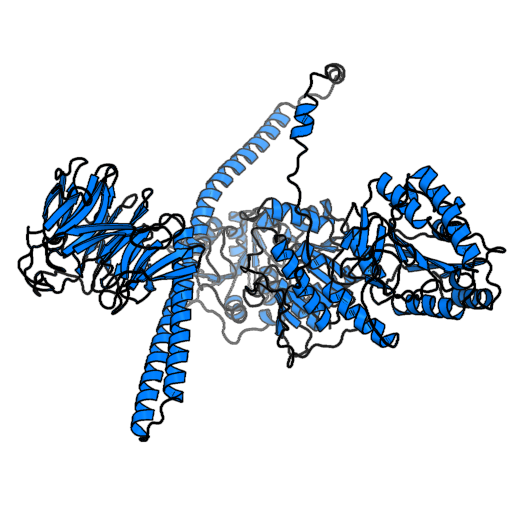.00 98.62 848 VAL A O 1
ATOM 6692 N N . ILE A 1 849 ? 28.526 -19.820 -28.687 1.00 98.38 849 ILE A N 1
ATOM 6693 C CA . ILE A 1 849 ? 28.743 -20.151 -30.094 1.00 98.38 849 ILE A CA 1
ATOM 6694 C C . ILE A 1 849 ? 30.062 -19.517 -30.532 1.00 98.38 849 ILE A C 1
ATOM 6696 O O . ILE A 1 849 ? 30.148 -18.307 -30.748 1.00 98.38 849 ILE A O 1
ATOM 6700 N N . ASP A 1 850 ? 31.099 -20.341 -30.657 1.00 97.94 850 ASP A N 1
ATOM 6701 C CA . ASP A 1 850 ? 32.378 -19.936 -31.226 1.00 97.94 850 ASP A CA 1
ATOM 6702 C C . ASP A 1 850 ? 32.305 -19.963 -32.751 1.00 97.94 850 ASP A C 1
ATOM 6704 O O . ASP A 1 850 ? 32.142 -21.017 -33.372 1.00 97.94 850 ASP A O 1
ATOM 6708 N N . ASN A 1 851 ? 32.432 -18.794 -33.371 1.00 95.19 851 ASN A N 1
ATOM 6709 C CA . ASN A 1 851 ? 32.233 -18.612 -34.801 1.00 95.19 851 ASN A CA 1
ATOM 6710 C C . ASN A 1 851 ? 33.536 -18.796 -35.597 1.00 95.19 851 ASN A C 1
ATOM 6712 O O . ASN A 1 851 ? 33.869 -17.968 -36.446 1.00 95.19 851 ASN A O 1
ATOM 6716 N N . ALA A 1 852 ? 34.265 -19.875 -35.292 1.00 95.88 852 ALA A N 1
ATOM 6717 C CA . ALA A 1 852 ? 35.581 -20.231 -35.827 1.00 95.88 852 ALA A CA 1
ATOM 6718 C C . ALA A 1 852 ? 36.725 -19.303 -35.376 1.00 95.88 852 ALA A C 1
ATOM 6720 O O . ALA A 1 852 ? 37.428 -18.709 -36.201 1.00 95.88 852 ALA A O 1
ATOM 6721 N N . SER A 1 853 ? 36.926 -19.176 -34.060 1.00 95.81 853 SER A N 1
ATOM 6722 C CA . SER A 1 853 ? 38.088 -18.459 -33.518 1.00 95.81 853 SER A CA 1
ATOM 6723 C C . SER A 1 853 ? 39.407 -19.134 -33.901 1.00 95.81 853 SER A C 1
ATOM 6725 O O . SER A 1 853 ? 39.513 -20.360 -33.936 1.00 95.81 853 SER A O 1
ATOM 6727 N N . ALA A 1 854 ? 40.429 -18.318 -34.166 1.00 94.69 854 ALA A N 1
ATOM 6728 C CA . ALA A 1 854 ? 41.776 -18.767 -34.522 1.00 94.69 854 ALA A CA 1
ATOM 6729 C C . ALA A 1 854 ? 42.800 -18.593 -33.383 1.00 94.69 854 ALA A C 1
ATOM 6731 O O . ALA A 1 854 ? 43.950 -19.004 -33.536 1.00 94.69 854 ALA A O 1
ATOM 6732 N N . ASP A 1 855 ? 42.406 -17.955 -32.277 1.00 94.69 855 ASP A N 1
ATOM 6733 C CA . ASP A 1 855 ? 43.179 -17.866 -31.033 1.00 94.69 855 ASP A CA 1
ATOM 6734 C C . ASP A 1 855 ? 42.827 -19.020 -30.069 1.00 94.69 855 ASP A C 1
ATOM 6736 O O . ASP A 1 855 ? 42.099 -19.942 -30.434 1.00 94.69 855 ASP A O 1
ATOM 6740 N N . ASP A 1 856 ? 43.326 -18.984 -28.829 1.00 96.94 856 ASP A N 1
ATOM 6741 C CA . ASP A 1 856 ? 43.128 -20.058 -27.836 1.00 96.94 856 ASP A CA 1
ATOM 6742 C C . ASP A 1 856 ? 41.685 -20.134 -27.268 1.00 96.94 856 ASP A C 1
ATOM 6744 O O . ASP A 1 856 ? 41.416 -20.864 -26.307 1.00 96.94 856 ASP A O 1
ATOM 6748 N N . THR A 1 857 ? 40.727 -19.395 -27.844 1.00 96.88 857 THR A N 1
ATOM 6749 C CA . THR A 1 857 ? 39.313 -19.393 -27.428 1.00 96.88 857 THR A CA 1
ATOM 6750 C C . THR A 1 857 ? 38.666 -20.781 -27.442 1.00 96.88 857 THR A C 1
ATOM 6752 O O . THR A 1 857 ? 38.057 -21.135 -26.429 1.00 96.88 857 THR A O 1
ATOM 6755 N N . PRO A 1 858 ? 38.819 -21.628 -28.481 1.00 97.69 858 PRO A N 1
ATOM 6756 C CA . PRO A 1 858 ? 38.194 -22.950 -28.494 1.00 97.69 858 PRO A CA 1
ATOM 6757 C C . PRO A 1 858 ? 38.685 -23.860 -27.362 1.00 97.69 858 PRO A C 1
ATOM 6759 O O . PRO A 1 858 ? 37.894 -24.602 -26.779 1.00 97.69 858 PRO A O 1
ATOM 6762 N N . ASP A 1 859 ? 39.976 -23.804 -27.026 1.00 97.56 859 ASP A N 1
ATOM 6763 C CA . ASP A 1 859 ? 40.558 -24.615 -25.952 1.00 97.56 859 ASP A CA 1
ATOM 6764 C C . ASP A 1 859 ? 40.057 -24.157 -24.580 1.00 97.56 859 ASP A C 1
ATOM 6766 O O . ASP A 1 859 ? 39.642 -24.985 -23.765 1.00 97.56 859 ASP A O 1
ATOM 6770 N N . TYR A 1 860 ? 40.005 -22.841 -24.355 1.00 98.00 860 TYR A N 1
ATOM 6771 C CA . TYR A 1 860 ? 39.422 -22.268 -23.145 1.00 98.00 860 TYR A CA 1
ATOM 6772 C C . TYR A 1 860 ? 37.940 -22.640 -22.982 1.00 98.00 860 TYR A C 1
ATOM 6774 O O . TYR A 1 860 ? 37.545 -23.102 -21.912 1.00 98.00 860 TYR A O 1
ATOM 6782 N N . LEU A 1 861 ? 37.130 -22.518 -24.040 1.00 97.88 861 LEU A N 1
ATOM 6783 C CA . LEU A 1 861 ? 35.699 -22.834 -23.990 1.00 97.88 861 LEU A CA 1
ATOM 6784 C C . LEU A 1 861 ? 35.426 -24.314 -23.699 1.00 97.88 861 LEU A C 1
ATOM 6786 O O . LEU A 1 861 ? 34.475 -24.627 -22.984 1.00 97.88 861 LEU A O 1
ATOM 6790 N N . ARG A 1 862 ? 36.261 -25.237 -24.201 1.00 97.69 862 ARG A N 1
ATOM 6791 C CA . ARG A 1 862 ? 36.140 -26.669 -23.870 1.00 97.69 862 ARG A CA 1
ATOM 6792 C C . ARG A 1 862 ? 36.353 -26.938 -22.386 1.00 97.69 862 ARG A C 1
ATOM 6794 O O . ARG A 1 862 ? 35.644 -27.775 -21.835 1.00 97.69 862 ARG A O 1
ATOM 6801 N N . LEU A 1 863 ? 37.313 -26.259 -21.760 1.00 96.94 863 LEU A N 1
ATOM 6802 C CA . LEU A 1 863 ? 37.552 -26.373 -20.320 1.00 96.94 863 LEU A CA 1
ATOM 6803 C C . LEU A 1 863 ? 36.399 -25.747 -19.533 1.00 96.94 863 LEU A C 1
ATOM 6805 O O . LEU A 1 863 ? 35.812 -26.407 -18.682 1.00 96.94 863 LEU A O 1
ATOM 6809 N N . TRP A 1 864 ? 36.009 -24.526 -19.896 1.00 96.44 864 TRP A N 1
ATOM 6810 C CA . TRP A 1 864 ? 34.910 -23.804 -19.259 1.00 96.44 864 TRP A CA 1
ATOM 6811 C C . TRP A 1 864 ? 33.589 -24.593 -19.282 1.00 96.44 864 TRP A C 1
ATOM 6813 O O . TRP A 1 864 ? 32.882 -24.648 -18.275 1.00 96.44 864 TRP A O 1
ATOM 6823 N N . ALA A 1 865 ? 33.272 -25.262 -20.395 1.00 95.75 865 ALA A N 1
ATOM 6824 C CA . ALA A 1 865 ? 32.066 -26.081 -20.523 1.00 95.75 865 ALA A CA 1
ATOM 6825 C C . ALA A 1 865 ? 32.071 -27.327 -19.620 1.00 95.75 865 ALA A C 1
ATOM 6827 O O . ALA A 1 865 ? 31.016 -27.792 -19.205 1.00 95.75 865 ALA A O 1
ATOM 6828 N N . GLN A 1 866 ? 33.243 -27.884 -19.300 1.00 95.19 866 GLN A N 1
ATOM 6829 C CA . GLN A 1 866 ? 33.353 -29.070 -18.437 1.00 95.19 866 GLN A CA 1
ATOM 6830 C C . GLN A 1 866 ? 33.113 -28.753 -16.956 1.00 95.19 866 GLN A C 1
ATOM 6832 O O . GLN A 1 866 ? 32.791 -29.652 -16.181 1.00 95.19 866 GLN A O 1
ATOM 6837 N N . GLU A 1 867 ? 33.253 -27.490 -16.560 1.00 93.12 867 GLU A N 1
ATOM 6838 C CA . GLU A 1 867 ? 33.104 -27.040 -15.174 1.00 93.12 867 GLU A CA 1
ATOM 6839 C C . GLU A 1 867 ? 31.637 -26.868 -14.737 1.00 93.12 867 GLU A C 1
ATOM 6841 O O . GLU A 1 867 ? 31.376 -26.705 -13.546 1.00 93.12 867 GLU A O 1
ATOM 6846 N N . GLY A 1 868 ? 30.661 -26.924 -15.655 1.00 89.31 868 GLY A N 1
ATOM 6847 C CA . GLY A 1 868 ? 29.250 -26.706 -15.325 1.00 89.31 868 GLY A CA 1
ATOM 6848 C C . GLY A 1 868 ? 28.272 -27.428 -16.251 1.00 89.31 868 GLY A C 1
ATOM 6849 O O . GLY A 1 868 ? 28.434 -27.447 -17.463 1.00 89.31 868 GLY A O 1
ATOM 6850 N N . ARG A 1 869 ? 27.215 -28.006 -15.672 1.00 87.38 869 ARG A N 1
ATOM 6851 C CA . ARG A 1 869 ? 26.182 -28.785 -16.389 1.00 87.38 869 ARG A CA 1
ATOM 6852 C C . ARG A 1 869 ? 25.284 -27.959 -17.319 1.00 87.38 869 ARG A C 1
ATOM 6854 O O . ARG A 1 869 ? 24.823 -28.495 -18.318 1.00 87.38 869 ARG A O 1
ATOM 6861 N N . ASP A 1 870 ? 25.066 -26.687 -17.001 1.00 93.81 870 ASP A N 1
ATOM 6862 C CA . ASP A 1 870 ? 24.247 -25.746 -17.780 1.00 93.81 870 ASP A CA 1
ATOM 6863 C C . ASP A 1 870 ? 25.137 -24.790 -18.609 1.00 93.81 870 ASP A C 1
ATOM 6865 O O . ASP A 1 870 ? 24.795 -23.636 -18.870 1.00 93.81 870 ASP A O 1
ATOM 6869 N N . ARG A 1 871 ? 26.323 -25.282 -19.002 1.00 96.56 871 ARG A N 1
ATOM 6870 C CA . ARG A 1 871 ? 27.274 -24.622 -19.903 1.00 96.56 871 ARG A CA 1
ATOM 6871 C C . ARG A 1 871 ? 27.359 -25.411 -21.203 1.00 96.56 871 ARG A C 1
ATOM 6873 O O . ARG A 1 871 ? 27.758 -26.576 -21.219 1.00 96.56 871 ARG A O 1
ATOM 6880 N N . HIS A 1 872 ? 27.007 -24.774 -22.308 1.00 97.19 872 HIS A N 1
ATOM 6881 C CA . HIS A 1 872 ? 26.984 -25.399 -23.624 1.00 97.19 872 HIS A CA 1
ATOM 6882 C C . HIS A 1 872 ? 27.886 -24.642 -24.584 1.00 97.19 872 HIS A C 1
ATOM 6884 O O . HIS A 1 872 ? 28.001 -23.421 -24.510 1.00 97.19 872 HIS A O 1
ATOM 6890 N N . ILE A 1 873 ? 28.521 -25.372 -25.500 1.00 98.00 873 ILE A N 1
ATOM 6891 C CA . ILE A 1 873 ? 29.379 -24.782 -26.525 1.00 98.00 873 ILE A CA 1
ATOM 6892 C C . ILE A 1 873 ? 29.070 -25.367 -27.900 1.00 98.00 873 ILE A C 1
ATOM 6894 O O . ILE A 1 873 ? 28.793 -26.560 -28.033 1.00 98.00 873 ILE A O 1
ATOM 6898 N N . VAL A 1 874 ? 29.180 -24.532 -28.929 1.00 98.25 874 VAL A N 1
ATOM 6899 C CA . VAL A 1 874 ? 29.204 -24.941 -30.337 1.00 98.25 874 VAL A CA 1
ATOM 6900 C C . VAL A 1 874 ? 30.431 -24.315 -30.977 1.00 98.25 874 VAL A C 1
ATOM 6902 O O . VAL A 1 874 ? 30.605 -23.104 -30.913 1.00 98.25 874 VAL A O 1
ATOM 6905 N N . LEU A 1 875 ? 31.281 -25.141 -31.587 1.00 97.94 875 LEU A N 1
ATOM 6906 C CA . LEU A 1 875 ? 32.481 -24.689 -32.290 1.00 97.94 875 LEU A CA 1
ATOM 6907 C C . LEU A 1 875 ? 32.237 -24.804 -33.797 1.00 97.94 875 LEU A C 1
ATOM 6909 O O . LEU A 1 875 ? 32.216 -25.914 -34.336 1.00 97.94 875 LEU A O 1
ATOM 6913 N N . ASN A 1 876 ? 32.012 -23.676 -34.468 1.00 97.75 876 ASN A N 1
ATOM 6914 C CA . ASN A 1 876 ? 31.827 -23.650 -35.917 1.00 97.75 876 ASN A CA 1
ATOM 6915 C C . ASN A 1 876 ? 33.166 -23.848 -36.645 1.00 97.75 876 ASN A C 1
ATOM 6917 O O . ASN A 1 876 ? 34.225 -23.445 -36.167 1.00 97.75 876 ASN A O 1
ATOM 6921 N N . ALA A 1 877 ? 33.112 -24.462 -37.830 1.00 95.06 877 ALA A N 1
ATOM 6922 C CA . ALA A 1 877 ? 34.287 -24.640 -38.688 1.00 95.06 877 ALA A CA 1
ATOM 6923 C C . ALA A 1 877 ? 34.639 -23.370 -39.487 1.00 95.06 877 ALA A C 1
ATOM 6925 O O . ALA A 1 877 ? 35.775 -23.207 -39.928 1.00 95.06 877 ALA A O 1
ATOM 6926 N N . ASP A 1 878 ? 33.662 -22.488 -39.682 1.00 93.69 878 ASP A N 1
ATOM 6927 C CA . ASP A 1 878 ? 33.747 -21.235 -40.421 1.00 93.69 878 ASP A CA 1
ATOM 6928 C C . ASP A 1 878 ? 32.949 -20.121 -39.720 1.00 93.69 878 ASP A C 1
ATOM 6930 O O . ASP A 1 878 ? 32.049 -20.385 -38.922 1.00 93.69 878 ASP A O 1
ATOM 6934 N N . ASN A 1 879 ? 33.283 -18.858 -40.009 1.00 92.88 879 ASN A N 1
ATOM 6935 C CA . ASN A 1 879 ? 32.552 -17.711 -39.471 1.00 92.88 879 ASN A CA 1
ATOM 6936 C C . ASN A 1 879 ? 31.244 -17.518 -40.248 1.00 92.88 879 ASN A C 1
ATOM 6938 O O . ASN A 1 879 ? 31.242 -17.022 -41.376 1.00 92.88 879 ASN A O 1
ATOM 6942 N N . ARG A 1 880 ? 30.128 -17.886 -39.616 1.00 92.12 880 ARG A N 1
ATOM 6943 C CA . ARG A 1 880 ? 28.778 -17.847 -40.193 1.00 92.12 880 ARG A CA 1
ATOM 6944 C C . ARG A 1 880 ? 28.078 -16.491 -40.044 1.00 92.12 880 ARG A C 1
ATOM 6946 O O . ARG A 1 880 ? 26.932 -16.350 -40.459 1.00 92.12 880 ARG A O 1
ATOM 6953 N N . GLY A 1 881 ? 28.750 -15.496 -39.464 1.00 91.00 881 GLY A N 1
ATOM 6954 C CA . GLY A 1 881 ? 28.164 -14.193 -39.151 1.00 91.00 881 GLY A CA 1
ATOM 6955 C C . GLY A 1 881 ? 27.333 -14.180 -37.864 1.00 91.00 881 GLY A C 1
ATOM 6956 O O . GLY A 1 881 ? 27.091 -15.222 -37.250 1.00 91.00 881 GLY A O 1
ATOM 6957 N N . PHE A 1 882 ? 26.932 -12.982 -37.426 1.00 91.88 882 PHE A N 1
ATOM 6958 C CA . PHE A 1 882 ? 26.285 -12.765 -36.126 1.00 91.88 882 PHE A CA 1
ATOM 6959 C C . PHE A 1 882 ? 24.875 -13.371 -36.057 1.00 91.88 882 PHE A C 1
ATOM 6961 O O . PHE A 1 882 ? 24.551 -14.067 -35.095 1.00 91.88 882 PHE A O 1
ATOM 6968 N N . ALA A 1 883 ? 24.056 -13.166 -37.094 1.00 95.19 883 ALA A N 1
ATOM 6969 C CA . ALA A 1 883 ? 22.682 -13.669 -37.140 1.00 95.19 883 ALA A CA 1
ATOM 6970 C C . ALA A 1 883 ? 22.625 -15.207 -37.112 1.00 95.19 883 ALA A C 1
ATOM 6972 O O . ALA A 1 883 ? 21.920 -15.782 -36.284 1.00 95.19 883 ALA A O 1
ATOM 6973 N N . ALA A 1 884 ? 23.412 -15.878 -37.960 1.00 96.50 884 ALA A N 1
ATOM 6974 C CA . ALA A 1 884 ? 23.418 -17.339 -38.030 1.00 96.50 884 ALA A CA 1
ATOM 6975 C C . ALA A 1 884 ? 23.959 -17.979 -36.741 1.00 96.50 884 ALA A C 1
ATOM 6977 O O . ALA A 1 884 ? 23.404 -18.969 -36.269 1.00 96.50 884 ALA A O 1
ATOM 6978 N N . ALA A 1 885 ? 25.005 -17.399 -36.139 1.00 96.62 885 ALA A N 1
ATOM 6979 C CA . ALA A 1 885 ? 25.547 -17.889 -34.874 1.00 96.62 885 ALA A CA 1
ATOM 6980 C C . ALA A 1 885 ? 24.541 -17.737 -33.720 1.00 96.62 885 ALA A C 1
ATOM 6982 O O . ALA A 1 885 ? 24.302 -18.699 -32.990 1.00 96.62 885 ALA A O 1
ATOM 6983 N N . ASN A 1 886 ? 23.874 -16.583 -33.595 1.00 97.69 886 ASN A N 1
ATOM 6984 C CA . ASN A 1 886 ? 22.805 -16.414 -32.606 1.00 97.69 886 ASN A CA 1
ATOM 6985 C C . ASN A 1 886 ? 21.646 -17.386 -32.851 1.00 97.69 886 ASN A C 1
ATOM 6987 O O . ASN A 1 886 ? 21.175 -18.009 -31.905 1.00 97.69 886 ASN A O 1
ATOM 6991 N N . ASN A 1 887 ? 21.227 -17.594 -34.105 1.00 98.25 887 ASN A N 1
ATOM 6992 C CA . ASN A 1 887 ? 20.189 -18.572 -34.442 1.00 98.25 887 ASN A CA 1
ATOM 6993 C C . ASN A 1 887 ? 20.554 -19.997 -33.992 1.00 98.25 887 ASN A C 1
ATOM 6995 O O . ASN A 1 887 ? 19.682 -20.708 -33.496 1.00 98.25 887 ASN A O 1
ATOM 6999 N N . GLN A 1 888 ? 21.823 -20.412 -34.124 1.00 98.19 888 GLN A N 1
ATOM 7000 C CA . GLN A 1 888 ? 22.291 -21.709 -33.616 1.00 98.19 888 GLN A CA 1
ATOM 7001 C C . GLN A 1 888 ? 22.124 -21.809 -32.096 1.00 98.19 888 GLN A C 1
ATOM 7003 O O . GLN A 1 888 ? 21.631 -22.822 -31.605 1.00 98.19 888 GLN A O 1
ATOM 7008 N N . GLY A 1 889 ? 22.504 -20.764 -31.355 1.00 98.06 889 GLY A N 1
ATOM 7009 C CA . GLY A 1 889 ? 22.346 -20.734 -29.901 1.00 98.06 889 GLY A CA 1
ATOM 7010 C C . GLY A 1 889 ? 20.885 -20.692 -29.456 1.00 98.06 889 GLY A C 1
ATOM 7011 O O . GLY A 1 889 ? 20.482 -21.486 -28.609 1.00 98.06 889 GLY A O 1
ATOM 7012 N N . LEU A 1 890 ? 20.063 -19.840 -30.073 1.00 98.19 890 LEU A N 1
ATOM 7013 C CA . LEU A 1 890 ? 18.630 -19.722 -29.775 1.00 98.19 890 LEU A CA 1
ATOM 7014 C C . LEU A 1 890 ? 17.865 -21.021 -30.071 1.00 98.19 890 LEU A C 1
ATOM 7016 O O . LEU A 1 890 ? 16.928 -21.352 -29.352 1.00 98.19 890 LEU A O 1
ATOM 7020 N N . ALA A 1 891 ? 18.278 -21.785 -31.087 1.00 97.62 891 ALA A N 1
ATOM 7021 C CA . ALA A 1 891 ? 17.688 -23.089 -31.388 1.00 97.62 891 ALA A CA 1
ATOM 7022 C C . ALA A 1 891 ? 18.025 -24.168 -30.339 1.00 97.62 891 ALA A C 1
ATOM 7024 O O . ALA A 1 891 ? 17.276 -25.135 -30.201 1.00 97.62 891 ALA A O 1
ATOM 7025 N N . LEU A 1 892 ? 19.142 -24.023 -29.617 1.00 97.38 892 LEU A N 1
ATOM 7026 C CA . LEU A 1 892 ? 19.540 -24.915 -28.520 1.00 97.38 892 LEU A CA 1
ATOM 7027 C C . LEU A 1 892 ? 18.952 -24.488 -27.169 1.00 97.38 892 LEU A C 1
ATOM 7029 O O . LEU A 1 892 ? 18.819 -25.316 -26.272 1.00 97.38 892 LEU A O 1
ATOM 7033 N N . ALA A 1 893 ? 18.613 -23.208 -27.028 1.00 98.12 893 ALA A N 1
ATOM 7034 C CA . ALA A 1 893 ? 18.096 -22.626 -25.803 1.00 98.12 893 ALA A CA 1
ATOM 7035 C C . ALA A 1 893 ? 16.775 -23.267 -25.355 1.00 98.12 893 ALA A C 1
ATOM 7037 O O . ALA A 1 893 ? 15.825 -23.403 -26.132 1.00 98.12 893 ALA A O 1
ATOM 7038 N N . SER A 1 894 ? 16.676 -23.571 -24.062 1.00 96.69 894 SER A N 1
ATOM 7039 C CA . SER A 1 894 ? 15.523 -24.207 -23.410 1.00 96.69 894 SER A CA 1
ATOM 7040 C C . SER A 1 894 ? 14.778 -23.300 -22.417 1.00 96.69 894 SER A C 1
ATOM 7042 O O . SER A 1 894 ? 13.754 -23.698 -21.873 1.00 96.69 894 SER A O 1
ATOM 7044 N N . GLY A 1 895 ? 15.251 -22.068 -22.215 1.00 97.38 895 GLY A N 1
ATOM 7045 C CA . GLY A 1 895 ? 14.704 -21.092 -21.274 1.00 97.38 895 GLY A CA 1
ATOM 7046 C C . GLY A 1 895 ? 13.404 -20.430 -21.715 1.00 97.38 895 GLY A C 1
ATOM 7047 O O . GLY A 1 895 ? 13.196 -20.191 -22.901 1.00 97.38 895 GLY A O 1
ATOM 704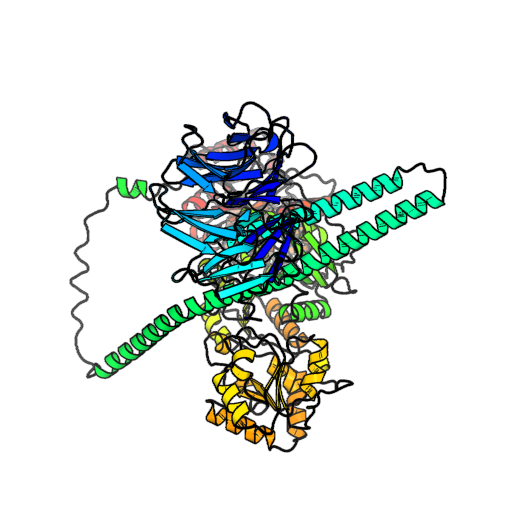8 N N . ASP A 1 896 ? 12.537 -20.095 -20.766 1.00 97.12 896 ASP A N 1
ATOM 7049 C CA . ASP A 1 896 ? 11.324 -19.292 -20.975 1.00 97.12 896 ASP A CA 1
ATOM 7050 C C . ASP A 1 896 ? 11.657 -17.873 -21.468 1.00 97.12 896 ASP A C 1
ATOM 7052 O O . ASP A 1 896 ? 10.899 -17.262 -22.230 1.00 97.12 896 ASP A O 1
ATOM 7056 N N . TYR A 1 897 ? 12.833 -17.381 -21.073 1.00 98.25 897 TYR A N 1
ATOM 7057 C CA . TYR A 1 897 ? 13.429 -16.141 -21.550 1.00 98.25 897 TYR A CA 1
ATOM 7058 C C . TYR A 1 897 ? 14.757 -16.419 -22.243 1.00 98.25 897 TYR A C 1
ATOM 7060 O O . TYR A 1 897 ? 15.569 -17.232 -21.796 1.00 98.25 897 TYR A O 1
ATOM 7068 N N . LEU A 1 898 ? 14.977 -15.714 -23.345 1.00 98.69 898 LEU A N 1
ATOM 7069 C CA . LEU A 1 898 ? 16.153 -15.847 -24.189 1.00 98.69 898 LEU A CA 1
ATOM 7070 C C . LEU A 1 898 ? 16.942 -14.549 -24.116 1.00 98.69 898 LEU A C 1
ATOM 7072 O O . LEU A 1 898 ? 16.350 -13.474 -24.193 1.00 98.69 898 LEU A O 1
ATOM 7076 N N . VAL A 1 899 ? 18.259 -14.644 -23.987 1.00 98.69 899 VAL A N 1
ATOM 7077 C CA . VAL A 1 899 ? 19.158 -13.494 -24.003 1.00 98.69 899 VAL A CA 1
ATOM 7078 C C . VAL A 1 899 ? 20.190 -13.683 -25.099 1.00 98.69 899 VAL A C 1
ATOM 7080 O O . VAL A 1 899 ? 20.824 -14.730 -25.173 1.00 98.69 899 VAL A O 1
ATOM 7083 N N . MET A 1 900 ? 20.383 -12.664 -25.929 1.00 98.44 900 MET A N 1
ATOM 7084 C CA . MET A 1 900 ? 21.548 -12.558 -26.808 1.00 98.44 900 MET A CA 1
ATOM 7085 C C . MET A 1 900 ? 22.525 -11.573 -26.177 1.00 98.44 900 MET A C 1
ATOM 7087 O O . MET A 1 900 ? 22.121 -10.465 -25.821 1.00 98.44 900 MET A O 1
ATOM 7091 N N . LEU A 1 901 ? 23.780 -11.988 -26.012 1.00 97.75 901 LEU A N 1
ATOM 7092 C CA . LEU A 1 901 ? 24.818 -11.219 -25.334 1.00 97.75 901 LEU A CA 1
ATOM 7093 C C . LEU A 1 901 ? 26.128 -11.274 -26.127 1.00 97.75 901 LEU A C 1
ATOM 7095 O O . LEU A 1 901 ? 26.599 -12.348 -26.506 1.00 97.75 901 LEU A O 1
ATOM 7099 N N . ASN A 1 902 ? 26.752 -10.124 -26.358 1.00 95.38 902 ASN A N 1
ATOM 7100 C CA . ASN A 1 902 ? 28.062 -10.084 -26.999 1.00 95.38 902 ASN A CA 1
ATOM 7101 C C . ASN A 1 902 ? 29.177 -10.543 -26.045 1.00 95.38 902 ASN A C 1
ATOM 7103 O O . ASN A 1 902 ? 29.120 -10.359 -24.830 1.00 95.38 902 ASN A O 1
ATOM 7107 N N . ASN A 1 903 ? 30.257 -11.101 -26.595 1.00 94.69 903 ASN A N 1
ATOM 7108 C CA . ASN A 1 903 ? 31.412 -11.518 -25.795 1.00 94.69 903 ASN A CA 1
ATOM 7109 C C . ASN A 1 903 ? 32.269 -10.348 -25.269 1.00 94.69 903 ASN A C 1
ATOM 7111 O O . ASN A 1 903 ? 33.173 -10.582 -24.474 1.00 94.69 903 ASN A O 1
ATOM 7115 N N . ASP A 1 904 ? 32.017 -9.111 -25.705 1.00 93.81 904 ASP A N 1
ATOM 7116 C CA . ASP A 1 904 ? 32.704 -7.886 -25.277 1.00 93.81 904 ASP A CA 1
ATOM 7117 C C . ASP A 1 904 ? 31.867 -7.034 -24.305 1.00 93.81 904 ASP A C 1
ATOM 7119 O O . ASP A 1 904 ? 32.016 -5.809 -24.236 1.00 93.81 904 ASP A O 1
ATOM 7123 N N . THR A 1 905 ? 30.998 -7.699 -23.541 1.00 95.94 905 THR A N 1
ATOM 7124 C CA . THR A 1 905 ? 30.205 -7.098 -22.465 1.00 95.94 905 THR A CA 1
ATOM 7125 C C . THR A 1 905 ? 30.669 -7.526 -21.079 1.00 95.94 905 THR A C 1
ATOM 7127 O O . THR A 1 905 ? 31.253 -8.596 -20.916 1.00 95.94 905 THR A O 1
ATOM 7130 N N . TYR A 1 906 ? 30.331 -6.726 -20.072 1.00 96.88 906 TYR A N 1
ATOM 7131 C CA . TYR A 1 906 ? 30.502 -7.061 -18.662 1.00 96.88 906 TYR A CA 1
ATOM 7132 C C . TYR A 1 906 ? 29.199 -6.750 -17.913 1.00 96.88 906 TYR A C 1
ATOM 7134 O O . TYR A 1 906 ? 28.767 -5.593 -17.851 1.00 96.88 906 TYR A O 1
ATOM 7142 N N . VAL A 1 907 ? 28.534 -7.793 -17.408 1.00 97.19 907 VAL A N 1
ATOM 7143 C CA . VAL A 1 907 ? 27.217 -7.677 -16.754 1.00 97.19 907 VAL A CA 1
ATOM 7144 C C . VAL A 1 907 ? 27.344 -7.210 -15.302 1.00 97.19 907 VAL A C 1
ATOM 7146 O O . VAL A 1 907 ? 28.418 -7.286 -14.706 1.00 97.19 907 VAL A O 1
ATOM 7149 N N . THR A 1 908 ? 26.249 -6.709 -14.727 1.00 94.25 908 THR A N 1
ATOM 7150 C CA . THR A 1 908 ? 26.208 -6.187 -13.348 1.00 94.25 908 THR A CA 1
ATOM 7151 C C . THR A 1 908 ? 25.243 -6.981 -12.454 1.00 94.25 908 THR A C 1
ATOM 7153 O O . THR A 1 908 ? 24.398 -7.717 -12.972 1.00 94.25 908 THR A O 1
ATOM 7156 N N . PRO A 1 909 ? 25.367 -6.900 -11.110 1.00 89.75 909 PRO A N 1
ATOM 7157 C CA . PRO A 1 909 ? 24.518 -7.658 -10.189 1.00 89.75 909 PRO A CA 1
ATOM 7158 C C . PRO A 1 909 ? 23.016 -7.481 -10.449 1.00 89.75 909 PRO A C 1
ATOM 7160 O O . PRO A 1 909 ? 22.537 -6.358 -10.567 1.00 89.75 909 PRO A O 1
ATOM 7163 N N . GLY A 1 910 ? 22.266 -8.588 -10.469 1.00 87.25 910 GLY A N 1
ATOM 7164 C CA . GLY A 1 910 ? 20.796 -8.586 -10.550 1.00 87.25 910 GLY A CA 1
ATOM 7165 C C . GLY A 1 910 ? 20.209 -8.392 -11.954 1.00 87.25 910 GLY A C 1
ATOM 7166 O O . GLY A 1 910 ? 18.992 -8.445 -12.110 1.00 87.25 910 GLY A O 1
ATOM 7167 N N . TRP A 1 911 ? 21.046 -8.226 -12.985 1.00 93.62 911 TRP A N 1
ATOM 7168 C CA . TRP A 1 911 ? 20.598 -7.875 -14.337 1.00 93.62 911 TRP A CA 1
ATOM 7169 C C . TRP A 1 911 ? 19.542 -8.834 -14.916 1.00 93.62 911 TRP A C 1
ATOM 7171 O O . TRP A 1 911 ? 18.525 -8.376 -15.432 1.00 93.62 911 TRP A O 1
ATOM 7181 N N . ILE A 1 912 ? 19.725 -10.156 -14.784 1.00 94.25 912 ILE A N 1
ATOM 7182 C CA . ILE A 1 912 ? 18.760 -11.150 -15.291 1.00 94.25 912 ILE A CA 1
ATOM 7183 C C . ILE A 1 912 ? 17.421 -11.018 -14.578 1.00 94.25 912 ILE A C 1
ATOM 7185 O O . ILE A 1 912 ? 16.384 -10.920 -15.230 1.00 94.25 912 ILE A O 1
ATOM 7189 N N . ALA A 1 913 ? 17.441 -11.019 -13.245 1.00 90.75 913 ALA A N 1
ATOM 7190 C CA . ALA A 1 913 ? 16.225 -11.021 -12.449 1.00 90.75 913 ALA A CA 1
ATOM 7191 C C . ALA A 1 913 ? 15.393 -9.752 -12.693 1.00 90.75 913 ALA A C 1
ATOM 7193 O O . ALA A 1 913 ? 14.173 -9.846 -12.823 1.00 90.75 913 ALA A O 1
ATOM 7194 N N . THR A 1 914 ? 16.042 -8.592 -12.841 1.00 91.50 914 THR A N 1
ATOM 7195 C CA . THR A 1 914 ? 15.369 -7.327 -13.168 1.00 91.50 914 THR A CA 1
ATOM 7196 C C . THR A 1 914 ? 14.772 -7.340 -14.582 1.00 91.50 914 THR A C 1
ATOM 7198 O O . THR A 1 914 ? 13.606 -6.987 -14.750 1.00 91.50 914 THR A O 1
ATOM 7201 N N . LEU A 1 915 ? 15.504 -7.819 -15.601 1.00 94.50 915 LEU A N 1
ATOM 7202 C CA . LEU A 1 915 ? 14.972 -7.932 -16.971 1.00 94.50 915 LEU A CA 1
ATOM 7203 C C . LEU A 1 915 ? 13.789 -8.914 -17.057 1.00 94.50 915 LEU A C 1
ATOM 7205 O O . LEU A 1 915 ? 12.780 -8.614 -17.701 1.00 94.50 915 LEU A O 1
ATOM 7209 N N . VAL A 1 916 ? 13.882 -10.060 -16.372 1.00 93.94 916 VAL A N 1
ATOM 7210 C CA . VAL A 1 916 ? 12.772 -11.017 -16.242 1.00 93.94 916 VAL A CA 1
ATOM 7211 C C . VAL A 1 916 ? 11.585 -10.352 -15.550 1.00 93.94 916 VAL A C 1
ATOM 7213 O O . VAL A 1 916 ? 10.460 -10.493 -16.024 1.00 93.94 916 VAL A O 1
ATOM 7216 N N . GLY A 1 917 ? 11.825 -9.601 -14.470 1.00 90.31 917 GLY A N 1
ATOM 7217 C CA . GLY A 1 917 ? 10.803 -8.832 -13.763 1.00 90.31 917 GLY A CA 1
ATOM 7218 C C . GLY A 1 917 ? 10.022 -7.914 -14.703 1.00 90.31 917 GLY A C 1
ATOM 7219 O O . GLY A 1 917 ? 8.802 -8.026 -14.787 1.00 90.31 917 GLY A O 1
ATOM 7220 N N . HIS A 1 918 ? 10.706 -7.076 -15.484 1.00 92.38 918 HIS A N 1
ATOM 7221 C CA . HIS A 1 918 ? 10.062 -6.183 -16.460 1.00 92.38 918 HIS A CA 1
ATOM 7222 C C . HIS A 1 918 ? 9.189 -6.918 -17.473 1.00 92.38 918 HIS A C 1
ATOM 7224 O O . HIS A 1 918 ? 8.072 -6.485 -17.765 1.00 92.38 918 HIS A O 1
ATOM 7230 N N . LEU A 1 919 ? 9.669 -8.049 -17.998 1.00 93.25 919 LEU A N 1
ATOM 7231 C CA . LEU A 1 919 ? 8.857 -8.867 -18.892 1.00 93.25 919 LEU A CA 1
ATOM 7232 C C . LEU A 1 919 ? 7.657 -9.452 -18.145 1.00 93.25 919 LEU A C 1
ATOM 7234 O O . LEU A 1 919 ? 6.546 -9.378 -18.647 1.00 93.25 919 LEU A O 1
ATOM 7238 N N . ARG A 1 920 ? 7.810 -9.995 -16.938 1.00 89.06 920 ARG A N 1
ATOM 7239 C CA . ARG A 1 920 ? 6.684 -10.589 -16.197 1.00 89.06 920 ARG A CA 1
ATOM 7240 C C . ARG A 1 920 ? 5.552 -9.599 -15.915 1.00 89.06 920 ARG A C 1
ATOM 7242 O O . ARG A 1 920 ? 4.402 -9.980 -16.091 1.00 89.06 920 ARG A O 1
ATOM 7249 N N . HIS A 1 921 ? 5.864 -8.350 -15.573 1.00 83.69 921 HIS A N 1
ATOM 7250 C CA . HIS A 1 921 ? 4.851 -7.337 -15.239 1.00 83.69 921 HIS A CA 1
ATOM 7251 C C . HIS A 1 921 ? 4.192 -6.667 -16.455 1.00 83.69 921 HIS A C 1
ATOM 7253 O O . HIS A 1 921 ? 3.233 -5.917 -16.297 1.00 83.69 921 HIS A O 1
ATOM 7259 N N . SER A 1 922 ? 4.678 -6.905 -17.680 1.00 85.88 922 SER A N 1
ATOM 7260 C CA . SER A 1 922 ? 4.106 -6.299 -18.886 1.00 85.88 922 SER A CA 1
ATOM 7261 C C . SER A 1 922 ? 3.829 -7.335 -19.966 1.00 85.88 922 SER A C 1
ATOM 7263 O O . SER A 1 922 ? 4.711 -7.725 -20.735 1.00 85.88 922 SER A O 1
ATOM 7265 N N . GLU A 1 923 ? 2.561 -7.733 -20.091 1.00 85.25 923 GLU A N 1
ATOM 7266 C CA . GLU A 1 923 ? 2.103 -8.667 -21.130 1.00 85.25 923 GLU A CA 1
ATOM 7267 C C . GLU A 1 923 ? 2.383 -8.171 -22.556 1.00 85.25 923 GLU A C 1
ATOM 7269 O O . GLU A 1 923 ? 2.469 -8.977 -23.470 1.00 85.25 923 GLU A O 1
ATOM 7274 N N . LYS A 1 924 ? 2.532 -6.857 -22.777 1.00 92.62 924 LYS A N 1
ATOM 7275 C CA . LYS A 1 924 ? 2.813 -6.295 -24.112 1.00 92.62 924 LYS A CA 1
ATOM 7276 C C . LYS A 1 924 ? 4.299 -6.162 -24.417 1.00 92.62 924 LYS A C 1
ATOM 7278 O O . LYS A 1 924 ? 4.659 -6.058 -25.591 1.00 92.62 924 LYS A O 1
ATOM 7283 N N . LEU A 1 925 ? 5.154 -6.157 -23.395 1.00 96.75 925 LEU A N 1
ATOM 7284 C CA . LEU A 1 925 ? 6.596 -6.067 -23.578 1.00 96.75 925 LEU A CA 1
ATOM 7285 C C . LEU A 1 925 ? 7.123 -7.412 -24.077 1.00 96.75 925 LEU A C 1
ATOM 7287 O O . LEU A 1 925 ? 7.082 -8.418 -23.366 1.00 96.75 925 LEU A O 1
ATOM 7291 N N . GLY A 1 926 ? 7.576 -7.429 -25.329 1.00 97.12 926 GLY A N 1
ATOM 7292 C CA . GLY A 1 926 ? 8.093 -8.639 -25.962 1.00 97.12 926 GLY A CA 1
ATOM 7293 C C . GLY A 1 926 ? 9.596 -8.813 -25.777 1.00 97.12 926 GLY A C 1
ATOM 7294 O O . GLY A 1 926 ? 10.081 -9.937 -25.633 1.00 97.12 926 GLY A O 1
ATOM 7295 N N . MET A 1 927 ? 10.328 -7.699 -25.775 1.00 97.50 927 MET A N 1
ATOM 7296 C CA . MET A 1 927 ? 11.781 -7.685 -25.646 1.00 97.50 927 MET A CA 1
ATOM 7297 C C . MET A 1 927 ? 12.278 -6.367 -25.051 1.00 97.50 927 MET A C 1
ATOM 7299 O O . MET A 1 927 ? 11.641 -5.321 -25.206 1.00 97.50 927 MET A O 1
ATOM 7303 N N . LEU A 1 928 ? 13.439 -6.413 -24.408 1.00 98.19 928 LEU A N 1
ATOM 7304 C CA . LEU A 1 928 ? 14.099 -5.243 -23.845 1.00 98.19 928 LEU A CA 1
ATOM 7305 C C . LEU A 1 928 ? 15.617 -5.436 -23.731 1.00 98.19 928 LEU A C 1
ATOM 7307 O O . LEU A 1 928 ? 16.096 -6.562 -23.612 1.00 98.19 928 LEU A O 1
ATOM 7311 N N . GLY A 1 929 ? 16.367 -4.336 -23.759 1.00 97.62 929 GLY A N 1
ATOM 7312 C CA . GLY A 1 929 ? 17.815 -4.317 -23.509 1.00 97.62 929 GLY A CA 1
ATOM 7313 C C . GLY A 1 929 ? 18.183 -3.392 -22.343 1.00 97.62 929 GLY A C 1
ATOM 7314 O O . GLY A 1 929 ? 17.393 -2.512 -22.001 1.00 97.62 929 GLY A O 1
ATOM 7315 N N . PRO A 1 930 ? 19.357 -3.558 -21.718 1.00 97.69 930 PRO A N 1
ATOM 7316 C CA . PRO A 1 930 ? 19.818 -2.685 -20.644 1.00 97.69 930 PRO A CA 1
ATOM 7317 C C . PRO A 1 930 ? 20.385 -1.367 -21.185 1.00 97.69 930 PRO A C 1
ATOM 7319 O O . PRO A 1 930 ? 20.728 -1.259 -22.368 1.00 97.69 930 PRO A O 1
ATOM 7322 N N . VAL A 1 931 ? 20.559 -0.386 -20.302 1.00 97.44 931 VAL A N 1
ATOM 7323 C CA . VAL A 1 931 ? 21.414 0.768 -20.593 1.00 97.44 931 VAL A CA 1
ATOM 7324 C C . VAL A 1 931 ? 22.890 0.386 -20.604 1.00 97.44 931 VAL A C 1
ATOM 7326 O O . VAL A 1 931 ? 23.317 -0.600 -19.997 1.00 97.44 931 VAL A O 1
ATOM 7329 N N . THR A 1 932 ? 23.702 1.179 -21.300 1.00 96.56 932 THR A N 1
ATOM 7330 C CA . THR A 1 932 ? 25.139 0.922 -21.440 1.00 96.56 932 THR A CA 1
ATOM 7331 C C . THR A 1 932 ? 25.963 2.203 -21.554 1.00 96.56 932 THR A C 1
ATOM 7333 O O . THR A 1 932 ? 25.454 3.277 -21.869 1.00 96.56 932 THR A O 1
ATOM 7336 N N . ASN A 1 933 ? 27.271 2.100 -21.319 1.00 94.50 933 ASN A N 1
ATOM 7337 C CA . ASN A 1 933 ? 28.224 3.197 -21.499 1.00 94.50 933 ASN A CA 1
ATOM 7338 C C . ASN A 1 933 ? 28.426 3.574 -22.970 1.00 94.50 933 ASN A C 1
ATOM 7340 O O . ASN A 1 933 ? 28.786 4.715 -23.272 1.00 94.50 933 ASN A O 1
ATOM 7344 N N . ASN A 1 934 ? 28.270 2.615 -23.888 1.00 88.12 934 ASN A N 1
ATOM 7345 C CA . ASN A 1 934 ? 28.673 2.819 -25.271 1.00 88.12 934 ASN A CA 1
ATOM 7346 C C . ASN A 1 934 ? 27.870 1.964 -26.262 1.00 88.12 934 ASN A C 1
ATOM 7348 O O . ASN A 1 934 ? 28.071 0.756 -26.383 1.00 88.12 934 ASN A O 1
ATOM 7352 N N . ILE A 1 935 ? 26.984 2.617 -27.011 1.00 90.44 935 ILE A N 1
ATOM 7353 C CA . ILE A 1 935 ? 26.239 2.054 -28.143 1.00 90.44 935 ILE A CA 1
ATOM 7354 C C . ILE A 1 935 ? 25.739 3.198 -29.029 1.00 90.44 935 ILE A C 1
ATOM 7356 O O . ILE A 1 935 ? 25.736 4.337 -28.580 1.00 90.44 935 ILE A O 1
ATOM 7360 N N . GLY A 1 936 ? 25.342 2.924 -30.274 1.00 86.56 936 GLY A N 1
ATOM 7361 C CA . GLY A 1 936 ? 24.911 3.930 -31.255 1.00 86.56 936 GLY A CA 1
ATOM 7362 C C . GLY A 1 936 ? 23.428 4.323 -31.212 1.00 86.56 936 GLY A C 1
ATOM 7363 O O . GLY A 1 936 ? 22.933 4.811 -32.222 1.00 86.56 936 GLY A O 1
ATOM 7364 N N . ASN A 1 937 ? 22.716 4.082 -30.108 1.00 89.88 937 ASN A N 1
ATOM 7365 C CA . ASN A 1 937 ? 21.286 4.373 -29.966 1.00 89.88 937 ASN A CA 1
ATOM 7366 C C . ASN A 1 937 ? 20.945 4.931 -28.568 1.00 89.88 937 ASN A C 1
ATOM 7368 O O . ASN A 1 937 ? 21.825 5.267 -27.769 1.00 89.88 937 ASN A O 1
ATOM 7372 N N . GLU A 1 938 ? 19.652 5.010 -28.270 1.00 92.75 938 GLU A N 1
ATOM 7373 C CA . GLU A 1 938 ? 19.093 5.604 -27.064 1.00 92.75 938 GLU A CA 1
ATOM 7374 C C . GLU A 1 938 ? 19.482 4.849 -25.781 1.00 92.75 938 GLU A C 1
ATOM 7376 O O . GLU A 1 938 ? 19.384 5.424 -24.703 1.00 92.75 938 GLU A O 1
ATOM 7381 N N . ALA A 1 939 ? 19.978 3.606 -25.851 1.00 94.00 939 ALA A N 1
ATOM 7382 C CA . ALA A 1 939 ? 20.423 2.844 -24.675 1.00 94.00 939 ALA A CA 1
ATOM 7383 C C . ALA A 1 939 ? 21.744 3.365 -24.068 1.00 94.00 939 ALA A C 1
ATOM 7385 O O . ALA A 1 939 ? 22.120 2.973 -22.963 1.00 94.00 939 ALA A O 1
ATOM 7386 N N . ARG A 1 940 ? 22.458 4.264 -24.759 1.00 94.38 940 ARG A N 1
ATOM 7387 C CA . ARG A 1 940 ? 23.679 4.883 -24.233 1.00 94.38 940 ARG A CA 1
ATOM 7388 C C . ARG A 1 940 ? 23.361 5.905 -23.141 1.00 94.38 940 ARG A C 1
ATOM 7390 O O . ARG A 1 940 ? 22.602 6.837 -23.387 1.00 94.38 940 ARG A O 1
ATOM 7397 N N . ILE A 1 941 ? 24.040 5.793 -22.002 1.00 95.00 941 ILE A N 1
ATOM 7398 C CA . ILE A 1 941 ? 24.007 6.774 -20.909 1.00 95.00 941 ILE A CA 1
ATOM 7399 C C . ILE A 1 941 ? 25.358 7.456 -20.709 1.00 95.00 941 ILE A C 1
ATOM 7401 O O . ILE A 1 941 ? 26.414 6.921 -21.062 1.00 95.00 941 ILE A O 1
ATOM 7405 N N . GLU A 1 942 ? 25.331 8.638 -20.098 1.00 92.31 942 GLU A N 1
ATOM 7406 C CA . GLU A 1 942 ? 26.540 9.264 -19.579 1.00 92.31 942 GLU A CA 1
ATOM 7407 C C . GLU A 1 942 ? 26.930 8.625 -18.245 1.00 92.31 942 GLU A C 1
ATOM 7409 O O . GLU A 1 942 ? 26.263 8.790 -17.227 1.00 92.31 942 GLU A O 1
ATOM 7414 N N . ILE A 1 943 ? 28.037 7.889 -18.250 1.00 93.00 943 ILE A N 1
ATOM 7415 C CA . ILE A 1 943 ? 28.604 7.257 -17.061 1.00 93.00 943 ILE A CA 1
ATOM 7416 C C . ILE A 1 943 ? 30.130 7.264 -17.169 1.00 93.00 943 ILE A C 1
ATOM 7418 O O . ILE A 1 943 ? 30.682 7.144 -18.267 1.00 93.00 943 ILE A O 1
ATOM 7422 N N . ARG A 1 944 ? 30.825 7.456 -16.044 1.00 92.38 944 ARG A N 1
ATOM 7423 C CA . ARG A 1 944 ? 32.292 7.534 -15.985 1.00 92.38 944 ARG A CA 1
ATOM 7424 C C . ARG A 1 944 ? 32.819 6.715 -14.814 1.00 92.38 944 ARG A C 1
ATOM 7426 O O . ARG A 1 944 ? 32.248 6.766 -13.731 1.00 92.38 944 ARG A O 1
ATOM 7433 N N . TYR A 1 945 ? 33.904 5.996 -15.057 1.00 95.44 945 TYR A N 1
ATOM 7434 C CA . TYR A 1 945 ? 34.641 5.183 -14.092 1.00 95.44 945 TYR A CA 1
ATOM 7435 C C . TYR A 1 945 ? 36.030 4.893 -14.662 1.00 95.44 945 TYR A C 1
ATOM 7437 O O . TYR A 1 945 ? 36.201 4.858 -15.884 1.00 95.44 945 TYR A O 1
ATOM 7445 N N . ASP A 1 946 ? 37.001 4.662 -13.782 1.00 91.12 946 ASP A N 1
ATOM 7446 C CA . ASP A 1 946 ? 38.390 4.410 -14.175 1.00 91.12 946 ASP A CA 1
ATOM 7447 C C . ASP A 1 946 ? 38.712 2.907 -14.267 1.00 91.12 946 ASP A C 1
ATOM 7449 O O . ASP A 1 946 ? 39.627 2.500 -14.984 1.00 91.12 946 ASP A O 1
ATOM 7453 N N . ASN A 1 947 ? 37.955 2.066 -13.557 1.00 92.56 947 ASN A N 1
ATOM 7454 C CA . ASN A 1 947 ? 38.106 0.610 -13.526 1.00 92.56 947 ASN A CA 1
ATOM 7455 C C . ASN A 1 947 ? 36.746 -0.094 -13.316 1.00 92.56 947 ASN A C 1
ATOM 7457 O O . ASN A 1 947 ? 35.705 0.557 -13.230 1.00 92.56 947 ASN A O 1
ATOM 7461 N N . MET A 1 948 ? 36.746 -1.432 -13.271 1.00 89.88 948 MET A N 1
ATOM 7462 C CA . MET A 1 948 ? 35.513 -2.227 -13.157 1.00 89.88 948 MET A CA 1
ATOM 7463 C C . MET A 1 948 ? 34.860 -2.171 -11.767 1.00 89.88 948 MET A C 1
ATOM 7465 O O . MET A 1 948 ? 33.638 -2.258 -11.688 1.00 89.88 948 MET A O 1
ATOM 7469 N N . ASP A 1 949 ? 35.618 -1.969 -10.687 1.00 89.38 949 ASP A N 1
ATOM 7470 C CA . ASP A 1 949 ? 35.033 -1.811 -9.347 1.00 89.38 949 ASP A CA 1
ATOM 7471 C C . ASP A 1 949 ? 34.277 -0.477 -9.244 1.00 89.38 949 ASP A C 1
ATOM 7473 O O . ASP A 1 949 ? 33.125 -0.437 -8.802 1.00 89.38 949 ASP A O 1
ATOM 7477 N N . ASP A 1 950 ? 34.879 0.602 -9.755 1.00 92.62 950 ASP A N 1
ATOM 7478 C CA . ASP A 1 950 ? 34.231 1.915 -9.863 1.00 92.62 950 ASP A CA 1
ATOM 7479 C C . ASP A 1 950 ? 33.011 1.863 -10.797 1.00 92.62 950 ASP A C 1
ATOM 7481 O O . ASP A 1 950 ? 31.997 2.515 -10.538 1.00 92.62 950 ASP A O 1
ATOM 7485 N N . MET A 1 951 ? 33.078 1.056 -11.865 1.00 94.25 951 MET A N 1
ATOM 7486 C CA . MET A 1 951 ? 31.949 0.820 -12.770 1.00 94.25 951 MET A CA 1
ATOM 7487 C C . MET A 1 951 ? 30.761 0.215 -12.026 1.00 94.25 951 MET A C 1
ATOM 7489 O O . MET A 1 951 ? 29.649 0.718 -12.172 1.00 94.25 951 MET A O 1
ATOM 7493 N N . LEU A 1 952 ? 30.978 -0.813 -11.201 1.00 91.81 952 LEU A N 1
ATOM 7494 C CA . LEU A 1 952 ? 29.906 -1.458 -10.436 1.00 91.81 952 LEU A CA 1
ATOM 7495 C C . LEU A 1 952 ? 29.237 -0.486 -9.463 1.00 91.81 952 LEU A C 1
ATOM 7497 O O . LEU A 1 952 ? 28.015 -0.512 -9.312 1.00 91.81 952 LEU A O 1
ATOM 7501 N N . GLN A 1 953 ? 30.023 0.382 -8.820 1.00 88.94 953 GLN A N 1
ATOM 7502 C CA . GLN A 1 953 ? 29.483 1.411 -7.939 1.00 88.94 953 GLN A CA 1
ATOM 7503 C C . GLN A 1 953 ? 28.659 2.442 -8.723 1.00 88.94 953 GLN A C 1
ATOM 7505 O O . GLN A 1 953 ? 27.506 2.690 -8.373 1.00 88.94 953 GLN A O 1
ATOM 7510 N N . ALA A 1 954 ? 29.212 2.999 -9.803 1.00 92.38 954 ALA A N 1
ATOM 7511 C CA . ALA A 1 954 ? 28.524 3.991 -10.628 1.00 92.38 954 ALA A CA 1
ATOM 7512 C C . ALA A 1 954 ? 27.244 3.427 -11.271 1.00 92.38 954 ALA A C 1
ATOM 7514 O O . ALA A 1 954 ? 26.215 4.103 -11.311 1.00 92.38 954 ALA A O 1
ATOM 7515 N N . ALA A 1 955 ? 27.287 2.175 -11.733 1.00 93.31 955 ALA A N 1
ATOM 7516 C CA . ALA A 1 955 ? 26.139 1.465 -12.281 1.00 93.31 955 ALA A CA 1
ATOM 7517 C C . ALA A 1 955 ? 25.059 1.231 -11.216 1.00 93.31 955 ALA A C 1
ATOM 7519 O O . ALA A 1 955 ? 23.885 1.489 -11.476 1.00 93.31 955 ALA A O 1
ATOM 7520 N N . GLY A 1 956 ? 25.435 0.798 -10.008 1.00 89.50 956 GLY A N 1
ATOM 7521 C CA . GLY A 1 956 ? 24.500 0.620 -8.893 1.00 89.50 956 GLY A CA 1
ATOM 7522 C C . GLY A 1 956 ? 23.817 1.927 -8.481 1.00 89.50 956 GLY A C 1
ATOM 7523 O O . GLY A 1 956 ? 22.603 1.964 -8.283 1.00 89.50 956 GLY A O 1
ATOM 7524 N N . ASP A 1 957 ? 24.579 3.018 -8.428 1.00 87.44 957 ASP A N 1
ATOM 7525 C CA . ASP A 1 957 ? 24.070 4.358 -8.135 1.00 87.44 957 ASP A CA 1
ATOM 7526 C C . ASP A 1 957 ? 23.108 4.864 -9.225 1.00 87.44 957 ASP A C 1
ATOM 7528 O O . ASP A 1 957 ? 22.097 5.503 -8.918 1.00 87.44 957 ASP A O 1
ATOM 7532 N N . TYR A 1 958 ? 23.410 4.607 -10.501 1.00 91.56 958 TYR A N 1
ATOM 7533 C CA . TYR A 1 958 ? 22.529 4.962 -11.615 1.00 91.56 958 TYR A CA 1
ATOM 7534 C C . TYR A 1 958 ? 21.230 4.155 -11.562 1.00 91.56 958 TYR A C 1
ATOM 7536 O O . TYR A 1 958 ? 20.148 4.733 -11.471 1.00 91.56 958 TYR A O 1
ATOM 7544 N N . THR A 1 959 ? 21.342 2.828 -11.557 1.00 91.81 959 THR A N 1
ATOM 7545 C CA . THR A 1 959 ? 20.199 1.908 -11.642 1.00 91.81 959 THR A CA 1
ATOM 7546 C C . THR A 1 959 ? 19.259 2.032 -10.447 1.00 91.81 959 THR A C 1
ATOM 7548 O O . THR A 1 959 ? 18.049 2.050 -10.640 1.00 91.81 959 THR A O 1
ATOM 7551 N N . SER A 1 960 ? 19.779 2.250 -9.231 1.00 86.88 960 SER A N 1
ATOM 7552 C CA . SER A 1 960 ? 18.933 2.484 -8.048 1.00 86.88 960 SER A CA 1
ATOM 7553 C C . SER A 1 960 ? 18.047 3.722 -8.218 1.00 86.88 960 SER A C 1
ATOM 7555 O O . SER A 1 960 ? 16.869 3.681 -7.890 1.00 86.88 960 SER A O 1
ATOM 7557 N N . ARG A 1 961 ? 18.566 4.818 -8.792 1.00 86.12 961 ARG A N 1
ATOM 7558 C CA . ARG A 1 961 ? 17.772 6.039 -9.049 1.00 86.12 961 ARG A CA 1
ATOM 7559 C C . ARG A 1 961 ? 16.755 5.879 -10.180 1.00 86.12 961 ARG A C 1
ATOM 7561 O O . ARG A 1 961 ? 15.808 6.657 -10.252 1.00 86.12 961 ARG A O 1
ATOM 7568 N N . HIS A 1 962 ? 16.948 4.881 -11.036 1.00 90.19 962 HIS A N 1
ATOM 7569 C CA . HIS A 1 962 ? 16.078 4.585 -12.170 1.00 90.19 962 HIS A CA 1
ATOM 7570 C C . HIS A 1 962 ? 15.253 3.307 -11.953 1.00 90.19 962 HIS A C 1
ATOM 7572 O O . HIS A 1 962 ? 14.686 2.796 -12.912 1.00 90.19 962 HIS A O 1
ATOM 7578 N N . ALA A 1 963 ? 15.149 2.810 -10.713 1.00 89.25 963 ALA A N 1
ATOM 7579 C CA . ALA A 1 963 ? 14.443 1.574 -10.372 1.00 89.25 963 ALA A CA 1
ATOM 7580 C C . ALA A 1 963 ? 13.038 1.514 -10.999 1.00 89.25 963 ALA A C 1
ATOM 7582 O O . ALA A 1 963 ? 12.229 2.432 -10.832 1.00 89.25 963 ALA A O 1
ATOM 7583 N N . GLY A 1 964 ? 12.749 0.441 -11.736 1.00 88.12 964 GLY A N 1
ATOM 7584 C CA . GLY A 1 964 ? 11.476 0.221 -12.417 1.00 88.12 964 GLY A CA 1
ATOM 7585 C C . GLY A 1 964 ? 11.241 1.073 -13.671 1.00 88.12 964 GLY A C 1
ATOM 7586 O O . GLY A 1 964 ? 10.140 1.034 -14.219 1.00 88.12 964 GLY A O 1
ATOM 7587 N N . GLN A 1 965 ? 12.211 1.873 -14.130 1.00 90.81 965 GLN A N 1
ATOM 7588 C CA . GLN A 1 965 ? 12.033 2.740 -15.297 1.00 90.81 965 GLN A CA 1
ATOM 7589 C C . GLN A 1 965 ? 12.320 2.006 -16.612 1.00 90.81 965 GLN A C 1
ATOM 7591 O O . GLN A 1 965 ? 13.346 1.346 -16.783 1.00 90.81 965 GLN A O 1
ATOM 7596 N N . LEU A 1 966 ? 11.398 2.178 -17.562 1.00 93.31 966 LEU A N 1
ATOM 7597 C CA . LEU A 1 966 ? 11.510 1.682 -18.926 1.00 93.31 966 LEU A CA 1
ATOM 7598 C C . LEU A 1 966 ? 11.455 2.848 -19.914 1.00 93.31 966 LEU A C 1
ATOM 7600 O O . LEU A 1 966 ? 10.472 3.592 -19.952 1.00 93.31 966 LEU A O 1
ATOM 7604 N N . THR A 1 967 ? 12.455 2.941 -20.782 1.00 94.06 967 THR A N 1
ATOM 7605 C CA . THR A 1 967 ? 12.442 3.847 -21.934 1.00 94.06 967 THR A CA 1
ATOM 7606 C C . THR A 1 967 ? 11.961 3.088 -23.165 1.00 94.06 967 THR A C 1
ATOM 7608 O O . THR A 1 967 ? 12.572 2.104 -23.574 1.00 94.06 967 THR A O 1
ATOM 7611 N N . GLN A 1 968 ? 10.864 3.517 -23.793 1.00 93.62 968 GLN A N 1
ATOM 7612 C CA . GLN A 1 968 ? 10.375 2.857 -25.006 1.00 93.62 968 GLN A CA 1
ATOM 7613 C C . GLN A 1 968 ? 11.390 3.009 -26.148 1.00 93.62 968 GLN A C 1
ATOM 7615 O O . GLN A 1 968 ? 11.803 4.120 -26.478 1.00 93.62 968 GLN A O 1
ATOM 7620 N N . LEU A 1 969 ? 11.750 1.893 -26.783 1.00 92.62 969 LEU A N 1
ATOM 7621 C CA . LEU A 1 969 ? 12.672 1.872 -27.912 1.00 92.62 969 LEU A CA 1
ATOM 7622 C C . LEU A 1 969 ? 11.950 1.487 -29.192 1.00 92.62 969 LEU A C 1
ATOM 7624 O O . LEU A 1 969 ? 11.013 0.690 -29.195 1.00 92.62 969 LEU A O 1
ATOM 7628 N N . ARG A 1 970 ? 12.459 2.015 -30.304 1.00 89.38 970 ARG A N 1
ATOM 7629 C CA . ARG A 1 970 ? 12.146 1.482 -31.628 1.00 89.38 970 ARG A CA 1
ATOM 7630 C C . ARG A 1 970 ? 13.063 0.302 -31.960 1.00 89.38 970 ARG A C 1
ATOM 7632 O O . ARG A 1 970 ? 12.589 -0.751 -32.363 1.00 89.38 970 ARG A O 1
ATOM 7639 N N . THR A 1 971 ? 14.367 0.444 -31.751 1.00 93.69 971 THR A N 1
ATOM 7640 C CA . THR A 1 971 ? 15.335 -0.633 -31.998 1.00 93.69 971 THR A CA 1
ATOM 7641 C C . THR A 1 971 ? 16.176 -0.848 -30.745 1.00 93.69 971 THR A C 1
ATOM 7643 O O . THR A 1 971 ? 16.916 0.049 -30.338 1.00 93.69 971 THR A O 1
ATOM 7646 N N . ALA A 1 972 ? 16.058 -2.026 -30.130 1.00 94.81 972 ALA A N 1
ATOM 7647 C CA . ALA A 1 972 ? 16.988 -2.468 -29.097 1.00 94.81 972 ALA A CA 1
ATOM 7648 C C . ALA A 1 972 ? 18.265 -2.983 -29.768 1.00 94.81 972 ALA A C 1
ATOM 7650 O O . ALA A 1 972 ? 18.186 -3.753 -30.720 1.00 94.81 972 ALA A O 1
ATOM 7651 N N . ALA A 1 973 ? 19.427 -2.564 -29.271 1.00 91.88 973 ALA A N 1
ATOM 7652 C CA . ALA A 1 973 ? 20.710 -3.002 -29.804 1.00 91.88 973 ALA A CA 1
ATOM 7653 C C . ALA A 1 973 ? 21.080 -4.375 -29.231 1.00 91.88 973 ALA A C 1
ATOM 7655 O O . ALA A 1 973 ? 21.025 -4.579 -28.019 1.00 91.88 973 ALA A O 1
ATOM 7656 N N . PHE A 1 974 ? 21.505 -5.309 -30.081 1.00 94.50 974 PHE A N 1
ATOM 7657 C CA . PHE A 1 974 ? 21.691 -6.715 -29.685 1.00 94.50 974 PHE A CA 1
ATOM 7658 C C . PHE A 1 974 ? 23.052 -6.999 -29.027 1.00 94.50 974 PHE A C 1
ATOM 7660 O O . PHE A 1 974 ? 23.499 -8.141 -28.997 1.00 94.50 974 PHE A O 1
ATOM 7667 N N . PHE A 1 975 ? 23.702 -5.977 -28.452 1.00 93.31 975 PHE A N 1
ATOM 7668 C CA . PHE A 1 975 ? 24.854 -6.198 -27.567 1.00 93.31 975 PHE A CA 1
ATOM 7669 C C . PHE A 1 975 ? 24.437 -6.946 -26.293 1.00 93.31 975 PHE A C 1
ATOM 7671 O O . PHE A 1 975 ? 25.201 -7.750 -25.767 1.00 93.31 975 PHE A O 1
ATOM 7678 N N . CYS A 1 976 ? 23.220 -6.670 -25.819 1.00 97.38 976 CYS A N 1
ATOM 7679 C CA . CYS A 1 976 ? 22.519 -7.386 -24.769 1.00 97.38 976 CYS A CA 1
ATOM 7680 C C . CYS A 1 976 ? 21.017 -7.156 -24.962 1.00 97.38 976 CYS A C 1
ATOM 7682 O O . CYS A 1 976 ? 20.547 -6.018 -24.907 1.00 97.38 976 CYS A O 1
ATOM 7684 N N . VAL A 1 977 ? 20.250 -8.216 -25.196 1.00 98.31 977 VAL A N 1
ATOM 7685 C CA . VAL A 1 977 ? 18.792 -8.118 -25.313 1.00 98.31 977 VAL A CA 1
ATOM 7686 C C . VAL A 1 977 ? 18.133 -9.378 -24.779 1.00 98.31 977 VAL A C 1
ATOM 7688 O O . VAL A 1 977 ? 18.553 -10.485 -25.108 1.00 98.31 977 VAL A O 1
ATOM 7691 N N . MET A 1 978 ? 17.095 -9.204 -23.964 1.00 98.62 978 MET A N 1
ATOM 7692 C CA . MET A 1 978 ? 16.243 -10.281 -23.476 1.00 98.62 978 MET A CA 1
ATOM 7693 C C . MET A 1 978 ? 14.896 -10.246 -24.195 1.00 98.62 978 MET A C 1
ATOM 7695 O O . MET A 1 978 ? 14.311 -9.181 -24.396 1.00 98.62 978 MET A O 1
ATOM 7699 N N . LEU A 1 979 ? 14.380 -11.415 -24.557 1.00 98.06 979 LEU A N 1
ATOM 7700 C CA . LEU A 1 979 ? 13.053 -11.586 -25.132 1.00 98.06 979 LEU A CA 1
ATOM 7701 C C . LEU A 1 979 ? 12.350 -12.808 -24.547 1.00 98.06 979 LEU A C 1
ATOM 7703 O O . LEU A 1 979 ? 12.980 -13.755 -24.073 1.00 98.06 979 LEU A O 1
ATOM 7707 N N . ARG A 1 980 ? 11.020 -12.801 -24.615 1.00 97.75 980 ARG A N 1
ATOM 7708 C CA . ARG A 1 980 ? 10.211 -13.985 -24.304 1.00 97.75 980 ARG A CA 1
ATOM 7709 C C . ARG A 1 980 ? 10.453 -15.070 -25.349 1.00 97.75 980 ARG A C 1
ATOM 7711 O O . ARG A 1 980 ? 10.528 -14.771 -26.544 1.00 97.75 980 ARG A O 1
ATOM 7718 N N . ARG A 1 981 ? 10.433 -16.337 -24.932 1.00 97.56 981 ARG A N 1
ATOM 7719 C CA . ARG A 1 981 ? 10.385 -17.472 -25.864 1.00 97.56 981 ARG A CA 1
ATOM 7720 C C . ARG A 1 981 ? 9.227 -17.355 -26.855 1.00 97.56 981 ARG A C 1
ATOM 7722 O O . ARG A 1 981 ? 9.435 -17.568 -28.041 1.00 97.56 981 ARG A O 1
ATOM 7729 N N . GLU A 1 982 ? 8.047 -16.938 -26.397 1.00 97.00 982 GLU A N 1
ATOM 7730 C CA . GLU A 1 982 ? 6.870 -16.748 -27.260 1.00 97.00 982 GLU A CA 1
ATOM 7731 C C . GLU A 1 982 ? 7.138 -15.764 -28.411 1.00 97.00 982 GLU A C 1
ATOM 7733 O O . GLU A 1 982 ? 6.698 -15.983 -29.541 1.00 97.00 982 GLU A O 1
ATOM 7738 N N . VAL A 1 983 ? 7.902 -14.697 -28.155 1.00 97.75 983 VAL A N 1
ATOM 7739 C CA . VAL A 1 983 ? 8.280 -13.731 -29.193 1.00 97.75 983 VAL A CA 1
ATOM 7740 C C . VAL A 1 983 ? 9.176 -14.399 -30.226 1.00 97.75 983 VAL A C 1
ATOM 7742 O O . VAL A 1 983 ? 8.907 -14.281 -31.420 1.00 97.75 983 VAL A O 1
ATOM 7745 N N . TYR A 1 984 ? 10.185 -15.153 -29.787 1.00 97.94 984 TYR A N 1
ATOM 7746 C CA . TYR A 1 984 ? 11.057 -15.909 -30.687 1.00 97.94 984 TYR A CA 1
ATOM 7747 C C . TYR A 1 984 ? 10.288 -16.956 -31.505 1.00 97.94 984 TYR A C 1
ATOM 7749 O O . TYR A 1 984 ? 10.453 -17.028 -32.719 1.00 97.94 984 TYR A O 1
ATOM 7757 N N . GLU A 1 985 ? 9.396 -17.724 -30.881 1.00 97.38 985 GLU A N 1
ATOM 7758 C CA . GLU A 1 985 ? 8.573 -18.731 -31.563 1.00 97.38 985 GLU A CA 1
ATOM 7759 C C . GLU A 1 985 ? 7.623 -18.104 -32.588 1.00 97.38 985 GLU A C 1
ATOM 7761 O O . GLU A 1 985 ? 7.343 -18.693 -33.636 1.00 97.38 985 GLU A O 1
ATOM 7766 N N . LYS A 1 986 ? 7.143 -16.887 -32.313 1.00 97.31 986 LYS A N 1
ATOM 7767 C CA . LYS A 1 986 ? 6.250 -16.155 -33.208 1.00 97.31 986 LYS A CA 1
ATOM 7768 C C . LYS A 1 986 ? 6.980 -15.475 -34.366 1.00 97.31 986 LYS A C 1
ATOM 7770 O O . LYS A 1 986 ? 6.458 -15.467 -35.482 1.00 97.31 986 LYS A O 1
ATOM 7775 N N . VAL A 1 987 ? 8.130 -14.862 -34.095 1.00 97.44 987 VAL A N 1
ATOM 7776 C CA . VAL A 1 987 ? 8.888 -14.017 -35.036 1.00 97.44 987 VAL A CA 1
ATOM 7777 C C . VAL A 1 987 ? 9.924 -14.816 -35.836 1.00 97.44 987 VAL A C 1
ATOM 7779 O O . VAL A 1 987 ? 10.244 -14.450 -36.971 1.00 97.44 987 VAL A O 1
ATOM 7782 N N . GLY A 1 988 ? 10.424 -15.915 -35.273 1.00 97.06 988 GLY A N 1
ATOM 7783 C CA . GLY A 1 988 ? 11.512 -16.724 -35.811 1.00 97.06 988 GLY A CA 1
ATOM 7784 C C . GLY A 1 988 ? 12.900 -16.180 -35.459 1.00 97.06 988 GLY A C 1
ATOM 7785 O O . GLY A 1 988 ? 13.052 -15.283 -34.629 1.00 97.06 988 GLY A O 1
ATOM 7786 N N . GLY A 1 989 ? 13.924 -16.740 -36.109 1.00 96.62 989 GLY A N 1
ATOM 7787 C CA . GLY A 1 989 ? 15.321 -16.319 -35.962 1.00 96.62 989 GLY A CA 1
ATOM 7788 C C . GLY A 1 989 ? 15.650 -14.982 -36.632 1.00 96.62 989 GLY A C 1
ATOM 7789 O O . GLY A 1 989 ? 14.831 -14.387 -37.341 1.00 96.62 989 GLY A O 1
ATOM 7790 N N . LEU A 1 990 ? 16.871 -14.500 -36.414 1.00 97.50 990 LEU A N 1
ATOM 7791 C CA . LEU A 1 990 ? 17.439 -13.362 -37.133 1.00 97.50 990 LEU A CA 1
ATOM 7792 C C . LEU A 1 990 ? 17.599 -13.707 -38.619 1.00 97.50 990 LEU A C 1
ATOM 7794 O O . LEU A 1 990 ? 17.815 -14.869 -38.967 1.00 97.50 990 LEU A O 1
ATOM 7798 N N . ASP A 1 991 ? 17.488 -12.709 -39.497 1.00 96.75 991 ASP A N 1
ATOM 7799 C CA . ASP A 1 991 ? 17.680 -12.941 -40.929 1.00 96.75 991 ASP A CA 1
ATOM 7800 C C . ASP A 1 991 ? 19.173 -13.074 -41.256 1.00 96.75 991 ASP A C 1
ATOM 7802 O O . ASP A 1 991 ? 19.951 -12.128 -41.135 1.00 96.75 991 ASP A O 1
ATOM 7806 N N . GLU A 1 992 ? 19.575 -14.265 -41.693 1.00 96.00 992 GLU A N 1
ATOM 7807 C CA . GLU A 1 992 ? 20.963 -14.581 -42.032 1.00 96.00 992 GLU A CA 1
ATOM 7808 C C . GLU A 1 992 ? 21.464 -13.836 -43.284 1.00 96.00 992 GLU A C 1
ATOM 7810 O O . GLU A 1 992 ? 22.672 -13.784 -43.520 1.00 96.00 992 GLU A O 1
ATOM 7815 N N . ALA A 1 993 ? 20.580 -13.190 -44.058 1.00 94.69 993 ALA A N 1
ATOM 7816 C CA . ALA A 1 993 ? 20.954 -12.372 -45.214 1.00 94.69 993 ALA A CA 1
ATOM 7817 C C . ALA A 1 993 ? 21.847 -11.167 -44.857 1.00 94.69 993 ALA A C 1
ATOM 7819 O O . ALA A 1 993 ? 22.571 -10.680 -45.725 1.00 94.69 993 ALA A O 1
ATOM 7820 N N . PHE A 1 994 ? 21.836 -10.710 -43.598 1.00 92.19 994 PHE A N 1
ATOM 7821 C CA . PHE A 1 994 ? 22.714 -9.636 -43.113 1.00 92.19 994 PHE A CA 1
ATOM 7822 C C . PHE A 1 994 ? 24.172 -10.093 -42.884 1.00 92.19 994 PHE A C 1
ATOM 7824 O O . PHE A 1 994 ? 25.061 -9.274 -42.643 1.00 92.19 994 PHE A O 1
ATOM 7831 N N . GLY A 1 995 ? 24.473 -11.390 -43.004 1.00 87.94 995 GLY A N 1
ATOM 7832 C CA . GLY A 1 995 ? 25.843 -11.902 -42.974 1.00 87.94 995 GLY A CA 1
ATOM 7833 C C . GLY A 1 995 ? 26.602 -11.547 -41.688 1.00 87.94 995 GLY A C 1
ATOM 7834 O O . GLY A 1 995 ? 26.227 -11.966 -40.594 1.00 87.94 995 GLY A O 1
ATOM 7835 N N . ILE A 1 996 ? 27.711 -10.807 -41.820 1.00 83.06 996 ILE A N 1
ATOM 7836 C CA . ILE A 1 996 ? 28.668 -10.555 -40.725 1.00 83.06 996 ILE A CA 1
ATOM 7837 C C . ILE A 1 996 ? 28.132 -9.548 -39.679 1.00 83.06 996 ILE A C 1
ATOM 7839 O O . ILE A 1 996 ? 28.599 -9.584 -38.543 1.00 83.06 996 ILE A O 1
ATOM 7843 N N . GLY A 1 997 ? 27.139 -8.710 -40.010 1.00 83.31 997 GLY A N 1
ATOM 7844 C CA . GLY A 1 997 ? 26.437 -7.821 -39.063 1.00 83.31 997 GLY A CA 1
ATOM 7845 C C . GLY A 1 997 ? 25.996 -6.482 -39.671 1.00 83.31 997 GLY A C 1
ATOM 7846 O O . GLY A 1 997 ? 26.299 -6.213 -40.832 1.00 83.31 997 GLY A O 1
ATOM 7847 N N . PHE A 1 998 ? 25.356 -5.632 -38.864 1.00 86.62 998 PHE A N 1
ATOM 7848 C CA . PHE A 1 998 ? 24.565 -4.439 -39.221 1.00 86.62 998 PHE A CA 1
ATOM 7849 C C . PHE A 1 998 ? 23.142 -4.754 -39.717 1.00 86.62 998 PHE A C 1
ATOM 7851 O O . PHE A 1 998 ? 22.970 -5.491 -40.689 1.00 86.62 998 PHE A O 1
ATOM 7858 N N . PHE A 1 999 ? 22.159 -4.046 -39.142 1.00 92.75 999 PHE A N 1
ATOM 7859 C CA . PHE A 1 999 ? 20.722 -4.048 -39.466 1.00 92.75 999 PHE A CA 1
ATOM 7860 C C . PHE A 1 999 ? 19.934 -5.315 -39.101 1.00 92.75 999 PHE A C 1
ATOM 7862 O O . PHE A 1 999 ? 18.714 -5.347 -39.293 1.00 92.75 999 PHE A O 1
ATOM 7869 N N . GLU A 1 1000 ? 20.573 -6.354 -38.562 1.00 94.62 1000 GLU A N 1
ATOM 7870 C CA . GLU A 1 1000 ? 19.866 -7.548 -38.099 1.00 94.62 1000 GLU A CA 1
ATOM 7871 C C . GLU A 1 1000 ? 18.967 -7.279 -36.884 1.00 94.62 1000 GLU A C 1
ATOM 7873 O O . GLU A 1 1000 ? 17.875 -7.843 -36.792 1.00 94.62 1000 GLU A O 1
ATOM 7878 N N . ASP A 1 1001 ? 19.399 -6.396 -35.985 1.00 94.75 1001 ASP A N 1
ATOM 7879 C CA . ASP A 1 1001 ? 18.661 -5.951 -34.805 1.00 94.75 1001 ASP A CA 1
ATOM 7880 C C . ASP A 1 1001 ? 17.512 -5.011 -35.189 1.00 94.75 1001 ASP A C 1
ATOM 7882 O O . ASP A 1 1001 ? 16.384 -5.191 -34.720 1.00 94.75 1001 ASP A O 1
ATOM 7886 N N . ASP A 1 1002 ? 17.752 -4.082 -36.119 1.00 95.94 1002 ASP A N 1
ATOM 7887 C CA . ASP A 1 1002 ? 16.714 -3.256 -36.741 1.00 95.94 1002 ASP A CA 1
ATOM 7888 C C . ASP A 1 1002 ? 15.595 -4.107 -37.355 1.00 95.94 1002 ASP A C 1
ATOM 7890 O O . ASP A 1 1002 ? 14.420 -3.919 -37.023 1.00 95.94 1002 ASP A O 1
ATOM 7894 N N . ASP A 1 1003 ? 15.944 -5.054 -38.236 1.00 97.50 1003 ASP A N 1
ATOM 7895 C CA . ASP A 1 1003 ? 14.988 -5.957 -38.888 1.00 97.50 1003 ASP A CA 1
ATOM 7896 C C . ASP A 1 1003 ? 14.190 -6.771 -37.869 1.00 97.50 1003 ASP A C 1
ATOM 7898 O O . ASP A 1 1003 ? 12.961 -6.854 -37.969 1.00 97.50 1003 ASP A O 1
ATOM 7902 N N . TYR A 1 1004 ? 14.867 -7.343 -36.871 1.00 98.00 1004 TYR A N 1
ATOM 7903 C CA . TYR A 1 1004 ? 14.207 -8.138 -35.844 1.00 98.00 1004 TYR A CA 1
ATOM 7904 C C . TYR A 1 1004 ? 13.209 -7.294 -35.045 1.00 98.00 1004 TYR A C 1
ATOM 7906 O O . TYR A 1 1004 ? 12.056 -7.695 -34.880 1.00 98.00 1004 TYR A O 1
ATOM 7914 N N . CYS A 1 1005 ? 13.602 -6.085 -34.633 1.00 97.44 1005 CYS A N 1
ATOM 7915 C CA . CYS A 1 1005 ? 12.725 -5.161 -33.918 1.00 97.44 1005 CYS A CA 1
ATOM 7916 C C . CYS A 1 1005 ? 11.493 -4.769 -34.755 1.00 97.44 1005 CYS A C 1
ATOM 7918 O O . CYS A 1 1005 ? 10.386 -4.687 -34.220 1.00 97.44 1005 CYS A O 1
ATOM 7920 N N . ARG A 1 1006 ? 11.634 -4.591 -36.080 1.00 97.38 1006 ARG A N 1
ATOM 7921 C CA . ARG A 1 1006 ? 10.475 -4.353 -36.967 1.00 97.38 1006 ARG A CA 1
ATOM 7922 C C . ARG A 1 1006 ? 9.505 -5.534 -36.969 1.00 97.38 1006 ARG A C 1
ATOM 7924 O O . ARG A 1 1006 ? 8.294 -5.321 -36.909 1.00 97.38 1006 ARG A O 1
ATOM 7931 N N . ARG A 1 1007 ? 10.015 -6.769 -37.015 1.00 97.81 1007 ARG A N 1
ATOM 7932 C CA . ARG A 1 1007 ? 9.177 -7.979 -36.989 1.00 97.81 1007 ARG A CA 1
ATOM 7933 C C . ARG A 1 1007 ? 8.474 -8.175 -35.647 1.00 97.81 1007 ARG A C 1
ATOM 7935 O O . ARG A 1 1007 ? 7.303 -8.550 -35.635 1.00 97.81 1007 ARG A O 1
ATOM 7942 N N . VAL A 1 1008 ? 9.150 -7.879 -34.537 1.00 97.69 1008 VAL A N 1
ATOM 7943 C CA . VAL A 1 1008 ? 8.567 -7.920 -33.184 1.00 97.69 1008 VAL A CA 1
ATOM 7944 C C . VAL A 1 1008 ? 7.414 -6.922 -33.054 1.00 97.69 1008 VAL A C 1
ATOM 7946 O O . VAL A 1 1008 ? 6.321 -7.302 -32.630 1.00 97.69 1008 VAL A O 1
ATOM 7949 N N . GLU A 1 1009 ? 7.601 -5.682 -33.514 1.00 96.31 1009 GLU A N 1
ATOM 7950 C CA . GLU A 1 1009 ? 6.519 -4.692 -33.544 1.00 96.31 1009 GLU A CA 1
ATOM 7951 C C . GLU A 1 1009 ? 5.364 -5.106 -34.467 1.00 96.31 1009 GLU A C 1
ATOM 7953 O O . GLU A 1 1009 ? 4.196 -4.959 -34.104 1.00 96.31 1009 GLU A O 1
ATOM 7958 N N . GLN A 1 1010 ? 5.659 -5.664 -35.649 1.00 96.69 1010 GLN A N 1
ATOM 7959 C CA . GLN A 1 1010 ? 4.629 -6.157 -36.570 1.00 96.69 1010 GLN A CA 1
ATOM 7960 C C . GLN A 1 1010 ? 3.807 -7.304 -35.958 1.00 96.69 1010 GLN A C 1
ATOM 7962 O O . GLN A 1 1010 ? 2.626 -7.456 -36.279 1.00 96.69 1010 GLN A O 1
ATOM 7967 N N . ALA A 1 1011 ? 4.406 -8.088 -35.059 1.00 96.44 1011 ALA A N 1
ATOM 7968 C CA . ALA A 1 1011 ? 3.728 -9.124 -34.287 1.00 96.44 1011 ALA A CA 1
ATOM 7969 C C . ALA A 1 1011 ? 2.903 -8.576 -33.101 1.00 96.44 1011 ALA A C 1
ATOM 7971 O O . ALA A 1 1011 ? 2.202 -9.355 -32.456 1.00 96.44 1011 ALA A O 1
ATOM 7972 N N . GLY A 1 1012 ? 2.919 -7.259 -32.855 1.00 95.56 1012 GLY A N 1
ATOM 7973 C CA . GLY A 1 1012 ? 2.086 -6.576 -31.859 1.00 95.56 1012 GLY A CA 1
ATOM 7974 C C . GLY A 1 1012 ? 2.752 -6.339 -30.502 1.00 95.56 1012 GLY A C 1
ATOM 7975 O O . GLY A 1 1012 ? 2.074 -5.892 -29.576 1.00 95.56 1012 GLY A O 1
ATOM 7976 N N . TRP A 1 1013 ? 4.050 -6.616 -30.382 1.00 97.12 1013 TRP A N 1
ATOM 7977 C CA . TRP A 1 1013 ? 4.808 -6.463 -29.141 1.00 97.12 1013 TRP A CA 1
ATOM 7978 C C . TRP A 1 1013 ? 5.499 -5.102 -29.054 1.00 97.12 1013 TRP A C 1
ATOM 7980 O O . TRP A 1 1013 ? 5.859 -4.503 -30.068 1.00 97.12 1013 TRP A O 1
ATOM 7990 N N . THR A 1 1014 ? 5.725 -4.627 -27.830 1.00 97.56 1014 THR A N 1
ATOM 7991 C CA . THR A 1 1014 ? 6.531 -3.430 -27.563 1.00 97.56 1014 THR A CA 1
ATOM 7992 C C . THR A 1 1014 ? 7.974 -3.790 -27.223 1.00 97.56 1014 THR A C 1
ATOM 7994 O O . THR A 1 1014 ? 8.265 -4.901 -26.772 1.00 97.56 1014 THR A O 1
ATOM 7997 N N . ILE A 1 1015 ? 8.864 -2.815 -27.420 1.00 97.88 1015 ILE A N 1
ATOM 7998 C CA . ILE A 1 1015 ? 10.308 -2.911 -27.199 1.00 97.88 1015 ILE A CA 1
ATOM 7999 C C . ILE A 1 1015 ? 10.723 -1.779 -26.257 1.00 97.88 1015 ILE A C 1
ATOM 8001 O O . ILE A 1 1015 ? 10.253 -0.648 -26.408 1.00 97.88 1015 ILE A O 1
ATOM 8005 N N . ALA A 1 1016 ? 11.583 -2.065 -25.281 1.00 97.38 1016 ALA A N 1
ATOM 8006 C CA . ALA A 1 1016 ? 12.035 -1.064 -24.314 1.00 97.38 1016 ALA A CA 1
ATOM 8007 C C . ALA A 1 1016 ? 13.523 -1.191 -23.958 1.00 97.38 1016 ALA A C 1
ATOM 8009 O O . ALA A 1 1016 ? 14.185 -2.180 -24.269 1.00 97.38 1016 ALA A O 1
ATOM 8010 N N . CYS A 1 1017 ? 14.038 -0.167 -23.293 1.00 96.88 1017 CYS A N 1
ATOM 8011 C CA . CYS A 1 1017 ? 15.298 -0.157 -22.574 1.00 96.88 1017 CYS A CA 1
ATOM 8012 C C . CYS A 1 1017 ? 14.993 -0.171 -21.076 1.00 96.88 1017 CYS A C 1
ATOM 8014 O O . CYS A 1 1017 ? 14.166 0.624 -20.634 1.00 96.88 1017 CYS A O 1
ATOM 8016 N N . ALA A 1 1018 ? 15.640 -1.050 -20.317 1.00 96.38 1018 ALA A N 1
ATOM 8017 C CA . ALA A 1 1018 ? 15.596 -1.034 -18.861 1.00 96.38 1018 ALA A CA 1
ATOM 8018 C C . ALA A 1 1018 ? 16.655 -0.064 -18.328 1.00 96.38 1018 ALA A C 1
ATOM 8020 O O . ALA A 1 1018 ? 17.852 -0.339 -18.431 1.00 96.38 1018 ALA A O 1
ATOM 8021 N N . ASP A 1 1019 ? 16.218 1.071 -17.776 1.00 95.00 1019 ASP A N 1
ATOM 8022 C CA . ASP A 1 1019 ? 17.123 2.084 -17.215 1.00 95.00 1019 ASP A CA 1
ATOM 8023 C C . ASP A 1 1019 ? 17.638 1.690 -15.814 1.00 95.00 1019 ASP A C 1
ATOM 8025 O O . ASP A 1 1019 ? 18.638 2.218 -15.332 1.00 95.00 1019 ASP A O 1
ATOM 8029 N N . ASP A 1 1020 ? 17.024 0.693 -15.180 1.00 93.44 1020 ASP A N 1
ATOM 8030 C CA . ASP A 1 1020 ? 17.469 0.066 -13.931 1.00 93.44 1020 ASP A CA 1
ATOM 8031 C C . ASP A 1 1020 ? 18.356 -1.172 -14.133 1.00 93.44 1020 ASP A C 1
ATOM 8033 O O . ASP A 1 1020 ? 18.659 -1.887 -13.176 1.00 93.44 1020 ASP A O 1
ATOM 8037 N N . VAL A 1 1021 ? 18.827 -1.413 -15.360 1.00 95.31 1021 VAL A N 1
ATOM 8038 C CA . VAL A 1 1021 ? 19.805 -2.462 -15.659 1.00 95.31 1021 VAL A CA 1
ATOM 8039 C C . VAL A 1 1021 ? 20.940 -1.885 -16.483 1.00 95.31 1021 VAL A C 1
ATOM 8041 O O . VAL A 1 1021 ? 20.722 -1.363 -17.570 1.00 95.31 1021 VAL A O 1
ATOM 8044 N N . PHE A 1 1022 ? 22.171 -2.039 -15.998 1.00 97.06 1022 PHE A N 1
ATOM 8045 C CA . PHE A 1 1022 ? 23.366 -1.587 -16.700 1.00 97.06 1022 PHE A CA 1
ATOM 8046 C C . PHE A 1 1022 ? 24.232 -2.762 -17.151 1.00 97.06 1022 PHE A C 1
ATOM 8048 O O . PHE A 1 1022 ? 24.525 -3.669 -16.370 1.00 97.06 1022 PHE A O 1
ATOM 8055 N N . VAL A 1 1023 ? 24.705 -2.720 -18.394 1.00 97.75 1023 VAL A N 1
ATOM 8056 C CA . VAL A 1 1023 ? 25.721 -3.646 -18.909 1.00 97.75 1023 VAL A CA 1
ATOM 8057 C C . VAL A 1 1023 ? 26.819 -2.842 -19.594 1.00 97.75 1023 VAL A C 1
ATOM 8059 O O . VAL A 1 1023 ? 26.556 -2.056 -20.507 1.00 97.75 1023 VAL A O 1
ATOM 8062 N N . HIS A 1 1024 ? 28.065 -3.039 -19.163 1.00 96.56 1024 HIS A N 1
ATOM 8063 C CA . HIS A 1 1024 ? 29.217 -2.418 -19.808 1.00 96.56 1024 HIS A CA 1
ATOM 8064 C C . HIS A 1 1024 ? 29.470 -3.071 -21.167 1.00 96.56 1024 HIS A C 1
ATOM 8066 O O . HIS A 1 1024 ? 29.385 -4.290 -21.294 1.00 96.56 1024 HIS A O 1
ATOM 8072 N N . HIS A 1 1025 ? 29.815 -2.266 -22.166 1.00 94.06 1025 HIS A N 1
ATOM 8073 C CA . HIS A 1 1025 ? 30.125 -2.713 -23.517 1.00 94.06 1025 HIS A CA 1
ATOM 8074 C C . HIS A 1 1025 ? 31.408 -2.034 -24.016 1.00 94.06 1025 HIS A C 1
ATOM 8076 O O . HIS A 1 1025 ? 31.501 -0.800 -24.074 1.00 94.06 1025 HIS A O 1
ATOM 8082 N N . ASN A 1 1026 ? 32.404 -2.841 -24.398 1.00 85.88 1026 ASN A N 1
ATOM 8083 C CA . ASN A 1 1026 ? 33.711 -2.355 -24.864 1.00 85.88 1026 ASN A CA 1
ATOM 8084 C C . ASN A 1 1026 ? 33.668 -1.807 -26.308 1.00 85.88 1026 ASN A C 1
ATOM 8086 O O . ASN A 1 1026 ? 34.601 -1.120 -26.719 1.00 85.88 1026 ASN A O 1
ATOM 8090 N N . LEU A 1 1027 ? 32.573 -2.065 -27.035 1.00 69.62 1027 LEU A N 1
ATOM 8091 C CA . LEU A 1 1027 ? 32.234 -1.631 -28.394 1.00 69.62 1027 LEU A CA 1
ATOM 8092 C C . LEU A 1 1027 ? 33.255 -1.994 -29.494 1.00 69.62 1027 LEU A C 1
ATOM 8094 O O . LEU A 1 1027 ? 34.356 -1.454 -29.593 1.00 69.62 1027 LEU A O 1
ATOM 8098 N N . SER A 1 1028 ? 32.790 -2.787 -30.468 1.00 59.91 1028 SER A N 1
ATOM 8099 C CA . SER A 1 1028 ? 33.445 -3.015 -31.770 1.00 59.91 1028 SER A CA 1
ATOM 8100 C C . SER A 1 1028 ? 34.831 -3.674 -31.705 1.00 59.91 1028 SER A C 1
ATOM 8102 O O . SER A 1 1028 ? 35.657 -3.447 -32.594 1.00 59.91 1028 SER A O 1
ATOM 8104 N N . ALA A 1 1029 ? 35.091 -4.551 -30.730 1.00 55.19 1029 ALA A N 1
ATOM 8105 C CA . ALA A 1 1029 ? 36.365 -5.279 -30.639 1.00 55.19 1029 ALA A CA 1
ATOM 8106 C C . ALA A 1 1029 ? 36.694 -6.102 -31.909 1.00 55.19 1029 ALA A C 1
ATOM 8108 O O . ALA A 1 1029 ? 37.862 -6.262 -32.275 1.00 55.19 1029 ALA A O 1
ATOM 8109 N N . SER A 1 1030 ? 35.665 -6.574 -32.623 1.00 54.44 1030 SER A N 1
ATOM 8110 C CA . SER A 1 1030 ? 35.800 -7.327 -33.881 1.00 54.44 1030 SER A CA 1
ATOM 8111 C C . SER A 1 1030 ? 35.676 -6.448 -35.137 1.00 54.44 1030 SER A C 1
ATOM 8113 O O . SER A 1 1030 ? 36.447 -6.624 -36.080 1.00 54.44 1030 SER A O 1
ATOM 8115 N N . PHE A 1 1031 ? 34.786 -5.446 -35.149 1.00 58.22 1031 PHE A N 1
ATOM 8116 C CA . PHE A 1 1031 ? 34.590 -4.551 -36.305 1.00 58.22 1031 PHE A CA 1
ATOM 8117 C C . PHE A 1 1031 ? 35.690 -3.493 -36.468 1.00 58.22 1031 PHE A C 1
ATOM 8119 O O . PHE A 1 1031 ? 35.967 -3.085 -37.595 1.00 58.22 1031 PHE A O 1
ATOM 8126 N N . ASN A 1 1032 ? 36.375 -3.088 -35.391 1.00 57.44 1032 ASN A N 1
ATOM 8127 C CA . ASN A 1 1032 ? 37.518 -2.167 -35.470 1.00 57.44 1032 ASN A CA 1
ATOM 8128 C C . ASN A 1 1032 ? 38.747 -2.792 -36.157 1.00 57.44 1032 ASN A C 1
ATOM 8130 O O . ASN A 1 1032 ? 39.672 -2.072 -36.527 1.00 57.44 1032 ASN A O 1
ATOM 8134 N N . LYS A 1 1033 ? 38.756 -4.118 -36.366 1.00 58.22 1033 LYS A N 1
ATOM 8135 C CA . LYS A 1 1033 ? 39.794 -4.824 -37.135 1.00 58.22 1033 LYS A CA 1
ATOM 8136 C C . LYS A 1 1033 ? 39.543 -4.787 -38.653 1.00 58.22 1033 LYS A C 1
ATOM 8138 O O . LYS A 1 1033 ? 40.449 -5.110 -39.419 1.00 58.22 1033 LYS A O 1
ATOM 8143 N N . LEU A 1 1034 ? 38.346 -4.390 -39.105 1.00 63.25 1034 LEU A N 1
ATOM 8144 C CA . LEU A 1 1034 ? 38.027 -4.217 -40.527 1.00 63.25 1034 LEU A CA 1
ATOM 8145 C C . LEU A 1 1034 ? 38.474 -2.836 -41.024 1.00 63.25 1034 LEU A C 1
ATOM 8147 O O . LEU A 1 1034 ? 38.323 -1.826 -40.338 1.00 63.25 1034 LEU A O 1
ATOM 8151 N N . LYS A 1 1035 ? 38.981 -2.773 -42.261 1.00 71.31 1035 LYS A N 1
ATOM 8152 C CA . LYS A 1 1035 ? 39.277 -1.493 -42.924 1.00 71.31 1035 LYS A CA 1
ATOM 8153 C C . LYS A 1 1035 ? 37.988 -0.674 -43.059 1.00 71.31 1035 LYS A C 1
ATOM 8155 O O . LYS A 1 1035 ? 36.943 -1.221 -43.409 1.00 71.31 1035 LYS A O 1
ATOM 8160 N N . GLN A 1 1036 ? 38.075 0.639 -42.836 1.00 75.56 1036 GLN A N 1
ATOM 8161 C CA . GLN A 1 1036 ? 36.926 1.557 -42.850 1.00 75.56 1036 GLN A CA 1
ATOM 8162 C C . GLN A 1 1036 ? 36.078 1.445 -44.130 1.00 75.56 1036 GLN A C 1
ATOM 8164 O O . GLN A 1 1036 ? 34.853 1.445 -44.052 1.00 75.56 1036 GLN A O 1
ATOM 8169 N N . GLU A 1 1037 ? 36.720 1.283 -45.290 1.00 77.94 1037 GLU A N 1
ATOM 8170 C CA . GLU A 1 1037 ? 36.049 1.105 -46.586 1.00 77.94 1037 GLU A CA 1
ATOM 8171 C C . GLU A 1 1037 ? 35.201 -0.174 -46.636 1.00 77.94 1037 GLU A C 1
ATOM 8173 O O . GLU A 1 1037 ? 34.056 -0.145 -47.080 1.00 77.94 1037 GLU A O 1
ATOM 8178 N N . THR A 1 1038 ? 35.729 -1.290 -46.124 1.00 81.62 1038 THR A N 1
ATOM 8179 C CA . THR A 1 1038 ? 35.008 -2.569 -46.044 1.00 81.62 1038 THR A CA 1
ATOM 8180 C C . THR A 1 1038 ? 33.822 -2.474 -45.090 1.00 81.62 1038 THR A C 1
ATOM 8182 O O . THR A 1 1038 ? 32.749 -2.990 -45.391 1.00 81.62 1038 THR A O 1
ATOM 8185 N N . ARG A 1 1039 ? 33.989 -1.770 -43.962 1.00 81.25 1039 ARG A N 1
ATOM 8186 C CA . ARG A 1 1039 ? 32.907 -1.533 -42.999 1.00 81.25 1039 ARG A CA 1
ATOM 8187 C C . ARG A 1 1039 ? 31.782 -0.695 -43.610 1.00 81.25 1039 ARG A C 1
ATOM 8189 O O . ARG A 1 1039 ? 30.620 -1.045 -43.441 1.00 81.25 1039 ARG A O 1
ATOM 8196 N N . GLN A 1 1040 ? 32.118 0.372 -44.339 1.00 85.50 1040 GLN A N 1
ATOM 8197 C CA . GLN A 1 1040 ? 31.121 1.213 -45.008 1.00 85.50 1040 GLN A CA 1
ATOM 8198 C C . GLN A 1 1040 ? 30.393 0.452 -46.122 1.00 85.50 1040 GLN A C 1
ATOM 8200 O O . GLN A 1 1040 ? 29.177 0.560 -46.233 1.00 85.50 1040 GLN A O 1
ATOM 8205 N N . ALA A 1 1041 ? 31.112 -0.337 -46.925 1.00 87.94 1041 ALA A N 1
ATOM 8206 C CA . ALA A 1 1041 ? 30.500 -1.140 -47.982 1.00 87.94 1041 ALA A CA 1
ATOM 8207 C C . ALA A 1 1041 ? 29.504 -2.169 -47.420 1.00 87.94 1041 ALA A C 1
ATOM 8209 O O . ALA A 1 1041 ? 28.396 -2.286 -47.940 1.00 87.94 1041 ALA A O 1
ATOM 8210 N N . LEU A 1 1042 ? 29.870 -2.863 -46.334 1.00 89.19 1042 LEU A N 1
ATOM 8211 C CA . LEU A 1 1042 ? 28.975 -3.795 -45.642 1.00 89.19 1042 LEU A CA 1
ATOM 8212 C C . LEU A 1 1042 ? 27.743 -3.077 -45.074 1.00 89.19 1042 LEU A C 1
ATOM 8214 O O . LEU A 1 1042 ? 26.626 -3.565 -45.224 1.00 89.19 1042 LEU A O 1
ATOM 8218 N N . PHE A 1 1043 ? 27.938 -1.899 -44.476 1.00 90.31 1043 PHE A N 1
ATOM 8219 C CA . PHE A 1 1043 ? 26.845 -1.076 -43.967 1.00 90.31 1043 PHE A CA 1
ATOM 8220 C C . PHE A 1 1043 ? 25.850 -0.695 -45.074 1.00 90.31 1043 PHE A C 1
ATOM 8222 O O . PHE A 1 1043 ? 24.660 -0.941 -44.919 1.00 90.31 1043 PHE A O 1
ATOM 8229 N N . GLU A 1 1044 ? 26.309 -0.154 -46.209 1.00 93.06 1044 GLU A N 1
ATOM 8230 C CA . GLU A 1 1044 ? 25.413 0.219 -47.319 1.00 93.06 1044 GLU A CA 1
ATOM 8231 C C . GLU A 1 1044 ? 24.718 -0.999 -47.946 1.00 93.06 1044 GLU A C 1
ATOM 8233 O O . GLU A 1 1044 ? 23.542 -0.927 -48.305 1.00 93.06 1044 GLU A O 1
ATOM 8238 N N . GLN A 1 1045 ? 25.417 -2.135 -48.048 1.00 94.25 1045 GLN A N 1
ATOM 8239 C CA . GLN A 1 1045 ? 24.832 -3.384 -48.534 1.00 94.25 1045 GLN A CA 1
ATOM 8240 C C . GLN A 1 1045 ? 23.678 -3.846 -47.634 1.00 94.25 1045 GLN A C 1
ATOM 8242 O O . GLN A 1 1045 ? 22.580 -4.112 -48.123 1.00 94.25 1045 GLN A O 1
ATOM 8247 N N . ASN A 1 1046 ? 23.909 -3.922 -46.324 1.00 95.19 1046 ASN A N 1
ATOM 8248 C CA . ASN A 1 1046 ? 22.910 -4.406 -45.375 1.00 95.19 1046 ASN A CA 1
ATOM 8249 C C . ASN A 1 1046 ? 21.783 -3.398 -45.151 1.00 95.19 1046 ASN A C 1
ATOM 8251 O O . ASN A 1 1046 ? 20.623 -3.794 -45.024 1.00 95.19 1046 ASN A O 1
ATOM 8255 N N . LYS A 1 1047 ? 22.081 -2.099 -45.243 1.00 95.44 1047 LYS A N 1
ATOM 8256 C CA . LYS A 1 1047 ? 21.066 -1.049 -45.298 1.00 95.44 1047 LYS A CA 1
ATOM 8257 C C . LYS A 1 1047 ? 20.109 -1.269 -46.466 1.00 95.44 1047 LYS A C 1
ATOM 8259 O O . LYS A 1 1047 ? 18.903 -1.211 -46.267 1.00 95.44 1047 LYS A O 1
ATOM 8264 N N . ALA A 1 1048 ? 20.614 -1.578 -47.662 1.00 96.00 1048 ALA A N 1
ATOM 8265 C CA . ALA A 1 1048 ? 19.759 -1.837 -48.821 1.00 96.00 1048 ALA A CA 1
ATOM 8266 C C . ALA A 1 1048 ? 18.848 -3.064 -48.619 1.00 96.00 1048 ALA A C 1
ATOM 8268 O O . ALA A 1 1048 ? 17.687 -3.034 -49.029 1.00 96.00 1048 ALA A O 1
ATOM 8269 N N . ILE A 1 1049 ? 19.339 -4.119 -47.952 1.00 96.19 1049 ILE A N 1
ATOM 8270 C CA . ILE A 1 1049 ? 18.526 -5.291 -47.577 1.00 96.19 1049 ILE A CA 1
ATOM 8271 C C . ILE A 1 1049 ? 17.404 -4.878 -46.616 1.00 96.19 1049 ILE A C 1
ATOM 8273 O O . ILE A 1 1049 ? 16.248 -5.251 -46.824 1.00 96.19 1049 ILE A O 1
ATOM 8277 N N . TYR A 1 1050 ? 17.725 -4.091 -45.587 1.00 96.88 1050 TYR A N 1
ATOM 8278 C CA . TYR A 1 1050 ? 16.736 -3.575 -44.642 1.00 96.88 1050 TYR A CA 1
ATOM 8279 C C . TYR A 1 1050 ? 15.701 -2.676 -45.338 1.00 96.88 1050 TYR A C 1
ATOM 8281 O O . TYR A 1 1050 ? 14.494 -2.876 -45.185 1.00 96.88 1050 TYR A O 1
ATOM 8289 N N . GLU A 1 1051 ? 16.152 -1.720 -46.153 1.00 97.25 1051 GLU A N 1
ATOM 8290 C CA . GLU A 1 1051 ? 15.282 -0.747 -46.819 1.00 97.25 1051 GLU A CA 1
ATOM 8291 C C . GLU A 1 1051 ? 14.358 -1.392 -47.855 1.00 97.25 1051 GLU A C 1
ATOM 8293 O O . GLU A 1 1051 ? 13.223 -0.942 -48.034 1.00 97.25 1051 GLU A O 1
ATOM 8298 N N . ALA A 1 1052 ? 14.790 -2.490 -48.482 1.00 97.00 1052 ALA A N 1
ATOM 8299 C CA . ALA A 1 1052 ? 13.945 -3.284 -49.369 1.00 97.00 1052 ALA A CA 1
ATOM 8300 C C . ALA A 1 1052 ? 12.756 -3.938 -48.641 1.00 97.00 1052 ALA A C 1
ATOM 8302 O O . ALA A 1 1052 ? 11.713 -4.160 -49.257 1.00 97.00 1052 ALA A O 1
ATOM 8303 N N . LYS A 1 1053 ? 12.893 -4.237 -47.343 1.00 96.31 1053 LYS A N 1
ATOM 8304 C CA . LYS A 1 1053 ? 11.832 -4.842 -46.523 1.00 96.31 1053 LYS A CA 1
ATOM 8305 C C . LYS A 1 1053 ? 10.945 -3.804 -45.838 1.00 96.31 1053 LYS A C 1
ATOM 8307 O O . LYS A 1 1053 ? 9.731 -3.984 -45.780 1.00 96.31 1053 LYS A O 1
ATOM 8312 N N . TRP A 1 1054 ? 11.545 -2.736 -45.310 1.00 96.06 1054 TRP A N 1
ATOM 8313 C CA . TRP A 1 1054 ? 10.901 -1.843 -44.335 1.00 96.06 1054 TRP A CA 1
ATOM 8314 C C . TRP A 1 1054 ? 10.787 -0.382 -44.789 1.00 96.06 1054 TRP A C 1
ATOM 8316 O O . TRP A 1 1054 ? 10.209 0.439 -44.075 1.00 96.06 1054 TRP A O 1
ATOM 8326 N N . GLY A 1 1055 ? 11.300 -0.050 -45.976 1.00 95.25 1055 GLY A N 1
ATOM 8327 C CA . GLY A 1 1055 ? 11.424 1.327 -46.448 1.00 95.25 1055 GLY A CA 1
ATOM 8328 C C . GLY A 1 1055 ? 12.638 2.045 -45.853 1.00 95.25 1055 GLY A C 1
ATOM 8329 O O . GLY A 1 1055 ? 13.467 1.436 -45.184 1.00 95.25 1055 GLY A O 1
ATOM 8330 N N . ALA A 1 1056 ? 12.752 3.350 -46.116 1.00 94.94 1056 ALA A N 1
ATOM 8331 C CA . ALA A 1 1056 ? 13.937 4.139 -45.775 1.00 94.94 1056 ALA A CA 1
ATOM 8332 C C . ALA A 1 1056 ? 14.347 3.999 -44.298 1.00 94.94 1056 ALA A C 1
ATOM 8334 O O . ALA A 1 1056 ? 13.534 4.193 -43.385 1.00 94.94 1056 ALA A O 1
ATOM 8335 N N . TRP A 1 1057 ? 15.624 3.698 -44.063 1.00 93.62 1057 TRP A N 1
ATOM 8336 C CA . TRP A 1 1057 ? 16.158 3.578 -42.716 1.00 93.62 1057 TRP A CA 1
ATOM 8337 C C . TRP A 1 1057 ? 16.289 4.956 -42.073 1.00 93.62 1057 TRP A C 1
ATOM 8339 O O . TRP A 1 1057 ? 16.693 5.936 -42.701 1.00 93.62 1057 TRP A O 1
ATOM 8349 N N . THR A 1 1058 ? 15.932 5.028 -40.794 1.00 90.38 1058 THR A N 1
ATOM 8350 C CA . THR A 1 1058 ? 16.062 6.242 -39.990 1.00 90.38 1058 THR A CA 1
ATOM 8351 C C . THR A 1 1058 ? 17.222 6.042 -39.026 1.00 90.38 1058 THR A C 1
ATOM 8353 O O . THR A 1 1058 ? 17.146 5.108 -38.230 1.00 90.38 1058 THR A O 1
ATOM 8356 N N . PRO A 1 1059 ? 18.257 6.899 -39.062 1.00 88.62 1059 PRO A N 1
ATOM 8357 C CA . PRO A 1 1059 ? 19.360 6.813 -38.117 1.00 88.62 1059 PRO A CA 1
ATOM 8358 C C . PRO A 1 1059 ? 18.875 6.867 -36.668 1.00 88.62 1059 PRO A C 1
ATOM 8360 O O . PRO A 1 1059 ? 18.007 7.681 -36.330 1.00 88.62 1059 PRO A O 1
ATOM 8363 N N . HIS A 1 1060 ? 19.461 6.020 -35.825 1.00 89.75 1060 HIS A N 1
ATOM 8364 C CA . HIS A 1 1060 ? 19.234 6.046 -34.384 1.00 89.75 1060 HIS A CA 1
ATOM 8365 C C . HIS A 1 1060 ? 19.655 7.380 -33.777 1.00 89.75 1060 HIS A C 1
ATOM 8367 O O . HIS A 1 1060 ? 20.507 8.099 -34.314 1.00 89.75 1060 HIS A O 1
ATOM 8373 N N . LYS A 1 1061 ? 19.057 7.701 -32.634 1.00 88.31 1061 LYS A N 1
ATOM 8374 C CA . LYS A 1 1061 ? 19.385 8.894 -31.862 1.00 88.31 1061 LYS A CA 1
ATOM 8375 C C . LYS A 1 1061 ? 19.956 8.482 -30.517 1.00 88.31 1061 LYS A C 1
ATOM 8377 O O . LYS A 1 1061 ? 19.703 7.386 -30.035 1.00 88.31 1061 LYS A O 1
ATOM 8382 N N . TYR A 1 1062 ? 20.733 9.371 -29.919 1.00 87.19 1062 TYR A N 1
ATOM 8383 C CA . TYR A 1 1062 ? 21.039 9.273 -28.498 1.00 87.19 1062 TYR A CA 1
ATOM 8384 C C . TYR A 1 1062 ? 19.861 9.827 -27.696 1.00 87.19 1062 TYR A C 1
ATOM 8386 O O . TYR A 1 1062 ? 19.092 10.636 -28.221 1.00 87.19 1062 TYR A O 1
ATOM 8394 N N . ARG A 1 1063 ? 19.727 9.396 -26.437 1.00 83.69 1063 ARG A N 1
ATOM 8395 C CA . ARG A 1 1063 ? 18.806 10.036 -25.492 1.00 83.69 1063 ARG A CA 1
ATOM 8396 C C . ARG A 1 1063 ? 19.181 11.514 -25.325 1.00 83.69 1063 ARG A C 1
ATOM 8398 O O . ARG A 1 1063 ? 20.366 11.852 -25.397 1.00 83.69 1063 ARG A O 1
ATOM 8405 N N . ASP A 1 1064 ? 18.180 12.371 -25.140 1.00 71.94 1064 ASP A N 1
ATOM 8406 C CA . ASP A 1 1064 ? 18.420 13.765 -24.764 1.00 71.94 1064 ASP A CA 1
ATOM 8407 C C . ASP A 1 1064 ? 19.111 13.781 -23.387 1.00 71.94 1064 ASP A C 1
ATOM 8409 O O . ASP A 1 1064 ? 18.770 12.973 -22.520 1.00 71.94 1064 ASP A O 1
ATOM 8413 N N . ALA A 1 1065 ? 20.139 14.623 -23.244 1.00 47.28 1065 ALA A N 1
ATOM 8414 C CA . ALA A 1 1065 ? 20.998 14.680 -22.059 1.00 47.28 1065 ALA A CA 1
ATOM 8415 C C . ALA A 1 1065 ? 20.301 15.287 -20.835 1.00 47.28 1065 ALA A C 1
ATOM 8417 O O . ALA A 1 1065 ? 19.503 16.236 -21.026 1.00 47.28 1065 ALA A O 1
#

Sequence (1065 aa):
MRTTLNIQDPLFVSAPNDGGLLYAHRDLLMPLLHEDITGLSPTADGLLWCVQTAGSPLLHEVRQGQLETIPVATNPLDLHDVLVDATGIYAVFTETNQVARLDDAFRVQESWSFGEEPDCVHVNCIAMHNGRLVASMFGAFTIHRGYKGETRQAGKVVDVRTGAMLIEGLSQPHSLVVVGEQLWLCSSEDCMLHIYDRDFRLEQRIALPGYTRGLAVGKDTVYVGISRSRNLAAGEVGRFDSAVVALLDRQSLEVIGYQPIPWNEIYDIRIGSSADLVTHVMASTWTYERGMAKAELARTRELAAAADVSSKAELARLQQQAGDEIRRMQQQVSLTHDAMRVTTQHAESLQAQLIAARGEIVKRDARIHVLELARNELELIKSSRSWRWTRLLRFVTRTIQHRGLSVEDRRRLLRRPPVPAASGAAQVGMVAPPLANIRLAPPSGMLRDFFVWAVIDWHFRIQRPQHLARELGAAGHRVFYMSNHFIDHPEPGFSVEPLDNTGRLFQIHLHVQDSPAIYHASPDAAAQAQLRGGIGMLLAWTRSRACASLIQHPYWLETAQILPSQRIVYDCMDHHGGFADNSEEVLAREHELMRDADLLVVTSDWLHAEAGKYNTHRMMIRNACQYEHFATPPARVFKDTHGRKVIGYYGAIAEWFDLDLLEKVAHRFSDCLVLLVGADTCAARQRLHALDNVEFAGEVPYADLPYYLEGFDVCLLPFQVIPLTLATNPVKVYEYLSAGKEVVSIALPEIRQFGDLVRTGIDHATFLAAVDEALQAPPDADQVARRRQFAAEQTWAHRVQDLVRGIEELSEPRVSVVVVTYNNLDLTKACLHSLEQYSDYANLEVIVIDNASADDTPDYLRLWAQEGRDRHIVLNADNRGFAAANNQGLALASGDYLVMLNNDTYVTPGWIATLVGHLRHSEKLGMLGPVTNNIGNEARIEIRYDNMDDMLQAAGDYTSRHAGQLTQLRTAAFFCVMLRREVYEKVGGLDEAFGIGFFEDDDYCRRVEQAGWTIACADDVFVHHNLSASFNKLKQETRQALFEQNKAIYEAKWGAWTPHKYRDA

Secondary structure (DSSP, 8-state):
------EEEEEEEEETTTTEEEEEEETEEEEEE-S-EEEEEE-SSSEEEEE--SSS-EEEEEETTEEEEEE---SS--EEEEEEETTEEEEEEGGGTEEEEE-TTS-EEEEEE-SSSTTSSEEEEEEEETTEEEEEEE---SSTTTTSS--TT-EEEEETTT--EEEEEESSEEEEEEETTEEEEEETTTTEEEEE-TTS-EEEEEE-SSEEEEEEE-SSEEEEEEE--TTS-TTTS-S-SS-EEEEEETTT--EEEEEE-SSS---EEEE--SHHHHHHHHHHHHHHHHHHHHHHHHHHHHHHHH---S-HHHHHHHHHHHHHHHHHHHHHHHHHHHHHHHHHHHHHHHHHHHHHHHHHHHHHHHHHHHHHHHHHHHHHHHT---------SSSSSSS-------HHHHHHTT-PPPPPP--------------TT---PPPPTTSPEEEEE-SS-TTT---HHHHHHHHHHHTT--EEEE-SPPB--SS--EEEEE-SSSS-EEEEEEB-TT---TTTS---HHHHHHHHHHHHHHHHHH---SEEEEE-SGGGHHHHTSSTT-EEEEEE-S-GGGSTT--HHHHHHHHHHHHH-SEEEESSHHHHHHHTTT-SSEEE----B-HHHHHSPPSS----TT---EEEEES-B-TTB-HHHHHHHHHHTTTSEEEEES-BSS-HHHHHTT-TTEEEEE---GGGHHHHHHH-SEEEE-B--SHHHHS---HHHHHHHHHT-EEEEE--GGGGGGGGGSEEESSHHHHHHHHHHHHHS---HHHHHHHHHHHHTSBHHHHHHHHHHHHHTPPPPPEEEEEEE-S-HHHHHHHHHHHHHH---TTEEEEEEE---SSSHHHHHHHHHHT-TTEEEEE-SS--HHHHHHHHHHHH---SEEEEEETTEEE-TTHHHHHHHHHHH-TTEEEEEEEBSS-SSTTB-----SSHHHHHHHHHHHHHHTTT-EEE-SS--TTEEEEEHHHHHHH-S--GGGTTSSSHHHHHHHHHHHTT-EEEEEEEEEEEE---TTGGGS-HHHHHHHHHHHHHHHHHHHSS-----PPP-

Radius of gyration: 38.67 Å; chains: 1; bounding box: 88×100×93 Å

Foldseek 3Di:
DFDDFFADFFKWFAAADQTATWTGGGQDTAGLGRFRWFAWEDDPQEIKTWGFDPFFTWIWIQDPLAIDIATQPDPDFGWAYWYQDPVAIWTAGFQQQKIFGADPSNYGPDMFHDDDHGNQKGWHYWDQAPNFIKTKIFHGDPDHVRVLDPGQQRIFMARRVPRHTQGGGARRKAAWDDDPNKTWIFSFVQQWIWIAGNRRHTDDIDHDQAGWAAWDDDDFKTWIKHAQDPSDPPPSNPDDPAIWIFIAGNPPRHGNHIGGHPHRDTHYMDGPPDPSRVVSSSSNSLVVLVVVLVVVLVVLVVVLVPDPDPDPVVNVVSVVVSVVSNVVSVVVNVSNVVSVVVVVVVSVLVVLVVLVVVVVVVVVVVVVVVVVVVVVVVVVVVPDDDDDDDDPDPPPPVPDDDDDDDPVVVVVVPDDPDDPPPDDPDPFDEDQEPCPPQDADADDPVDAAEEEADPAAPPPADDLSVLLLVLCVVVPHAYEYEHQWADADQGWAKYWDDPDPVNRHIYIHIHAHPRDGQAADADDPSRLLSLLQHQLSVCLVNVGADHEYAYAFLNCVSSSLLDFLYQFEYACEFDSVQDPRYDPRRVVSVLVSLQQGLEYEAAAPVVVVVSVVRDPRYDYQHAADPLCLLLDQDPAADADPVRAAEAEEEDEQDPQADLVLVLVLCVVPVRHAYEYEEADSPCSCVVCVVRPRYDYPYYDDPSCVSRHLLRHLEYEARGDPDRGQLRHRDHVLLSSLSNLHAYEYAPRVNCVVCPPLYHYDVDSVSSSVSVVCSNPDDDDPVSSVVSNVVNVCGHSSVSSVVVSVSSVPRDDFAEEEEEEDADPQVLLVQAVVLCVVAVPHDRYAYEYEYQAHPDCNVVVLVVVQVVDPRYHYDYDNHRLADQVSVQVRLVVDDTQKYKYAYSQKHFAHSQVSLLVSLCSVDVQAFKEAEAECDDQAASHDDFDDDDVVRVRSRLSSQLSSQRPPKAFDLFDDRNIMMGGPVLCVQQPTFDSVLTNDDCSRVQSSVSSVVVRHTYIYRRNTYMYGPPCPPPVPDDPVVVVVSHVVSQVVNCVPPNHDDGHDYPDD

pLDDT: mean 83.51, std 18.75, range [23.5, 98.69]